Protein AF-0000000075462376 (afdb_homodimer)

pLDDT: mean 92.56, std 10.79, range [42.25, 98.94]

Secondary structure (DSSP, 8-state):
-HHHHHHHHHHHHHS---SPPSS----GGG-SPPTTTT-BPPPPSEEEEEEE--SHHHHHHHHHHHHH-TTS-EEEE-SSSTT-SGGGGS--B-----STTHHHHHHHH-HHHHHHHHHHHHHHHHHHHHHHHHTT-HHHH--EEEEEEEEESSHHHHHHHHHHHHHHHHH-HHHHTT-EEEEHHHHHHHTT--TT--EEEEEEEEE--HHHHHHHHHHHHHHHTTTTEEEESS----EEEPP-SS--SEEEEETTEEEEEEEEEE--GGGHHHHSGGGTTTEEEEEEEEEEEPPPTTTHHHHGGGTEEEEEE-SSS--EEEEE-SSTT--EEEE---TT-HHHHHHHBT---TT---HHHHHHHHHHHHHHH-HHHH-SPPPPP--S--TT----SSSEEEEEEEEEEEETTSS-EEEEPPHHHHTSPPPPGGGS-B----SSS---B-SSSSEEEEEE--TT-GGGTHHHHHHHHHHHHTT-GGGGTTT--GGGB--HHHHHH--HHHHHHHHHH--/-HHHHHHHHHHHHHS---SPPSS----GGG-SPPTTTT-BPPPPSEEEEEEE--SHHHHHHHHHHHHH-TTS-EEEE-SSSTT-SGGGGS--B-----STTHHHHHHHH-HHHHHHHHHHHHHHHHHHHHHHHHTT-HHHH--EEEEEEEEESSHHHHHHHHHHHHHHHHH-HHHHTT-EEEEHHHHHHHTT--TT--EEEEEEEEE--HHHHHHHHHHHHHHHTTTTEEEESS----EEEPP-SS--SEEEEETTEEEEEEEEEE--GGGHHHHSGGGTTTEEEEEEEEEEEPPPTTTHHHHGGGTEEEEEE-SSS--EEEEE-SSTT--EEEE---TT-HHHHHHHBT---TT---HHHHHHHHHHHHHHH-HHHH-SPPPPP--S--TT----SSSEEEEEEEEEEEETTSS-EEEEPPHHHHTSPPPPGGGS-B----SSS---B-SSSSEEEEEE--TT-GGGTHHHHHHHHHHHHTT-GGGGTTT--GGGB--HHHHHH--HHHHHHHHHH--

Radius of gyration: 33.57 Å; Cα contacts (8 Å, |Δi|>4): 2439; chains: 2; bounding box: 60×127×72 Å

Solvent-accessible surface area (backbone atoms only — not comparable to full-atom values): 50957 Å² total; per-residue (Å²): 106,68,62,60,51,51,52,53,47,55,55,39,36,63,48,67,54,51,70,80,65,91,66,52,40,69,45,70,62,52,53,50,66,58,94,57,27,72,35,64,53,83,81,53,68,61,35,48,29,37,30,39,22,52,28,51,34,27,46,26,21,52,53,47,33,44,72,72,41,71,80,57,30,38,37,34,29,15,57,44,46,52,32,63,53,48,52,24,38,61,49,31,56,32,63,54,83,57,41,85,54,38,67,56,38,30,72,74,62,32,59,70,51,38,48,36,40,43,50,42,24,59,43,34,49,58,50,54,41,48,49,26,56,74,69,71,38,36,81,69,10,48,52,43,75,19,51,22,34,43,36,19,43,34,60,67,61,37,51,54,48,51,51,36,42,51,53,39,29,70,75,41,45,91,66,39,69,61,50,45,79,32,56,30,69,57,29,20,62,76,49,44,35,11,88,65,37,35,19,30,37,35,27,83,30,24,36,34,37,51,35,42,40,46,51,53,50,49,53,50,46,39,67,76,32,59,91,31,41,46,50,22,23,63,34,37,75,77,46,75,42,54,38,45,94,91,41,53,26,31,38,40,30,32,92,88,48,60,30,33,21,34,25,40,36,42,27,44,36,32,39,42,24,49,79,21,55,70,34,43,48,40,34,33,20,27,46,44,44,32,34,35,25,55,45,32,67,44,29,48,80,48,36,55,54,33,42,30,31,40,36,38,32,78,49,66,44,65,47,31,36,37,29,32,40,70,55,90,79,32,36,33,26,37,29,44,38,43,32,43,19,62,67,52,48,59,67,24,51,39,31,51,59,28,52,48,64,59,64,65,34,49,10,24,60,59,18,33,60,48,63,56,30,17,52,76,35,20,29,37,69,49,74,75,68,88,70,89,67,50,74,85,57,84,64,38,43,29,52,54,36,46,65,27,24,27,48,34,11,34,19,12,70,58,52,39,37,34,34,57,47,48,51,82,46,49,70,46,64,62,28,49,67,86,42,32,50,56,51,76,60,74,81,93,71,71,64,48,71,54,37,32,68,30,39,42,31,37,46,31,11,39,48,83,44,40,63,31,44,30,47,64,49,14,37,50,42,24,30,43,50,45,58,41,51,79,75,37,74,84,53,58,45,69,88,29,47,44,43,69,69,56,61,70,67,46,41,40,66,63,40,52,50,51,59,60,65,73,84,107,68,64,60,51,52,51,52,47,54,54,38,35,63,47,67,54,51,70,79,64,89,65,52,40,69,45,70,62,50,53,51,66,58,96,57,26,73,34,63,52,84,81,53,68,62,34,47,29,38,32,38,23,50,28,50,34,27,48,26,21,52,53,46,33,44,71,75,40,74,81,56,28,37,36,35,28,16,59,44,46,51,31,63,52,48,51,24,37,61,50,30,56,32,63,56,83,58,41,86,54,37,67,57,37,30,72,75,63,32,59,69,52,35,48,36,40,43,50,43,24,58,44,35,50,58,50,54,41,49,49,26,55,75,68,70,37,36,81,68,11,48,53,43,75,19,51,23,34,43,36,19,43,35,61,67,61,36,53,51,49,51,52,37,42,50,54,40,29,71,76,40,44,90,67,37,69,62,50,47,80,31,56,31,69,57,29,20,64,75,47,42,36,10,89,66,37,35,19,31,37,36,28,83,30,24,35,36,36,50,34,41,41,45,50,55,50,50,53,50,45,40,67,76,31,59,89,30,41,45,51,23,25,64,33,39,76,78,46,74,40,52,38,45,94,91,43,51,27,32,38,40,32,32,94,88,48,61,30,32,21,34,25,39,35,43,28,44,37,33,38,41,23,48,79,22,57,70,34,45,49,39,34,35,20,26,48,44,44,32,34,35,26,55,44,33,67,44,29,47,80,48,36,56,54,33,42,30,33,40,35,38,32,78,51,66,44,64,45,31,38,36,29,32,40,73,56,89,78,32,37,32,25,38,29,44,38,42,31,46,18,62,67,52,49,60,66,24,51,39,31,50,60,28,52,47,62,58,65,64,35,49,10,23,59,60,19,33,61,47,63,56,30,18,52,78,36,20,28,37,69,47,74,75,68,88,71,90,67,51,76,84,57,83,63,38,44,27,51,54,33,46,63,25,24,26,48,35,11,33,19,11,69,58,51,38,38,33,34,56,47,49,52,82,45,49,69,47,65,60,29,48,67,87,44,32,49,55,49,76,58,75,74,96,73,72,65,49,74,54,37,32,70,29,39,41,30,38,46,31,11,39,49,80,44,41,63,32,42,29,48,64,48,14,36,50,43,24,30,43,51,43,57,38,53,78,75,37,75,85,52,57,43,70,87,31,48,45,44,70,69,56,62,70,67,46,41,38,67,61,40,51,49,52,59,60,65,74,85

Sequence (1038 aa):
MINQFLDQLSRRIKESPGLPVMNPSLPFWTIPKSPISSIQQPLPDYVDTVVIGSGITGASFVYNALSRDDSIRVLMLEARDVCSGATGRNGGHINPPLWNDWNYLKAQYGEKDARILNSFRLAHVRELQAIASQEDILKESQVRVTEHLEVFFTQDDFTEECEALEEWKGDVPEVAQEYIAYADTEAQEKFSLSIRVAGCISGPGGAIHPYRFVTCLLVKLLDRHSERFFITAHTPCTDIKAPTASIPYYTVCTPRGNVLTAHVVHATNSWVSHLVAPMREKVVPICATMSVQRPGMALGRATLDGQRSYVFHPGGLGYDYLTQLPVGEHELMFGGGWASAFDIALAALGASDDSTFSVAVASHLAGALPLYFGERTWGREKEPEKAEDDGGVQWGEGRTKAEWGGILGISADGLPWVGRLPQKVSGRSEPPASSTPRTAAREAGLCSELTAAPGEWISAGYTGEGMTHAWLSGKALASMVLNREDELREWFPEMLRMTEKRWKQATLGDFLVKRLSSGMINQFLDQLSRRIKESPGLPVMNPSLPFWTIPKSPISSIQQPLPDYVDTVVIGSGITGASFVYNALSRDDSIRVLMLEARDVCSGATGRNGGHINPPLWNDWNYLKAQYGEKDARILNSFRLAHVRELQAIASQEDILKESQVRVTEHLEVFFTQDDFTEECEALEEWKGDVPEVAQEYIAYADTEAQEKFSLSIRVAGCISGPGGAIHPYRFVTCLLVKLLDRHSERFFITAHTPCTDIKAPTASIPYYTVCTPRGNVLTAHVVHATNSWVSHLVAPMREKVVPICATMSVQRPGMALGRATLDGQRSYVFHPGGLGYDYLTQLPVGEHELMFGGGWASAFDIALAALGASDDSTFSVAVASHLAGALPLYFGERTWGREKEPEKAEDDGGVQWGEGRTKAEWGGILGISADGLPWVGRLPQKVSGRSEPPASSTPRTAAREAGLCSELTAAPGEWISAGYTGEGMTHAWLSGKALASMVLNREDELREWFPEMLRMTEKRWKQATLGDFLVKRLSSG

Organism: Phanerochaete carnosa (strain HHB-10118-sp) (NCBI:txid650164)

Nearest PDB structures (foldseek):
  2gah-assembly1_B  TM=7.584E-01  e=1.394E-18  Stenotrophomonas maltophilia
  5fjn-assembly2_B  TM=6.870E-01  e=1.530E-17  Proteus myxofaciens
  7xyl-assembly2_G  TM=7.389E-01  e=6.194E-13  Streptomyces luteocolor
  7xxr-assembly1_C  TM=6.876E-01  e=5.036E-14  Streptomyces luteocolor
  8gri-assembly1_C  TM=6.947E-01  e=8.238E-13  Streptomyces luteocolor

InterPro domains:
  IPR006076 FAD dependent oxidoreductase [PF01266] (48-479)
  IPR036188 FAD/NAD(P)-binding domain superfamily [G3DSA:3.50.50.60] (48-423)
  IPR036188 FAD/NAD(P)-binding domain superfamily [SSF51905] (48-498)

Foldseek 3Di:
DVVVLVVVLVVLLLDALADADAQFFDAQLCPPPFPCFAPADDADQAFAEEEEALFLLSLLQLVLLCVVPVPGFYEYEAQATHRPAQLQHAFQWLFDDQLPCLVVCCVPPNNVLSVLVNLLLVCLLVVLCVVCVVLVNCVQWVKDKAWEKEWELDLVVLVVVVVSLVVSCVSCVVQSVQKDKDAQPRQCVVQLWANSIGIMIIGMIIGTSRNSSSSVSVVVSCVVNVPRYHYHHSWHFQEWAFADPVGLFIWGDTPSGIYGYLEYEYPPFQNSCNHQVLCRQQKWKFKWKKFKFQFAPQQCSNQVLFRYWYWYPHDAFWIKIWGFDNDDSRIIIITDQCRVPVPVRSVRISNSHFNDDDPNSVVCRLPPVCNGSDDVNRDHWDFDDDGPGRVPDQFDGGGIRDMTIHMHIAGLARAWEWWFDDCVRSVHDHRDQVSFDWDDPDPDPDIDGQFDGGGYTYTYRNRSNCSSNSSVSSSCHSCHGRVNNVVCVPRPSCVNYDDPVCSVPGGNVVVVVVSNVVD/DVVVLVVVLVVLLLDALADADAQFFDAQLCPPPFPCFAPADDADQAFAEEEEALFLLSLLQLVQLCVVPVVGFYEYEAQATHRPAQLSHAFQWLFDDQLPCLVVCCVPPNNVLSVLVNLLLVCLLVVLCVVCVVLVNCVQWVKDKAWEKEWELDLVVLVVVVVSLVVSCVSCVVQSVQKDKDAQPRQCVVQLWANSIGIMIIGMIIGTSRNSSSSVSVVVSCVVNVPRYHYHHSWHFQEWAFADPVGLFIWGDTPSGTYGYLEYEYPPFQNSCNHQVLCRQQKWKFKWKKFKFQFAPQQCSNQVLFRYWYWYPHDAFWIKIWGFDNDDSRIIIITDQCRVPVPVRSVRISNSHFNDDDPNSVVCRLPPVCNGSDDVNRDHWDFDDDGPGRVPDQFDGGGIRDMTIHMHIAGLARAWEWWFDDCVRSVYDHRDQVSFDWDPPDDDPDIDGQFDGGGYTYTYRNRSNCSSNSSVSSSCHSCHGRVNNVVCVPRPSCVNYHDPVCSVPGGNVVVVVVSNVVD

Structure (mmCIF, N/CA/C/O backbone):
data_AF-0000000075462376-model_v1
#
loop_
_entity.id
_entity.type
_entity.pdbx_description
1 polymer 'FAD dependent oxidoreductase domain-containing protein'
#
loop_
_atom_site.group_PDB
_atom_site.id
_atom_site.type_symbol
_atom_site.label_atom_id
_atom_site.label_alt_id
_atom_site.label_comp_id
_atom_site.label_asym_id
_atom_site.label_entity_id
_atom_site.label_seq_id
_atom_site.pdbx_PDB_ins_code
_atom_site.Cartn_x
_atom_site.Cartn_y
_atom_site.Cartn_z
_atom_site.occupancy
_atom_site.B_iso_or_equiv
_atom_site.auth_seq_id
_atom_site.auth_comp_id
_atom_site.auth_asym_id
_atom_site.auth_atom_id
_atom_site.pdbx_PDB_model_num
ATOM 1 N N . MET A 1 1 ? -10.523 7.609 -20.422 1 50.84 1 MET A N 1
ATOM 2 C CA . MET A 1 1 ? -10.445 7.383 -18.984 1 50.84 1 MET A CA 1
ATOM 3 C C . MET A 1 1 ? -9.555 8.43 -18.312 1 50.84 1 MET A C 1
ATOM 5 O O . MET A 1 1 ? -9.969 9.086 -17.359 1 50.84 1 MET A O 1
ATOM 9 N N . ILE A 1 2 ? -8.539 8.672 -18.953 1 54.59 2 ILE A N 1
ATOM 10 C CA . ILE A 1 2 ? -7.625 9.656 -18.391 1 54.59 2 ILE A CA 1
ATOM 11 C C . ILE A 1 2 ? -8.25 11.047 -18.469 1 54.59 2 ILE A C 1
ATOM 13 O O . ILE A 1 2 ? -8.203 11.82 -17.5 1 54.59 2 ILE A O 1
ATOM 17 N N . ASN A 1 3 ? -8.93 11.25 -19.5 1 62 3 ASN A N 1
ATOM 18 C CA . ASN A 1 3 ? -9.539 12.562 -19.688 1 62 3 ASN A CA 1
ATOM 19 C C . ASN A 1 3 ? -10.68 12.797 -18.703 1 62 3 ASN A C 1
ATOM 21 O O . ASN A 1 3 ? -10.828 13.898 -18.172 1 62 3 ASN A O 1
ATOM 25 N N . GLN A 1 4 ? -11.445 11.719 -18.531 1 63.25 4 GLN A N 1
ATOM 26 C CA . GLN A 1 4 ? -12.547 11.836 -17.578 1 63.25 4 GLN A CA 1
ATOM 27 C C . GLN A 1 4 ? -12.023 12.07 -16.172 1 63.25 4 GLN A C 1
ATOM 29 O O . GLN A 1 4 ? -12.594 12.859 -15.414 1 63.25 4 GLN A O 1
ATOM 34 N N . PHE A 1 5 ? -10.953 11.492 -15.898 1 63.12 5 PHE A N 1
ATOM 35 C CA . PHE A 1 5 ? -10.328 11.664 -14.586 1 63.12 5 PHE A CA 1
ATOM 36 C C . PHE A 1 5 ? -9.82 13.086 -14.414 1 63.12 5 PHE A C 1
ATOM 38 O O . PHE A 1 5 ? -10.039 13.711 -13.375 1 63.12 5 PHE A O 1
ATOM 45 N N . LEU A 1 6 ? -9.281 13.602 -15.422 1 66.31 6 LEU A N 1
ATOM 46 C CA . LEU A 1 6 ? -8.711 14.945 -15.352 1 66.31 6 LEU A CA 1
ATOM 47 C C . LEU A 1 6 ? -9.812 15.992 -15.242 1 66.31 6 LEU A C 1
ATOM 49 O O . LEU A 1 6 ? -9.641 17 -14.547 1 66.31 6 LEU A O 1
ATOM 53 N N . ASP A 1 7 ? -10.914 15.734 -15.859 1 74.12 7 ASP A N 1
ATOM 54 C CA . ASP A 1 7 ? -12.047 16.641 -15.781 1 74.12 7 ASP A CA 1
ATOM 55 C C . ASP A 1 7 ? -12.648 16.656 -14.375 1 74.12 7 ASP A C 1
ATOM 57 O O . ASP A 1 7 ? -13 17.719 -13.859 1 74.12 7 ASP A O 1
ATOM 61 N N . GLN A 1 8 ? -12.734 15.531 -13.812 1 73.06 8 GLN A N 1
ATOM 62 C CA . GLN A 1 8 ? -13.258 15.43 -12.453 1 73.06 8 GLN A CA 1
ATOM 63 C C . GLN A 1 8 ? -12.312 16.094 -11.453 1 73.06 8 GLN A C 1
ATOM 65 O O . GLN A 1 8 ? -12.766 16.75 -10.516 1 73.06 8 GLN A O 1
ATOM 70 N N . LEU A 1 9 ? -11.125 15.984 -11.695 1 74.5 9 LEU A N 1
ATOM 71 C CA . LEU A 1 9 ? -10.125 16.609 -10.836 1 74.5 9 LEU A CA 1
ATOM 72 C C . LEU A 1 9 ? -10.195 18.125 -10.938 1 74.5 9 LEU A C 1
ATOM 74 O O . LEU A 1 9 ? -10.125 18.828 -9.93 1 74.5 9 LEU A O 1
ATOM 78 N N . SER A 1 10 ? -10.367 18.547 -12.141 1 77.75 10 SER A N 1
ATOM 79 C CA . SER A 1 10 ? -10.445 19.984 -12.359 1 77.75 10 SER A CA 1
ATOM 80 C C . SER A 1 10 ? -11.656 20.578 -11.656 1 77.75 10 SER A C 1
ATOM 82 O O . SER A 1 10 ? -11.57 21.656 -11.07 1 77.75 10 SER A O 1
ATOM 84 N N . ARG A 1 11 ? -12.719 19.844 -11.727 1 81.25 11 ARG A N 1
ATOM 85 C CA . ARG A 1 11 ? -13.938 20.328 -11.078 1 81.25 11 ARG A CA 1
ATOM 86 C C . ARG A 1 11 ? -13.781 20.328 -9.562 1 81.25 11 ARG A C 1
ATOM 88 O O . ARG A 1 11 ? -14.219 21.266 -8.891 1 81.25 11 ARG A O 1
ATOM 95 N N . ARG A 1 12 ? -13.133 19.469 -8.969 1 82.19 12 ARG A N 1
ATOM 96 C CA . ARG A 1 12 ? -12.977 19.312 -7.523 1 82.19 12 ARG A CA 1
ATOM 97 C C . ARG A 1 12 ? -12.07 20.391 -6.945 1 82.19 12 ARG A C 1
ATOM 99 O O . ARG A 1 12 ? -12.32 20.906 -5.855 1 82.19 12 ARG A O 1
ATOM 106 N N . ILE A 1 13 ? -11.117 20.766 -7.684 1 84.25 13 ILE A N 1
ATOM 107 C CA . ILE A 1 13 ? -10.133 21.703 -7.18 1 84.25 13 ILE A CA 1
ATOM 108 C C . ILE A 1 13 ? -10.727 23.109 -7.176 1 84.25 13 ILE A C 1
ATOM 110 O O . ILE A 1 13 ? -10.25 24 -6.453 1 84.25 13 ILE A O 1
ATOM 114 N N . LYS A 1 14 ? -11.781 23.297 -7.977 1 89.06 14 LYS A N 1
ATOM 115 C CA . LYS A 1 14 ? -12.406 24.609 -8.078 1 89.06 14 LYS A CA 1
ATOM 116 C C . LYS A 1 14 ? -13.484 24.797 -7.008 1 89.06 14 LYS A C 1
ATOM 118 O O . LYS A 1 14 ? -13.914 25.922 -6.738 1 89.06 14 LYS A O 1
ATOM 123 N N . GLU A 1 15 ? -13.812 23.719 -6.391 1 90.56 15 GLU A N 1
ATOM 124 C CA . GLU A 1 15 ? -14.883 23.766 -5.398 1 90.56 15 GLU A CA 1
ATOM 125 C C . GLU A 1 15 ? -14.359 24.234 -4.043 1 90.56 15 GLU A C 1
ATOM 127 O O . GLU A 1 15 ? -13.203 23.984 -3.699 1 90.56 15 GLU A O 1
ATOM 132 N N . SER A 1 16 ? -15.219 24.969 -3.305 1 94.38 16 SER A N 1
ATOM 133 C CA . SER A 1 16 ? -14.898 25.344 -1.928 1 94.38 16 SER A CA 1
ATOM 134 C C . SER A 1 16 ? -14.711 24.094 -1.059 1 94.38 16 SER A C 1
ATOM 136 O O . SER A 1 16 ? -15.484 23.141 -1.162 1 94.38 16 SER A O 1
ATOM 138 N N . PRO A 1 17 ? -13.688 24.062 -0.267 1 94.56 17 PRO A N 1
ATOM 139 C CA . PRO A 1 17 ? -13.547 22.953 0.673 1 94.56 17 PRO A CA 1
ATOM 140 C C . PRO A 1 17 ? -14.648 22.938 1.735 1 94.56 17 PRO A C 1
ATOM 142 O O . PRO A 1 17 ? -14.766 21.969 2.486 1 94.56 17 PRO A O 1
ATOM 145 N N . GLY A 1 18 ? -15.43 24 1.786 1 95.5 18 GLY A N 1
ATOM 146 C CA . GLY A 1 18 ? -16.438 24.094 2.834 1 95.5 18 GLY A CA 1
ATOM 147 C C . GLY A 1 18 ? -15.836 24.281 4.215 1 95.5 18 GLY A C 1
ATOM 148 O O . GLY A 1 18 ? -14.734 24.828 4.355 1 95.5 18 GLY A O 1
ATOM 149 N N . LEU A 1 19 ? -16.656 24.047 5.254 1 96.81 19 LEU A N 1
ATOM 150 C CA . LEU A 1 19 ? -16.203 24.031 6.641 1 96.81 19 LEU A CA 1
ATOM 151 C C . LEU A 1 19 ? -15.664 22.672 7.031 1 96.81 19 LEU A C 1
ATOM 153 O O . LEU A 1 19 ? -16 21.656 6.402 1 96.81 19 LEU A O 1
ATOM 157 N N . PRO A 1 20 ? -14.75 22.578 7.984 1 96.88 20 PRO A N 1
ATOM 158 C CA . PRO A 1 20 ? -14.336 21.266 8.469 1 96.88 20 PRO A CA 1
ATOM 159 C C . PRO A 1 20 ? -15.508 20.391 8.891 1 96.88 20 PRO A C 1
ATOM 161 O O . PRO A 1 20 ? -16.453 20.875 9.516 1 96.88 20 PRO A O 1
ATOM 164 N N . VAL A 1 21 ? -15.438 19.156 8.492 1 96 21 VAL A N 1
ATOM 165 C CA . VAL A 1 21 ? -16.531 18.25 8.836 1 96 21 VAL A CA 1
ATOM 166 C C . VAL A 1 21 ? -16.609 18.094 10.352 1 96 21 VAL A C 1
ATOM 168 O O . VAL A 1 21 ? -15.586 18.109 11.039 1 96 21 VAL A O 1
ATOM 171 N N . MET A 1 22 ? -17.719 17.859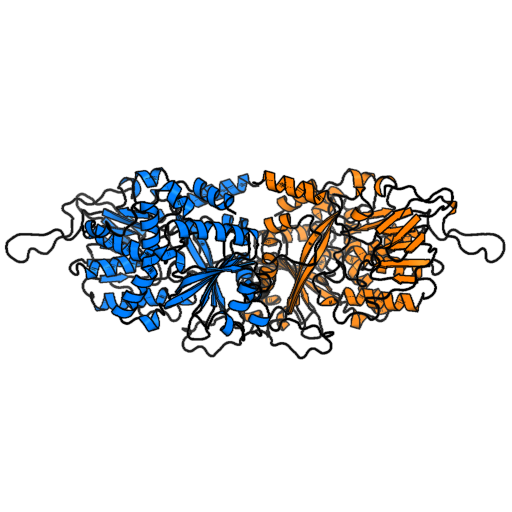 10.844 1 94.62 22 MET A N 1
ATOM 172 C CA . MET A 1 22 ? -17.953 17.875 12.289 1 94.62 22 MET A CA 1
ATOM 173 C C . MET A 1 22 ? -17.641 16.516 12.906 1 94.62 22 MET A C 1
ATOM 175 O O . MET A 1 22 ? -17.516 16.406 14.125 1 94.62 22 MET A O 1
ATOM 179 N N . ASN A 1 23 ? -17.516 15.453 12.094 1 95.06 23 ASN A N 1
ATOM 180 C CA . ASN A 1 23 ? -17.219 14.109 12.578 1 95.06 23 ASN A CA 1
ATOM 181 C C . ASN A 1 23 ? -15.875 13.609 12.055 1 95.06 23 ASN A C 1
ATOM 183 O O . ASN A 1 23 ? -15.805 12.539 11.438 1 95.06 23 ASN A O 1
ATOM 187 N N . PRO A 1 24 ? -14.844 14.266 12.375 1 96.25 24 PRO A N 1
ATOM 188 C CA . PRO A 1 24 ? -13.531 13.836 11.875 1 96.25 24 PRO A CA 1
ATOM 189 C C . PRO A 1 24 ? -13.055 12.531 12.508 1 96.25 24 PRO A C 1
ATOM 191 O O . PRO A 1 24 ? -13.539 12.148 13.578 1 96.25 24 PRO A O 1
ATOM 194 N N . SER A 1 25 ? -12.188 11.812 11.812 1 95.88 25 SER A N 1
ATOM 195 C CA . SER A 1 25 ? -11.477 10.703 12.445 1 95.88 25 SER A CA 1
ATOM 196 C C . SER A 1 25 ? -10.703 11.172 13.672 1 95.88 25 SER A C 1
ATOM 198 O O . SER A 1 25 ? -10.406 12.359 13.812 1 95.88 25 SER A O 1
ATOM 200 N N . LEU A 1 26 ? -10.367 10.312 14.586 1 96.38 26 LEU A N 1
ATOM 201 C CA . LEU A 1 26 ? -9.82 10.68 15.891 1 96.38 26 LEU A CA 1
ATOM 202 C C . LEU A 1 26 ? -8.305 10.523 15.906 1 96.38 26 LEU A C 1
ATOM 204 O O . LEU A 1 26 ? -7.785 9.406 15.883 1 96.38 26 LEU A O 1
ATOM 208 N N . PRO A 1 27 ? -7.578 11.633 15.969 1 97.56 27 PRO A N 1
ATOM 209 C CA . PRO A 1 27 ? -6.121 11.539 16.062 1 97.56 27 PRO A CA 1
ATOM 210 C C . PRO A 1 27 ? -5.648 11.188 17.484 1 97.56 27 PRO A C 1
ATOM 212 O O . PRO A 1 27 ? -6.184 11.711 18.453 1 97.56 27 PRO A O 1
ATOM 215 N N . PHE A 1 28 ? -4.645 10.422 17.641 1 97.19 28 PHE A N 1
ATOM 216 C CA . PHE A 1 28 ? -4.066 9.977 18.906 1 97.19 28 PHE A CA 1
ATOM 217 C C . PHE A 1 28 ? -3.535 11.156 19.703 1 97.19 28 PHE A C 1
ATOM 219 O O . PHE A 1 28 ? -3.637 11.172 20.938 1 97.19 28 PHE A O 1
ATOM 226 N N . TRP A 1 29 ? -3.025 12.156 19.047 1 98.06 29 TRP A N 1
ATOM 227 C CA . TRP A 1 29 ? -2.381 13.312 19.672 1 98.06 29 TRP A CA 1
ATOM 228 C C . TRP A 1 29 ? -3.316 13.992 20.656 1 98.06 29 TRP A C 1
ATOM 230 O O . TRP A 1 29 ? -2.865 14.555 21.656 1 98.06 29 TRP A O 1
ATOM 240 N N . THR A 1 30 ? -4.594 13.938 20.359 1 97.75 30 THR A N 1
ATOM 241 C CA . THR A 1 30 ? -5.539 14.82 21.047 1 97.75 30 THR A CA 1
ATOM 242 C C . THR A 1 30 ? -6.086 14.148 22.297 1 97.75 30 THR A C 1
ATOM 244 O O . THR A 1 30 ? -6.902 14.734 23.016 1 97.75 30 THR A O 1
ATOM 247 N N . ILE A 1 31 ? -5.57 12.945 22.5 1 96.31 31 ILE A N 1
ATOM 248 C CA . ILE A 1 31 ? -6.066 12.203 23.641 1 96.31 31 ILE A CA 1
ATOM 249 C C . ILE A 1 31 ? -4.945 12.031 24.672 1 96.31 31 ILE A C 1
ATOM 251 O O . ILE A 1 31 ? -3.863 11.547 24.344 1 96.31 31 ILE A O 1
ATOM 255 N N . PRO A 1 32 ? -5.129 12.391 25.953 1 95.06 32 PRO A N 1
ATOM 256 C CA . PRO A 1 32 ? -6.34 13.016 26.484 1 95.06 32 PRO A CA 1
ATOM 257 C C . PRO A 1 32 ? -6.543 14.438 25.969 1 95.06 32 PRO A C 1
ATOM 259 O O . PRO A 1 32 ? -5.57 15.125 25.641 1 95.06 32 PRO A O 1
ATOM 262 N N . LYS A 1 33 ? -7.723 14.898 25.969 1 96.56 33 LYS A N 1
ATOM 263 C CA . LYS A 1 33 ? -8.062 16.234 25.5 1 96.56 33 LYS A CA 1
ATOM 264 C C . LYS A 1 33 ? -7.52 17.312 26.438 1 96.56 33 LYS A C 1
ATOM 266 O O . LYS A 1 33 ? -7.512 17.125 27.656 1 96.56 33 LYS A O 1
ATOM 271 N N . SER A 1 34 ? -7.082 18.391 25.844 1 97.75 34 SER A N 1
ATOM 272 C CA . SER A 1 34 ? -6.75 19.562 26.641 1 97.75 34 SER A CA 1
ATOM 273 C C . SER A 1 34 ? -7.965 20.078 27.406 1 97.75 34 SER A C 1
ATOM 275 O O . SER A 1 34 ? -9.102 19.922 26.953 1 97.75 34 SER A O 1
ATOM 277 N N . PRO A 1 35 ? -7.742 20.734 28.562 1 97 35 PRO A N 1
ATOM 278 C CA . PRO A 1 35 ? -8.867 21.312 29.297 1 97 35 PRO A CA 1
ATOM 279 C C . PRO A 1 35 ? -9.586 22.406 28.516 1 97 35 PRO A C 1
ATOM 281 O O . PRO A 1 35 ? -10.742 22.719 28.812 1 97 35 PRO A O 1
ATOM 284 N N . ILE A 1 36 ? -8.969 22.891 27.484 1 98.56 36 ILE A N 1
ATOM 285 C CA . ILE A 1 36 ? -9.594 23.984 26.75 1 98.56 36 ILE A CA 1
ATOM 286 C C . ILE A 1 36 ? -10.086 23.484 25.391 1 98.56 36 ILE A C 1
ATOM 288 O O . ILE A 1 36 ? -10.438 24.281 24.516 1 98.56 36 ILE A O 1
ATOM 292 N N . SER A 1 37 ? -10.125 22.203 25.188 1 98.12 37 SER A N 1
ATOM 293 C CA . SER A 1 37 ? -10.43 21.641 23.875 1 98.12 37 SER A CA 1
ATOM 294 C C . SER A 1 37 ? -11.75 22.172 23.344 1 98.12 37 SER A C 1
ATOM 296 O O . SER A 1 37 ? -11.852 22.5 22.156 1 98.12 37 SER A O 1
ATOM 298 N N . SER A 1 38 ? -12.703 22.312 24.172 1 98.12 38 SER A N 1
ATOM 299 C CA . SER A 1 38 ? -14.031 22.719 23.75 1 98.12 38 SER A CA 1
ATOM 300 C C . SER A 1 38 ? -14.445 24.047 24.406 1 98.12 38 SER A C 1
ATOM 302 O O . SER A 1 38 ? -15.633 24.297 24.609 1 98.12 38 SER A O 1
ATOM 304 N N . ILE A 1 39 ? -13.461 24.844 24.672 1 98.44 39 ILE A N 1
ATOM 305 C CA . ILE A 1 39 ? -13.711 26.109 25.359 1 98.44 39 ILE A CA 1
ATOM 306 C C . ILE A 1 39 ? -14.57 27 24.469 1 98.44 39 ILE A C 1
ATOM 308 O O . ILE A 1 39 ? -14.367 27.078 23.266 1 98.44 39 ILE A O 1
ATOM 312 N N . GLN A 1 40 ? -15.555 27.656 25.062 1 97.94 40 GLN A N 1
ATOM 313 C CA . GLN A 1 40 ? -16.422 28.625 24.375 1 97.94 40 GLN A CA 1
ATOM 314 C C . GLN A 1 40 ? -16.625 29.875 25.219 1 97.94 40 GLN A C 1
ATOM 316 O O . GLN A 1 40 ? -17.656 30.047 25.859 1 97.94 40 GLN A O 1
ATOM 321 N N . GLN A 1 41 ? -15.711 30.75 25.094 1 97.38 41 GLN A N 1
ATOM 322 C CA . GLN A 1 41 ? -15.875 32.031 25.766 1 97.38 41 GLN A CA 1
ATOM 323 C C . GLN A 1 41 ? -16.906 32.906 25.062 1 97.38 41 GLN A C 1
ATOM 325 O O . GLN A 1 41 ? -17.141 32.719 23.859 1 97.38 41 GLN A O 1
ATOM 330 N N . PRO A 1 42 ? -17.547 33.812 25.812 1 96.06 42 PRO A N 1
ATOM 331 C CA . PRO A 1 42 ? -18.5 34.719 25.156 1 96.06 42 PRO A CA 1
ATOM 332 C C . PRO A 1 42 ? -17.859 35.562 24.062 1 96.06 42 PRO A C 1
ATOM 334 O O . PRO A 1 42 ? -16.719 36 24.203 1 96.06 42 PRO A O 1
ATOM 337 N N . LEU A 1 43 ? -18.594 35.781 23.047 1 97.25 43 LEU A N 1
ATOM 338 C CA . LEU A 1 43 ? -18.109 36.594 21.922 1 97.25 43 LEU A CA 1
ATOM 339 C C . LEU A 1 43 ? -18.141 38.094 22.281 1 97.25 43 LEU A C 1
ATOM 341 O O . LEU A 1 43 ? -19.188 38.625 22.625 1 97.25 43 LEU A O 1
ATOM 345 N N . PRO A 1 44 ? -17.031 38.719 22.172 1 97.31 44 PRO A N 1
ATOM 346 C CA . PRO A 1 44 ? -17.078 40.188 22.312 1 97.31 44 PRO A CA 1
ATOM 347 C C . PRO A 1 44 ? -17.734 40.875 21.125 1 97.31 44 PRO A C 1
ATOM 349 O O . PRO A 1 44 ? -17.781 40.312 20.031 1 97.31 44 PRO A O 1
ATOM 352 N N . ASP A 1 45 ? -18.188 42.125 21.375 1 97.44 45 ASP A N 1
ATOM 353 C CA . ASP A 1 45 ? -18.766 42.906 20.281 1 97.44 45 ASP A CA 1
ATOM 354 C C . ASP A 1 45 ? -17.688 43.344 19.281 1 97.44 45 ASP A C 1
ATOM 356 O O . ASP A 1 45 ? -17.938 43.406 18.078 1 97.44 45 ASP A O 1
ATOM 360 N N . TYR A 1 46 ? -16.562 43.625 19.844 1 97.81 46 TYR A N 1
ATOM 361 C CA . TYR A 1 46 ? -15.438 44.125 19.047 1 97.81 46 TYR A CA 1
ATOM 362 C C . TYR A 1 46 ? -14.109 43.594 19.594 1 97.81 46 TYR A C 1
ATOM 364 O O . TYR A 1 46 ? -13.938 43.469 20.812 1 97.81 46 TYR A O 1
ATOM 372 N N . VAL A 1 47 ? -13.25 43.25 18.781 1 98.25 47 VAL A N 1
ATOM 373 C CA . VAL A 1 47 ? -11.844 43 19.078 1 98.25 47 VAL A CA 1
ATOM 374 C C . VAL A 1 47 ? -10.969 43.625 17.984 1 98.25 47 VAL A C 1
ATOM 376 O O . VAL A 1 47 ? -11.445 43.875 16.875 1 98.25 47 VAL A O 1
ATOM 379 N N . ASP A 1 48 ? -9.688 43.844 18.266 1 98.12 48 ASP A N 1
ATOM 380 C CA . ASP A 1 48 ? -8.781 44.438 17.281 1 98.12 48 ASP A CA 1
ATOM 381 C C . ASP A 1 48 ? -8.477 43.438 16.156 1 98.12 48 ASP A C 1
ATOM 383 O O . ASP A 1 48 ? -8.312 43.844 15.008 1 98.12 48 ASP A O 1
ATOM 387 N N . THR A 1 49 ? -8.32 42.188 16.531 1 98.69 49 THR A N 1
ATOM 388 C CA . THR A 1 49 ? -7.969 41.188 15.562 1 98.69 49 THR A CA 1
ATOM 389 C C . THR A 1 49 ? -8.742 39.875 15.828 1 98.69 49 THR A C 1
ATOM 391 O O . THR A 1 49 ? -8.812 39.406 16.969 1 98.69 49 THR A O 1
ATOM 394 N N . VAL A 1 50 ? -9.359 39.344 14.781 1 98.94 50 VAL A N 1
ATOM 395 C CA . VAL A 1 50 ? -9.922 38 14.82 1 98.94 50 VAL A CA 1
ATOM 396 C C . VAL A 1 50 ? -8.984 37 14.117 1 98.94 50 VAL A C 1
ATOM 398 O O . VAL A 1 50 ? -8.578 37.25 12.977 1 98.94 50 VAL A O 1
ATOM 401 N N . VAL A 1 51 ? -8.57 36 14.82 1 98.94 51 VAL A N 1
ATOM 402 C CA . VAL A 1 51 ? -7.781 34.906 14.266 1 98.94 51 VAL A CA 1
ATOM 403 C C . VAL A 1 51 ? -8.68 33.688 13.992 1 98.94 51 VAL A C 1
ATOM 405 O O . VAL A 1 51 ? -9.328 33.188 14.906 1 98.94 51 VAL A O 1
ATOM 408 N N . ILE A 1 52 ? -8.742 33.25 12.758 1 98.94 52 ILE A N 1
ATOM 409 C CA . ILE A 1 52 ? -9.547 32.094 12.406 1 98.94 52 ILE A CA 1
ATOM 410 C C . ILE A 1 52 ? -8.641 30.859 12.297 1 98.94 52 ILE A C 1
ATOM 412 O O . ILE A 1 52 ? -7.902 30.719 11.32 1 98.94 52 ILE A O 1
ATOM 416 N N . GLY A 1 53 ? -8.75 29.969 13.273 1 98.81 53 GLY A N 1
ATOM 417 C CA . GLY A 1 53 ? -7.914 28.781 13.375 1 98.81 53 GLY A CA 1
ATOM 418 C C . GLY A 1 53 ? -7.035 28.781 14.617 1 98.81 53 GLY A C 1
ATOM 419 O O . GLY A 1 53 ? -6.336 29.75 14.891 1 98.81 53 GLY A O 1
ATOM 420 N N . SER A 1 54 ? -7.039 27.719 15.32 1 98.88 54 SER A N 1
ATOM 421 C CA . SER A 1 54 ? -6.336 27.641 16.594 1 98.88 54 SER A CA 1
ATOM 422 C C . SER A 1 54 ? -5.133 26.703 16.516 1 98.88 54 SER A C 1
ATOM 424 O O . SER A 1 54 ? -4.621 26.25 17.531 1 98.88 54 SER A O 1
ATOM 426 N N . GLY A 1 55 ? -4.664 26.375 15.32 1 98.69 55 GLY A N 1
ATOM 427 C CA . GLY A 1 55 ? -3.453 25.594 15.148 1 98.69 55 GLY A CA 1
ATOM 428 C C . GLY A 1 55 ? -2.186 26.359 15.461 1 98.69 55 GLY A C 1
ATOM 429 O O . GLY A 1 55 ? -2.234 27.406 16.109 1 98.69 55 GLY A O 1
ATOM 430 N N . ILE A 1 56 ? -1.127 25.812 14.969 1 98.88 56 ILE A N 1
ATOM 431 C CA . ILE A 1 56 ? 0.185 26.344 15.32 1 98.88 56 ILE A CA 1
ATOM 432 C C . ILE A 1 56 ? 0.352 27.734 14.719 1 98.88 56 ILE A C 1
ATOM 434 O O . ILE A 1 56 ? 0.989 28.609 15.328 1 98.88 56 ILE A O 1
ATOM 438 N N . THR A 1 57 ? -0.195 28 13.57 1 98.88 57 THR A N 1
ATOM 439 C CA . THR A 1 57 ? -0.125 29.328 12.969 1 98.88 57 THR A CA 1
ATOM 440 C C . THR A 1 57 ? -0.847 30.359 13.836 1 98.88 57 THR A C 1
ATOM 442 O O . THR A 1 57 ? -0.296 31.406 14.141 1 98.88 57 THR A O 1
ATOM 445 N N . GLY A 1 58 ? -2.088 30.047 14.227 1 98.88 58 GLY A N 1
ATOM 446 C CA . GLY A 1 58 ? -2.848 30.938 15.078 1 98.88 58 GLY A CA 1
ATOM 447 C C . GLY A 1 58 ? -2.203 31.156 16.438 1 98.88 58 GLY A C 1
ATOM 448 O O . GLY A 1 58 ? -2.131 32.281 16.922 1 98.88 58 GLY A O 1
ATOM 449 N N . ALA A 1 59 ? -1.766 30.094 17 1 98.88 59 ALA A N 1
ATOM 450 C CA . ALA A 1 59 ? -1.099 30.188 18.297 1 98.88 59 ALA A CA 1
ATOM 451 C C . ALA A 1 59 ? 0.15 31.062 18.203 1 98.88 59 ALA A C 1
ATOM 453 O O . ALA A 1 59 ? 0.417 31.859 19.109 1 98.88 59 ALA A O 1
ATOM 454 N N . SER A 1 60 ? 0.907 30.844 17.172 1 98.88 60 SER A N 1
ATOM 455 C CA . SER A 1 60 ? 2.115 31.641 16.969 1 98.88 60 SER A CA 1
ATOM 456 C C . SER A 1 60 ? 1.787 33.125 16.844 1 98.88 60 SER A C 1
ATOM 458 O O . SER A 1 60 ? 2.439 33.969 17.453 1 98.88 60 SER A O 1
ATOM 460 N N . PHE A 1 61 ? 0.819 33.438 16.047 1 98.81 61 PHE A N 1
ATOM 461 C CA . PHE A 1 61 ? 0.419 34.844 15.859 1 98.81 61 PHE A CA 1
ATOM 462 C C . PHE A 1 61 ? 0.067 35.469 17.203 1 98.81 61 PHE A C 1
ATOM 464 O O . PHE A 1 61 ? 0.587 36.531 17.547 1 98.81 61 PHE A O 1
ATOM 471 N N . VAL A 1 62 ? -0.811 34.844 17.938 1 98.81 62 VAL A N 1
ATOM 472 C CA . VAL A 1 62 ? -1.311 35.406 19.188 1 98.81 62 VAL A CA 1
ATOM 473 C C . VAL A 1 62 ? -0.165 35.531 20.188 1 98.81 62 VAL A C 1
ATOM 475 O O . VAL A 1 62 ? -0.022 36.562 20.844 1 98.81 62 VAL A O 1
ATOM 478 N N . TYR A 1 63 ? 0.641 34.469 20.312 1 98.75 63 TYR A N 1
ATOM 479 C CA . TYR A 1 63 ? 1.775 34.5 21.219 1 98.75 63 TYR A CA 1
ATOM 480 C C . TYR A 1 63 ? 2.691 35.688 20.938 1 98.75 63 TYR A C 1
ATOM 482 O O . TYR A 1 63 ? 3.059 36.406 21.859 1 98.75 63 TYR A O 1
ATOM 490 N N . ASN A 1 64 ? 3.021 35.844 19.719 1 98.31 64 ASN A N 1
ATOM 491 C CA . ASN A 1 64 ? 3.99 36.875 19.344 1 98.31 64 ASN A CA 1
ATOM 492 C C . ASN A 1 64 ? 3.363 38.25 19.359 1 98.31 64 ASN A C 1
ATOM 494 O O . ASN A 1 64 ? 4.027 39.25 19.703 1 98.31 64 ASN A O 1
ATOM 498 N N . ALA A 1 65 ? 2.131 38.375 19 1 98 65 ALA A N 1
ATOM 499 C CA . ALA A 1 65 ? 1.449 39.656 19.016 1 98 65 ALA A CA 1
ATOM 500 C C . ALA A 1 65 ? 1.297 40.188 20.438 1 98 65 ALA A C 1
ATOM 502 O O . ALA A 1 65 ? 1.634 41.344 20.719 1 98 65 ALA A O 1
ATOM 503 N N . LEU A 1 66 ? 0.816 39.312 21.312 1 97.06 66 LEU A N 1
ATOM 504 C CA . LEU A 1 66 ? 0.524 39.75 22.672 1 97.06 66 LEU A CA 1
ATOM 505 C C . LEU A 1 66 ? 1.811 39.938 23.469 1 97.06 66 LEU A C 1
ATOM 507 O O . LEU A 1 66 ? 1.838 40.688 24.438 1 97.06 66 LEU A O 1
ATOM 511 N N . SER A 1 67 ? 2.832 39.219 23.078 1 94.88 67 SER A N 1
ATOM 512 C CA . SER A 1 67 ? 4.129 39.438 23.719 1 94.88 67 SER A CA 1
ATOM 513 C C . SER A 1 67 ? 4.691 40.812 23.375 1 94.88 67 SER A C 1
ATOM 515 O O . SER A 1 67 ? 5.426 41.406 24.172 1 94.88 67 SER A O 1
ATOM 517 N N . ARG A 1 68 ? 4.379 41.312 22.266 1 91.06 68 ARG A N 1
ATOM 518 C CA . ARG A 1 68 ? 4.891 42.594 21.812 1 91.06 68 ARG A CA 1
ATOM 519 C C . ARG A 1 68 ? 4.012 43.75 22.297 1 91.06 68 ARG A C 1
ATOM 521 O O . ARG A 1 68 ? 4.512 44.812 22.641 1 91.06 68 ARG A O 1
ATOM 528 N N . ASP A 1 69 ? 2.742 43.531 22.219 1 88.69 69 ASP A N 1
ATOM 529 C CA . ASP A 1 69 ? 1.779 44.531 22.641 1 88.69 69 ASP A CA 1
ATOM 530 C C . ASP A 1 69 ? 0.585 43.906 23.344 1 88.69 69 ASP A C 1
ATOM 532 O O . ASP A 1 69 ? -0.323 43.375 22.688 1 88.69 69 ASP A O 1
ATOM 536 N N . ASP A 1 70 ? 0.529 44.094 24.562 1 85.12 70 ASP A N 1
ATOM 537 C CA . ASP A 1 70 ? -0.526 43.438 25.328 1 85.12 70 ASP A CA 1
ATOM 538 C C . ASP A 1 70 ? -1.753 44.344 25.453 1 85.12 70 ASP A C 1
ATOM 540 O O . ASP A 1 70 ? -2.627 44.094 26.281 1 85.12 70 ASP A O 1
ATOM 544 N N . SER A 1 71 ? -1.807 45.375 24.625 1 91.25 71 SER A N 1
ATOM 545 C CA . SER A 1 71 ? -2.986 46.219 24.656 1 91.25 71 SER A CA 1
ATOM 546 C C . SER A 1 71 ? -3.996 45.812 23.594 1 91.25 71 SER A C 1
ATOM 548 O O . SER A 1 71 ? -5.152 46.219 23.625 1 91.25 71 SER A O 1
ATOM 550 N N . ILE A 1 72 ? -3.533 45 22.719 1 94.62 72 ILE A N 1
ATOM 551 C CA . ILE A 1 72 ? -4.438 44.625 21.641 1 94.62 72 ILE A CA 1
ATOM 552 C C . ILE A 1 72 ? -5.379 43.5 22.125 1 94.62 72 ILE A C 1
ATOM 554 O O . ILE A 1 72 ? -4.992 42.688 22.953 1 94.62 72 ILE A O 1
ATOM 558 N N . ARG A 1 73 ? -6.57 43.469 21.641 1 97 73 ARG A N 1
ATOM 559 C CA . ARG A 1 73 ? -7.566 42.438 21.922 1 97 73 ARG A CA 1
ATOM 560 C C . ARG A 1 73 ? -7.695 41.469 20.766 1 97 73 ARG A C 1
ATOM 562 O O . ARG A 1 73 ? -7.863 41.875 19.609 1 97 73 ARG A O 1
ATOM 569 N N . VAL A 1 74 ? -7.605 40.188 21.109 1 98.56 74 VAL A N 1
ATOM 570 C CA . VAL A 1 74 ? -7.59 39.156 20.062 1 98.56 74 VAL A CA 1
ATOM 571 C C . VAL A 1 74 ? -8.633 38.094 20.375 1 98.56 74 VAL A C 1
ATOM 573 O O . VAL A 1 74 ? -8.766 37.656 21.516 1 98.56 74 VAL A O 1
ATOM 576 N N . LEU A 1 75 ? -9.461 37.75 19.375 1 98.88 75 LEU A N 1
ATOM 577 C CA . LEU A 1 75 ? -10.383 36.625 19.438 1 98.88 75 LEU A CA 1
ATOM 578 C C . LEU A 1 75 ? -9.945 35.5 18.484 1 98.88 75 LEU A C 1
ATOM 580 O O . LEU A 1 75 ? -9.711 35.75 17.312 1 98.88 75 LEU A O 1
ATOM 584 N N . MET A 1 76 ? -9.766 34.344 19.047 1 98.94 76 MET A N 1
ATOM 585 C CA . MET A 1 76 ? -9.469 33.156 18.234 1 98.94 76 MET A CA 1
ATOM 586 C C . MET A 1 76 ? -10.711 32.281 18.047 1 98.94 76 MET A C 1
ATOM 588 O O . MET A 1 76 ? -11.352 31.906 19.031 1 98.94 76 MET A O 1
ATOM 592 N N . LEU A 1 77 ? -11.07 32.062 16.797 1 98.88 77 LEU A N 1
ATOM 593 C CA . LEU A 1 77 ? -12.195 31.188 16.453 1 98.88 77 LEU A CA 1
ATOM 594 C C . LEU A 1 77 ? -11.711 29.828 15.977 1 98.88 77 LEU A C 1
ATOM 596 O O . LEU A 1 77 ? -10.711 29.734 15.25 1 98.88 77 LEU A O 1
ATOM 600 N N . GLU A 1 78 ? -12.32 28.781 16.391 1 98.69 78 GLU A N 1
ATOM 601 C CA . GLU A 1 78 ? -12.062 27.422 15.938 1 98.69 78 GLU A CA 1
ATOM 602 C C . GLU A 1 78 ? -13.367 26.703 15.594 1 98.69 78 GLU A C 1
ATOM 604 O O . GLU A 1 78 ? -14.328 26.766 16.359 1 98.69 78 GLU A O 1
ATOM 609 N N . ALA A 1 79 ? -13.375 26.094 14.406 1 98.38 79 ALA A N 1
ATOM 610 C CA . ALA A 1 79 ? -14.594 25.469 13.898 1 98.38 79 ALA A CA 1
ATOM 611 C C . ALA A 1 79 ? -14.922 24.203 14.68 1 98.38 79 ALA A C 1
ATOM 613 O O . ALA A 1 79 ? -16.094 23.859 14.844 1 98.38 79 ALA A O 1
ATOM 614 N N . ARG A 1 80 ? -13.891 23.562 15.164 1 98.12 80 ARG A N 1
ATOM 615 C CA . ARG A 1 80 ? -14.055 22.344 15.938 1 98.12 80 ARG A CA 1
ATOM 616 C C . ARG A 1 80 ? -13.406 22.484 17.312 1 98.12 80 ARG A C 1
ATOM 618 O O . ARG A 1 80 ? -13.516 23.531 17.953 1 98.12 80 ARG A O 1
ATOM 625 N N . ASP A 1 81 ? -12.844 21.406 17.844 1 98.5 81 ASP A N 1
ATOM 626 C CA . ASP A 1 81 ? -12.047 21.5 19.062 1 98.5 81 ASP A CA 1
ATOM 627 C C . ASP A 1 81 ? -10.758 22.281 18.812 1 98.5 81 ASP A C 1
ATOM 629 O O . ASP A 1 81 ? -10.25 22.312 17.688 1 98.5 81 ASP A O 1
ATOM 633 N N . VAL A 1 82 ? -10.258 22.891 19.859 1 98.75 82 VAL A N 1
ATOM 634 C CA . VAL A 1 82 ? -9 23.641 19.781 1 98.75 82 VAL A CA 1
ATOM 635 C C . VAL A 1 82 ? -7.902 22.734 19.219 1 98.75 82 VAL A C 1
ATOM 637 O O . VAL A 1 82 ? -7.746 21.594 19.656 1 98.75 82 VAL A O 1
ATOM 640 N N . CYS A 1 83 ? -7.223 23.203 18.219 1 98.62 83 CYS A N 1
ATOM 641 C CA . CYS A 1 83 ? -6.07 22.547 17.609 1 98.62 83 CYS A CA 1
ATOM 642 C C . CYS A 1 83 ? -6.461 21.203 17 1 98.62 83 CYS A C 1
ATOM 644 O O . CYS A 1 83 ? -5.711 20.234 17.078 1 98.62 83 CYS A O 1
ATOM 646 N N . SER A 1 84 ? -7.617 21.156 16.375 1 97.19 84 SER A N 1
ATOM 647 C CA . SER A 1 84 ? -8.148 19.906 15.828 1 97.19 84 SER A CA 1
ATOM 648 C C . SER A 1 84 ? -7.719 19.688 14.383 1 97.19 84 SER A C 1
ATOM 650 O O . SER A 1 84 ? -7.898 18.609 13.828 1 97.19 84 SER A O 1
ATOM 652 N N . GLY A 1 85 ? -7.125 20.688 13.75 1 97.19 85 GLY A N 1
ATOM 653 C CA . GLY A 1 85 ? -6.762 20.609 12.344 1 97.19 85 GLY A CA 1
ATOM 654 C C . GLY A 1 85 ? -5.438 19.922 12.109 1 97.19 85 GLY A C 1
ATOM 655 O O . GLY A 1 85 ? -5.09 18.969 12.82 1 97.19 85 GLY A O 1
ATOM 656 N N . ALA A 1 86 ? -4.699 20.344 11.078 1 97.62 86 ALA A N 1
ATOM 657 C CA . ALA A 1 86 ? -3.482 19.688 10.609 1 97.62 86 ALA A CA 1
ATOM 658 C C . ALA A 1 86 ? -2.439 19.609 11.727 1 97.62 86 ALA A C 1
ATOM 660 O O . ALA A 1 86 ? -1.683 18.641 11.805 1 97.62 86 ALA A O 1
ATOM 661 N N . THR A 1 87 ? -2.398 20.562 12.602 1 98.44 87 THR A N 1
ATOM 662 C CA . THR A 1 87 ? -1.416 20.594 13.68 1 98.44 87 THR A CA 1
ATOM 663 C C . THR A 1 87 ? -1.599 19.391 14.609 1 98.44 87 THR A C 1
ATOM 665 O O . THR A 1 87 ? -0.623 18.75 14.992 1 98.44 87 THR A O 1
ATOM 668 N N . GLY A 1 88 ? -2.781 19.062 14.938 1 98.12 88 GLY A N 1
ATOM 669 C CA . GLY A 1 88 ? -3.057 17.953 15.844 1 98.12 88 GLY A CA 1
ATOM 670 C C . GLY A 1 88 ? -3.143 16.609 15.133 1 98.12 88 GLY A C 1
ATOM 671 O O . GLY A 1 88 ? -3.602 15.617 15.711 1 98.12 88 GLY A O 1
ATOM 672 N N . ARG A 1 89 ? -2.682 16.531 13.852 1 98.06 89 ARG A N 1
ATOM 673 C CA . ARG A 1 89 ? -2.932 15.312 13.078 1 98.06 89 ARG A CA 1
ATOM 674 C C . ARG A 1 89 ? -1.677 14.867 12.336 1 98.06 89 ARG A C 1
ATOM 676 O O . ARG A 1 89 ? -1.685 13.844 11.656 1 98.06 89 ARG A O 1
ATOM 683 N N . ASN A 1 90 ? -0.575 15.555 12.453 1 97.62 90 ASN A N 1
ATOM 684 C CA . ASN A 1 90 ? 0.602 15.281 11.633 1 97.62 90 ASN A CA 1
ATOM 685 C C . ASN A 1 90 ? 1.554 14.312 12.328 1 97.62 90 ASN A C 1
ATOM 687 O O . ASN A 1 90 ? 1.179 13.656 13.305 1 97.62 90 ASN A O 1
ATOM 691 N N . GLY A 1 91 ? 2.758 14.18 11.844 1 98 91 GLY A N 1
ATOM 692 C CA . GLY A 1 91 ? 3.676 13.141 12.289 1 98 91 GLY A CA 1
ATOM 693 C C . GLY A 1 91 ? 4.582 13.602 13.422 1 98 91 GLY A C 1
ATOM 694 O O . GLY A 1 91 ? 5.359 12.805 13.953 1 98 91 GLY A O 1
ATOM 695 N N . GLY A 1 92 ? 4.535 14.883 13.773 1 98.38 92 GLY A N 1
ATOM 696 C CA . GLY A 1 92 ? 5.305 15.391 14.898 1 98.38 92 GLY A CA 1
ATOM 697 C C . GLY A 1 92 ? 6.746 15.711 14.539 1 98.38 92 GLY A C 1
ATOM 698 O O . GLY A 1 92 ? 7.609 15.781 15.414 1 98.38 92 GLY A O 1
ATOM 699 N N . HIS A 1 93 ? 6.965 15.883 13.281 1 97.81 93 HIS A N 1
ATOM 700 C CA . HIS A 1 93 ? 8.305 16.203 12.805 1 97.81 93 HIS A CA 1
ATOM 701 C C . HIS A 1 93 ? 8.57 17.703 12.867 1 97.81 93 HIS A C 1
ATOM 703 O O . HIS A 1 93 ? 7.672 18.516 12.617 1 97.81 93 HIS A O 1
ATOM 709 N N . ILE A 1 94 ? 9.766 18.031 13.219 1 97.69 94 ILE A N 1
ATOM 710 C CA . ILE A 1 94 ? 10.312 19.344 12.891 1 97.69 94 ILE A CA 1
ATOM 711 C C . ILE A 1 94 ? 11.57 19.172 12.031 1 97.69 94 ILE A C 1
ATOM 713 O O . ILE A 1 94 ? 12.664 19.547 12.453 1 97.69 94 ILE A O 1
ATOM 717 N N . ASN A 1 95 ? 11.422 18.562 10.875 1 94.25 95 ASN A N 1
ATOM 718 C CA . ASN A 1 95 ? 12.508 18.266 9.945 1 94.25 95 ASN A CA 1
ATOM 719 C C . ASN A 1 95 ? 12.375 19.078 8.656 1 94.25 95 ASN A C 1
ATOM 721 O O . ASN A 1 95 ? 11.562 18.75 7.793 1 94.25 95 ASN A O 1
ATOM 725 N N . PRO A 1 96 ? 13.195 20.078 8.484 1 90.88 96 PRO A N 1
ATOM 726 C CA . PRO A 1 96 ? 13.055 20.922 7.289 1 90.88 96 PRO A CA 1
ATOM 727 C C . PRO A 1 96 ? 13.672 20.266 6.043 1 90.88 96 PRO A C 1
ATOM 729 O O . PRO A 1 96 ? 14.711 19.625 6.133 1 90.88 96 PRO A O 1
ATOM 732 N N . PRO A 1 97 ? 12.992 20.438 4.934 1 87.12 97 PRO A N 1
ATOM 733 C CA . PRO A 1 97 ? 13.703 20.156 3.684 1 87.12 97 PRO A CA 1
ATOM 734 C C . PRO A 1 97 ? 14.844 21.125 3.42 1 87.12 97 PRO A C 1
ATOM 736 O O . PRO A 1 97 ? 14.664 22.344 3.543 1 87.12 97 PRO A O 1
ATOM 739 N N . LEU A 1 98 ? 16 20.641 3.139 1 92 98 LEU A N 1
ATOM 740 C CA . LEU A 1 98 ? 17.172 21.516 3.016 1 92 98 LEU A CA 1
ATOM 741 C C . LEU A 1 98 ? 17.828 21.328 1.654 1 92 98 LEU A C 1
ATOM 743 O O . LEU A 1 98 ? 17.703 22.188 0.78 1 92 98 LEU A O 1
ATOM 747 N N . TRP A 1 99 ? 18.297 20.203 1.351 1 92.69 99 TRP A N 1
ATOM 748 C CA . TRP A 1 99 ? 19.047 20.016 0.109 1 92.69 99 TRP A CA 1
ATOM 749 C C . TRP A 1 99 ? 18.141 19.484 -0.996 1 92.69 99 TRP A C 1
ATOM 751 O O . TRP A 1 99 ? 18.469 19.609 -2.182 1 92.69 99 TRP A O 1
ATOM 761 N N . ASN A 1 100 ? 17.031 18.969 -0.589 1 86.44 100 ASN A N 1
ATOM 762 C CA . ASN A 1 100 ? 16.141 18.281 -1.53 1 86.44 100 ASN A CA 1
ATOM 763 C C . ASN A 1 100 ? 15.672 19.234 -2.629 1 86.44 100 ASN A C 1
ATOM 765 O O . ASN A 1 100 ? 15.508 18.828 -3.779 1 86.44 100 ASN A O 1
ATOM 769 N N . ASP A 1 101 ? 15.422 20.453 -2.266 1 87.12 101 ASP A N 1
ATOM 770 C CA . ASP A 1 101 ? 14.93 21.406 -3.26 1 87.12 101 ASP A CA 1
ATOM 771 C C . ASP A 1 101 ? 15.898 22.578 -3.42 1 87.12 101 ASP A C 1
ATOM 773 O O . ASP A 1 101 ? 15.523 23.641 -3.912 1 87.12 101 ASP A O 1
ATOM 777 N N . TRP A 1 102 ? 17.109 22.422 -2.998 1 92.69 102 TRP A N 1
ATOM 778 C CA . TRP A 1 102 ? 18.094 23.516 -2.988 1 92.69 102 TRP A CA 1
ATOM 779 C C . TRP A 1 102 ? 18.359 24.016 -4.402 1 92.69 102 TRP A C 1
ATOM 781 O O . TRP A 1 102 ? 18.297 25.219 -4.66 1 92.69 102 TRP A O 1
ATOM 791 N N . ASN A 1 103 ? 18.609 23.078 -5.309 1 90.88 103 ASN A N 1
ATOM 792 C CA . ASN A 1 103 ? 18.953 23.484 -6.668 1 90.88 103 ASN A CA 1
ATOM 793 C C . ASN A 1 103 ? 17.797 24.203 -7.352 1 90.88 103 ASN A C 1
ATOM 795 O O . ASN A 1 103 ? 18.016 25.172 -8.086 1 90.88 103 ASN A O 1
ATOM 799 N N . TYR A 1 104 ? 16.75 23.75 -7.066 1 88.38 104 TYR A N 1
ATOM 800 C CA . TYR A 1 104 ? 15.562 24.391 -7.625 1 88.38 104 TYR A CA 1
ATOM 801 C C . TYR A 1 104 ? 15.391 25.797 -7.066 1 88.38 104 TYR A C 1
ATOM 803 O O . TYR A 1 104 ? 15.164 26.75 -7.816 1 88.38 104 TYR A O 1
ATOM 811 N N . LEU A 1 105 ? 15.461 25.953 -5.766 1 93.06 105 LEU A N 1
ATOM 812 C CA . LEU A 1 105 ? 15.289 27.234 -5.102 1 93.06 105 LEU A CA 1
ATOM 813 C C . LEU A 1 105 ? 16.359 28.219 -5.559 1 93.06 105 LEU A C 1
ATOM 815 O O . LEU A 1 105 ? 16.047 29.391 -5.805 1 93.06 105 LEU A O 1
ATOM 819 N N . LYS A 1 106 ? 17.531 27.734 -5.672 1 94.88 106 LYS A N 1
ATOM 820 C CA . LYS A 1 106 ? 18.641 28.562 -6.133 1 94.88 106 LYS A CA 1
ATOM 821 C C . LYS A 1 106 ? 18.391 29.062 -7.555 1 94.88 106 LYS A C 1
ATOM 823 O O . LYS A 1 106 ? 18.625 30.234 -7.855 1 94.88 106 LYS A O 1
ATOM 828 N N . ALA A 1 107 ? 17.938 28.203 -8.375 1 94.06 107 ALA A N 1
ATOM 829 C CA . ALA A 1 107 ? 17.688 28.547 -9.773 1 94.06 107 ALA A CA 1
ATOM 830 C C . ALA A 1 107 ? 16.516 29.516 -9.906 1 94.06 107 ALA A C 1
ATOM 832 O O . ALA A 1 107 ? 16.562 30.438 -10.719 1 94.06 107 ALA A O 1
ATOM 833 N N . GLN A 1 108 ? 15.547 29.359 -9.094 1 92.56 108 GLN A N 1
ATOM 834 C CA . GLN A 1 108 ? 14.305 30.109 -9.242 1 92.56 108 GLN A CA 1
ATOM 835 C C . GLN A 1 108 ? 14.383 31.453 -8.531 1 92.56 108 GLN A C 1
ATOM 837 O O . GLN A 1 108 ? 13.828 32.438 -9.008 1 92.56 108 GLN A O 1
ATOM 842 N N . TYR A 1 109 ? 15.102 31.531 -7.367 1 95.31 109 TYR A N 1
ATOM 843 C CA . TYR A 1 109 ? 14.992 32.719 -6.523 1 95.31 109 TYR A CA 1
ATOM 844 C C . TYR A 1 109 ? 16.359 33.312 -6.242 1 95.31 109 TYR A C 1
ATOM 846 O O . TYR A 1 109 ? 16.469 34.406 -5.672 1 95.31 109 TYR A O 1
ATOM 854 N N . GLY A 1 110 ? 17.422 32.656 -6.641 1 95.94 110 GLY A N 1
ATOM 855 C CA . GLY A 1 110 ? 18.781 33.125 -6.332 1 95.94 110 GLY A CA 1
ATOM 856 C C . GLY A 1 110 ? 19.312 32.531 -5.039 1 95.94 110 GLY A C 1
ATOM 857 O O . GLY A 1 110 ? 18.531 32.188 -4.141 1 95.94 110 GLY A O 1
ATOM 858 N N . GLU A 1 111 ? 20.562 32.469 -4.957 1 94.94 111 GLU A N 1
ATOM 859 C CA . GLU A 1 111 ? 21.234 31.812 -3.83 1 94.94 111 GLU A CA 1
ATOM 860 C C . GLU A 1 111 ? 20.922 32.531 -2.52 1 94.94 111 GLU A C 1
ATOM 862 O O . GLU A 1 111 ? 20.688 31.891 -1.493 1 94.94 111 GLU A O 1
ATOM 867 N N . LYS A 1 112 ? 20.953 33.812 -2.568 1 94.81 112 LYS A N 1
ATOM 868 C CA . LYS A 1 112 ? 20.734 34.594 -1.357 1 94.81 112 LYS A CA 1
ATOM 869 C C . LYS A 1 112 ? 19.375 34.281 -0.745 1 94.81 112 LYS A C 1
ATOM 871 O O . LYS A 1 112 ? 19.281 33.969 0.445 1 94.81 112 LYS A O 1
ATOM 876 N N . ASP A 1 113 ? 18.312 34.312 -1.533 1 95.5 113 ASP A N 1
ATOM 877 C CA . ASP A 1 113 ? 16.953 34.031 -1.056 1 95.5 113 ASP A CA 1
ATOM 878 C C . ASP A 1 113 ? 16.812 32.594 -0.63 1 95.5 113 ASP A C 1
ATOM 880 O O . ASP A 1 113 ? 16.109 32.281 0.345 1 95.5 113 ASP A O 1
ATOM 884 N N . ALA A 1 114 ? 17.438 31.719 -1.363 1 95.56 114 ALA A N 1
ATOM 885 C CA . ALA A 1 114 ? 17.422 30.297 -1.013 1 95.56 114 ALA A CA 1
ATOM 886 C C . ALA A 1 114 ? 18.047 30.062 0.357 1 95.56 114 ALA A C 1
ATOM 888 O O . ALA A 1 114 ? 17.562 29.25 1.144 1 95.56 114 ALA A O 1
ATOM 889 N N . ARG A 1 115 ? 19.078 30.797 0.65 1 95.38 115 ARG A N 1
ATOM 890 C CA . ARG A 1 115 ? 19.75 30.688 1.944 1 95.38 115 ARG A CA 1
ATOM 891 C C . ARG A 1 115 ? 18.859 31.203 3.066 1 95.38 115 ARG A C 1
ATOM 893 O O . ARG A 1 115 ? 18.828 30.625 4.156 1 95.38 115 ARG A O 1
ATOM 900 N N . ILE A 1 116 ? 18.172 32.25 2.795 1 96.44 116 ILE A N 1
ATOM 901 C CA . ILE A 1 116 ? 17.266 32.812 3.791 1 96.44 116 ILE A CA 1
ATOM 902 C C . ILE A 1 116 ? 16.156 31.797 4.102 1 96.44 116 ILE A C 1
ATOM 904 O O . ILE A 1 116 ? 15.812 31.578 5.27 1 96.44 116 ILE A O 1
ATOM 908 N N . LEU A 1 117 ? 15.656 31.172 3.074 1 96.94 117 LEU A N 1
ATOM 909 C CA . LEU A 1 117 ? 14.609 30.188 3.287 1 96.94 117 LEU A CA 1
ATOM 910 C C . LEU A 1 117 ? 15.141 29 4.086 1 96.94 117 LEU A C 1
ATOM 912 O O . LEU A 1 117 ? 14.461 28.5 4.992 1 96.94 117 LEU A O 1
ATOM 916 N N . ASN A 1 118 ? 16.312 28.516 3.738 1 95.88 118 ASN A N 1
ATOM 917 C CA . ASN A 1 118 ? 16.906 27.406 4.492 1 95.88 118 ASN A CA 1
ATOM 918 C C . ASN A 1 118 ? 17.094 27.781 5.961 1 95.88 118 ASN A C 1
ATOM 920 O O . ASN A 1 118 ? 16.797 26.969 6.848 1 95.88 118 ASN A O 1
ATOM 924 N N . SER A 1 119 ? 17.609 28.953 6.16 1 95.94 119 SER A N 1
ATOM 925 C CA . SER A 1 119 ? 17.812 29.422 7.527 1 95.94 119 SER A CA 1
ATOM 926 C C . SER A 1 119 ? 16.484 29.547 8.273 1 95.94 119 SER A C 1
ATOM 928 O O . SER A 1 119 ? 16.391 29.219 9.453 1 95.94 119 SER A O 1
ATOM 930 N N . PHE A 1 120 ? 15.539 30.031 7.582 1 97.75 120 PHE A N 1
ATOM 931 C CA . PHE A 1 120 ? 14.188 30.172 8.109 1 97.75 120 PHE A CA 1
ATOM 932 C C . PHE A 1 120 ? 13.648 28.812 8.555 1 97.75 120 PHE A C 1
ATOM 934 O O . PHE A 1 120 ? 13.156 28.672 9.68 1 97.75 120 PHE A O 1
ATOM 941 N N . ARG A 1 121 ? 13.75 27.828 7.734 1 97.38 121 ARG A N 1
ATOM 942 C CA . ARG A 1 121 ? 13.281 26.469 8.023 1 97.38 121 ARG A CA 1
ATOM 943 C C . ARG A 1 121 ? 14.047 25.859 9.195 1 97.38 121 ARG A C 1
ATOM 945 O O . ARG A 1 121 ? 13.445 25.297 10.109 1 97.38 121 ARG A O 1
ATOM 952 N N . LEU A 1 122 ? 15.352 26.062 9.242 1 95.81 122 LEU A N 1
ATOM 953 C CA . LEU A 1 122 ? 16.219 25.5 10.266 1 95.81 122 LEU A CA 1
ATOM 954 C C . LEU A 1 122 ? 15.945 26.125 11.625 1 95.81 122 LEU A C 1
ATOM 956 O O . LEU A 1 122 ? 16.094 25.469 12.664 1 95.81 122 LEU A O 1
ATOM 960 N N . ALA A 1 123 ? 15.508 27.297 11.633 1 96.81 123 ALA A N 1
ATOM 961 C CA . ALA A 1 123 ? 15.344 28.062 12.867 1 96.81 123 ALA A CA 1
ATOM 962 C C . ALA A 1 123 ? 14.164 27.531 13.68 1 96.81 123 ALA A C 1
ATOM 964 O O . ALA A 1 123 ? 14.07 27.781 14.883 1 96.81 123 ALA A O 1
ATOM 965 N N . HIS A 1 124 ? 13.289 26.812 13.078 1 97.88 124 HIS A N 1
ATOM 966 C CA . HIS A 1 124 ? 12.062 26.391 13.742 1 97.88 124 HIS A CA 1
ATOM 967 C C . HIS A 1 124 ? 12.359 25.5 14.938 1 97.88 124 HIS A C 1
ATOM 969 O O . HIS A 1 124 ? 11.773 25.672 16.016 1 97.88 124 HIS A O 1
ATOM 975 N N . VAL A 1 125 ? 13.242 24.547 14.773 1 95.62 125 VAL A N 1
ATOM 976 C CA . VAL A 1 125 ? 13.508 23.609 15.859 1 95.62 125 VAL A CA 1
ATOM 977 C C . VAL A 1 125 ? 14.016 24.375 17.078 1 95.62 125 VAL A C 1
ATOM 979 O O . VAL A 1 125 ? 13.539 24.156 18.203 1 95.62 125 VAL A O 1
ATOM 982 N N . ARG A 1 126 ? 14.906 25.266 16.859 1 95.88 126 ARG A N 1
ATOM 983 C CA . ARG A 1 126 ? 15.477 26.047 17.953 1 95.88 126 ARG A CA 1
ATOM 984 C C . ARG A 1 126 ? 14.422 26.938 18.594 1 95.88 126 ARG A C 1
ATOM 986 O O . ARG A 1 126 ? 14.359 27.062 19.812 1 95.88 126 ARG A O 1
ATOM 993 N N . GLU A 1 127 ? 13.664 27.562 17.75 1 97.69 127 GLU A N 1
ATOM 994 C CA . GLU A 1 127 ? 12.633 28.469 18.219 1 97.69 127 GLU A CA 1
ATOM 995 C C . GLU A 1 127 ? 11.594 27.734 19.062 1 97.69 127 GLU A C 1
ATOM 997 O O . GLU A 1 127 ? 11.227 28.188 20.156 1 97.69 127 GLU A O 1
ATOM 1002 N N . LEU A 1 128 ? 11.109 26.625 18.594 1 98.5 128 LEU A N 1
ATOM 1003 C CA . LEU A 1 128 ? 10.094 25.844 19.297 1 98.5 128 LEU A CA 1
ATOM 1004 C C . LEU A 1 128 ? 10.641 25.297 20.609 1 98.5 128 LEU A C 1
ATOM 1006 O O . LEU A 1 128 ? 9.938 25.281 21.625 1 98.5 128 LEU A O 1
ATOM 1010 N N . GLN A 1 129 ? 11.875 24.875 20.578 1 97.75 129 GLN A N 1
ATOM 1011 C CA . GLN A 1 129 ? 12.516 24.391 21.812 1 97.75 129 GLN A CA 1
ATOM 1012 C C . GLN A 1 129 ? 12.656 25.516 22.828 1 97.75 129 GLN A C 1
ATOM 1014 O O . GLN A 1 129 ? 12.414 25.312 24.016 1 97.75 129 GLN A O 1
ATOM 1019 N N . ALA A 1 130 ? 13.078 26.656 22.375 1 98.31 130 ALA A N 1
ATOM 1020 C CA . ALA A 1 130 ? 13.25 27.812 23.25 1 98.31 130 ALA A CA 1
ATOM 1021 C C . ALA A 1 130 ? 11.922 28.203 23.891 1 98.31 130 ALA A C 1
ATOM 1023 O O . ALA A 1 130 ? 11.867 28.484 25.094 1 98.31 130 ALA A O 1
ATOM 1024 N N . ILE A 1 131 ? 10.914 28.25 23.125 1 98.38 131 ILE A N 1
ATOM 1025 C CA . ILE A 1 131 ? 9.602 28.625 23.625 1 98.38 131 ILE A CA 1
ATOM 1026 C C . ILE A 1 131 ? 9.117 27.594 24.641 1 98.38 131 ILE A C 1
ATOM 1028 O O . ILE A 1 131 ? 8.586 27.938 25.703 1 98.38 131 ILE A O 1
ATOM 1032 N N . ALA A 1 132 ? 9.258 26.344 24.297 1 98.5 132 ALA A N 1
ATOM 1033 C CA . ALA A 1 132 ? 8.836 25.281 25.203 1 98.5 132 ALA A CA 1
ATOM 1034 C C . ALA A 1 132 ? 9.539 25.391 26.547 1 98.5 132 ALA A C 1
ATOM 1036 O O . ALA A 1 132 ? 8.922 25.172 27.594 1 98.5 132 ALA A O 1
ATOM 1037 N N . SER A 1 133 ? 10.797 25.703 26.516 1 98.31 133 SER A N 1
ATOM 1038 C CA . SER A 1 133 ? 11.57 25.875 27.75 1 98.31 133 SER A CA 1
ATOM 1039 C C . SER A 1 133 ? 11.133 27.125 28.516 1 98.31 133 SER A C 1
ATOM 1041 O O . SER A 1 133 ? 10.906 27.062 29.719 1 98.31 133 SER A O 1
ATOM 1043 N N . GLN A 1 134 ? 11.016 28.219 27.797 1 98.19 134 GLN A N 1
ATOM 1044 C CA . GLN A 1 134 ? 10.664 29.5 28.406 1 98.19 134 GLN A CA 1
ATOM 1045 C C . GLN A 1 134 ? 9.281 29.438 29.047 1 98.19 134 GLN A C 1
ATOM 1047 O O . GLN A 1 134 ? 9.062 30.031 30.109 1 98.19 134 GLN A O 1
ATOM 1052 N N . GLU A 1 135 ? 8.391 28.766 28.438 1 98.38 135 GLU A N 1
ATOM 1053 C CA . GLU A 1 135 ? 7.004 28.734 28.906 1 98.38 135 GLU A CA 1
ATOM 1054 C C . GLU A 1 135 ? 6.758 27.516 29.797 1 98.38 135 GLU A C 1
ATOM 1056 O O . GLU A 1 135 ? 5.629 27.281 30.234 1 98.38 135 GLU A O 1
ATOM 1061 N N . ASP A 1 136 ? 7.797 26.75 30.094 1 98.25 136 ASP A N 1
ATOM 1062 C CA . ASP A 1 136 ? 7.75 25.609 31 1 98.25 136 ASP A CA 1
ATOM 1063 C C . ASP A 1 136 ? 6.727 24.578 30.516 1 98.25 136 ASP A C 1
ATOM 1065 O O . ASP A 1 136 ? 5.844 24.172 31.281 1 98.25 136 ASP A O 1
ATOM 1069 N N . ILE A 1 137 ? 6.828 24.203 29.234 1 98.5 137 ILE A N 1
ATOM 1070 C CA . ILE A 1 137 ? 5.945 23.172 28.688 1 98.5 137 ILE A CA 1
ATOM 1071 C C . ILE A 1 137 ? 6.777 22.125 27.953 1 98.5 137 ILE A C 1
ATOM 1073 O O . ILE A 1 137 ? 6.27 21.438 27.062 1 98.5 137 ILE A O 1
ATOM 1077 N N . LEU A 1 138 ? 8.031 22.031 28.188 1 98 138 LEU A N 1
ATOM 1078 C CA . LEU A 1 138 ? 8.938 21.109 27.516 1 98 138 LEU A CA 1
ATOM 1079 C C . LEU A 1 138 ? 8.523 19.656 27.75 1 98 138 LEU A C 1
ATOM 1081 O O . LEU A 1 138 ? 8.555 18.844 26.828 1 98 138 LEU A O 1
ATOM 1085 N N . LYS A 1 139 ? 8.141 19.312 28.953 1 97.44 139 LYS A N 1
ATOM 1086 C CA . LYS A 1 139 ? 7.75 17.953 29.281 1 97.44 139 LYS A CA 1
ATOM 1087 C C . LYS A 1 139 ? 6.508 17.531 28.516 1 97.44 139 LYS A C 1
ATOM 1089 O O . LYS A 1 139 ? 6.477 16.453 27.922 1 97.44 139 LYS A O 1
ATOM 1094 N N . GLU A 1 140 ? 5.496 18.375 28.438 1 97.25 140 GLU A N 1
ATOM 1095 C CA . GLU A 1 140 ? 4.234 18.078 27.766 1 97.25 140 GLU A CA 1
ATOM 1096 C C . GLU A 1 140 ? 4.402 18.094 26.25 1 97.25 140 GLU A C 1
ATOM 1098 O O . GLU A 1 140 ? 3.854 17.234 25.547 1 97.25 140 GLU A O 1
ATOM 1103 N N . SER A 1 141 ? 5.184 19.031 25.766 1 98.31 141 SER A N 1
ATOM 1104 C CA . SER A 1 141 ? 5.328 19.234 24.312 1 98.31 141 SER A CA 1
ATOM 1105 C C . SER A 1 141 ? 6.352 18.266 23.734 1 98.31 141 SER A C 1
ATOM 1107 O O . SER A 1 141 ? 6.402 18.078 22.516 1 98.31 141 SER A O 1
ATOM 1109 N N . GLN A 1 142 ? 7.234 17.766 24.547 1 98.06 142 GLN A N 1
ATOM 1110 C CA . GLN A 1 142 ? 8.234 16.766 24.172 1 98.06 142 GLN A CA 1
ATOM 1111 C C . GLN A 1 142 ? 9.117 17.281 23.031 1 98.06 142 GLN A C 1
ATOM 1113 O O . GLN A 1 142 ? 9.586 16.5 22.203 1 98.06 142 GLN A O 1
ATOM 1118 N N . VAL A 1 143 ? 9.227 18.656 22.891 1 98.38 143 VAL A N 1
ATOM 1119 C CA . VAL A 1 143 ? 10.125 19.188 21.859 1 98.38 143 VAL A CA 1
ATOM 1120 C C . VAL A 1 143 ? 11.547 18.703 22.125 1 98.38 143 VAL A C 1
ATOM 1122 O O . VAL A 1 143 ? 12.055 18.812 23.234 1 98.38 143 VAL A O 1
ATOM 1125 N N . ARG A 1 144 ? 12.211 18.172 21.078 1 97.75 144 ARG A N 1
ATOM 1126 C CA . ARG A 1 144 ? 13.562 17.656 21.234 1 97.75 144 ARG A CA 1
ATOM 1127 C C . ARG A 1 144 ? 14.273 17.578 19.891 1 97.75 144 ARG A C 1
ATOM 1129 O O . ARG A 1 144 ? 13.633 17.438 18.844 1 97.75 144 ARG A O 1
ATOM 1136 N N . VAL A 1 145 ? 15.562 17.625 19.969 1 97.12 145 VAL A N 1
ATOM 1137 C CA . VAL A 1 145 ? 16.391 17.328 18.812 1 97.12 145 VAL A CA 1
ATOM 1138 C C . VAL A 1 145 ? 16.516 15.812 18.625 1 97.12 145 VAL A C 1
ATOM 1140 O O . VAL A 1 145 ? 16.594 15.07 19.609 1 97.12 145 VAL A O 1
ATOM 1143 N N . THR A 1 146 ? 16.453 15.359 17.422 1 98 146 THR A N 1
ATOM 1144 C CA . THR A 1 146 ? 16.609 13.945 17.078 1 98 146 THR A CA 1
ATOM 1145 C C . THR A 1 146 ? 17.734 13.758 16.078 1 98 146 THR A C 1
ATOM 1147 O O . THR A 1 146 ? 18.141 14.711 15.406 1 98 146 THR A O 1
ATOM 1150 N N . GLU A 1 147 ? 18.328 12.57 16.078 1 98 147 GLU A N 1
ATOM 1151 C CA . GLU A 1 147 ? 19.078 12.148 14.891 1 98 147 GLU A CA 1
ATOM 1152 C C . GLU A 1 147 ? 18.125 11.758 13.758 1 98 147 GLU A C 1
ATOM 1154 O O . GLU A 1 147 ? 17.422 10.758 13.852 1 98 147 GLU A O 1
ATOM 1159 N N . HIS A 1 148 ? 18.172 12.562 12.734 1 97.94 148 HIS A N 1
ATOM 1160 C CA . HIS A 1 148 ? 17.266 12.344 11.625 1 97.94 148 HIS A CA 1
ATOM 1161 C C . HIS A 1 148 ? 17.922 11.5 10.531 1 97.94 148 HIS A C 1
ATOM 1163 O O . HIS A 1 148 ? 19.078 11.703 10.203 1 97.94 148 HIS A O 1
ATOM 1169 N N . LEU A 1 149 ? 17.172 10.531 10.039 1 98.25 149 LEU A N 1
ATOM 1170 C CA . LEU A 1 149 ? 17.656 9.672 8.961 1 98.25 149 LEU A CA 1
ATOM 1171 C C . LEU A 1 149 ? 16.734 9.75 7.75 1 98.25 149 LEU A C 1
ATOM 1173 O O . LEU A 1 149 ? 15.531 9.523 7.863 1 98.25 149 LEU A O 1
ATOM 1177 N N . GLU A 1 150 ? 17.266 10.078 6.605 1 97.44 150 GLU A N 1
ATOM 1178 C CA . GLU A 1 150 ? 16.641 9.812 5.316 1 97.44 150 GLU A CA 1
ATOM 1179 C C . GLU A 1 150 ? 17.078 8.461 4.754 1 97.44 150 GLU A C 1
ATOM 1181 O O . GLU A 1 150 ? 18.25 8.297 4.371 1 97.44 150 GLU A O 1
ATOM 1186 N N . VAL A 1 151 ? 16.156 7.562 4.641 1 97.5 151 VAL A N 1
ATOM 1187 C CA . VAL A 1 151 ? 16.5 6.184 4.301 1 97.5 151 VAL A CA 1
ATOM 1188 C C . VAL A 1 151 ? 16.031 5.871 2.881 1 97.5 151 VAL A C 1
ATOM 1190 O O . VAL A 1 151 ? 14.844 6.035 2.561 1 97.5 151 VAL A O 1
ATOM 1193 N N . PHE A 1 152 ? 16.938 5.359 2.043 1 95.94 152 PHE A N 1
ATOM 1194 C CA . PHE A 1 152 ? 16.641 5.102 0.638 1 95.94 152 PHE A CA 1
ATOM 1195 C C . PHE A 1 152 ? 16.703 3.607 0.339 1 95.94 152 PHE A C 1
ATOM 1197 O O . PHE A 1 152 ? 17.672 2.936 0.691 1 95.94 152 PHE A O 1
ATOM 1204 N N . PHE A 1 153 ? 15.742 3.117 -0.408 1 92.38 153 PHE A N 1
ATOM 1205 C CA . PHE A 1 153 ? 15.656 1.688 -0.679 1 92.38 153 PHE A CA 1
ATOM 1206 C C . PHE A 1 153 ? 16.094 1.379 -2.105 1 92.38 153 PHE A C 1
ATOM 1208 O O . PHE A 1 153 ? 16.297 0.215 -2.461 1 92.38 153 PHE A O 1
ATOM 1215 N N . THR A 1 154 ? 16.25 2.395 -2.891 1 89.31 154 THR A N 1
ATOM 1216 C CA . THR A 1 154 ? 16.781 2.193 -4.238 1 89.31 154 THR A CA 1
ATOM 1217 C C . THR A 1 154 ? 18.125 2.891 -4.406 1 89.31 154 THR A C 1
ATOM 1219 O O . THR A 1 154 ? 18.328 3.986 -3.885 1 89.31 154 THR A O 1
ATOM 1222 N N . GLN A 1 155 ? 19 2.262 -5.18 1 93.19 155 GLN A N 1
ATOM 1223 C CA . GLN A 1 155 ? 20.328 2.822 -5.418 1 93.19 155 GLN A CA 1
ATOM 1224 C C . GLN A 1 155 ? 20.234 4.129 -6.203 1 93.19 155 GLN A C 1
ATOM 1226 O O . GLN A 1 155 ? 21 5.062 -5.949 1 93.19 155 GLN A O 1
ATOM 1231 N N . ASP A 1 156 ? 19.312 4.195 -7.113 1 91.25 156 ASP A N 1
ATOM 1232 C CA . ASP A 1 156 ? 19.141 5.398 -7.926 1 91.25 156 ASP A CA 1
ATOM 1233 C C . ASP A 1 156 ? 18.75 6.598 -7.062 1 91.25 156 ASP A C 1
ATOM 1235 O O . ASP A 1 156 ? 19.359 7.668 -7.176 1 91.25 156 ASP A O 1
ATOM 1239 N N . ASP A 1 157 ? 17.797 6.422 -6.203 1 91.31 157 ASP A N 1
ATOM 1240 C CA . ASP A 1 157 ? 17.375 7.504 -5.324 1 91.31 157 ASP A CA 1
ATOM 1241 C C . ASP A 1 157 ? 18.5 7.945 -4.398 1 91.31 157 ASP A C 1
ATOM 1243 O O . ASP A 1 157 ? 18.719 9.141 -4.191 1 91.31 157 ASP A O 1
ATOM 1247 N N . PHE A 1 158 ? 19.203 6.98 -3.852 1 96.12 158 PHE A N 1
ATOM 1248 C CA . PHE A 1 158 ? 20.297 7.289 -2.928 1 96.12 158 PHE A CA 1
ATOM 1249 C C . PHE A 1 158 ? 21.391 8.086 -3.625 1 96.12 158 PHE A C 1
ATOM 1251 O O . PHE A 1 158 ? 21.875 9.078 -3.09 1 96.12 158 PHE A O 1
ATOM 1258 N N . THR A 1 159 ? 21.719 7.676 -4.844 1 96.69 159 THR A N 1
ATOM 1259 C CA . THR A 1 159 ? 22.766 8.344 -5.609 1 96.69 159 THR A CA 1
ATOM 1260 C C . THR A 1 159 ? 22.375 9.781 -5.941 1 96.69 159 THR A C 1
ATOM 1262 O O . THR A 1 159 ? 23.172 10.703 -5.777 1 96.69 159 THR A O 1
ATOM 1265 N N . GLU A 1 160 ? 21.203 9.938 -6.367 1 93.75 160 GLU A N 1
ATOM 1266 C CA . GLU A 1 160 ? 20.703 11.266 -6.699 1 93.75 160 GLU A CA 1
ATOM 1267 C C . GLU A 1 160 ? 20.719 12.18 -5.477 1 93.75 160 GLU A C 1
ATOM 1269 O O . GLU A 1 160 ? 21.078 13.352 -5.578 1 93.75 160 GLU A O 1
ATOM 1274 N N . GLU A 1 161 ? 20.312 11.672 -4.375 1 94.5 161 GLU A N 1
ATOM 1275 C CA . GLU A 1 161 ? 20.25 12.469 -3.154 1 94.5 161 GLU A CA 1
ATOM 1276 C C . GLU A 1 161 ? 21.641 12.82 -2.654 1 94.5 161 GLU A C 1
ATOM 1278 O O . GLU A 1 161 ? 21.859 13.891 -2.082 1 94.5 161 GLU A O 1
ATOM 1283 N N . CYS A 1 162 ? 22.562 11.891 -2.791 1 96.12 162 CYS A N 1
ATOM 1284 C CA . CYS A 1 162 ? 23.938 12.172 -2.424 1 96.12 162 CYS A CA 1
ATOM 1285 C C . CYS A 1 162 ? 24.516 13.305 -3.266 1 96.12 162 CYS A C 1
ATOM 1287 O O . CYS A 1 162 ? 25.234 14.156 -2.756 1 96.12 162 CYS A O 1
ATOM 1289 N N . GLU A 1 163 ? 24.156 13.289 -4.508 1 95.88 163 GLU A N 1
ATOM 1290 C CA . GLU A 1 163 ? 24.609 14.359 -5.387 1 95.88 163 GLU A CA 1
ATOM 1291 C C . GLU A 1 163 ? 24.047 15.711 -4.961 1 95.88 163 GLU A C 1
ATOM 1293 O O . GLU A 1 163 ? 24.766 16.703 -4.91 1 95.88 163 GLU A O 1
ATOM 1298 N N . ALA A 1 164 ? 22.797 15.695 -4.645 1 94.25 164 ALA A N 1
ATOM 1299 C CA . ALA A 1 164 ? 22.141 16.922 -4.18 1 94.25 164 ALA A CA 1
ATOM 1300 C C . ALA A 1 164 ? 22.766 17.422 -2.877 1 94.25 164 ALA A C 1
ATOM 1302 O O . ALA A 1 164 ? 22.953 18.625 -2.688 1 94.25 164 ALA A O 1
ATOM 1303 N N . LEU A 1 165 ? 23.031 16.531 -1.998 1 96.12 165 LEU A N 1
ATOM 1304 C CA . LEU A 1 165 ? 23.656 16.859 -0.721 1 96.12 165 LEU A CA 1
ATOM 1305 C C . LEU A 1 165 ? 25.016 17.5 -0.934 1 96.12 165 LEU A C 1
ATOM 1307 O O . LEU A 1 165 ? 25.359 18.484 -0.276 1 96.12 165 LEU A O 1
ATOM 1311 N N . GLU A 1 166 ? 25.766 16.938 -1.811 1 95.31 166 GLU A N 1
ATOM 1312 C CA . GLU A 1 166 ? 27.094 17.453 -2.086 1 95.31 166 GLU A CA 1
ATOM 1313 C C . GLU A 1 166 ? 27.047 18.859 -2.668 1 95.31 166 GLU A C 1
ATOM 1315 O O . GLU A 1 166 ? 27.875 19.719 -2.334 1 95.31 166 GLU A O 1
ATOM 1320 N N . GLU A 1 167 ? 26.141 19.031 -3.496 1 94.38 167 GLU A N 1
ATOM 1321 C CA . GLU A 1 167 ? 25.969 20.375 -4.059 1 94.38 167 GLU A CA 1
ATOM 1322 C C . GLU A 1 167 ? 25.609 21.391 -2.975 1 94.38 167 GLU A C 1
ATOM 1324 O O . GLU A 1 167 ? 26.141 22.5 -2.965 1 94.38 167 GLU A O 1
ATOM 1329 N N . TRP A 1 168 ? 24.719 20.969 -2.158 1 95.25 168 TRP A N 1
ATOM 1330 C CA . TRP A 1 168 ? 24.328 21.844 -1.056 1 95.25 168 TRP A CA 1
ATOM 1331 C C . TRP A 1 168 ? 25.516 22.094 -0.121 1 95.25 168 TRP A C 1
ATOM 1333 O O . TRP A 1 168 ? 25.688 23.219 0.356 1 95.25 168 TRP A O 1
ATOM 1343 N N . LYS A 1 169 ? 26.281 21.125 0.146 1 94.56 169 LYS A N 1
ATOM 1344 C CA . LYS A 1 169 ? 27.484 21.266 0.971 1 94.56 169 LYS A CA 1
ATOM 1345 C C . LYS A 1 169 ? 28.453 22.266 0.365 1 94.56 169 LYS A C 1
ATOM 1347 O O . LYS A 1 169 ? 29.141 22.984 1.091 1 94.56 169 LYS A O 1
ATOM 1352 N N . GLY A 1 170 ? 28.531 22.281 -0.84 1 93.69 170 GLY A N 1
ATOM 1353 C CA . GLY A 1 170 ? 29.391 23.234 -1.522 1 93.69 170 GLY A CA 1
ATOM 1354 C C . GLY A 1 170 ? 28.938 24.672 -1.322 1 93.69 170 GLY A C 1
ATOM 1355 O O . GLY A 1 170 ? 29.781 25.578 -1.168 1 93.69 170 GLY A O 1
ATOM 1356 N N . ASP A 1 171 ? 27.688 24.859 -1.305 1 92.62 171 ASP A N 1
ATOM 1357 C CA . ASP A 1 171 ? 27.125 26.203 -1.244 1 92.62 171 ASP A CA 1
ATOM 1358 C C . ASP A 1 171 ? 26.984 26.672 0.202 1 92.62 171 ASP A C 1
ATOM 1360 O O . ASP A 1 171 ? 27.156 27.859 0.492 1 92.62 171 ASP A O 1
ATOM 1364 N N . VAL A 1 172 ? 26.656 25.781 1.077 1 92.44 172 VAL A N 1
ATOM 1365 C CA . VAL A 1 172 ? 26.359 26.141 2.461 1 92.44 172 VAL A CA 1
ATOM 1366 C C . VAL A 1 172 ? 27.109 25.203 3.408 1 92.44 172 VAL A C 1
ATOM 1368 O O . VAL A 1 172 ? 26.484 24.516 4.227 1 92.44 172 VAL A O 1
ATOM 1371 N N . PRO A 1 173 ? 28.281 25.203 3.436 1 91.5 173 PRO A N 1
ATOM 1372 C CA . PRO A 1 173 ? 29.047 24.219 4.211 1 91.5 173 PRO A CA 1
ATOM 1373 C C . PRO A 1 173 ? 28.844 24.375 5.715 1 91.5 173 PRO A C 1
ATOM 1375 O O . PRO A 1 173 ? 28.922 23.391 6.453 1 91.5 173 PRO A O 1
ATOM 1378 N N . GLU A 1 174 ? 28.562 25.484 6.168 1 89.44 174 GLU A N 1
ATOM 1379 C CA . GLU A 1 174 ? 28.469 25.75 7.602 1 89.44 174 GLU A CA 1
ATOM 1380 C C . GLU A 1 174 ? 27.312 24.969 8.227 1 89.44 174 GLU A C 1
ATOM 1382 O O . GLU A 1 174 ? 27.375 24.594 9.398 1 89.44 174 GLU A O 1
ATOM 1387 N N . VAL A 1 175 ? 26.328 24.672 7.469 1 87.38 175 VAL A N 1
ATOM 1388 C CA . VAL A 1 175 ? 25.172 23.938 7.953 1 87.38 175 VAL A CA 1
ATOM 1389 C C . VAL A 1 175 ? 25.234 22.5 7.449 1 87.38 175 VAL A C 1
ATOM 1391 O O . VAL A 1 175 ? 24.953 21.562 8.203 1 87.38 175 VAL A O 1
ATOM 1394 N N . ALA A 1 176 ? 25.734 22.281 6.309 1 88.81 176 ALA A N 1
ATOM 1395 C CA . ALA A 1 176 ? 25.625 21.016 5.57 1 88.81 176 ALA A CA 1
ATOM 1396 C C . ALA A 1 176 ? 26.609 19.984 6.117 1 88.81 176 ALA A C 1
ATOM 1398 O O . ALA A 1 176 ? 26.422 18.781 5.914 1 88.81 176 ALA A O 1
ATOM 1399 N N . GLN A 1 177 ? 27.547 20.391 6.867 1 89.12 177 GLN A N 1
ATOM 1400 C CA . GLN A 1 177 ? 28.578 19.469 7.355 1 89.12 177 GLN A CA 1
ATOM 1401 C C . GLN A 1 177 ? 28.016 18.484 8.359 1 89.12 177 GLN A C 1
ATOM 1403 O O . GLN A 1 177 ? 28.594 17.406 8.578 1 89.12 177 GLN A O 1
ATOM 1408 N N . GLU A 1 178 ? 26.938 18.734 8.914 1 92.81 178 GLU A N 1
ATOM 1409 C CA . GLU A 1 178 ? 26.328 17.859 9.914 1 92.81 178 GLU A CA 1
ATOM 1410 C C . GLU A 1 178 ? 25.562 16.719 9.266 1 92.81 178 GLU A C 1
ATOM 1412 O O . GLU A 1 178 ? 25.141 15.773 9.938 1 92.81 178 GLU A O 1
ATOM 1417 N N . TYR A 1 179 ? 25.453 16.766 7.957 1 96.06 179 TYR A N 1
ATOM 1418 C CA . TYR A 1 179 ? 24.734 15.734 7.23 1 96.06 179 TYR A CA 1
ATOM 1419 C C . TYR A 1 179 ? 25.703 14.773 6.555 1 96.06 179 TYR A C 1
ATOM 1421 O O . TYR A 1 179 ? 26.578 15.195 5.812 1 96.06 179 TYR A O 1
ATOM 1429 N N . ILE A 1 180 ? 25.531 13.477 6.852 1 97.19 180 ILE A N 1
ATOM 1430 C CA . ILE A 1 180 ? 26.5 12.477 6.398 1 97.19 180 ILE A CA 1
ATOM 1431 C C . ILE A 1 180 ? 25.75 11.336 5.691 1 97.19 180 ILE A C 1
ATOM 1433 O O . ILE A 1 180 ? 24.75 10.836 6.203 1 97.19 180 ILE A O 1
ATOM 1437 N N . ALA A 1 181 ? 26.297 10.953 4.539 1 97.81 181 ALA A N 1
ATOM 1438 C CA . ALA A 1 181 ? 25.734 9.844 3.777 1 97.81 181 ALA A CA 1
ATOM 1439 C C . ALA A 1 181 ? 26.422 8.523 4.133 1 97.81 181 ALA A C 1
ATOM 1441 O O . ALA A 1 181 ? 27.641 8.484 4.301 1 97.81 181 ALA A O 1
ATOM 1442 N N . TYR A 1 182 ? 25.641 7.492 4.414 1 98.25 182 TYR A N 1
ATOM 1443 C CA . TYR A 1 182 ? 26.094 6.125 4.652 1 98.25 182 TYR A CA 1
ATOM 1444 C C . TYR A 1 182 ? 25.516 5.172 3.604 1 98.25 182 TYR A C 1
ATOM 1446 O O . TYR A 1 182 ? 24.312 5.133 3.387 1 98.25 182 TYR A O 1
ATOM 1454 N N . ALA A 1 183 ? 26.375 4.359 2.973 1 96.62 183 ALA A N 1
ATOM 1455 C CA . ALA A 1 183 ? 25.922 3.475 1.901 1 96.62 183 ALA A CA 1
ATOM 1456 C C . ALA A 1 183 ? 25.797 2.037 2.395 1 96.62 183 ALA A C 1
ATOM 1458 O O . ALA A 1 183 ? 26.547 1.602 3.262 1 96.62 183 ALA A O 1
ATOM 1459 N N . ASP A 1 184 ? 24.812 1.368 1.926 1 92.19 184 ASP A N 1
ATOM 1460 C CA . ASP A 1 184 ? 24.672 -0.085 1.946 1 92.19 184 ASP A CA 1
ATOM 1461 C C . ASP A 1 184 ? 24.844 -0.632 3.361 1 92.19 184 ASP A C 1
ATOM 1463 O O . ASP A 1 184 ? 24.172 -0.186 4.293 1 92.19 184 ASP A O 1
ATOM 1467 N N . THR A 1 185 ? 25.875 -1.49 3.523 1 94.56 185 THR A N 1
ATOM 1468 C CA . THR A 1 185 ? 26.047 -2.258 4.75 1 94.56 185 THR A CA 1
ATOM 1469 C C . THR A 1 185 ? 26.359 -1.334 5.926 1 94.56 185 THR A C 1
ATOM 1471 O O . THR A 1 185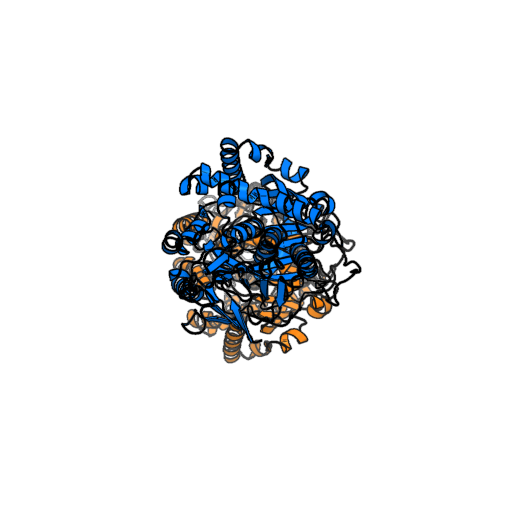 ? 25.969 -1.607 7.059 1 94.56 185 THR A O 1
ATOM 1474 N N . GLU A 1 186 ? 27.016 -0.241 5.656 1 97.12 186 GLU A N 1
ATOM 1475 C CA . GLU A 1 186 ? 27.312 0.704 6.727 1 97.12 186 GLU A CA 1
ATOM 1476 C C . GLU A 1 186 ? 26.031 1.301 7.301 1 97.12 186 GLU A C 1
ATOM 1478 O O . GLU A 1 186 ? 25.875 1.393 8.523 1 97.12 186 GLU A O 1
ATOM 1483 N N . ALA A 1 187 ? 25.141 1.732 6.398 1 97.25 187 ALA A N 1
ATOM 1484 C CA . ALA A 1 187 ? 23.844 2.27 6.836 1 97.25 187 ALA A CA 1
ATOM 1485 C C . ALA A 1 187 ? 23.031 1.21 7.57 1 97.25 187 ALA A C 1
ATOM 1487 O O . ALA A 1 187 ? 22.438 1.487 8.617 1 97.25 187 ALA A O 1
ATOM 1488 N N . GLN A 1 188 ? 22.969 0.022 7.027 1 97.25 188 GLN A N 1
ATOM 1489 C CA . GLN A 1 188 ? 22.172 -1.079 7.562 1 97.25 188 GLN A CA 1
ATOM 1490 C C . GLN A 1 188 ? 22.625 -1.45 8.969 1 97.25 188 GLN A C 1
ATOM 1492 O O . GLN A 1 188 ? 21.797 -1.559 9.883 1 97.25 188 GLN A O 1
ATOM 1497 N N . GLU A 1 189 ? 23.891 -1.528 9.188 1 97.06 189 GLU A N 1
ATOM 1498 C CA . GLU A 1 189 ? 24.438 -1.96 10.461 1 97.06 189 GLU A CA 1
ATOM 1499 C C . GLU A 1 189 ? 24.438 -0.822 11.484 1 97.06 189 GLU A C 1
ATOM 1501 O O . GLU A 1 189 ? 24.031 -1.011 12.633 1 97.06 189 GLU A O 1
ATOM 1506 N N . LYS A 1 190 ? 24.859 0.32 11.07 1 97.38 190 LYS A N 1
ATOM 1507 C CA . LYS A 1 190 ? 24.984 1.451 11.984 1 97.38 190 LYS A CA 1
ATOM 1508 C C . LYS A 1 190 ? 23.625 1.839 12.57 1 97.38 190 LYS A C 1
ATOM 1510 O O . LYS A 1 190 ? 23.531 2.205 13.742 1 97.38 190 LYS A O 1
ATOM 1515 N N . PHE A 1 191 ? 22.625 1.746 11.742 1 98.12 191 PHE A N 1
ATOM 1516 C CA . PHE A 1 191 ? 21.328 2.27 12.164 1 98.12 191 PHE A CA 1
ATOM 1517 C C . PHE A 1 191 ? 20.297 1.146 12.305 1 98.12 191 PHE A C 1
ATOM 1519 O O . PHE A 1 191 ? 19.109 1.402 12.492 1 98.12 191 PHE A O 1
ATOM 1526 N N . SER A 1 192 ? 20.766 -0.121 12.188 1 97.5 192 SER A N 1
ATOM 1527 C CA . SER A 1 192 ? 19.906 -1.297 12.344 1 97.5 192 SER A CA 1
ATOM 1528 C C . SER A 1 192 ? 18.703 -1.235 11.406 1 97.5 192 SER A C 1
ATOM 1530 O O . SER A 1 192 ? 17.562 -1.385 11.844 1 97.5 192 SER A O 1
ATOM 1532 N N . LEU A 1 193 ? 18.984 -1.003 10.109 1 97.62 193 LEU A N 1
ATOM 1533 C CA . LEU A 1 193 ? 17.953 -0.945 9.07 1 97.62 193 LEU A CA 1
ATOM 1534 C C . LEU A 1 193 ? 17.906 -2.25 8.289 1 97.62 193 LEU A C 1
ATOM 1536 O O . LEU A 1 193 ? 18.797 -3.094 8.414 1 97.62 193 LEU A O 1
ATOM 1540 N N . SER A 1 194 ? 16.906 -2.393 7.555 1 95.94 194 SER A N 1
ATOM 1541 C CA . SER A 1 194 ? 16.734 -3.562 6.703 1 95.94 194 SER A CA 1
ATOM 1542 C C . SER A 1 194 ? 17.906 -3.732 5.738 1 95.94 194 SER A C 1
ATOM 1544 O O . SER A 1 194 ? 18.484 -2.748 5.285 1 95.94 194 SER A O 1
ATOM 1546 N N . ILE A 1 195 ? 18.156 -4.984 5.344 1 93.38 195 ILE A N 1
ATOM 1547 C CA . ILE A 1 195 ? 19.219 -5.305 4.395 1 93.38 195 ILE A CA 1
ATOM 1548 C C . ILE A 1 195 ? 18.844 -4.77 3.012 1 93.38 195 ILE A C 1
ATOM 1550 O O . ILE A 1 195 ? 19.703 -4.664 2.131 1 93.38 195 ILE A O 1
ATOM 1554 N N . ARG A 1 196 ? 17.656 -4.375 2.822 1 91.12 196 ARG A N 1
ATOM 1555 C CA . ARG A 1 196 ? 17.172 -3.867 1.543 1 91.12 196 ARG A CA 1
ATOM 1556 C C . ARG A 1 196 ? 17.547 -2.4 1.357 1 91.12 196 ARG A C 1
ATOM 1558 O O . ARG A 1 196 ? 17.453 -1.866 0.25 1 91.12 196 ARG A O 1
ATOM 1565 N N . VAL A 1 197 ? 18 -1.763 2.348 1 95.88 197 VAL A N 1
ATOM 1566 C CA . VAL A 1 197 ? 18.312 -0.337 2.305 1 95.88 197 VAL A CA 1
ATOM 1567 C C . VAL A 1 197 ? 19.578 -0.105 1.477 1 95.88 197 VAL A C 1
ATOM 1569 O O . VAL A 1 197 ? 20.609 -0.731 1.721 1 95.88 197 VAL A O 1
ATOM 1572 N N . ALA A 1 198 ? 19.484 0.818 0.492 1 96.38 198 ALA A N 1
ATOM 1573 C CA . ALA A 1 198 ? 20.609 1.18 -0.357 1 96.38 198 ALA A CA 1
ATOM 1574 C C . ALA A 1 198 ? 21.547 2.156 0.355 1 96.38 198 ALA A C 1
ATOM 1576 O O . ALA A 1 198 ? 22.75 2.16 0.113 1 96.38 198 ALA A O 1
ATOM 1577 N N . GLY A 1 199 ? 20.953 3.008 1.158 1 98 199 GLY A N 1
ATOM 1578 C CA . GLY A 1 199 ? 21.719 3.986 1.916 1 98 199 GLY A CA 1
ATOM 1579 C C . GLY A 1 199 ? 20.844 4.934 2.717 1 98 199 GLY A C 1
ATOM 1580 O O . GLY A 1 199 ? 19.625 4.875 2.637 1 98 199 GLY A O 1
ATOM 1581 N N . CYS A 1 200 ? 21.516 5.746 3.557 1 97.69 200 CYS A N 1
ATOM 1582 C CA . CYS A 1 200 ? 20.781 6.758 4.312 1 97.69 200 CYS A CA 1
ATOM 1583 C C . CYS A 1 200 ? 21.641 7.996 4.543 1 97.69 200 CYS A C 1
ATOM 1585 O O . CYS A 1 200 ? 22.875 7.938 4.406 1 97.69 200 CYS A O 1
ATOM 1587 N N . ILE A 1 201 ? 21.062 9.094 4.715 1 97.88 201 ILE A N 1
ATOM 158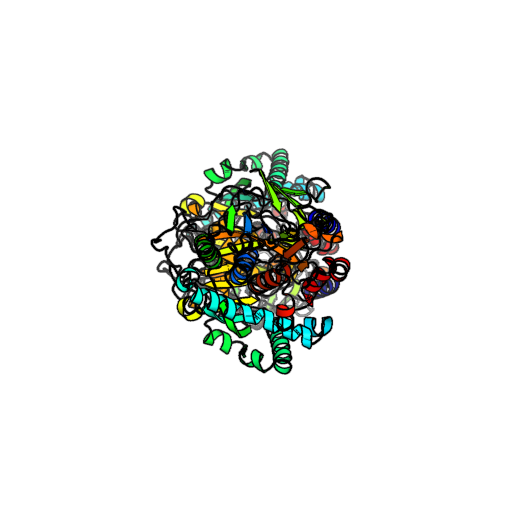8 C CA . ILE A 1 201 ? 21.688 10.352 5.102 1 97.88 201 ILE A CA 1
ATOM 1589 C C . ILE A 1 201 ? 21.25 10.742 6.512 1 97.88 201 ILE A C 1
ATOM 1591 O O . ILE A 1 201 ? 20.047 10.789 6.801 1 97.88 201 ILE A O 1
ATOM 1595 N N . SER A 1 202 ? 22.25 10.953 7.344 1 97.81 202 SER A N 1
ATOM 1596 C CA . SER A 1 202 ? 21.969 11.305 8.734 1 97.81 202 SER A CA 1
ATOM 1597 C C . SER A 1 202 ? 22.297 12.766 9.016 1 97.81 202 SER A C 1
ATOM 1599 O O . SER A 1 202 ? 23.219 13.328 8.414 1 97.81 202 SER A O 1
ATOM 1601 N N . GLY A 1 203 ? 21.516 13.414 9.836 1 96.75 203 GLY A N 1
ATOM 1602 C CA . GLY A 1 203 ? 21.734 14.766 10.32 1 96.75 203 GLY A CA 1
ATOM 1603 C C . GLY A 1 203 ? 20.797 15.156 11.453 1 96.75 203 GLY A C 1
ATOM 1604 O O . GLY A 1 203 ? 20.031 14.32 11.938 1 96.75 203 GLY A O 1
ATOM 1605 N N . PRO A 1 204 ? 20.922 16.359 11.875 1 95.88 204 PRO A N 1
ATOM 1606 C CA . PRO A 1 204 ? 20.031 16.797 12.953 1 95.88 204 PRO A CA 1
ATOM 1607 C C . PRO A 1 204 ? 18.578 16.984 12.492 1 95.88 204 PRO A C 1
ATOM 1609 O O . PRO A 1 204 ? 18.344 17.438 11.375 1 95.88 204 PRO A O 1
ATOM 1612 N N . GLY A 1 205 ? 17.656 16.609 13.312 1 96 205 GLY A N 1
ATOM 1613 C CA . GLY A 1 205 ? 16.234 16.844 13.141 1 96 205 GLY A CA 1
ATOM 1614 C C . GLY A 1 205 ? 15.531 17.219 14.438 1 96 205 GLY A C 1
ATOM 1615 O O . GLY A 1 205 ? 16.172 17.719 15.375 1 96 205 GLY A O 1
ATOM 1616 N N . GLY A 1 206 ? 14.25 17.156 14.422 1 97.62 206 GLY A N 1
ATOM 1617 C CA . GLY A 1 206 ? 13.461 17.453 15.609 1 97.62 206 GLY A CA 1
ATOM 1618 C C . GLY A 1 206 ? 12.125 16.734 15.641 1 97.62 206 GLY A C 1
ATOM 1619 O O . GLY A 1 206 ? 11.641 16.281 14.602 1 97.62 206 GLY A O 1
ATOM 1620 N N . ALA A 1 207 ? 11.625 16.547 16.812 1 98.56 207 ALA A N 1
ATOM 1621 C CA . ALA A 1 207 ? 10.297 15.984 17.047 1 98.56 207 ALA A CA 1
ATOM 1622 C C . ALA A 1 207 ? 9.555 16.75 18.141 1 98.56 207 ALA A C 1
ATOM 1624 O O . ALA A 1 207 ? 10.172 17.438 18.953 1 98.56 207 ALA A O 1
ATOM 1625 N N . ILE A 1 208 ? 8.266 16.656 18.078 1 98.75 208 ILE A N 1
ATOM 1626 C CA . ILE A 1 208 ? 7.434 17.453 18.984 1 98.75 208 ILE A CA 1
ATOM 1627 C C . ILE A 1 208 ? 6.062 16.797 19.141 1 98.75 208 ILE A C 1
ATOM 1629 O O . ILE A 1 208 ? 5.637 16.031 18.266 1 98.75 208 ILE A O 1
ATOM 1633 N N . HIS A 1 209 ? 5.457 16.875 20.281 1 98.69 209 HIS A N 1
ATOM 1634 C CA . HIS A 1 209 ? 4.023 16.656 20.438 1 98.69 209 HIS A CA 1
ATOM 1635 C C . HIS A 1 209 ? 3.24 17.922 20.078 1 98.69 209 HIS A C 1
ATOM 1637 O O . HIS A 1 209 ? 2.934 18.734 20.938 1 98.69 209 HIS A O 1
ATOM 1643 N N . PRO A 1 210 ? 2.803 18.047 18.828 1 98.56 210 PRO A N 1
ATOM 1644 C CA . PRO A 1 210 ? 2.322 19.344 18.344 1 98.56 210 PRO A CA 1
ATOM 1645 C C . PRO A 1 210 ? 1.058 19.812 19.062 1 98.56 210 PRO A C 1
ATOM 1647 O O . PRO A 1 210 ? 0.927 21 19.375 1 98.56 210 PRO A O 1
ATOM 1650 N N . TYR A 1 211 ? 0.133 18.906 19.359 1 98.75 211 TYR A N 1
ATOM 1651 C CA . TYR A 1 211 ? -1.107 19.234 20.047 1 98.75 211 TYR A CA 1
ATOM 1652 C C . TYR A 1 211 ? -0.827 19.766 21.453 1 98.75 211 TYR A C 1
ATOM 1654 O O . TYR A 1 211 ? -1.407 20.781 21.859 1 98.75 211 TYR A O 1
ATOM 1662 N N . ARG A 1 212 ? 0.048 19.156 22.156 1 98.75 212 ARG A N 1
ATOM 1663 C CA . ARG A 1 212 ? 0.354 19.578 23.516 1 98.75 212 ARG A CA 1
ATOM 1664 C C . ARG A 1 212 ? 1.131 20.891 23.516 1 98.75 212 ARG A C 1
ATOM 1666 O O . ARG A 1 212 ? 0.948 21.734 24.406 1 98.75 212 ARG A O 1
ATOM 1673 N N . PHE A 1 213 ? 2.014 21.031 22.578 1 98.75 213 PHE A N 1
ATOM 1674 C CA . PHE A 1 213 ? 2.725 22.297 22.484 1 98.75 213 PHE A CA 1
ATOM 1675 C C . PHE A 1 213 ? 1.746 23.453 22.344 1 98.75 213 PHE A C 1
ATOM 1677 O O . PHE A 1 213 ? 1.811 24.422 23.109 1 98.75 213 PHE A O 1
ATOM 1684 N N . VAL A 1 214 ? 0.821 23.328 21.406 1 98.88 214 VAL A N 1
ATOM 1685 C CA . VAL A 1 214 ? -0.096 24.422 21.078 1 98.88 214 VAL A CA 1
ATOM 1686 C C . VAL A 1 214 ? -1.088 24.625 22.219 1 98.88 214 VAL A C 1
ATOM 1688 O O . VAL A 1 214 ? -1.29 25.75 22.672 1 98.88 214 VAL A O 1
ATOM 1691 N N . THR A 1 215 ? -1.69 23.594 22.734 1 98.88 215 THR A N 1
ATOM 1692 C CA . THR A 1 215 ? -2.76 23.75 23.719 1 98.88 215 THR A CA 1
ATOM 1693 C C . THR A 1 215 ? -2.203 24.219 25.062 1 98.88 215 THR A C 1
ATOM 1695 O O . THR A 1 215 ? -2.826 25.031 25.75 1 98.88 215 THR A O 1
ATOM 1698 N N . CYS A 1 216 ? -1.019 23.703 25.406 1 98.81 216 CYS A N 1
ATOM 1699 C CA . CYS A 1 216 ? -0.409 24.188 26.641 1 98.81 216 CYS A CA 1
ATOM 1700 C C . CYS A 1 216 ? -0.08 25.672 26.547 1 98.81 216 CYS A C 1
ATOM 1702 O O . CYS A 1 216 ? -0.27 26.422 27.5 1 98.81 216 CYS A O 1
ATOM 1704 N N . LEU A 1 217 ? 0.408 26.047 25.406 1 98.69 217 LEU A N 1
ATOM 1705 C CA . LEU A 1 217 ? 0.735 27.453 25.203 1 98.69 217 LEU A CA 1
ATOM 1706 C C . LEU A 1 217 ? -0.521 28.328 25.25 1 98.69 217 LEU A C 1
ATOM 1708 O O . LEU A 1 217 ? -0.517 29.391 25.859 1 98.69 217 LEU A O 1
ATOM 1712 N N . LEU A 1 218 ? -1.585 27.875 24.625 1 98.81 218 LEU A N 1
ATOM 1713 C CA . LEU A 1 218 ? -2.83 28.641 24.594 1 98.81 218 LEU A CA 1
ATOM 1714 C C . LEU A 1 218 ? -3.428 28.766 26 1 98.81 218 LEU A C 1
ATOM 1716 O O . LEU A 1 218 ? -3.994 29.797 26.344 1 98.81 218 LEU A O 1
ATOM 1720 N N . VAL A 1 219 ? -3.318 27.719 26.812 1 98.75 219 VAL A N 1
ATOM 1721 C CA . VAL A 1 219 ? -3.768 27.766 28.203 1 98.75 219 VAL A CA 1
ATOM 1722 C C . VAL A 1 219 ? -3.029 28.875 28.938 1 98.75 219 VAL A C 1
ATOM 1724 O O . VAL A 1 219 ? -3.646 29.672 29.641 1 98.75 219 VAL A O 1
ATOM 1727 N N . LYS A 1 220 ? -1.756 28.953 28.734 1 98.31 220 LYS A N 1
ATOM 1728 C CA . LYS A 1 220 ? -0.938 29.969 29.391 1 98.31 220 LYS A CA 1
ATOM 1729 C C . LYS A 1 220 ? -1.309 31.375 28.922 1 98.31 220 LYS A C 1
ATOM 1731 O O . LYS A 1 220 ? -1.341 32.312 29.719 1 98.31 220 LYS A O 1
ATOM 1736 N N . LEU A 1 221 ? -1.536 31.516 27.641 1 98.31 221 LEU A N 1
ATOM 1737 C CA . LEU A 1 221 ? -1.888 32.812 27.078 1 98.31 221 LEU A CA 1
ATOM 1738 C C . LEU A 1 221 ? -3.238 33.281 27.609 1 98.31 221 LEU A C 1
ATOM 1740 O O . LEU A 1 221 ? -3.418 34.469 27.891 1 98.31 221 LEU A O 1
ATOM 1744 N N . LEU A 1 222 ? -4.211 32.406 27.703 1 98.25 222 LEU A N 1
ATOM 1745 C CA . LEU A 1 222 ? -5.527 32.719 28.25 1 98.25 222 LEU A CA 1
ATOM 1746 C C . LEU A 1 222 ? -5.414 33.219 29.688 1 98.25 222 LEU A C 1
ATOM 1748 O O . LEU A 1 222 ? -6.121 34.125 30.078 1 98.25 222 LEU A O 1
ATOM 1752 N N . ASP A 1 223 ? -4.531 32.594 30.422 1 97.69 223 ASP A N 1
ATOM 1753 C CA . ASP A 1 223 ? -4.324 32.969 31.812 1 97.69 223 ASP A CA 1
ATOM 1754 C C . ASP A 1 223 ? -3.623 34.312 31.906 1 97.69 223 ASP A C 1
ATOM 1756 O O . ASP A 1 223 ? -4.051 35.188 32.656 1 97.69 223 ASP A O 1
ATOM 1760 N N . ARG A 1 224 ? -2.605 34.5 31.094 1 97.44 224 ARG A N 1
ATOM 1761 C CA . ARG A 1 224 ? -1.757 35.688 31.141 1 97.44 224 ARG A CA 1
ATOM 1762 C C . ARG A 1 224 ? -2.49 36.906 30.594 1 97.44 224 ARG A C 1
ATOM 1764 O O . ARG A 1 224 ? -2.293 38.031 31.078 1 97.44 224 ARG A O 1
ATOM 1771 N N . HIS A 1 225 ? -3.367 36.656 29.594 1 97.44 225 HIS A N 1
ATOM 1772 C CA . HIS A 1 225 ? -4.035 37.75 28.891 1 97.44 225 HIS A CA 1
ATOM 1773 C C . HIS A 1 225 ? -5.551 37.594 28.953 1 97.44 225 HIS A C 1
ATOM 1775 O O . HIS A 1 225 ? -6.23 37.75 27.938 1 97.44 225 HIS A O 1
ATOM 1781 N N . SER A 1 226 ? -6.102 37.344 30.078 1 95.56 226 SER A N 1
ATOM 1782 C CA . SER A 1 226 ? -7.488 36.938 30.281 1 95.56 226 SER A CA 1
ATOM 1783 C C . SER A 1 226 ? -8.453 38.031 29.844 1 95.56 226 SER A C 1
ATOM 1785 O O . SER A 1 226 ? -9.594 37.75 29.469 1 95.56 226 SER A O 1
ATOM 1787 N N . GLU A 1 227 ? -8 39.281 29.797 1 94.62 227 GLU A N 1
ATOM 1788 C CA . GLU A 1 227 ? -8.891 40.375 29.453 1 94.62 227 GLU A CA 1
ATOM 1789 C C . GLU A 1 227 ? -8.758 40.75 27.984 1 94.62 227 GLU A C 1
ATOM 1791 O O . GLU A 1 227 ? -9.547 41.562 27.484 1 94.62 227 GLU A O 1
ATOM 1796 N N . ARG A 1 228 ? -7.777 40.156 27.344 1 95.44 228 ARG A N 1
ATOM 1797 C CA . ARG A 1 228 ? -7.438 40.625 26.016 1 95.44 228 ARG A CA 1
ATOM 1798 C C . ARG A 1 228 ? -7.496 39.5 25 1 95.44 228 ARG A C 1
ATOM 1800 O O . ARG A 1 228 ? -7.574 39.75 23.781 1 95.44 228 ARG A O 1
ATOM 1807 N N . PHE A 1 229 ? -7.441 38.312 25.469 1 98.31 229 PHE A N 1
ATOM 1808 C CA . PHE A 1 229 ? -7.398 37.156 24.562 1 98.31 229 PHE A CA 1
ATOM 1809 C C . PHE A 1 229 ? -8.562 36.219 24.844 1 98.31 229 PHE A C 1
ATOM 1811 O O . PHE A 1 229 ? -8.789 35.812 25.984 1 98.31 229 PHE A O 1
ATOM 1818 N N . PHE A 1 230 ? -9.281 35.875 23.75 1 98.5 230 PHE A N 1
ATOM 1819 C CA . PHE A 1 230 ? -10.453 35 23.828 1 98.5 230 PHE A CA 1
ATOM 1820 C C . PHE A 1 230 ? -10.359 33.875 22.812 1 98.5 230 PHE A C 1
ATOM 1822 O O . PHE A 1 230 ? -9.852 34.062 21.703 1 98.5 230 PHE A O 1
ATOM 1829 N N . ILE A 1 231 ? -10.781 32.719 23.266 1 98.88 231 ILE A N 1
ATOM 1830 C CA . ILE A 1 231 ? -10.898 31.578 22.359 1 98.88 231 ILE A CA 1
ATOM 1831 C C . ILE A 1 231 ? -12.32 31.031 22.422 1 98.88 231 ILE A C 1
ATOM 1833 O O . ILE A 1 231 ? -12.906 30.891 23.5 1 98.88 231 ILE A O 1
ATOM 1837 N N . THR A 1 232 ? -12.891 30.781 21.281 1 98.75 232 THR A N 1
ATOM 1838 C CA . THR A 1 232 ? -14.172 30.094 21.234 1 98.75 232 THR A CA 1
ATOM 1839 C C . THR A 1 232 ? -14.117 28.938 20.25 1 98.75 232 THR A C 1
ATOM 1841 O O . THR A 1 232 ? -13.984 29.141 19.031 1 98.75 232 THR A O 1
ATOM 1844 N N . ALA A 1 233 ? -14.141 27.703 20.75 1 98.62 233 ALA A N 1
ATOM 1845 C CA . ALA A 1 233 ? -14.18 26.484 19.969 1 98.62 233 ALA A CA 1
ATOM 1846 C C . ALA A 1 233 ? -15.602 26.188 19.469 1 98.62 233 ALA A C 1
ATOM 1848 O O . ALA A 1 233 ? -16.547 26.859 19.875 1 98.62 233 ALA A O 1
ATOM 1849 N N . HIS A 1 234 ? -15.68 25.266 18.469 1 98.31 234 HIS A N 1
ATOM 1850 C CA . HIS A 1 234 ? -16.953 24.891 17.875 1 98.31 234 HIS A CA 1
ATOM 1851 C C . HIS A 1 234 ? -17.719 26.125 17.406 1 98.31 234 HIS A C 1
ATOM 1853 O O . HIS A 1 234 ? -18.922 26.234 17.625 1 98.31 234 HIS A O 1
ATOM 1859 N N . THR A 1 235 ? -17.031 27.062 16.922 1 98.56 235 THR A N 1
ATOM 1860 C CA . THR A 1 235 ? -17.547 28.328 16.406 1 98.56 235 THR A CA 1
ATOM 1861 C C . THR A 1 235 ? -16.906 28.672 15.07 1 98.56 235 THR A C 1
ATOM 1863 O O . THR A 1 235 ? -16.047 29.547 15.008 1 98.56 235 THR A O 1
ATOM 1866 N N . PRO A 1 236 ? -17.375 28.031 14.031 1 98.56 236 PRO A N 1
ATOM 1867 C CA . PRO A 1 236 ? -16.812 28.312 12.703 1 98.56 236 PRO A CA 1
ATOM 1868 C C . PRO A 1 236 ? -17.109 29.719 12.219 1 98.56 236 PRO A C 1
ATOM 1870 O O . PRO A 1 236 ? -18.203 30.234 12.445 1 98.56 236 PRO A O 1
ATOM 1873 N N . CYS A 1 237 ? -16.094 30.375 11.695 1 98.81 237 CYS A N 1
ATOM 1874 C CA . CYS A 1 237 ? -16.375 31.562 10.906 1 98.81 237 CYS A CA 1
ATOM 1875 C C . CYS A 1 237 ? -17.094 31.203 9.609 1 98.81 237 CYS A C 1
ATOM 1877 O O . CYS A 1 237 ? -16.547 30.5 8.766 1 98.81 237 CYS A O 1
ATOM 1879 N N . THR A 1 238 ? -18.281 31.688 9.406 1 98.44 238 THR A N 1
ATOM 1880 C CA . THR A 1 238 ? -19.078 31.266 8.266 1 98.44 238 THR A CA 1
ATOM 1881 C C . THR A 1 238 ? -19.047 32.312 7.164 1 98.44 238 THR A C 1
ATOM 1883 O O . THR A 1 238 ? -19.328 32.031 6 1 98.44 238 THR A O 1
ATOM 1886 N N . ASP A 1 239 ? -18.734 33.531 7.598 1 98.19 239 ASP A N 1
ATOM 1887 C CA . ASP A 1 239 ? -18.703 34.625 6.641 1 98.19 239 ASP A CA 1
ATOM 1888 C C . ASP A 1 239 ? -17.938 35.844 7.199 1 98.19 239 ASP A C 1
ATOM 1890 O O . ASP A 1 239 ? -17.781 35.938 8.414 1 98.19 239 ASP A O 1
ATOM 1894 N N . ILE A 1 240 ? -17.391 36.656 6.34 1 98.75 240 ILE A N 1
ATOM 1895 C CA . ILE A 1 240 ? -16.781 37.938 6.668 1 98.75 240 ILE A CA 1
ATOM 1896 C C . ILE A 1 240 ? -17.375 39.031 5.793 1 98.75 240 ILE A C 1
ATOM 1898 O O . ILE A 1 240 ? -17.25 39 4.566 1 98.75 240 ILE A O 1
ATOM 1902 N N . LYS A 1 241 ? -17.984 40 6.422 1 98.44 241 LYS A N 1
ATOM 1903 C CA . LYS A 1 241 ? -18.609 41.094 5.676 1 98.44 241 LYS A CA 1
ATOM 1904 C C . LYS A 1 241 ? -17.703 42.312 5.645 1 98.44 241 LYS A C 1
ATOM 1906 O O . LYS A 1 241 ? -17.047 42.625 6.641 1 98.44 241 LYS A O 1
ATOM 1911 N N . ALA A 1 242 ? -17.688 42.938 4.551 1 98.25 242 ALA A N 1
ATOM 1912 C CA . ALA A 1 242 ? -16.953 44.188 4.371 1 98.25 242 ALA A CA 1
ATOM 1913 C C . ALA A 1 242 ? -17.562 45.312 5.207 1 98.25 242 ALA A C 1
ATOM 1915 O O . ALA A 1 242 ? -18.719 45.25 5.609 1 98.25 242 ALA A O 1
ATOM 1916 N N . PRO A 1 243 ? -16.719 46.281 5.465 1 98.06 243 PRO A N 1
ATOM 1917 C CA . PRO A 1 243 ? -17.25 47.438 6.191 1 98.06 243 PRO A CA 1
ATOM 1918 C C . PRO A 1 243 ? -18.312 48.188 5.395 1 98.06 243 PRO A C 1
ATOM 1920 O O . PRO A 1 243 ? -18.359 48.094 4.164 1 98.06 243 PRO A O 1
ATOM 1923 N N . THR A 1 244 ? -19.156 48.844 6.172 1 96.94 244 THR A N 1
ATOM 1924 C CA . THR A 1 244 ? -20.141 49.75 5.613 1 96.94 244 THR A CA 1
ATOM 1925 C C . THR A 1 244 ? -19.922 51.156 6.164 1 96.94 244 THR A C 1
ATOM 1927 O O . THR A 1 244 ? -19.062 51.375 7.012 1 96.94 244 THR A O 1
ATOM 1930 N N . ALA A 1 245 ? -20.75 52.062 5.68 1 95.12 245 ALA A N 1
ATOM 1931 C CA . ALA A 1 245 ? -20.672 53.438 6.172 1 95.12 245 ALA A CA 1
ATOM 1932 C C . ALA A 1 245 ? -21 53.5 7.66 1 95.12 245 ALA A C 1
ATOM 1934 O O . ALA A 1 245 ? -20.406 54.312 8.398 1 95.12 245 ALA A O 1
ATOM 1935 N N . SER A 1 246 ? -21.922 52.688 8.102 1 95.94 246 SER A N 1
ATOM 1936 C CA . SER A 1 246 ? -22.375 52.719 9.492 1 95.94 246 SER A CA 1
ATOM 1937 C C . SER A 1 246 ? -21.531 51.812 10.367 1 95.94 246 SER A C 1
ATOM 1939 O O . SER A 1 246 ? -21.453 52 11.586 1 95.94 246 SER A O 1
ATOM 1941 N N . ILE A 1 247 ? -20.875 50.906 9.773 1 97.31 247 ILE A N 1
ATOM 1942 C CA . ILE A 1 247 ? -20.016 49.969 10.484 1 97.31 247 ILE A CA 1
ATOM 1943 C C . ILE A 1 247 ? -18.641 49.906 9.82 1 97.31 247 ILE A C 1
ATOM 1945 O O . ILE A 1 247 ? -18.406 49.031 8.969 1 97.31 247 ILE A O 1
ATOM 1949 N N . PRO A 1 248 ? -17.719 50.719 10.242 1 97.81 248 PRO A N 1
ATOM 1950 C CA . PRO A 1 248 ? -16.422 50.844 9.562 1 97.81 248 PRO A CA 1
ATOM 1951 C C . PRO A 1 248 ? -15.445 49.75 9.977 1 97.81 248 PRO A C 1
ATOM 1953 O O . PRO A 1 248 ? -14.266 50.031 10.203 1 97.81 248 PRO A O 1
ATOM 1956 N N . TYR A 1 249 ? -15.938 48.531 10.203 1 98.56 249 TYR A N 1
ATOM 1957 C CA . TYR A 1 249 ? -15.164 47.344 10.562 1 98.56 249 TYR A CA 1
ATOM 1958 C C . TYR A 1 249 ? -15.602 46.125 9.734 1 98.56 249 TYR A C 1
ATOM 1960 O O . TYR A 1 249 ? -16.656 46.156 9.094 1 98.56 249 TYR A O 1
ATOM 1968 N N . TYR A 1 250 ? -14.719 45.125 9.68 1 98.75 250 TYR A N 1
ATOM 1969 C CA . TYR A 1 250 ? -15.211 43.812 9.227 1 98.75 250 TYR A CA 1
ATOM 1970 C C . TYR A 1 250 ? -16.234 43.25 10.203 1 98.75 250 TYR A C 1
ATOM 1972 O O . TYR A 1 250 ? -16.141 43.469 11.414 1 98.75 250 TYR A O 1
ATOM 1980 N N . THR A 1 251 ? -17.219 42.594 9.695 1 98.81 251 THR A N 1
ATOM 1981 C CA . THR A 1 251 ? -18.109 41.781 10.5 1 98.81 251 THR A CA 1
ATOM 1982 C C . THR A 1 251 ? -17.828 40.281 10.297 1 98.81 251 THR A C 1
ATOM 1984 O O . THR A 1 251 ? -18.109 39.75 9.234 1 98.81 251 THR A O 1
ATOM 1987 N N . VAL A 1 252 ? -17.234 39.656 11.273 1 98.88 252 VAL A N 1
ATOM 1988 C CA . VAL A 1 252 ? -17 38.219 11.242 1 98.88 252 VAL A CA 1
ATOM 1989 C C . VAL A 1 252 ? -18.219 37.5 11.773 1 98.88 252 VAL A C 1
ATOM 1991 O O . VAL A 1 252 ? -18.609 37.656 12.93 1 98.88 252 VAL A O 1
ATOM 1994 N N . CYS A 1 253 ? -18.766 36.656 10.93 1 98.81 253 CYS A N 1
ATOM 1995 C CA . CYS A 1 253 ? -20.031 36 11.25 1 98.81 253 CYS A CA 1
ATOM 1996 C C . CYS A 1 253 ? -19.797 34.562 11.727 1 98.81 253 CYS A C 1
ATOM 1998 O O . CYS A 1 253 ? -19 33.844 11.148 1 98.81 253 CYS A O 1
ATOM 2000 N N . THR A 1 254 ? -20.422 34.156 12.789 1 98.44 254 THR A N 1
ATOM 2001 C CA . THR A 1 254 ? -20.453 32.812 13.312 1 98.44 254 THR A CA 1
ATOM 2002 C C . THR A 1 254 ? -21.859 32.406 13.703 1 98.44 254 THR A C 1
ATOM 2004 O O . THR A 1 254 ? -22.734 33.25 13.875 1 98.44 254 THR A O 1
ATOM 2007 N N . PRO A 1 255 ? -22.109 31.109 13.859 1 97.81 255 PRO A N 1
ATOM 2008 C CA . PRO A 1 255 ? -23.422 30.656 14.336 1 97.81 255 PRO A CA 1
ATOM 2009 C C . PRO A 1 255 ? -23.75 31.156 15.742 1 97.81 255 PRO A C 1
ATOM 2011 O O . PRO A 1 255 ? -24.906 31.141 16.156 1 97.81 255 PRO A O 1
ATOM 2014 N N . ARG A 1 256 ? -22.781 31.641 16.453 1 97.81 256 ARG A N 1
ATOM 2015 C CA . ARG A 1 256 ? -22.984 32.062 17.844 1 97.81 256 ARG A CA 1
ATOM 2016 C C . ARG A 1 256 ? -23.125 33.594 17.938 1 97.81 256 ARG A C 1
ATOM 2018 O O . ARG A 1 256 ? -23.359 34.125 19.016 1 97.81 256 ARG A O 1
ATOM 2025 N N . GLY A 1 257 ? -22.969 34.25 16.781 1 98.19 257 GLY A N 1
ATOM 2026 C CA . GLY A 1 257 ? -23.016 35.719 16.75 1 98.19 257 GLY A CA 1
ATOM 2027 C C . GLY A 1 257 ? -21.953 36.344 15.867 1 98.19 257 GLY A C 1
ATOM 2028 O O . GLY A 1 257 ? -21.188 35.625 15.211 1 98.19 257 GLY A O 1
ATOM 2029 N N . ASN A 1 258 ? -21.953 37.656 15.844 1 98.5 258 ASN A N 1
ATOM 2030 C CA . ASN A 1 258 ? -21 38.406 15.016 1 98.5 258 ASN A CA 1
ATOM 2031 C C . ASN A 1 258 ? -20.016 39.188 15.875 1 98.5 258 ASN A C 1
ATOM 2033 O O . ASN A 1 258 ? -20.312 39.531 17.016 1 98.5 258 ASN A O 1
ATOM 2037 N N . VAL A 1 259 ? -18.906 39.406 15.32 1 98.69 259 VAL A N 1
ATOM 2038 C CA . VAL A 1 259 ? -17.859 40.188 15.977 1 98.69 259 VAL A CA 1
ATOM 2039 C C . VAL A 1 259 ? -17.312 41.219 15 1 98.69 259 VAL A C 1
ATOM 2041 O O . VAL A 1 259 ? -17.047 40.906 13.836 1 98.69 259 VAL A O 1
ATOM 2044 N N . LEU A 1 260 ? -17.188 42.469 15.445 1 98.75 260 LEU A N 1
ATOM 2045 C CA . LEU A 1 260 ? -16.547 43.5 14.656 1 98.75 260 LEU A CA 1
ATOM 2046 C C . LEU A 1 260 ? -15.031 43.5 14.883 1 98.75 260 LEU A C 1
ATOM 2048 O O . LEU A 1 260 ? -14.57 43.281 16 1 98.75 260 LEU A O 1
ATOM 2052 N N . THR A 1 261 ? -14.305 43.75 13.844 1 98.75 261 THR A N 1
ATOM 2053 C CA . THR A 1 261 ? -12.859 43.75 14 1 98.75 261 THR A CA 1
ATOM 2054 C C . THR A 1 261 ? -12.188 44.562 12.898 1 98.75 261 THR A C 1
ATOM 2056 O O . THR A 1 261 ? -12.742 44.719 11.812 1 98.75 261 THR A O 1
ATOM 2059 N N . ALA A 1 262 ? -11.023 45.125 13.188 1 98.5 262 ALA A N 1
ATOM 2060 C CA . ALA A 1 262 ? -10.211 45.812 12.203 1 98.5 262 ALA A CA 1
ATOM 2061 C C . ALA A 1 262 ? -9.406 44.844 11.352 1 98.5 262 ALA A C 1
ATOM 2063 O O . ALA A 1 262 ? -9.172 45.062 10.172 1 98.5 262 ALA A O 1
ATOM 2064 N N . HIS A 1 263 ? -8.984 43.75 11.961 1 98.75 263 HIS A N 1
ATOM 2065 C CA . HIS A 1 263 ? -8.086 42.812 11.297 1 98.75 263 HIS A CA 1
ATOM 2066 C C . HIS A 1 263 ? -8.633 41.406 11.375 1 98.75 263 HIS A C 1
ATOM 2068 O O . HIS A 1 263 ? -9.148 40.969 12.406 1 98.75 263 HIS A O 1
ATOM 2074 N N . VAL A 1 264 ? -8.539 40.656 10.273 1 98.94 264 VAL A N 1
ATOM 2075 C CA . VAL A 1 264 ? -8.844 39.219 10.219 1 98.94 264 VAL A CA 1
ATOM 2076 C C . VAL A 1 264 ? -7.59 38.438 9.812 1 98.94 264 VAL A C 1
ATOM 2078 O O . VAL A 1 264 ? -6.969 38.75 8.797 1 98.94 264 VAL A O 1
ATOM 2081 N N . VAL A 1 265 ? -7.16 37.5 10.578 1 98.94 265 VAL A N 1
ATOM 2082 C CA . VAL A 1 265 ? -6.035 36.625 10.273 1 98.94 265 VAL A CA 1
ATOM 2083 C C . VAL A 1 265 ? -6.547 35.25 9.898 1 98.94 265 VAL A C 1
ATOM 2085 O O . VAL A 1 265 ? -7.145 34.562 10.727 1 98.94 265 VAL A O 1
ATOM 2088 N N . HIS A 1 266 ? -6.301 34.875 8.688 1 98.88 266 HIS A N 1
ATOM 2089 C CA . HIS A 1 266 ? -6.656 33.531 8.203 1 98.88 266 HIS A CA 1
ATOM 2090 C C . HIS A 1 266 ? -5.562 32.531 8.523 1 98.88 266 HIS A C 1
ATOM 2092 O O . HIS A 1 266 ? -4.598 32.375 7.77 1 98.88 266 HIS A O 1
ATOM 2098 N N . ALA A 1 267 ? -5.742 31.781 9.531 1 98.81 267 ALA A N 1
ATOM 2099 C CA . ALA A 1 267 ? -4.875 30.688 9.938 1 98.81 267 ALA A CA 1
ATOM 2100 C C . ALA A 1 267 ? -5.574 29.344 9.742 1 98.81 267 ALA A C 1
ATOM 2102 O O . ALA A 1 267 ? -5.516 28.469 10.617 1 98.81 267 ALA A O 1
ATOM 2103 N N . THR A 1 268 ? -6.219 29.141 8.547 1 98.06 268 THR A N 1
ATOM 2104 C CA . THR A 1 268 ? -7.098 28.016 8.305 1 98.06 268 THR A CA 1
ATOM 2105 C C . THR A 1 268 ? -6.434 27 7.359 1 98.06 268 THR A C 1
ATOM 2107 O O . THR A 1 268 ? -7.02 25.969 7.043 1 98.06 268 THR A O 1
ATOM 2110 N N . ASN A 1 269 ? -5.266 27.312 6.914 1 97.69 269 ASN A N 1
ATOM 2111 C CA . ASN A 1 269 ? -4.48 26.453 6.035 1 97.69 269 ASN A CA 1
ATOM 2112 C C . ASN A 1 269 ? -5.312 25.938 4.867 1 97.69 269 ASN A C 1
ATOM 2114 O O . ASN A 1 269 ? -5.812 26.734 4.062 1 97.69 269 ASN A O 1
ATOM 2118 N N . SER A 1 270 ? -5.707 24.719 4.879 1 95 270 SER A N 1
ATOM 2119 C CA . SER A 1 270 ? -6.348 24.062 3.746 1 95 270 SER A CA 1
ATOM 2120 C C . SER A 1 270 ? -7.723 24.656 3.467 1 95 270 SER A C 1
ATOM 2122 O O . SER A 1 270 ? -8.227 24.578 2.346 1 95 270 SER A O 1
ATOM 2124 N N . TRP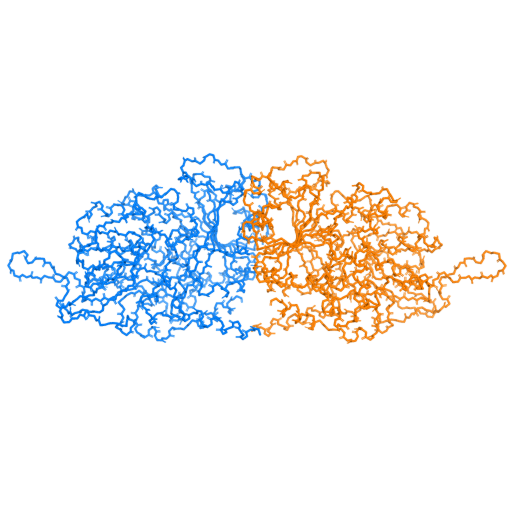 A 1 271 ? -8.336 25.281 4.398 1 97.06 271 TRP A N 1
ATOM 2125 C CA . TRP A 1 271 ? -9.711 25.75 4.27 1 97.06 271 TRP A CA 1
ATOM 2126 C C . TRP A 1 271 ? -9.758 27.219 3.891 1 97.06 271 TRP A C 1
ATOM 2128 O O . TRP A 1 271 ? -10.844 27.812 3.785 1 97.06 271 TRP A O 1
ATOM 2138 N N . VAL A 1 272 ? -8.672 27.797 3.666 1 97.62 272 VAL A N 1
ATOM 2139 C CA . VAL A 1 272 ? -8.578 29.25 3.508 1 97.62 272 VAL A CA 1
ATOM 2140 C C . VAL A 1 272 ? -9.484 29.703 2.367 1 97.62 272 VAL A C 1
ATOM 2142 O O . VAL A 1 272 ? -10.102 30.766 2.443 1 97.62 272 VAL A O 1
ATOM 2145 N N . SER A 1 273 ? -9.586 28.906 1.309 1 96.38 273 SER A N 1
ATOM 2146 C CA . SER A 1 273 ? -10.297 29.328 0.109 1 96.38 273 SER A CA 1
ATOM 2147 C C . SER A 1 273 ? -11.805 29.344 0.333 1 96.38 273 SER A C 1
ATOM 2149 O O . SER A 1 273 ? -12.562 29.875 -0.483 1 96.38 273 SER A O 1
ATOM 2151 N N . HIS A 1 274 ? -12.25 28.75 1.453 1 97.12 274 HIS A N 1
ATOM 2152 C CA . HIS A 1 274 ? -13.664 28.844 1.79 1 97.12 274 HIS A CA 1
ATOM 2153 C C . HIS A 1 274 ? -14.078 30.281 2.084 1 97.12 274 HIS A C 1
ATOM 2155 O O . HIS A 1 274 ? -15.156 30.719 1.669 1 97.12 274 HIS A O 1
ATOM 2161 N N . LEU A 1 275 ? -13.234 31 2.82 1 97.69 275 LEU A N 1
ATOM 2162 C CA . LEU A 1 275 ? -13.547 32.375 3.227 1 97.69 275 LEU A CA 1
ATOM 2163 C C . LEU A 1 275 ? -12.898 33.375 2.277 1 97.69 275 LEU A C 1
ATOM 2165 O O . LEU A 1 275 ? -13.289 34.531 2.248 1 97.69 275 LEU A O 1
ATOM 2169 N N . VAL A 1 276 ? -11.844 32.938 1.592 1 98.12 276 VAL A N 1
ATOM 2170 C CA . VAL A 1 276 ? -11.148 33.75 0.59 1 98.12 276 VAL A CA 1
ATOM 2171 C C . VAL A 1 276 ? -11.25 33.062 -0.774 1 98.12 276 VAL A C 1
ATOM 2173 O O . VAL A 1 276 ? -10.289 32.438 -1.238 1 98.12 276 VAL A O 1
ATOM 2176 N N . ALA A 1 277 ? -12.305 33.281 -1.45 1 96.69 277 ALA A N 1
ATOM 2177 C CA . ALA A 1 277 ? -12.711 32.5 -2.629 1 96.69 277 ALA A CA 1
ATOM 2178 C C . ALA A 1 277 ? -11.648 32.594 -3.725 1 96.69 277 ALA A C 1
ATOM 2180 O O . ALA A 1 277 ? -11.375 31.594 -4.406 1 96.69 277 ALA A O 1
ATOM 2181 N N . PRO A 1 278 ? -10.984 33.719 -3.955 1 96.94 278 PRO A N 1
ATOM 2182 C CA . PRO A 1 278 ? -10 33.781 -5.031 1 96.94 278 PRO A CA 1
ATOM 2183 C C . PRO A 1 278 ? -8.781 32.875 -4.766 1 96.94 278 PRO A C 1
ATOM 2185 O O . PRO A 1 278 ? -7.953 32.688 -5.656 1 96.94 278 PRO A O 1
ATOM 2188 N N . MET A 1 279 ? -8.68 32.375 -3.566 1 96.94 279 MET A N 1
ATOM 2189 C CA . MET A 1 279 ? -7.59 31.453 -3.252 1 96.94 279 MET A CA 1
ATOM 2190 C C . MET A 1 279 ? -7.953 30.016 -3.648 1 96.94 279 MET A C 1
ATOM 2192 O O . MET A 1 279 ? -7.164 29.094 -3.443 1 96.94 279 MET A O 1
ATOM 2196 N N . ARG A 1 280 ? -9.133 29.938 -4.316 1 94.06 280 ARG A N 1
ATOM 2197 C CA . ARG A 1 280 ? -9.453 28.656 -4.91 1 94.06 280 ARG A CA 1
ATOM 2198 C C . ARG A 1 280 ? -8.414 28.25 -5.953 1 94.06 280 ARG A C 1
ATOM 2200 O O . ARG A 1 280 ? -7.922 29.094 -6.703 1 94.06 280 ARG A O 1
ATOM 2207 N N . GLU A 1 281 ? -7.988 27.031 -5.961 1 91.62 281 GLU A N 1
ATOM 2208 C CA . GLU A 1 281 ? -6.988 26.438 -6.848 1 91.62 281 GLU A CA 1
ATOM 2209 C C . GLU A 1 281 ? -5.578 26.859 -6.453 1 91.62 281 GLU A C 1
ATOM 2211 O O . GLU A 1 281 ? -4.594 26.328 -6.965 1 91.62 281 GLU A O 1
ATOM 2216 N N . LYS A 1 282 ? -5.527 27.922 -5.559 1 95.25 282 LYS A N 1
ATOM 2217 C CA . LYS A 1 282 ? -4.207 28.359 -5.113 1 95.25 282 LYS A CA 1
ATOM 2218 C C . LYS A 1 282 ? -3.744 27.578 -3.895 1 95.25 282 LYS A C 1
ATOM 2220 O O . LYS A 1 282 ? -2.543 27.375 -3.689 1 95.25 282 LYS A O 1
ATOM 2225 N N . VAL A 1 283 ? -4.645 27.219 -3.057 1 95.56 283 VAL A N 1
ATOM 2226 C CA . VAL A 1 283 ? -4.457 26.281 -1.96 1 95.56 283 VAL A CA 1
ATOM 2227 C C . VAL A 1 283 ? -5.488 25.156 -2.061 1 95.56 283 VAL A C 1
ATOM 2229 O O . VAL A 1 283 ? -6.691 25.391 -1.936 1 95.56 283 VAL A O 1
ATOM 2232 N N . VAL A 1 284 ? -5.027 23.953 -2.24 1 92.94 284 VAL A N 1
ATOM 2233 C CA . VAL A 1 284 ? -5.914 22.812 -2.494 1 92.94 284 VAL A CA 1
ATOM 2234 C C . VAL A 1 284 ? -5.773 21.797 -1.372 1 92.94 284 VAL A C 1
ATOM 2236 O O . VAL A 1 284 ? -4.66 21.406 -1.014 1 92.94 284 VAL A O 1
ATOM 2239 N N . PRO A 1 285 ? -6.902 21.406 -0.85 1 93.62 285 PRO A N 1
ATOM 2240 C CA . PRO A 1 285 ? -6.832 20.406 0.214 1 93.62 285 PRO A CA 1
ATOM 2241 C C . PRO A 1 285 ? -6.531 19 -0.315 1 93.62 285 PRO A C 1
ATOM 2243 O O . PRO A 1 285 ? -6.996 18.641 -1.396 1 93.62 285 PRO A O 1
ATOM 2246 N N . ILE A 1 286 ? -5.75 18.266 0.414 1 89.81 286 ILE A N 1
ATOM 2247 C CA . ILE A 1 286 ? -5.527 16.844 0.209 1 89.81 286 ILE A CA 1
ATOM 2248 C C . ILE A 1 286 ? -5.656 16.094 1.539 1 89.81 286 ILE A C 1
ATOM 2250 O O . ILE A 1 286 ? -5.152 16.562 2.564 1 89.81 286 ILE A O 1
ATOM 2254 N N . CYS A 1 287 ? -6.344 14.984 1.505 1 91.62 287 CYS A N 1
ATOM 2255 C CA . CYS A 1 287 ? -6.469 14.188 2.717 1 91.62 287 CYS A CA 1
ATOM 2256 C C . CYS A 1 287 ? -5.359 13.148 2.805 1 91.62 287 CYS A C 1
ATOM 2258 O O . CYS A 1 287 ? -5.277 12.25 1.968 1 91.62 287 CYS A O 1
ATOM 2260 N N . ALA A 1 288 ? -4.48 13.305 3.723 1 91.5 288 ALA A N 1
ATOM 2261 C CA . ALA A 1 288 ? -3.416 12.344 3.998 1 91.5 288 ALA A CA 1
ATOM 2262 C C . ALA A 1 288 ? -3.795 11.422 5.156 1 91.5 288 ALA A C 1
ATOM 2264 O O . ALA A 1 288 ? -4.871 11.562 5.742 1 91.5 288 ALA A O 1
ATOM 2265 N N . THR A 1 289 ? -2.93 10.398 5.426 1 93.38 289 THR A N 1
ATOM 2266 C CA . THR A 1 289 ? -3.238 9.406 6.449 1 93.38 289 THR A CA 1
ATOM 2267 C C . THR A 1 289 ? -2.08 9.266 7.434 1 93.38 289 THR A C 1
ATOM 2269 O O . THR A 1 289 ? -0.916 9.258 7.031 1 93.38 289 THR A O 1
ATOM 2272 N N . MET A 1 290 ? -2.445 9.242 8.734 1 96.75 290 MET A N 1
ATOM 2273 C CA . MET A 1 290 ? -1.512 9 9.828 1 96.75 290 MET A CA 1
ATOM 2274 C C . MET A 1 290 ? -1.867 7.719 10.578 1 96.75 290 MET A C 1
ATOM 2276 O O . MET A 1 290 ? -3.012 7.266 10.531 1 96.75 290 MET A O 1
ATOM 2280 N N . SER A 1 291 ? -0.826 7.145 11.195 1 98 291 SER A N 1
ATOM 2281 C CA . SER A 1 291 ? -1.039 6.004 12.086 1 98 291 SER A CA 1
ATOM 2282 C C . SER A 1 291 ? -0.213 6.133 13.359 1 98 291 SER A C 1
ATOM 2284 O O . SER A 1 291 ? 0.765 6.883 13.398 1 98 291 SER A O 1
ATOM 2286 N N . VAL A 1 292 ? -0.661 5.535 14.422 1 98.25 292 VAL A N 1
ATOM 2287 C CA . VAL A 1 292 ? 0.106 5.316 15.648 1 98.25 292 VAL A CA 1
ATOM 2288 C C . VAL A 1 292 ? 0.197 3.818 15.938 1 98.25 292 VAL A C 1
ATOM 2290 O O . VAL A 1 292 ? -0.81 3.107 15.883 1 98.25 292 VAL A O 1
ATOM 2293 N N . GLN A 1 293 ? 1.394 3.391 16.125 1 98.19 293 GLN A N 1
ATOM 2294 C CA . GLN A 1 293 ? 1.628 1.954 16.234 1 98.19 293 GLN A CA 1
ATOM 2295 C C . GLN A 1 293 ? 2.523 1.635 17.422 1 98.19 293 GLN A C 1
ATOM 2297 O O . GLN A 1 293 ? 3.311 2.479 17.859 1 98.19 293 GLN A O 1
ATOM 2302 N N . ARG A 1 294 ? 2.375 0.423 17.953 1 97.62 294 ARG A N 1
ATOM 2303 C CA . ARG A 1 294 ? 3.307 -0.099 18.953 1 97.62 294 ARG A CA 1
ATOM 2304 C C . ARG A 1 294 ? 4.602 -0.564 18.297 1 97.62 294 ARG A C 1
ATOM 2306 O O . ARG A 1 294 ? 4.578 -1.169 17.219 1 97.62 294 ARG A O 1
ATOM 2313 N N . PRO A 1 295 ? 5.75 -0.196 18.906 1 98.25 295 PRO A N 1
ATOM 2314 C CA . PRO A 1 295 ? 7.012 -0.699 18.344 1 98.25 295 PRO A CA 1
ATOM 2315 C C . PRO A 1 295 ? 7.203 -2.195 18.578 1 98.25 295 PRO A C 1
ATOM 2317 O O . PRO A 1 295 ? 6.75 -2.729 19.594 1 98.25 295 PRO A O 1
ATOM 2320 N N . GLY A 1 296 ? 7.91 -2.857 17.594 1 97.75 296 GLY A N 1
ATOM 2321 C CA . GLY A 1 296 ? 8.367 -4.211 17.875 1 97.75 296 GLY A CA 1
ATOM 2322 C C . GLY A 1 296 ? 9.234 -4.297 19.125 1 97.75 296 GLY A C 1
ATOM 2323 O O . GLY A 1 296 ? 9.875 -3.314 19.5 1 97.75 296 GLY A O 1
ATOM 2324 N N . MET A 1 297 ? 9.289 -5.426 19.641 1 97.19 297 MET A N 1
ATOM 2325 C CA . MET A 1 297 ? 9.938 -5.594 20.938 1 97.19 297 MET A CA 1
ATOM 2326 C C . MET A 1 297 ? 11.445 -5.375 20.828 1 97.19 297 MET A C 1
ATOM 2328 O O . MET A 1 297 ? 12.109 -5.055 21.812 1 97.19 297 MET A O 1
ATOM 2332 N N . ALA A 1 298 ? 12.039 -5.492 19.641 1 97.56 298 ALA A N 1
ATOM 2333 C CA . ALA A 1 298 ? 13.484 -5.344 19.5 1 97.56 298 ALA A CA 1
ATOM 2334 C C . ALA A 1 298 ? 13.828 -4.02 18.828 1 97.56 298 ALA A C 1
ATOM 2336 O O . ALA A 1 298 ? 14.992 -3.77 18.5 1 97.56 298 ALA A O 1
ATOM 2337 N N . LEU A 1 299 ? 12.891 -3.111 18.625 1 98 299 LEU A N 1
ATOM 2338 C CA . LEU A 1 299 ? 13.062 -1.936 17.781 1 98 299 LEU A CA 1
ATOM 2339 C C . LEU A 1 299 ? 13.844 -0.849 18.516 1 98 299 LEU A C 1
ATOM 2341 O O . LEU A 1 299 ? 14.406 0.047 17.875 1 98 299 LEU A O 1
ATOM 2345 N N . GLY A 1 300 ? 13.938 -0.875 19.797 1 97.06 300 GLY A N 1
ATOM 2346 C CA . GLY A 1 300 ? 14.539 0.168 20.609 1 97.06 300 GLY A CA 1
ATOM 2347 C C . GLY A 1 300 ? 15.969 0.488 20.203 1 97.06 300 GLY A C 1
ATOM 2348 O O . GLY A 1 300 ? 16.391 1.647 20.25 1 97.06 300 GLY A O 1
ATOM 2349 N N . ARG A 1 301 ? 16.688 -0.477 19.75 1 94.25 301 ARG A N 1
ATOM 2350 C CA . ARG A 1 301 ? 18.078 -0.273 19.375 1 94.25 301 ARG A CA 1
ATOM 2351 C C . ARG A 1 301 ? 18.188 0.595 18.141 1 94.25 301 ARG A C 1
ATOM 2353 O O . ARG A 1 301 ? 19.156 1.352 17.984 1 94.25 301 ARG A O 1
ATOM 2360 N N . ALA A 1 302 ? 17.266 0.477 17.328 1 97.69 302 ALA A N 1
ATOM 2361 C CA . ALA A 1 302 ? 17.297 1.22 16.078 1 97.69 302 ALA A CA 1
ATOM 2362 C C . ALA A 1 302 ? 16.781 2.643 16.266 1 97.69 302 ALA A C 1
ATOM 2364 O O . ALA A 1 302 ? 17.406 3.604 15.805 1 97.69 302 ALA A O 1
ATOM 2365 N N . THR A 1 303 ? 15.711 2.818 17.016 1 98.31 303 THR A N 1
ATOM 2366 C CA . THR A 1 303 ? 15.016 4.102 17.078 1 98.31 303 THR A CA 1
ATOM 2367 C C . THR A 1 303 ? 15.5 4.914 18.281 1 98.31 303 THR A C 1
ATOM 2369 O O . THR A 1 303 ? 15.203 6.105 18.391 1 98.31 303 THR A O 1
ATOM 2372 N N . LEU A 1 304 ? 16.234 4.246 19.203 1 97.94 304 LEU A N 1
ATOM 2373 C CA . LEU A 1 304 ? 16.688 4.859 20.453 1 97.94 304 LEU A CA 1
ATOM 2374 C C . LEU A 1 304 ? 15.508 5.418 21.234 1 97.94 304 LEU A C 1
ATOM 2376 O O . LEU A 1 304 ? 15.602 6.496 21.828 1 97.94 304 LEU A O 1
ATOM 2380 N N . ASP A 1 305 ? 14.383 4.762 21.094 1 97.06 305 ASP A N 1
ATOM 2381 C CA . ASP A 1 305 ? 13.156 5.031 21.828 1 97.06 305 ASP A CA 1
ATOM 2382 C C . ASP A 1 305 ? 12.781 6.508 21.766 1 97.06 305 ASP A C 1
ATOM 2384 O O . ASP A 1 305 ? 12.523 7.145 22.781 1 97.06 305 ASP A O 1
ATOM 2388 N N . GLY A 1 306 ? 12.852 7.012 20.578 1 97.56 306 GLY A N 1
ATOM 2389 C CA . GLY A 1 306 ? 12.312 8.344 20.359 1 97.56 306 GLY A CA 1
ATOM 2390 C C . GLY A 1 306 ? 13.391 9.383 20.094 1 97.56 306 GLY A C 1
ATOM 2391 O O . GLY A 1 306 ? 13.086 10.547 19.844 1 97.56 306 GLY A O 1
ATOM 2392 N N . GLN A 1 307 ? 14.617 9.047 20.031 1 98.12 307 GLN A N 1
ATOM 2393 C CA . GLN A 1 307 ? 15.695 10.008 19.812 1 98.12 307 GLN A CA 1
ATOM 2394 C C . GLN A 1 307 ? 16.125 10.023 18.344 1 98.12 307 GLN A C 1
ATOM 2396 O O . GLN A 1 307 ? 17 10.797 17.969 1 98.12 307 GLN A O 1
ATOM 2401 N N . ARG A 1 308 ? 15.461 9.203 17.547 1 98.38 308 ARG A N 1
ATOM 2402 C CA . ARG A 1 308 ? 15.648 9.266 16.109 1 98.38 308 ARG A CA 1
ATOM 2403 C C . ARG A 1 308 ? 14.328 9.562 15.398 1 98.38 308 ARG A C 1
ATOM 2405 O O . ARG A 1 308 ? 13.258 9.195 15.891 1 98.38 308 ARG A O 1
ATOM 2412 N N . SER A 1 309 ? 14.391 10.211 14.336 1 98.44 309 SER A N 1
ATOM 2413 C CA . SER A 1 309 ? 13.297 10.406 13.383 1 98.44 309 SER A CA 1
ATOM 2414 C C . SER A 1 309 ? 13.695 9.938 11.984 1 98.44 309 SER A C 1
ATOM 2416 O O . SER A 1 309 ? 14.883 9.828 11.672 1 98.44 309 SER A O 1
ATOM 2418 N N . TYR A 1 310 ? 12.695 9.594 11.156 1 98.25 310 TYR A N 1
ATOM 2419 C CA . TYR A 1 310 ? 12.992 8.961 9.875 1 98.25 310 TYR A CA 1
ATOM 2420 C C . TYR A 1 310 ? 12.117 9.539 8.766 1 98.25 310 TYR A C 1
ATOM 2422 O O . TYR A 1 310 ? 10.961 9.898 9.008 1 98.25 310 TYR A O 1
ATOM 2430 N N . VAL A 1 311 ? 12.633 9.625 7.645 1 96.88 311 VAL A N 1
ATOM 2431 C CA . VAL A 1 311 ? 11.914 9.656 6.371 1 96.88 311 VAL A CA 1
ATOM 2432 C C . VAL A 1 311 ? 12.367 8.492 5.496 1 96.88 311 VAL A C 1
ATOM 2434 O O . VAL A 1 311 ? 13.57 8.281 5.301 1 96.88 311 VAL A O 1
ATOM 2437 N N . PHE A 1 312 ? 11.445 7.703 5.043 1 95.94 312 PHE A N 1
ATOM 2438 C CA . PHE A 1 312 ? 11.727 6.539 4.211 1 95.94 312 PHE A CA 1
ATOM 2439 C C . PHE A 1 312 ? 11.336 6.805 2.762 1 95.94 312 PHE A C 1
ATOM 2441 O O . PHE A 1 312 ? 10.227 7.277 2.492 1 95.94 312 PHE A O 1
ATOM 2448 N N . HIS A 1 313 ? 12.258 6.496 1.895 1 92.06 313 HIS A N 1
ATOM 2449 C CA . HIS A 1 313 ? 12.023 6.602 0.459 1 92.06 313 HIS A CA 1
ATOM 2450 C C . HIS A 1 313 ? 12.023 5.227 -0.201 1 92.06 313 HIS A C 1
ATOM 2452 O O . HIS A 1 313 ? 13.039 4.789 -0.737 1 92.06 313 HIS A O 1
ATOM 2458 N N . PRO A 1 314 ? 10.898 4.578 -0.18 1 85.81 314 PRO A N 1
ATOM 2459 C CA . PRO A 1 314 ? 10.836 3.225 -0.733 1 85.81 314 PRO A CA 1
ATOM 2460 C C . PRO A 1 314 ? 10.891 3.207 -2.26 1 85.81 314 PRO A C 1
ATOM 2462 O O . PRO A 1 314 ? 11.086 2.146 -2.861 1 85.81 314 PRO A O 1
ATOM 2465 N N . GLY A 1 315 ? 10.82 4.316 -2.824 1 76 315 GLY A N 1
ATOM 2466 C CA . GLY A 1 315 ? 10.711 4.453 -4.27 1 76 315 GLY A CA 1
ATOM 2467 C C . GLY A 1 315 ? 9.375 5.016 -4.715 1 76 315 GLY A C 1
ATOM 2468 O O . GLY A 1 315 ? 8.453 5.137 -3.914 1 76 315 GLY A O 1
ATOM 2469 N N . GLY A 1 316 ? 9.242 5.391 -5.844 1 69 316 GLY A N 1
ATOM 2470 C CA . GLY A 1 316 ? 8 5.941 -6.367 1 69 316 GLY A CA 1
ATOM 2471 C C . GLY A 1 316 ? 7.781 7.391 -5.969 1 69 316 GLY A C 1
ATOM 2472 O O . GLY A 1 316 ? 8.734 8.148 -5.824 1 69 316 GLY A O 1
ATOM 2473 N N . LEU A 1 317 ? 6.438 7.566 -5.867 1 67.94 317 LEU A N 1
ATOM 2474 C CA . LEU A 1 317 ? 6.07 8.945 -5.566 1 67.94 317 LEU A CA 1
ATOM 2475 C C . LEU A 1 317 ? 5.895 9.148 -4.062 1 67.94 317 LEU A C 1
ATOM 2477 O O . LEU A 1 317 ? 5.301 8.305 -3.385 1 67.94 317 LEU A O 1
ATOM 2481 N N . GLY A 1 318 ? 6.711 10.016 -3.518 1 77.75 318 GLY A N 1
ATOM 2482 C CA . GLY A 1 318 ? 6.484 10.422 -2.137 1 77.75 318 GLY A CA 1
ATOM 2483 C C . GLY A 1 318 ? 7.41 9.727 -1.156 1 77.75 318 GLY A C 1
ATOM 2484 O O . GLY A 1 318 ? 8.445 9.188 -1.547 1 77.75 318 GLY A O 1
ATOM 2485 N N . TYR A 1 319 ? 7.098 9.773 0.113 1 89.75 319 TYR A N 1
ATOM 2486 C CA . TYR A 1 319 ? 7.895 9.211 1.196 1 89.75 319 TYR A CA 1
ATOM 2487 C C . TYR A 1 319 ? 7.031 8.93 2.418 1 89.75 319 TYR A C 1
ATOM 2489 O O . TYR A 1 319 ? 5.898 9.406 2.51 1 89.75 319 TYR A O 1
ATOM 2497 N N . ASP A 1 320 ? 7.5 8.062 3.258 1 94.56 320 ASP A N 1
ATOM 2498 C CA . ASP A 1 320 ? 6.918 7.816 4.574 1 94.56 320 ASP A CA 1
ATOM 2499 C C . ASP A 1 320 ? 7.754 8.469 5.676 1 94.56 320 ASP A C 1
ATOM 2501 O O . ASP A 1 320 ? 8.961 8.664 5.512 1 94.56 320 ASP A O 1
ATOM 2505 N N . TYR A 1 321 ? 7.129 8.883 6.738 1 97.12 321 TYR A N 1
ATOM 2506 C CA . TYR A 1 321 ? 7.84 9.594 7.793 1 97.12 321 TYR A CA 1
ATOM 2507 C C . TYR A 1 321 ? 7.453 9.055 9.164 1 97.12 321 TYR A C 1
ATOM 2509 O O . TYR A 1 321 ? 6.301 8.672 9.391 1 97.12 321 TYR A O 1
ATOM 2517 N N . LEU A 1 322 ? 8.477 9.055 10.086 1 98.56 322 LEU A N 1
ATOM 2518 C CA . LEU A 1 322 ? 8.297 8.398 11.375 1 98.56 322 LEU A CA 1
ATOM 2519 C C . LEU A 1 322 ? 8.969 9.203 12.484 1 98.56 322 LEU A C 1
ATOM 2521 O O . LEU A 1 322 ? 10.141 9.57 12.367 1 98.56 322 LEU A O 1
ATOM 2525 N N . THR A 1 323 ? 8.219 9.562 13.477 1 98.69 323 THR A N 1
ATOM 2526 C CA . THR A 1 323 ? 8.742 9.914 14.797 1 98.69 323 THR A CA 1
ATOM 2527 C C . THR A 1 323 ? 8.25 8.93 15.852 1 98.69 323 THR A C 1
ATOM 2529 O O . THR A 1 323 ? 7.445 8.047 15.562 1 98.69 323 THR A O 1
ATOM 2532 N N . GLN A 1 324 ? 8.828 9.055 17.047 1 98.62 324 GLN A N 1
ATOM 2533 C CA . GLN A 1 324 ? 8.477 8.156 18.141 1 98.62 324 GLN A CA 1
ATOM 2534 C C . GLN A 1 324 ? 8.375 8.906 19.453 1 98.62 324 GLN A C 1
ATOM 2536 O O . GLN A 1 324 ? 9.219 9.75 19.766 1 98.62 324 GLN A O 1
ATOM 2541 N N . LEU A 1 325 ? 7.238 8.664 20.172 1 97.94 325 LEU A N 1
ATOM 2542 C CA . LEU A 1 325 ? 7.105 9.289 21.484 1 97.94 325 LEU A CA 1
ATOM 2543 C C . LEU A 1 325 ? 8.156 8.75 22.453 1 97.94 325 LEU A C 1
ATOM 2545 O O . LEU A 1 325 ? 8.43 7.543 22.469 1 97.94 325 LEU A O 1
ATOM 2549 N N . PRO A 1 326 ? 8.719 9.609 23.25 1 97.19 326 PRO A N 1
ATOM 2550 C CA . PRO A 1 326 ? 9.781 9.18 24.156 1 97.19 326 PRO A CA 1
ATOM 2551 C C . PRO A 1 326 ? 9.227 8.578 25.453 1 97.19 326 PRO A C 1
ATOM 2553 O O . PRO A 1 326 ? 9.984 8.023 26.25 1 97.19 326 PRO A O 1
ATOM 2556 N N . VAL A 1 327 ? 7.941 8.648 25.672 1 94.31 327 VAL A N 1
ATOM 2557 C CA . VAL A 1 327 ? 7.309 8.156 26.891 1 94.31 327 VAL A CA 1
ATOM 2558 C C . VAL A 1 327 ? 6.141 7.234 26.531 1 94.31 327 VAL A C 1
ATOM 2560 O O . VAL A 1 327 ? 5.84 7.031 25.359 1 94.31 327 VAL A O 1
ATOM 2563 N N . GLY A 1 328 ? 5.543 6.633 27.531 1 91.88 328 GLY A N 1
ATOM 2564 C CA . GLY A 1 328 ? 4.438 5.719 27.266 1 91.88 328 GLY A CA 1
ATOM 2565 C C . GLY A 1 328 ? 4.879 4.414 26.641 1 91.88 328 GLY A C 1
ATOM 2566 O O . GLY A 1 328 ? 5.891 3.832 27.031 1 91.88 328 GLY A O 1
ATOM 2567 N N . GLU A 1 329 ? 4.125 3.936 25.641 1 93.81 329 GLU A N 1
ATOM 2568 C CA . GLU A 1 329 ? 4.473 2.709 24.922 1 93.81 329 GLU A CA 1
ATOM 2569 C C . GLU A 1 329 ? 5.512 2.977 23.844 1 93.81 329 GLU A C 1
ATOM 2571 O O . GLU A 1 329 ? 5.84 2.088 23.047 1 93.81 329 GLU A O 1
ATOM 2576 N N . HIS A 1 330 ? 6.031 4.238 23.828 1 96.44 330 HIS A N 1
ATOM 2577 C CA . HIS A 1 330 ? 6.941 4.66 22.781 1 96.44 330 HIS A CA 1
ATOM 2578 C C . HIS A 1 330 ? 6.309 4.488 21.406 1 96.44 330 HIS A C 1
ATOM 2580 O O . HIS A 1 330 ? 6.898 3.867 20.516 1 96.44 330 HIS A O 1
ATOM 2586 N N . GLU A 1 331 ? 5.117 5.051 21.359 1 97.31 331 GLU A N 1
ATOM 2587 C CA . GLU A 1 331 ? 4.312 4.883 20.156 1 97.31 331 GLU A CA 1
ATOM 2588 C C . GLU A 1 331 ? 5.043 5.422 18.938 1 97.31 331 GLU A C 1
ATOM 2590 O O . GLU A 1 331 ? 5.703 6.461 19 1 97.31 331 GLU A O 1
ATOM 2595 N N . LEU A 1 332 ? 4.965 4.68 17.844 1 98.75 332 LEU A N 1
ATOM 2596 C CA . LEU A 1 332 ? 5.48 5.09 16.531 1 98.75 332 LEU A CA 1
ATOM 2597 C C . LEU A 1 332 ? 4.457 5.938 15.789 1 98.75 332 LEU A C 1
ATOM 2599 O O . LEU A 1 332 ? 3.375 5.453 15.445 1 98.75 332 LEU A O 1
ATOM 2603 N N . MET A 1 333 ? 4.715 7.195 15.625 1 98.75 333 MET A N 1
ATOM 2604 C CA . MET A 1 333 ? 3.887 8.086 14.82 1 98.75 333 MET A CA 1
ATOM 2605 C C . MET A 1 333 ? 4.309 8.039 13.359 1 98.75 333 MET A C 1
ATOM 2607 O O . MET A 1 333 ? 5.301 8.664 12.977 1 98.75 333 MET A O 1
ATOM 2611 N N . PHE A 1 334 ? 3.529 7.336 12.57 1 98.5 334 PHE A N 1
ATOM 2612 C CA . PHE A 1 334 ? 3.961 6.953 11.234 1 98.5 334 PHE A CA 1
ATOM 2613 C C . PHE A 1 334 ? 2.928 7.367 10.195 1 98.5 334 PHE A C 1
ATOM 2615 O O . PHE A 1 334 ? 1.75 7.023 10.305 1 98.5 334 PHE A O 1
ATOM 2622 N N . GLY A 1 335 ? 3.369 8.219 9.195 1 96.69 335 GLY A N 1
ATOM 2623 C CA . GLY A 1 335 ? 2.508 8.68 8.117 1 96.69 335 GLY A CA 1
ATOM 2624 C C . GLY A 1 335 ? 3.143 8.547 6.746 1 96.69 335 GLY A C 1
ATOM 2625 O O . GLY A 1 335 ? 4.293 8.125 6.625 1 96.69 335 GLY A O 1
ATOM 2626 N N . GLY A 1 336 ? 2.402 8.789 5.707 1 92.44 336 GLY A N 1
ATOM 2627 C CA . GLY A 1 336 ? 2.838 8.68 4.324 1 92.44 336 GLY A CA 1
ATOM 2628 C C . GLY A 1 336 ? 1.941 7.785 3.486 1 92.44 336 GLY A C 1
ATOM 2629 O O . GLY A 1 336 ? 0.717 7.93 3.51 1 92.44 336 GLY A O 1
ATOM 2630 N N . GLY A 1 337 ? 2.512 6.969 2.68 1 82.06 337 GLY A N 1
ATOM 2631 C CA . GLY A 1 337 ? 1.83 5.949 1.896 1 82.06 337 GLY A CA 1
ATOM 2632 C C . GLY A 1 337 ? 1.468 6.418 0.498 1 82.06 337 GLY A C 1
ATOM 2633 O O . GLY A 1 337 ? 0.746 5.727 -0.225 1 82.06 337 GLY A O 1
ATOM 2634 N N . TRP A 1 338 ? 1.926 7.578 0.059 1 66.38 338 TRP A N 1
ATOM 2635 C CA . TRP A 1 338 ? 1.53 8.102 -1.243 1 66.38 338 TRP A CA 1
ATOM 2636 C C . TRP A 1 338 ? 2.293 7.406 -2.365 1 66.38 338 TRP A C 1
ATOM 2638 O O . TRP A 1 338 ? 1.826 7.359 -3.506 1 66.38 338 TRP A O 1
ATOM 2648 N N . ALA A 1 339 ? 3.363 7.016 -2.057 1 50.91 339 ALA A N 1
ATOM 2649 C CA . ALA A 1 339 ? 4.168 6.336 -3.072 1 50.91 339 ALA A CA 1
ATOM 2650 C C . ALA A 1 339 ? 3.387 5.191 -3.713 1 50.91 339 ALA A C 1
ATOM 2652 O O . ALA A 1 339 ? 3.553 4.91 -4.902 1 50.91 339 ALA A O 1
ATOM 2653 N N . SER A 1 340 ? 2.678 4.598 -2.947 1 51.09 340 SER A N 1
ATOM 2654 C CA . SER A 1 340 ? 2.021 3.367 -3.377 1 51.09 340 SER A CA 1
ATOM 2655 C C . SER A 1 340 ? 0.754 3.662 -4.172 1 51.09 340 SER A C 1
ATOM 2657 O O . SER A 1 340 ? 0.132 2.75 -4.719 1 51.09 340 SER A O 1
ATOM 2659 N N . ALA A 1 341 ? 0.568 5.074 -4.281 1 55.38 341 ALA A N 1
ATOM 2660 C CA . ALA A 1 341 ? -0.802 5.223 -4.762 1 55.38 341 ALA A CA 1
ATOM 2661 C C . ALA A 1 341 ? -0.96 6.5 -5.582 1 55.38 341 ALA A C 1
ATOM 2663 O O . ALA A 1 341 ? -1.655 7.43 -5.168 1 55.38 341 ALA A O 1
ATOM 2664 N N . PHE A 1 342 ? -0.193 6.496 -6.711 1 52.53 342 PHE A N 1
ATOM 2665 C CA . PHE A 1 342 ? -0.329 7.715 -7.508 1 52.53 342 PHE A CA 1
ATOM 2666 C C . PHE A 1 342 ? -1.798 8.047 -7.742 1 52.53 342 PHE A C 1
ATOM 2668 O O . PHE A 1 342 ? -2.215 9.195 -7.586 1 52.53 342 PHE A O 1
ATOM 2675 N N . ASP A 1 343 ? -2.359 7.047 -8.117 1 55.12 343 ASP A N 1
ATOM 2676 C CA . ASP A 1 343 ? -3.777 7.23 -8.406 1 55.12 343 ASP A CA 1
ATOM 2677 C C . ASP A 1 343 ? -4.547 7.652 -7.156 1 55.12 343 ASP A C 1
ATOM 2679 O O . ASP A 1 343 ? -5.453 8.484 -7.23 1 55.12 343 ASP A O 1
ATOM 2683 N N . ILE A 1 344 ? -4.047 7.141 -6.18 1 58.19 344 ILE A N 1
ATOM 2684 C CA . ILE A 1 344 ? -4.719 7.473 -4.93 1 58.19 344 ILE A CA 1
ATOM 2685 C C . ILE A 1 344 ? -4.418 8.922 -4.547 1 58.19 344 ILE A C 1
ATOM 2687 O O . ILE A 1 344 ? -5.301 9.641 -4.078 1 58.19 344 ILE A O 1
ATOM 2691 N N . ALA A 1 345 ? -3.213 9.195 -4.887 1 59.28 345 ALA A N 1
ATOM 2692 C CA . ALA A 1 345 ? -2.842 10.578 -4.582 1 59.28 345 ALA A CA 1
ATOM 2693 C C . ALA A 1 345 ? -3.678 11.562 -5.391 1 59.28 345 ALA A C 1
ATOM 2695 O O . ALA A 1 345 ? -4.16 12.562 -4.855 1 59.28 345 ALA A O 1
ATOM 2696 N N . LEU A 1 346 ? -3.842 11.172 -6.559 1 62.78 346 LEU A N 1
ATOM 2697 C CA . LEU A 1 346 ? -4.621 12.055 -7.418 1 62.78 346 LEU A CA 1
ATOM 2698 C C . LEU A 1 346 ? -6.086 12.078 -7 1 62.78 346 LEU A C 1
ATOM 2700 O O . LEU A 1 346 ? -6.742 13.117 -7.059 1 62.78 346 LEU A O 1
ATOM 2704 N N . ALA A 1 347 ? -6.484 10.977 -6.523 1 64.38 347 ALA A N 1
ATOM 2705 C CA . ALA A 1 347 ? -7.875 10.875 -6.086 1 64.38 347 ALA A CA 1
ATOM 2706 C C . ALA A 1 347 ? -8.102 11.664 -4.801 1 64.38 347 ALA A C 1
ATOM 2708 O O . ALA A 1 347 ? -9.227 12.094 -4.52 1 64.38 347 ALA A O 1
ATOM 2709 N N . ALA A 1 348 ? -7.059 11.938 -4.184 1 66.38 348 ALA A N 1
ATOM 2710 C CA . ALA A 1 348 ? -7.164 12.617 -2.893 1 66.38 348 ALA A CA 1
ATOM 2711 C C . ALA A 1 348 ? -7.148 14.133 -3.066 1 66.38 348 ALA A C 1
ATOM 2713 O O . ALA A 1 348 ? -7.512 14.875 -2.148 1 66.38 348 ALA A O 1
ATOM 2714 N N . LEU A 1 349 ? -6.801 14.539 -4.219 1 72.94 349 LEU A N 1
ATOM 2715 C CA . LEU A 1 349 ? -6.734 15.984 -4.453 1 72.94 349 LEU A CA 1
ATOM 2716 C C . LEU A 1 349 ? -8.125 16.609 -4.379 1 72.94 349 LEU A C 1
ATOM 2718 O O . LEU A 1 349 ? -9.07 16.094 -4.98 1 72.94 349 LEU A O 1
ATOM 2722 N N . GLY A 1 350 ? -8.234 17.594 -3.592 1 78.25 350 GLY A N 1
ATOM 2723 C CA . GLY A 1 350 ? -9.5 18.297 -3.434 1 78.25 350 GLY A CA 1
ATOM 2724 C C . GLY A 1 350 ? -10.375 17.719 -2.348 1 78.25 350 GLY A C 1
ATOM 2725 O O . GLY A 1 350 ? -11.484 18.188 -2.109 1 78.25 350 GLY A O 1
ATOM 2726 N N . ALA A 1 351 ? -9.875 16.734 -1.712 1 80.94 351 ALA A N 1
ATOM 2727 C CA . ALA A 1 351 ? -10.641 16.109 -0.639 1 80.94 351 ALA A CA 1
ATOM 2728 C C . ALA A 1 351 ? -10.391 16.797 0.696 1 80.94 351 ALA A C 1
ATOM 2730 O O . ALA A 1 351 ? -9.25 16.844 1.168 1 80.94 351 ALA A O 1
ATOM 2731 N N . SER A 1 352 ? -11.43 17.312 1.237 1 90.81 352 SER A N 1
ATOM 2732 C CA . SER A 1 352 ? -11.312 18.016 2.508 1 90.81 352 SER A CA 1
ATOM 2733 C C . SER A 1 352 ? -12.086 17.297 3.613 1 90.81 352 SER A C 1
ATOM 2735 O O . SER A 1 352 ? -12.508 17.922 4.59 1 90.81 352 SER A O 1
ATOM 2737 N N . ASP A 1 353 ? -12.312 16.016 3.395 1 92.75 353 ASP A N 1
ATOM 2738 C CA . ASP A 1 353 ? -13.055 15.203 4.355 1 92.75 353 ASP A CA 1
ATOM 2739 C C . ASP A 1 353 ? -12.125 14.297 5.152 1 92.75 353 ASP A C 1
ATOM 2741 O O . ASP A 1 353 ? -11.656 13.273 4.645 1 92.75 353 ASP A O 1
ATOM 2745 N N . ASP A 1 354 ? -11.883 14.641 6.379 1 94.88 354 ASP A N 1
ATOM 2746 C CA . ASP A 1 354 ? -10.984 13.844 7.211 1 94.88 354 ASP A CA 1
ATOM 2747 C C . ASP A 1 354 ? -11.766 12.938 8.156 1 94.88 354 ASP A C 1
ATOM 2749 O O . ASP A 1 354 ? -11.242 12.5 9.18 1 94.88 354 ASP A O 1
ATOM 2753 N N . SER A 1 355 ? -13.062 12.766 7.828 1 94.38 355 SER A N 1
ATOM 2754 C CA . SER A 1 355 ? -13.836 11.766 8.562 1 94.38 355 SER A CA 1
ATOM 2755 C C . SER A 1 355 ? -13.438 10.352 8.164 1 94.38 355 SER A C 1
ATOM 2757 O O . SER A 1 355 ? -13.758 9.391 8.867 1 94.38 355 SER A O 1
ATOM 2759 N N . THR A 1 356 ? -12.797 10.258 7.066 1 87.12 356 THR A N 1
ATOM 2760 C CA . THR A 1 356 ? -12.352 8.969 6.543 1 87.12 356 THR A CA 1
ATOM 2761 C C . THR A 1 356 ? -10.922 9.062 6.031 1 87.12 356 THR A C 1
ATOM 2763 O O . THR A 1 356 ? -10.297 10.125 6.098 1 87.12 356 THR A O 1
ATOM 2766 N N . PHE A 1 357 ? -10.383 7.926 5.691 1 86.12 357 PHE A N 1
ATOM 2767 C CA . PHE A 1 357 ? -9.062 7.832 5.082 1 86.12 357 PHE A CA 1
ATOM 2768 C C . PHE A 1 357 ? -9 6.664 4.102 1 86.12 357 PHE A C 1
ATOM 2770 O O . PHE A 1 357 ? -9.898 5.824 4.074 1 86.12 357 PHE A O 1
ATOM 2777 N N . SER A 1 358 ? -7.969 6.668 3.318 1 82.38 358 SER A N 1
ATOM 2778 C CA . SER A 1 358 ? -7.793 5.625 2.316 1 82.38 358 SER A CA 1
ATOM 2779 C C . SER A 1 358 ? -7.387 4.301 2.959 1 82.38 358 SER A C 1
ATOM 2781 O O . SER A 1 358 ? -6.363 4.227 3.643 1 82.38 358 SER A O 1
ATOM 2783 N N . VAL A 1 359 ? -8.094 3.25 2.611 1 84.88 359 VAL A N 1
ATOM 2784 C CA . VAL A 1 359 ? -7.809 1.924 3.15 1 84.88 359 VAL A CA 1
ATOM 2785 C C . VAL A 1 359 ? -6.492 1.406 2.57 1 84.88 359 VAL A C 1
ATOM 2787 O O . VAL A 1 359 ? -5.723 0.733 3.262 1 84.88 359 VAL A O 1
ATOM 2790 N N . ALA A 1 360 ? -6.262 1.714 1.324 1 83.31 360 ALA A N 1
ATOM 2791 C CA . ALA A 1 360 ? -5.02 1.298 0.677 1 83.31 360 ALA A CA 1
ATOM 2792 C C . ALA A 1 360 ? -3.807 1.92 1.363 1 83.31 360 ALA A C 1
ATOM 2794 O O . ALA A 1 360 ? -2.818 1.232 1.634 1 83.31 360 ALA A O 1
ATOM 2795 N N . VAL A 1 361 ? -3.871 3.205 1.618 1 87.19 361 VAL A N 1
ATOM 2796 C CA . VAL A 1 361 ? -2.773 3.906 2.277 1 87.19 361 VAL A CA 1
ATOM 2797 C C . VAL A 1 361 ? -2.629 3.406 3.713 1 87.19 361 VAL A C 1
ATOM 2799 O O . VAL A 1 361 ? -1.514 3.182 4.188 1 87.19 361 VAL A O 1
ATOM 2802 N N . ALA A 1 362 ? -3.764 3.219 4.336 1 92.5 362 ALA A N 1
ATOM 2803 C CA . ALA A 1 362 ? -3.758 2.73 5.711 1 92.5 362 ALA A CA 1
ATOM 2804 C C . ALA A 1 362 ? -3.133 1.341 5.797 1 92.5 362 ALA A C 1
ATOM 2806 O O . ALA A 1 362 ? -2.422 1.03 6.758 1 92.5 362 ALA A O 1
ATOM 2807 N N . SER A 1 363 ? -3.367 0.522 4.836 1 92.31 363 SER A N 1
ATOM 2808 C CA . SER A 1 363 ? -2.783 -0.813 4.797 1 92.31 363 SER A CA 1
ATOM 2809 C C . SER A 1 363 ? -1.265 -0.748 4.66 1 92.31 363 SER A C 1
ATOM 2811 O O . SER A 1 363 ? -0.543 -1.476 5.344 1 92.31 363 SER A O 1
ATOM 2813 N N . HIS A 1 364 ? -0.86 0.076 3.762 1 91.81 364 HIS A N 1
ATOM 2814 C CA . HIS A 1 364 ? 0.573 0.284 3.59 1 91.81 364 HIS A CA 1
ATOM 2815 C C . HIS A 1 364 ? 1.229 0.705 4.902 1 91.81 364 HIS A C 1
ATOM 2817 O O . HIS A 1 364 ? 2.248 0.137 5.301 1 91.81 364 HIS A O 1
ATOM 2823 N N . LEU A 1 365 ? 0.636 1.653 5.531 1 95.69 365 LEU A N 1
ATOM 2824 C CA . LEU A 1 365 ? 1.218 2.178 6.762 1 95.69 365 LEU A CA 1
ATOM 2825 C C . LEU A 1 365 ? 1.245 1.109 7.852 1 95.69 365 LEU A C 1
ATOM 2827 O O . LEU A 1 365 ? 2.213 1.014 8.609 1 95.69 365 LEU A O 1
ATOM 2831 N N . ALA A 1 366 ? 0.262 0.365 7.93 1 96.62 366 ALA A N 1
ATOM 2832 C CA . ALA A 1 366 ? 0.133 -0.646 8.977 1 96.62 366 ALA A CA 1
ATOM 2833 C C . ALA A 1 366 ? 1.149 -1.768 8.781 1 96.62 366 ALA A C 1
AT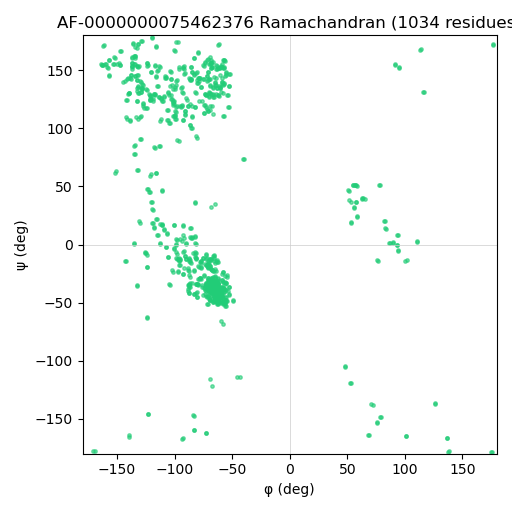OM 2835 O O . ALA A 1 366 ? 1.399 -2.551 9.703 1 96.62 366 ALA A O 1
ATOM 2836 N N . GLY A 1 367 ? 1.777 -1.813 7.609 1 96.62 367 GLY A N 1
ATOM 2837 C CA . GLY A 1 367 ? 2.604 -2.979 7.336 1 96.62 367 GLY A CA 1
ATOM 2838 C C . GLY A 1 367 ? 4.039 -2.627 7 1 96.62 367 GLY A C 1
ATOM 2839 O O . GLY A 1 367 ? 4.914 -3.498 6.992 1 96.62 367 GLY A O 1
ATOM 2840 N N . ALA A 1 368 ? 4.434 -1.431 6.805 1 96.06 368 ALA A N 1
ATOM 2841 C CA . ALA A 1 368 ? 5.68 -1.029 6.164 1 96.06 368 ALA A CA 1
ATOM 2842 C C . ALA A 1 368 ? 6.852 -1.109 7.137 1 96.06 368 ALA A C 1
ATOM 2844 O O . ALA A 1 368 ? 7.965 -1.479 6.754 1 96.06 368 ALA A O 1
ATOM 2845 N N . LEU A 1 369 ? 6.633 -0.833 8.391 1 97.88 369 LEU A N 1
ATOM 2846 C CA . LEU A 1 369 ? 7.738 -0.564 9.297 1 97.88 369 LEU A CA 1
ATOM 2847 C C . LEU A 1 369 ? 8.57 -1.822 9.531 1 97.88 369 LEU A C 1
ATOM 2849 O O . LEU A 1 369 ? 9.805 -1.774 9.492 1 97.88 369 LEU A O 1
ATOM 2853 N N . PRO A 1 370 ? 7.992 -2.992 9.75 1 97.31 370 PRO A N 1
ATOM 2854 C CA . PRO A 1 370 ? 8.836 -4.18 9.898 1 97.31 370 PRO A CA 1
ATOM 2855 C C . PRO A 1 370 ? 9.703 -4.441 8.672 1 97.31 370 PRO A C 1
ATOM 2857 O O . PRO A 1 370 ? 10.812 -4.977 8.797 1 97.31 370 PRO A O 1
ATOM 2860 N N . LEU A 1 371 ? 9.211 -4.07 7.52 1 95.25 371 LEU A N 1
ATOM 2861 C CA . LEU A 1 371 ? 9.992 -4.242 6.297 1 95.25 371 LEU A CA 1
ATOM 2862 C C . LEU A 1 371 ? 11.125 -3.219 6.223 1 95.25 371 LEU A C 1
ATOM 2864 O O . LEU A 1 371 ? 12.211 -3.525 5.73 1 95.25 371 LEU A O 1
ATOM 2868 N N . TYR A 1 372 ? 10.82 -2.035 6.68 1 96.88 372 TYR A N 1
ATOM 2869 C CA . TYR A 1 372 ? 11.812 -0.966 6.621 1 96.88 372 TYR A CA 1
ATOM 2870 C C . TYR A 1 372 ? 12.969 -1.235 7.582 1 96.88 372 TYR A C 1
ATOM 2872 O O . TYR A 1 372 ? 14.125 -0.938 7.27 1 96.88 372 TYR A O 1
ATOM 2880 N N . PHE A 1 373 ? 12.688 -1.778 8.742 1 97.75 373 PHE A N 1
ATOM 2881 C CA . PHE A 1 373 ? 13.719 -2.006 9.742 1 97.75 373 PHE A CA 1
ATOM 2882 C C . PHE A 1 373 ? 14.305 -3.408 9.609 1 97.75 373 PHE A C 1
ATOM 2884 O O . PHE A 1 373 ? 15.445 -3.65 10 1 97.75 373 PHE A O 1
ATOM 2891 N N . GLY A 1 374 ? 13.508 -4.273 9.062 1 95.06 374 GLY A N 1
ATOM 2892 C CA . GLY A 1 374 ? 13.898 -5.676 9.016 1 95.06 374 GLY A CA 1
ATOM 2893 C C . GLY A 1 374 ? 13.336 -6.488 10.164 1 95.06 374 GLY A C 1
ATOM 2894 O O . GLY A 1 374 ? 13.172 -5.977 11.273 1 95.06 374 GLY A O 1
ATOM 2895 N N . GLU A 1 375 ? 13.156 -7.715 9.938 1 91.69 375 GLU A N 1
ATOM 2896 C CA . GLU A 1 375 ? 12.484 -8.617 10.867 1 91.69 375 GLU A CA 1
ATOM 2897 C C . GLU A 1 375 ? 13.266 -8.758 12.164 1 91.69 375 GLU A C 1
ATOM 2899 O O . GLU A 1 375 ? 12.68 -8.789 13.25 1 91.69 375 GLU A O 1
ATOM 2904 N N . ARG A 1 376 ? 14.516 -8.891 12.055 1 92.31 376 ARG A N 1
ATOM 2905 C CA . ARG A 1 376 ? 15.344 -9.078 13.242 1 92.31 376 ARG A CA 1
ATOM 2906 C C . ARG A 1 376 ? 15.32 -7.828 14.117 1 92.31 376 ARG A C 1
ATOM 2908 O O . ARG A 1 376 ? 15.273 -7.93 15.352 1 92.31 376 ARG A O 1
ATOM 2915 N N . THR A 1 377 ? 15.383 -6.734 13.453 1 96.75 377 THR A N 1
ATOM 2916 C CA . THR A 1 377 ? 15.375 -5.465 14.172 1 96.75 377 THR A CA 1
ATOM 2917 C C . THR A 1 377 ? 14 -5.184 14.766 1 96.75 377 THR A C 1
ATOM 2919 O O . THR A 1 377 ? 13.891 -4.605 15.852 1 96.75 377 THR A O 1
ATOM 2922 N N . TRP A 1 378 ? 12.945 -5.598 14.07 1 97.31 378 TRP A N 1
ATOM 2923 C CA . TRP A 1 378 ? 11.586 -5.406 14.57 1 97.31 378 TRP A CA 1
ATOM 2924 C C . TRP A 1 378 ? 11.297 -6.336 15.742 1 97.31 378 TRP A C 1
ATOM 2926 O O . TRP A 1 378 ? 10.82 -5.895 16.781 1 97.31 378 TRP A O 1
ATOM 2936 N N . GLY A 1 379 ? 11.562 -7.66 15.57 1 96.44 379 GLY A N 1
ATOM 2937 C CA . GLY A 1 379 ? 11.336 -8.68 16.594 1 96.44 379 GLY A CA 1
ATOM 2938 C C . GLY A 1 379 ? 9.875 -9.047 16.75 1 96.44 379 GLY A C 1
ATOM 2939 O O . GLY A 1 379 ? 9.117 -9.016 15.773 1 96.44 379 GLY A O 1
ATOM 2940 N N . ARG A 1 380 ? 9.477 -9.516 17.969 1 96.69 380 ARG A N 1
ATOM 2941 C CA . ARG A 1 380 ? 8.109 -9.906 18.312 1 96.69 380 ARG A CA 1
ATOM 2942 C C . ARG A 1 380 ? 7.211 -8.68 18.469 1 96.69 380 ARG A C 1
ATOM 2944 O O . ARG A 1 380 ? 7.699 -7.566 18.672 1 96.69 380 ARG A O 1
ATOM 2951 N N . GLU A 1 381 ? 5.934 -8.961 18.281 1 97.25 381 GLU A N 1
ATOM 2952 C CA . GLU A 1 381 ? 4.977 -7.875 18.484 1 97.25 381 GLU A CA 1
ATOM 2953 C C . GLU A 1 381 ? 4.836 -7.543 19.969 1 97.25 381 GLU A C 1
ATOM 2955 O O . GLU A 1 381 ? 4.867 -8.438 20.812 1 97.25 381 GLU A O 1
ATOM 2960 N N . LYS A 1 382 ? 4.648 -6.312 20.203 1 95.5 382 LYS A N 1
ATOM 2961 C CA . LYS A 1 382 ? 4.465 -5.852 21.578 1 95.5 382 LYS A CA 1
ATOM 2962 C C . LYS A 1 382 ? 3.004 -5.949 22 1 95.5 382 LYS A C 1
ATOM 2964 O O . LYS A 1 382 ? 2.104 -5.645 21.219 1 95.5 382 LYS A O 1
ATOM 2969 N N . GLU A 1 383 ? 2.756 -6.328 23.234 1 93.69 383 GLU A N 1
ATOM 2970 C CA . GLU A 1 383 ? 1.419 -6.324 23.812 1 93.69 383 GLU A CA 1
ATOM 2971 C C . GLU A 1 383 ? 1.06 -4.949 24.375 1 93.69 383 GLU A C 1
ATOM 2973 O O . GLU A 1 383 ? 1.933 -4.211 24.828 1 93.69 383 GLU A O 1
ATOM 2978 N N . PRO A 1 384 ? -0.264 -4.668 24.297 1 93.44 384 PRO A N 1
ATOM 2979 C CA . PRO A 1 384 ? -0.665 -3.387 24.875 1 93.44 384 PRO A CA 1
ATOM 2980 C C . PRO A 1 384 ? -0.302 -3.275 26.359 1 93.44 384 PRO A C 1
ATOM 2982 O O . PRO A 1 384 ? -0.404 -4.258 27.094 1 93.44 384 PRO A O 1
ATOM 2985 N N . GLU A 1 385 ? 0.116 -2.119 26.625 1 89.25 385 GLU A N 1
ATOM 2986 C CA . GLU A 1 385 ? 0.349 -1.81 28.031 1 89.25 385 GLU A CA 1
ATOM 2987 C C . GLU A 1 385 ? -0.85 -1.091 28.656 1 89.25 385 GLU A C 1
ATOM 2989 O O . GLU A 1 385 ? -1.658 -0.499 27.938 1 89.25 385 GLU A O 1
ATOM 2994 N N . LYS A 1 386 ? -0.993 -1.308 29.922 1 74.88 386 LYS A N 1
ATOM 2995 C CA . LYS A 1 386 ? -2.043 -0.581 30.625 1 74.88 386 LYS A CA 1
ATOM 2996 C C . LYS A 1 386 ? -1.868 0.928 30.469 1 74.88 386 LYS A C 1
ATOM 2998 O O . LYS A 1 386 ? -0.785 1.461 30.719 1 74.88 386 LYS A O 1
ATOM 3003 N N . ALA A 1 387 ? -2.783 1.513 29.734 1 65.38 387 ALA A N 1
ATOM 3004 C CA . ALA A 1 387 ? -2.678 2.938 29.422 1 65.38 387 ALA A CA 1
ATOM 3005 C C . ALA A 1 387 ? -2.922 3.785 30.672 1 65.38 387 ALA A C 1
ATOM 3007 O O . ALA A 1 387 ? -3.775 3.455 31.5 1 65.38 387 ALA A O 1
ATOM 3008 N N . GLU A 1 388 ? -2.078 4.742 30.953 1 61.91 388 GLU A N 1
ATOM 3009 C CA . GLU A 1 388 ? -2.301 5.637 32.094 1 61.91 388 GLU A CA 1
ATOM 3010 C C . GLU A 1 388 ? -3.623 6.387 31.953 1 61.91 388 GLU A C 1
ATOM 3012 O O . GLU A 1 388 ? -4.461 6.355 32.844 1 61.91 388 GLU A O 1
ATOM 3017 N N . ASP A 1 389 ? -3.725 7.293 30.906 1 67.5 389 ASP A N 1
ATOM 3018 C CA . ASP A 1 389 ? -4.945 8.047 30.641 1 67.5 389 ASP A CA 1
ATOM 3019 C C . ASP A 1 389 ? -5.305 8.023 29.156 1 67.5 389 ASP A C 1
ATOM 3021 O O . ASP A 1 389 ? -4.617 8.625 28.328 1 67.5 389 ASP A O 1
ATOM 3025 N N . ASP A 1 390 ? -6.395 7.301 28.781 1 78.56 390 ASP A N 1
ATOM 3026 C CA . ASP A 1 390 ? -6.812 7.191 27.375 1 78.56 390 ASP A CA 1
ATOM 3027 C C . ASP A 1 390 ? -8.141 7.906 27.141 1 78.56 390 ASP A C 1
ATOM 3029 O O . ASP A 1 390 ? -8.758 7.75 26.094 1 78.56 390 ASP A O 1
ATOM 3033 N N . GLY A 1 391 ? -8.492 8.789 28.109 1 82.19 391 GLY A N 1
ATOM 3034 C CA . GLY A 1 391 ? -9.711 9.57 27.953 1 82.19 391 GLY A CA 1
ATOM 3035 C C . GLY A 1 391 ? -10.93 8.711 27.672 1 82.19 391 GLY A C 1
ATOM 3036 O O . GLY A 1 391 ? -11.867 9.156 27 1 82.19 391 GLY A O 1
ATOM 3037 N N . GLY A 1 392 ? -10.844 7.5 27.969 1 87.94 392 GLY A N 1
ATOM 3038 C CA . GLY A 1 392 ? -11.961 6.598 27.734 1 87.94 392 GLY A CA 1
ATOM 3039 C C . GLY A 1 392 ? -11.969 6.016 26.328 1 87.94 392 GLY A C 1
ATOM 3040 O O . GLY A 1 392 ? -12.883 5.273 25.969 1 87.94 392 GLY A O 1
ATOM 3041 N N . VAL A 1 393 ? -11.008 6.352 25.547 1 91.69 393 VAL A N 1
ATOM 3042 C CA . VAL A 1 393 ? -10.922 5.852 24.188 1 91.69 393 VAL A CA 1
ATOM 3043 C C . VAL A 1 393 ? -10.305 4.457 24.172 1 91.69 393 VAL A C 1
ATOM 3045 O O . VAL A 1 393 ? -9.312 4.207 24.859 1 91.69 393 VAL A O 1
ATOM 3048 N N . GLN A 1 394 ? -10.953 3.545 23.484 1 90.12 394 GLN A N 1
ATOM 3049 C CA . GLN A 1 394 ? -10.398 2.209 23.297 1 90.12 394 GLN A CA 1
ATOM 3050 C C . GLN A 1 394 ? -9.586 2.123 22 1 90.12 394 GLN A C 1
ATOM 3052 O O . GLN A 1 394 ? -10.156 2.049 20.906 1 90.12 394 GLN A O 1
ATOM 3057 N N . TRP A 1 395 ? -8.281 2.074 22.203 1 93.31 395 TRP A N 1
ATOM 3058 C CA . TRP A 1 395 ? -7.406 1.957 21.047 1 93.31 395 TRP A CA 1
ATOM 3059 C C . TRP A 1 395 ? -7.285 0.504 20.594 1 93.31 395 TRP A C 1
ATOM 3061 O O . TRP A 1 395 ? -7.594 -0.414 21.359 1 93.31 395 TRP A O 1
ATOM 3071 N N . GLY A 1 396 ? -6.859 0.329 19.344 1 93.75 396 GLY A N 1
ATOM 3072 C CA . GLY A 1 396 ? -6.617 -1.016 18.844 1 93.75 396 GLY A CA 1
ATOM 3073 C C . GLY A 1 396 ? -5.637 -1.8 19.703 1 93.75 396 GLY A C 1
ATOM 3074 O O . GLY A 1 396 ? -4.66 -1.242 20.203 1 93.75 396 GLY A O 1
ATOM 3075 N N . GLU A 1 397 ? -5.801 -3.102 19.781 1 95.5 397 GLU A N 1
ATOM 3076 C CA . GLU A 1 397 ? -4.984 -3.93 20.656 1 95.5 397 GLU A CA 1
ATOM 3077 C C . GLU A 1 397 ? -3.848 -4.598 19.891 1 95.5 397 GLU A C 1
ATOM 3079 O O . GLU A 1 397 ? -2.945 -5.184 20.5 1 95.5 397 GLU A O 1
ATOM 3084 N N . GLY A 1 398 ? -3.932 -4.527 18.625 1 95.56 398 GLY A N 1
ATOM 3085 C CA . GLY A 1 398 ? -2.838 -5.035 17.812 1 95.56 398 GLY A CA 1
ATOM 3086 C C . GLY A 1 398 ? -1.706 -4.039 17.641 1 95.56 398 GLY A C 1
ATOM 3087 O O . GLY A 1 398 ? -1.506 -3.17 18.5 1 95.56 398 GLY A O 1
ATOM 3088 N N . ARG A 1 399 ? -0.896 -4.23 16.625 1 96.69 399 ARG A N 1
ATOM 3089 C CA . ARG A 1 399 ? 0.224 -3.338 16.344 1 96.69 399 ARG A CA 1
ATOM 3090 C C . ARG A 1 399 ? -0.255 -1.905 16.141 1 96.69 399 ARG A C 1
ATOM 3092 O O . ARG A 1 399 ? 0.331 -0.966 16.672 1 96.69 399 ARG A O 1
ATOM 3099 N N . THR A 1 400 ? -1.293 -1.751 15.266 1 97.19 400 THR A N 1
ATOM 3100 C CA . THR A 1 400 ? -1.843 -0.432 14.977 1 97.19 400 THR A CA 1
ATOM 3101 C C . THR A 1 400 ? -2.838 -0.01 16.047 1 97.19 400 THR A C 1
ATOM 3103 O O . THR A 1 400 ? -3.867 -0.662 16.234 1 97.19 400 THR A O 1
ATOM 3106 N N . LYS A 1 401 ? -2.547 1.032 16.703 1 95.88 401 LYS A N 1
ATOM 3107 C CA . LYS A 1 401 ? -3.451 1.56 17.719 1 95.88 401 LYS A CA 1
ATOM 3108 C C . LYS A 1 401 ? -4.574 2.377 17.094 1 95.88 401 LYS A C 1
ATOM 3110 O O . LYS A 1 401 ? -5.73 2.281 17.516 1 95.88 401 LYS A O 1
ATOM 3115 N N . ALA A 1 402 ? -4.191 3.168 16.094 1 95.81 402 ALA A N 1
ATOM 3116 C CA . ALA A 1 402 ? -5.176 4.012 15.422 1 95.81 402 ALA A CA 1
ATOM 3117 C C . ALA A 1 402 ? -4.633 4.531 14.094 1 95.81 402 ALA A C 1
ATOM 3119 O O . ALA A 1 402 ? -3.42 4.582 13.883 1 95.81 402 ALA A O 1
ATOM 3120 N N . GLU A 1 403 ? -5.551 4.844 13.211 1 96.44 403 GLU A N 1
ATOM 3121 C CA . GLU A 1 403 ? -5.305 5.562 11.969 1 96.44 403 GLU A CA 1
ATOM 3122 C C . GLU A 1 403 ? -6.312 6.695 11.773 1 96.44 403 GLU A C 1
ATOM 3124 O O . GLU A 1 403 ? -7.461 6.59 12.211 1 96.44 403 GLU A O 1
ATOM 3129 N N . TRP A 1 404 ? -5.867 7.797 11.164 1 96.94 404 TRP A N 1
ATOM 3130 C CA . TRP A 1 404 ? -6.77 8.922 10.938 1 96.94 404 TRP A CA 1
ATOM 3131 C C . TRP A 1 404 ? -6.344 9.727 9.711 1 96.94 404 TRP A C 1
ATOM 3133 O O . TRP A 1 404 ? -5.227 9.57 9.219 1 96.94 404 TRP A O 1
ATOM 3143 N N . GLY A 1 405 ? -7.309 10.477 9.234 1 95.25 405 GLY A N 1
ATOM 3144 C CA . GLY A 1 405 ? -7.035 11.391 8.141 1 95.25 405 GLY A CA 1
ATOM 3145 C C . GLY A 1 405 ? -6.648 12.781 8.602 1 95.25 405 GLY A C 1
ATOM 3146 O O . GLY A 1 405 ? -6.984 13.188 9.719 1 95.25 405 GLY A O 1
ATOM 3147 N N . GLY A 1 406 ? -5.918 13.477 7.832 1 95.31 406 GLY A N 1
ATOM 3148 C CA . GLY A 1 406 ? -5.562 14.875 7.992 1 95.31 406 GLY A CA 1
ATOM 3149 C C . GLY A 1 406 ? -5.539 15.641 6.68 1 95.31 406 GLY A C 1
ATOM 3150 O O . GLY A 1 406 ? -5.098 15.109 5.656 1 95.31 406 GLY A O 1
ATOM 3151 N N . ILE A 1 407 ? -5.98 16.859 6.746 1 95.81 407 ILE A N 1
ATOM 3152 C CA . ILE A 1 407 ? -6.094 17.656 5.523 1 95.81 407 ILE A CA 1
ATOM 3153 C C . ILE A 1 407 ? -4.879 18.562 5.387 1 95.81 407 ILE A C 1
ATOM 3155 O O . ILE A 1 407 ? -4.645 19.438 6.234 1 95.81 407 ILE A O 1
ATOM 3159 N N . LEU A 1 408 ? -4.133 18.391 4.34 1 93.44 408 LEU A N 1
ATOM 3160 C CA . LEU A 1 408 ? -3.018 19.25 3.979 1 93.44 408 LEU A CA 1
ATOM 3161 C C . LEU A 1 408 ? -3.48 20.359 3.043 1 93.44 408 LEU A C 1
ATOM 3163 O O . LEU A 1 408 ? -4.434 20.188 2.281 1 93.44 408 LEU A O 1
ATOM 3167 N N . GLY A 1 409 ? -2.865 21.469 3.186 1 94.56 409 GLY A N 1
ATOM 3168 C CA . GLY A 1 409 ? -3.037 22.531 2.213 1 94.56 409 GLY A CA 1
ATOM 3169 C C . GLY A 1 409 ? -1.892 22.625 1.224 1 94.56 409 GLY A C 1
ATOM 3170 O O . GLY A 1 409 ? -0.809 23.109 1.562 1 94.56 409 GLY A O 1
ATOM 3171 N N . ILE A 1 410 ? -2.186 22.266 -0.031 1 92.25 410 ILE A N 1
ATOM 3172 C CA . ILE A 1 410 ? -1.166 22.281 -1.074 1 92.25 410 ILE A CA 1
ATOM 3173 C C . ILE A 1 410 ? -1.191 23.609 -1.816 1 92.25 410 ILE A C 1
ATOM 3175 O O . ILE A 1 410 ? -2.205 23.969 -2.416 1 92.25 410 ILE A O 1
ATOM 3179 N N . SER A 1 411 ? -0.088 24.266 -1.736 1 95.19 411 SER A N 1
ATOM 3180 C CA . SER A 1 411 ? 0.055 25.531 -2.434 1 95.19 411 SER A CA 1
ATOM 3181 C C . SER A 1 411 ? 0.334 25.328 -3.918 1 95.19 411 SER A C 1
ATOM 3183 O O . SER A 1 411 ? 1.091 24.422 -4.293 1 95.19 411 SER A O 1
ATOM 3185 N N . ALA A 1 412 ? -0.212 26.172 -4.742 1 92.69 412 ALA A N 1
ATOM 3186 C CA . ALA A 1 412 ? -0.119 26.062 -6.195 1 92.69 412 ALA A CA 1
ATOM 3187 C C . ALA A 1 412 ? 1.332 26.156 -6.66 1 92.69 412 ALA A C 1
ATOM 3189 O O . ALA A 1 412 ? 1.698 25.578 -7.684 1 92.69 412 ALA A O 1
ATOM 3190 N N . ASP A 1 413 ? 2.141 26.859 -5.922 1 91.38 413 ASP A N 1
ATOM 3191 C CA . ASP A 1 413 ? 3.539 26.953 -6.328 1 91.38 413 ASP A CA 1
ATOM 3192 C C . ASP A 1 413 ? 4.449 26.25 -5.336 1 91.38 413 ASP A C 1
ATOM 3194 O O . ASP A 1 413 ? 5.672 26.406 -5.379 1 91.38 413 ASP A O 1
ATOM 3198 N N . GLY A 1 414 ? 3.896 25.641 -4.289 1 92 414 GLY A N 1
ATOM 3199 C CA . GLY A 1 414 ? 4.648 24.797 -3.381 1 92 414 GLY A CA 1
ATOM 3200 C C . GLY A 1 414 ? 5.164 25.547 -2.162 1 92 414 GLY A C 1
ATOM 3201 O O . GLY A 1 414 ? 5.719 24.938 -1.245 1 92 414 GLY A O 1
ATOM 3202 N N . LEU A 1 415 ? 4.973 26.875 -2.105 1 95.25 415 LEU A N 1
ATOM 3203 C CA . LEU A 1 415 ? 5.461 27.688 -0.992 1 95.25 415 LEU A CA 1
ATOM 3204 C C . LEU A 1 415 ? 4.301 28.297 -0.215 1 95.25 415 LEU A C 1
ATOM 3206 O O . LEU A 1 415 ? 3.254 28.609 -0.792 1 95.25 415 LEU A O 1
ATOM 3210 N N . PRO A 1 416 ? 4.465 28.516 1.087 1 97.88 416 PRO A N 1
ATOM 3211 C CA . PRO A 1 416 ? 3.404 29.141 1.883 1 97.88 416 PRO A CA 1
ATOM 3212 C C . PRO A 1 416 ? 3.064 30.547 1.41 1 97.88 416 PRO A C 1
ATOM 3214 O O . PRO A 1 416 ? 3.912 31.234 0.833 1 97.88 416 PRO A O 1
ATOM 3217 N N . TRP A 1 417 ? 1.81 30.922 1.652 1 98.69 417 TRP A N 1
ATOM 3218 C CA . TRP A 1 417 ? 1.328 32.281 1.456 1 98.69 417 TRP A CA 1
ATOM 3219 C C . TRP A 1 417 ? 1.292 33.031 2.777 1 98.69 417 TRP A C 1
ATOM 3221 O O . TRP A 1 417 ? 0.464 32.75 3.645 1 98.69 417 TRP A O 1
ATOM 3231 N N . VAL A 1 418 ? 2.137 34.094 2.916 1 98.88 418 VAL A N 1
ATOM 3232 C CA . VAL A 1 418 ? 2.232 34.781 4.199 1 98.88 418 VAL A CA 1
ATOM 3233 C C . VAL A 1 418 ? 2.15 36.281 3.988 1 98.88 418 VAL A C 1
ATOM 3235 O O . VAL A 1 418 ? 2.918 36.844 3.205 1 98.88 418 VAL A O 1
ATOM 3238 N N . GLY A 1 419 ? 1.194 36.875 4.645 1 98.81 419 GLY A N 1
ATOM 3239 C CA . GLY A 1 419 ? 1.17 38.312 4.609 1 98.81 419 GLY A CA 1
ATOM 3240 C C . GLY A 1 419 ? -0.221 38.906 4.398 1 98.81 419 GLY A C 1
ATOM 3241 O O . GLY A 1 419 ? -1.219 38.219 4.637 1 98.81 419 GLY A O 1
ATOM 3242 N N . ARG A 1 420 ? -0.281 40.219 4.082 1 98.56 420 ARG A N 1
ATOM 3243 C CA . ARG A 1 420 ? -1.535 40.938 3.861 1 98.56 420 ARG A CA 1
ATOM 3244 C C . ARG A 1 420 ? -2.207 40.469 2.572 1 98.56 420 ARG A C 1
ATOM 3246 O O . ARG A 1 420 ? -1.55 40.344 1.541 1 98.56 420 ARG A O 1
ATOM 3253 N N . LEU A 1 421 ? -3.459 40.156 2.695 1 98.69 421 LEU A N 1
ATOM 3254 C CA . LEU A 1 421 ? -4.234 39.844 1.5 1 98.69 421 LEU A CA 1
ATOM 3255 C C . LEU A 1 421 ? -4.566 41.094 0.724 1 98.69 421 LEU A C 1
ATOM 3257 O O . LEU A 1 421 ? -5.203 42 1.258 1 98.69 421 LEU A O 1
ATOM 3261 N N . PRO A 1 422 ? -4.094 41.125 -0.517 1 98 422 PRO A N 1
ATOM 3262 C CA . PRO A 1 422 ? -4.613 42.219 -1.336 1 98 422 PRO A CA 1
ATOM 3263 C C . PRO A 1 422 ? -6.137 42.188 -1.462 1 98 422 PRO A C 1
ATOM 3265 O O . PRO A 1 422 ? -6.742 41.125 -1.452 1 98 422 PRO A O 1
ATOM 3268 N N . GLN A 1 423 ? -6.66 43.375 -1.662 1 96.56 423 GLN A N 1
ATOM 3269 C CA . GLN A 1 423 ? -8.109 43.5 -1.757 1 96.56 423 GLN A CA 1
ATOM 3270 C C . GLN A 1 423 ? -8.664 42.594 -2.861 1 96.56 423 GLN A C 1
ATOM 3272 O O . GLN A 1 423 ? -9.719 41.969 -2.695 1 96.56 423 GLN A O 1
ATOM 3277 N N . LYS A 1 424 ? -7.934 42.531 -3.889 1 96.19 424 LYS A N 1
ATOM 3278 C CA . LYS A 1 424 ? -8.344 41.719 -5.02 1 96.19 424 LYS A CA 1
ATOM 3279 C C . LYS A 1 424 ? -8.406 40.25 -4.621 1 96.19 424 LYS A C 1
ATOM 3281 O O . LYS A 1 424 ? -9.234 39.5 -5.137 1 96.19 424 LYS A O 1
ATOM 3286 N N . VAL A 1 425 ? -7.578 39.875 -3.73 1 97.69 425 VAL A N 1
ATOM 3287 C CA . VAL A 1 425 ? -7.477 38.469 -3.332 1 97.69 425 VAL A CA 1
ATOM 3288 C C . VAL A 1 425 ? -8.469 38.188 -2.207 1 97.69 425 VAL A C 1
ATOM 3290 O O . VAL A 1 425 ? -9.094 37.125 -2.182 1 97.69 425 VAL A O 1
ATOM 3293 N N . SER A 1 426 ? -8.625 39.094 -1.278 1 97.06 426 SER A N 1
ATOM 3294 C CA . SER A 1 426 ? -9.602 38.875 -0.215 1 97.06 426 SER A CA 1
ATOM 3295 C C . SER A 1 426 ? -11.023 38.938 -0.754 1 97.06 426 SER A C 1
ATOM 3297 O O . SER A 1 426 ? -11.938 38.344 -0.19 1 97.06 426 SER A O 1
ATOM 3299 N N . GLY A 1 427 ? -11.219 39.75 -1.807 1 94.94 427 GLY A N 1
ATOM 3300 C CA . GLY A 1 427 ? -12.516 39.844 -2.445 1 94.94 427 GLY A CA 1
ATOM 3301 C C . GLY A 1 427 ? -13.453 40.812 -1.737 1 94.94 427 GLY A C 1
ATOM 3302 O O . GLY A 1 427 ? -14.664 40.781 -1.949 1 94.94 427 GLY A O 1
ATOM 3303 N N . ARG A 1 428 ? -12.969 41.656 -0.815 1 96.19 428 ARG A N 1
ATOM 3304 C CA . ARG A 1 428 ? -13.82 42.594 -0.072 1 96.19 428 ARG A CA 1
ATOM 3305 C C . ARG A 1 428 ? -13.07 43.875 0.284 1 96.19 428 ARG A C 1
ATOM 3307 O O . ARG A 1 428 ? -11.836 43.844 0.37 1 96.19 428 ARG A O 1
ATOM 3314 N N . SER A 1 429 ? -13.852 44.906 0.48 1 97 429 SER A N 1
ATOM 3315 C CA . SER A 1 429 ? -13.266 46.188 0.864 1 97 429 SER A CA 1
ATOM 3316 C C . SER A 1 429 ? -12.688 46.125 2.273 1 97 429 SER A C 1
ATOM 3318 O O . SER A 1 429 ? -13.172 45.375 3.119 1 97 429 SER A O 1
ATOM 3320 N N . GLU A 1 430 ? -11.68 46.969 2.467 1 97.94 430 GLU A N 1
ATOM 3321 C CA . GLU A 1 430 ? -11.055 47.062 3.781 1 97.94 430 GLU A CA 1
ATOM 3322 C C . GLU A 1 430 ? -11.703 48.156 4.621 1 97.94 430 GLU A C 1
ATOM 3324 O O . GLU A 1 430 ? -12.242 49.125 4.078 1 97.94 430 GLU A O 1
ATOM 3329 N N . PRO A 1 431 ? -11.664 47.969 5.941 1 97.88 431 PRO A N 1
ATOM 3330 C CA . PRO A 1 431 ? -12.07 49.094 6.777 1 97.88 431 PRO A CA 1
ATOM 3331 C C . PRO A 1 431 ? -11.219 50.344 6.555 1 97.88 431 PRO A C 1
ATOM 3333 O O . PRO A 1 431 ? -10.055 50.219 6.148 1 97.88 431 PRO A O 1
ATOM 3336 N N . PRO A 1 432 ? -11.82 51.5 6.836 1 96.69 432 PRO A N 1
ATOM 3337 C CA . PRO A 1 432 ? -11.047 52.719 6.637 1 96.69 432 PRO A CA 1
ATOM 3338 C C . PRO A 1 432 ? -9.883 52.875 7.625 1 96.69 432 PRO A C 1
ATOM 3340 O O . PRO A 1 432 ? -9.914 52.25 8.695 1 96.69 432 PRO A O 1
ATOM 3343 N N . ALA A 1 433 ? -8.906 53.656 7.32 1 94.19 433 ALA A N 1
ATOM 3344 C CA . ALA A 1 433 ? -7.73 53.906 8.156 1 94.19 433 ALA A CA 1
ATOM 3345 C C . ALA A 1 433 ? -8.125 54.406 9.539 1 94.19 433 ALA A C 1
ATOM 3347 O O . ALA A 1 433 ? -7.434 54.125 10.523 1 94.19 433 ALA A O 1
ATOM 3348 N N . SER A 1 434 ? -9.234 55.031 9.633 1 92.38 434 SER A N 1
ATOM 3349 C CA . SER A 1 434 ? -9.711 55.594 10.898 1 92.38 434 SER A CA 1
ATOM 3350 C C . SER A 1 434 ? -10.109 54.5 11.867 1 92.38 434 SER A C 1
ATOM 3352 O O . SER A 1 434 ? -10.25 54.719 13.07 1 92.38 434 SER A O 1
ATOM 3354 N N . SER A 1 435 ? -10.242 53.344 11.312 1 94.5 435 SER A N 1
ATOM 3355 C CA . SER A 1 435 ? -10.641 52.219 12.133 1 94.5 435 SER A CA 1
ATOM 3356 C C . SER A 1 435 ? -9.422 51.469 12.664 1 94.5 435 SER A C 1
ATOM 3358 O O . SER A 1 435 ? -9.562 50.406 13.273 1 94.5 435 SER A O 1
ATOM 3360 N N . THR A 1 436 ? -8.258 52.031 12.445 1 95.38 436 THR A N 1
ATOM 3361 C CA . THR A 1 436 ? -7.031 51.438 12.969 1 95.38 436 THR A CA 1
ATOM 3362 C C . THR A 1 436 ? -7.043 51.406 14.492 1 95.38 436 THR A C 1
ATOM 3364 O O . THR A 1 436 ? -7.285 52.438 15.117 1 95.38 436 THR A O 1
ATOM 3367 N N . PRO A 1 437 ? -6.773 50.25 15.086 1 92.88 437 PRO A N 1
ATOM 3368 C CA . PRO A 1 437 ? -6.684 50.219 16.547 1 92.88 437 PRO A CA 1
ATOM 3369 C C . PRO A 1 437 ? -5.652 51.188 17.109 1 92.88 437 PRO A C 1
ATOM 3371 O O . PRO A 1 437 ? -4.551 51.312 16.562 1 92.88 437 PRO A O 1
ATOM 3374 N N . ARG A 1 438 ? -6.047 51.875 18.219 1 89.75 438 ARG A N 1
ATOM 3375 C CA . ARG A 1 438 ? -5.207 52.875 18.828 1 89.75 438 ARG A CA 1
ATOM 3376 C C . ARG A 1 438 ? -5.219 52.75 20.359 1 89.75 438 ARG A C 1
ATOM 3378 O O . ARG A 1 438 ? -6.121 52.125 20.922 1 89.75 438 ARG A O 1
ATOM 3385 N N . THR A 1 439 ? -4.133 53.188 20.891 1 80.44 439 THR A N 1
ATOM 3386 C CA . THR A 1 439 ? -4.078 53.219 22.359 1 80.44 439 THR A CA 1
ATOM 3387 C C . THR A 1 439 ? -5.027 54.281 22.906 1 80.44 439 THR A C 1
ATOM 3389 O O . THR A 1 439 ? -5.352 55.25 22.219 1 80.44 439 THR A O 1
ATOM 3392 N N . ALA A 1 440 ? -5.832 53.906 24.047 1 62.53 440 ALA A N 1
ATOM 3393 C CA . ALA A 1 440 ? -6.664 54.906 24.719 1 62.53 440 ALA A CA 1
ATOM 3394 C C . ALA A 1 440 ? -5.844 56.125 25.109 1 62.53 440 ALA A C 1
ATOM 3396 O O . ALA A 1 440 ? -4.684 56 25.516 1 62.53 440 ALA A O 1
ATOM 3397 N N . ALA A 1 441 ? -6.188 57.281 24.562 1 55.97 441 ALA A N 1
ATOM 3398 C CA . ALA A 1 441 ? -5.562 58.562 24.859 1 55.97 441 ALA A CA 1
ATOM 3399 C C . ALA A 1 441 ? -5.254 58.688 26.359 1 55.97 441 ALA A C 1
ATOM 3401 O O . ALA A 1 441 ? -6.156 58.594 27.188 1 55.97 441 ALA A O 1
ATOM 3402 N N . ARG A 1 442 ? -4.156 57.969 27.047 1 51.41 442 ARG A N 1
ATOM 3403 C CA . ARG A 1 442 ? -3.955 58.406 28.422 1 51.41 442 ARG A CA 1
ATOM 3404 C C . ARG A 1 442 ? -3.969 59.938 28.5 1 51.41 442 ARG A C 1
ATOM 3406 O O . ARG A 1 442 ? -4.949 60.531 28.953 1 51.41 442 ARG A O 1
ATOM 3413 N N . GLU A 1 443 ? -2.83 60.531 28.844 1 45.47 443 GLU A N 1
ATOM 3414 C CA . GLU A 1 443 ? -2.74 61.938 29.125 1 45.47 443 GLU A CA 1
ATOM 3415 C C . GLU A 1 443 ? -2.926 62.781 27.859 1 45.47 443 GLU A C 1
ATOM 3417 O O . GLU A 1 443 ? -3.988 63.375 27.656 1 45.47 443 GLU A O 1
ATOM 3422 N N . ALA A 1 444 ? -1.787 63.562 27.438 1 53.47 444 ALA A N 1
ATOM 3423 C CA . ALA A 1 444 ? -1.547 64.812 26.703 1 53.47 444 ALA A CA 1
ATOM 3424 C C . ALA A 1 444 ? -1.955 64.625 25.234 1 53.47 444 ALA A C 1
ATOM 3426 O O . ALA A 1 444 ? -1.393 65.312 24.359 1 53.47 444 ALA A O 1
ATOM 3427 N N . GLY A 1 445 ? -2.959 63.844 24.719 1 52.59 445 GLY A N 1
ATOM 3428 C CA . GLY A 1 445 ? -3.539 64.062 23.391 1 52.59 445 GLY A CA 1
ATOM 3429 C C . GLY A 1 445 ? -2.957 63.094 22.344 1 52.59 445 GLY A C 1
ATOM 3430 O O . GLY A 1 445 ? -3.219 63.281 21.156 1 52.59 445 GLY A O 1
ATOM 3431 N N . LEU A 1 446 ? -1.781 62.312 22.562 1 57.41 446 LEU A N 1
ATOM 3432 C CA . LEU A 1 446 ? -1.146 61.688 21.422 1 57.41 446 LEU A CA 1
ATOM 3433 C C . LEU A 1 446 ? -1.604 60.219 21.281 1 57.41 446 LEU A C 1
ATOM 3435 O O . LEU A 1 446 ? -1.37 59.406 22.188 1 57.41 446 LEU A O 1
ATOM 3439 N N . CYS A 1 447 ? -2.684 59.875 20.578 1 66.31 447 CYS A N 1
ATOM 3440 C CA . CYS A 1 447 ? -3.121 58.562 20.203 1 66.31 447 CYS A CA 1
ATOM 3441 C C . CYS A 1 447 ? -2.162 57.906 19.203 1 66.31 447 CYS A C 1
ATOM 3443 O O . CYS A 1 447 ? -1.791 58.562 18.219 1 66.31 447 CYS A O 1
ATOM 3445 N N . SER A 1 448 ? -1.418 56.781 19.625 1 81.38 448 SER A N 1
ATOM 3446 C CA . SER A 1 448 ? -0.527 56.094 18.703 1 81.38 448 SER A CA 1
ATOM 3447 C C . SER A 1 448 ? -1.181 54.844 18.125 1 81.38 448 SER A C 1
ATOM 3449 O O . SER A 1 448 ? -1.913 54.125 18.828 1 81.38 448 SER A O 1
ATOM 3451 N N . GLU A 1 449 ? -0.991 54.688 16.859 1 87.38 449 GLU A N 1
ATOM 3452 C CA . GLU A 1 449 ? -1.491 53.469 16.188 1 87.38 449 GLU A CA 1
ATOM 3453 C C . GLU A 1 449 ? -0.805 52.219 16.703 1 87.38 449 GLU A C 1
ATOM 3455 O O . GLU A 1 449 ? 0.419 52.188 16.844 1 87.38 449 GLU A O 1
ATOM 3460 N N . LEU A 1 450 ? -1.612 51.312 17.031 1 89.62 450 LEU A N 1
ATOM 3461 C CA . LEU A 1 450 ? -1.112 50.062 17.578 1 89.62 450 LEU A CA 1
ATOM 3462 C C . LEU A 1 450 ? -0.797 49.062 16.469 1 89.62 450 LEU A C 1
ATOM 3464 O O . LEU A 1 450 ? 0.018 48.156 16.656 1 89.62 450 LEU A O 1
ATOM 3468 N N . THR A 1 451 ? -1.486 49.219 15.352 1 95.94 451 THR A N 1
ATOM 3469 C CA . THR A 1 451 ? -1.39 48.219 14.281 1 95.94 451 THR A CA 1
ATOM 3470 C C . THR A 1 451 ? -1.204 48.938 12.93 1 95.94 451 THR A C 1
ATOM 3472 O O . THR A 1 451 ? -1.259 50.156 12.844 1 95.94 451 THR A O 1
ATOM 3475 N N . ALA A 1 452 ? -0.904 48.125 11.977 1 96.69 452 ALA A N 1
ATOM 3476 C CA . ALA A 1 452 ? -1.011 48.562 10.594 1 96.69 452 ALA A CA 1
ATOM 3477 C C . ALA A 1 452 ? -2.449 48.938 10.242 1 96.69 452 ALA A C 1
ATOM 3479 O O . ALA A 1 452 ? -3.359 48.75 11.055 1 96.69 452 ALA A O 1
ATOM 3480 N N . ALA A 1 453 ? -2.609 49.5 9.039 1 96.81 453 ALA A N 1
ATOM 3481 C CA . ALA A 1 453 ? -3.959 49.781 8.547 1 96.81 453 ALA A CA 1
ATOM 3482 C C . ALA A 1 453 ? -4.809 48.5 8.547 1 96.81 453 ALA A C 1
ATOM 3484 O O . ALA A 1 453 ? -4.301 47.406 8.297 1 96.81 453 ALA A O 1
ATOM 3485 N N . PRO A 1 454 ? -6.117 48.656 8.844 1 98.06 454 PRO A N 1
ATOM 3486 C CA . PRO A 1 454 ? -6.992 47.5 8.898 1 98.06 454 PRO A CA 1
ATOM 3487 C C . PRO A 1 454 ? -6.91 46.656 7.629 1 98.06 454 PRO A C 1
ATOM 3489 O O . PRO A 1 454 ? -6.727 47.188 6.531 1 98.06 454 PRO A O 1
ATOM 3492 N N . GLY A 1 455 ? -7.074 45.312 7.797 1 98.31 455 GLY A N 1
ATOM 3493 C CA . GLY A 1 455 ? -7 44.438 6.641 1 98.31 455 GLY A CA 1
ATOM 3494 C C . GLY A 1 455 ? -7.094 42.969 7.004 1 98.31 455 GLY A C 1
ATOM 3495 O O . GLY A 1 455 ? -7.324 42.625 8.164 1 98.31 455 GLY A O 1
ATOM 3496 N N . GLU A 1 456 ? -6.988 42.188 5.953 1 98.75 456 GLU A N 1
ATOM 3497 C CA . GLU A 1 456 ? -6.965 40.719 6.102 1 98.75 456 GLU A CA 1
ATOM 3498 C C . GLU A 1 456 ? -5.57 40.156 5.848 1 98.75 456 GLU A C 1
ATOM 3500 O O . GLU A 1 456 ? -4.824 40.688 5.02 1 98.75 456 GLU A O 1
ATOM 3505 N N . TRP A 1 457 ? -5.27 39.188 6.578 1 98.81 457 TRP A N 1
ATOM 3506 C CA . TRP A 1 457 ? -3.945 38.562 6.566 1 98.81 457 TRP A CA 1
ATOM 3507 C C . TRP A 1 457 ? -4.043 37.062 6.453 1 98.81 457 TRP A C 1
ATOM 3509 O O . TRP A 1 457 ? -5.039 36.438 6.867 1 98.81 457 TRP A O 1
ATOM 3519 N N . ILE A 1 458 ? -2.93 36.469 5.863 1 98.88 458 ILE A N 1
ATOM 3520 C CA . ILE A 1 458 ? -2.984 35.031 5.594 1 98.88 458 ILE A CA 1
ATOM 3521 C C . ILE A 1 458 ? -1.646 34.406 5.949 1 98.88 458 ILE A C 1
ATOM 3523 O O . ILE A 1 458 ? -0.593 35.031 5.812 1 98.88 458 ILE A O 1
ATOM 3527 N N . SER A 1 459 ? -1.63 33.25 6.473 1 98.81 459 SER A N 1
ATOM 3528 C CA . SER A 1 459 ? -0.557 32.25 6.492 1 98.81 459 SER A CA 1
ATOM 3529 C C . SER A 1 459 ? -1.098 30.844 6.262 1 98.81 459 SER A C 1
ATOM 3531 O O . SER A 1 459 ? -1.801 30.297 7.113 1 98.81 459 SER A O 1
ATOM 3533 N N . ALA A 1 460 ? -0.873 30.25 5.066 1 98.44 460 ALA A N 1
ATOM 3534 C CA . ALA A 1 460 ? -1.493 29 4.645 1 98.44 460 ALA A CA 1
ATOM 3535 C C . ALA A 1 460 ? -0.724 28.359 3.488 1 98.44 460 ALA A C 1
ATOM 3537 O O . ALA A 1 460 ? 0.251 28.938 2.994 1 98.44 460 ALA A O 1
ATOM 3538 N N . GLY A 1 461 ? -1.099 27.141 3.154 1 97.69 461 GLY A N 1
ATOM 3539 C CA . GLY A 1 461 ? -0.51 26.453 2.016 1 97.69 461 GLY A CA 1
ATOM 3540 C C . GLY A 1 461 ? 0.869 25.891 2.305 1 97.69 461 GLY A C 1
ATOM 3541 O O . GLY A 1 461 ? 1.806 26.094 1.531 1 97.69 461 GLY A O 1
ATOM 3542 N N . TYR A 1 462 ? 1.003 25.188 3.32 1 97.06 462 TYR A N 1
ATOM 3543 C CA . TYR A 1 462 ? 2.318 24.75 3.777 1 97.06 462 TYR A CA 1
ATOM 3544 C C . TYR A 1 462 ? 2.787 23.516 3.004 1 97.06 462 TYR A C 1
ATOM 3546 O O . TYR A 1 462 ? 3.936 23.094 3.143 1 97.06 462 TYR A O 1
ATOM 3554 N N . THR A 1 463 ? 1.979 22.906 2.268 1 93.31 463 THR A N 1
ATOM 3555 C CA . THR A 1 463 ? 2.305 21.844 1.33 1 93.31 463 THR A CA 1
ATOM 3556 C C . THR A 1 463 ? 2.998 20.688 2.045 1 93.31 463 THR A C 1
ATOM 3558 O O . THR A 1 463 ? 4.016 20.172 1.572 1 93.31 463 THR A O 1
ATOM 3561 N N . GLY A 1 464 ? 2.572 20.422 3.238 1 92.06 464 GLY A N 1
ATOM 3562 C CA . GLY A 1 464 ? 3.068 19.266 3.973 1 92.06 464 GLY A CA 1
ATOM 3563 C C . GLY A 1 464 ? 4.242 19.594 4.875 1 92.06 464 GLY A C 1
ATOM 3564 O O . GLY A 1 464 ? 4.699 18.75 5.645 1 92.06 464 GLY A O 1
ATOM 3565 N N . GLU A 1 465 ? 4.699 20.844 4.906 1 94.25 465 GLU A N 1
ATOM 3566 C CA . GLU A 1 465 ? 5.871 21.25 5.684 1 94.25 465 GLU A CA 1
ATOM 3567 C C . GLU A 1 465 ? 5.512 22.312 6.715 1 94.25 465 GLU A C 1
ATOM 3569 O O . GLU A 1 465 ? 6.297 23.234 6.969 1 94.25 465 GLU A O 1
ATOM 3574 N N . GLY A 1 466 ? 4.391 22.188 7.254 1 96.75 466 GLY A N 1
ATOM 3575 C CA . GLY A 1 466 ? 3.891 23.219 8.156 1 96.75 466 GLY A CA 1
ATOM 3576 C C . GLY A 1 466 ? 4.742 23.375 9.406 1 96.75 466 GLY A C 1
ATOM 3577 O O . GLY A 1 466 ? 4.93 24.484 9.898 1 96.75 466 GLY A O 1
ATOM 3578 N N . MET A 1 467 ? 5.301 22.312 9.875 1 97.75 467 MET A N 1
ATOM 3579 C CA . MET A 1 467 ? 5.984 22.344 11.164 1 97.75 467 MET A CA 1
ATOM 3580 C C . MET A 1 467 ? 7.328 23.047 11.055 1 97.75 467 MET A C 1
ATOM 3582 O O . MET A 1 467 ? 7.918 23.438 12.07 1 97.75 467 MET A O 1
ATOM 3586 N N . THR A 1 468 ? 7.762 23.297 9.812 1 97.88 468 THR A N 1
ATOM 3587 C CA . THR A 1 468 ? 9.008 24.031 9.633 1 97.88 468 THR A CA 1
ATOM 3588 C C . THR A 1 468 ? 8.758 25.344 8.906 1 97.88 468 THR A C 1
ATOM 3590 O O . THR A 1 468 ? 9.695 25.969 8.414 1 97.88 468 THR A O 1
ATOM 3593 N N . HIS A 1 469 ? 7.496 25.719 8.844 1 98.44 469 HIS A N 1
ATOM 3594 C CA . HIS A 1 469 ? 7.152 27 8.227 1 98.44 469 HIS A CA 1
ATOM 3595 C C . HIS A 1 469 ? 6.188 27.797 9.094 1 98.44 469 HIS A C 1
ATOM 3597 O O . HIS A 1 469 ? 6.312 29.016 9.219 1 98.44 469 HIS A O 1
ATOM 3603 N N . ALA A 1 470 ? 5.32 27.172 9.766 1 98.69 470 ALA A N 1
ATOM 3604 C CA . ALA A 1 470 ? 4.098 27.781 10.281 1 98.69 470 ALA A CA 1
ATOM 3605 C C . ALA A 1 470 ? 4.391 28.703 11.453 1 98.69 470 ALA A C 1
ATOM 3607 O O . ALA A 1 470 ? 3.846 29.812 11.539 1 98.69 470 ALA A O 1
ATOM 3608 N N . TRP A 1 471 ? 5.242 28.266 12.391 1 98.81 471 TRP A N 1
ATOM 3609 C CA . TRP A 1 471 ? 5.453 29.062 13.586 1 98.81 471 TRP A CA 1
ATOM 3610 C C . TRP A 1 471 ? 6.062 30.422 13.234 1 98.81 471 TRP A C 1
ATOM 3612 O O . TRP A 1 471 ? 5.547 31.469 13.625 1 98.81 471 TRP A O 1
ATOM 3622 N N . LEU A 1 472 ? 7.125 30.359 12.477 1 98.75 472 LEU A N 1
ATOM 3623 C CA . LEU A 1 472 ? 7.793 31.625 12.133 1 98.75 472 LEU A CA 1
ATOM 3624 C C . LEU A 1 472 ? 6.953 32.438 11.164 1 98.75 472 LEU A C 1
ATOM 3626 O O . LEU A 1 472 ? 7.051 33.656 11.141 1 98.75 472 LEU A O 1
ATOM 3630 N N . SER A 1 473 ? 6.168 31.797 10.367 1 98.88 473 SER A N 1
ATOM 3631 C CA . SER A 1 473 ? 5.219 32.562 9.547 1 98.88 473 SER A CA 1
ATOM 3632 C C . SER A 1 473 ? 4.207 33.281 10.414 1 98.88 473 SER A C 1
ATOM 3634 O O . SER A 1 473 ? 3.865 34.438 10.133 1 98.88 473 SER A O 1
ATOM 3636 N N . GLY A 1 474 ? 3.695 32.594 11.469 1 98.75 474 GLY A N 1
ATOM 3637 C CA . GLY A 1 474 ? 2.82 33.281 12.422 1 98.75 474 GLY A CA 1
ATOM 3638 C C . GLY A 1 474 ? 3.49 34.438 13.125 1 98.75 474 GLY A C 1
ATOM 3639 O O . GLY A 1 474 ? 2.869 35.5 13.344 1 98.75 474 GLY A O 1
ATOM 3640 N N . LYS A 1 475 ? 4.688 34.25 13.469 1 98.56 475 LYS A N 1
ATOM 3641 C CA . LYS A 1 475 ? 5.477 35.312 14.078 1 98.56 475 LYS A CA 1
ATOM 3642 C C . LYS A 1 475 ? 5.613 36.5 13.125 1 98.56 475 LYS A C 1
ATOM 3644 O O . LYS A 1 475 ? 5.469 37.656 13.539 1 98.56 475 LYS A O 1
ATOM 3649 N N . ALA A 1 476 ? 5.93 36.188 11.891 1 98.69 476 ALA A N 1
ATOM 3650 C CA . ALA A 1 476 ? 6.047 37.219 10.875 1 98.69 476 ALA A CA 1
ATOM 3651 C C . ALA A 1 476 ? 4.734 38 10.727 1 98.69 476 ALA A C 1
ATOM 3653 O O . ALA A 1 476 ? 4.73 39.219 10.648 1 98.69 476 ALA A O 1
ATOM 3654 N N . LEU A 1 477 ? 3.676 37.344 10.688 1 98.44 477 LEU A N 1
ATOM 3655 C CA . LEU A 1 477 ? 2.361 37.969 10.555 1 98.44 477 LEU A CA 1
ATOM 3656 C C . LEU A 1 477 ? 2.09 38.906 11.711 1 98.44 477 LEU A C 1
ATOM 3658 O O . LEU A 1 477 ? 1.513 39.969 11.516 1 98.44 477 LEU A O 1
ATOM 3662 N N . ALA A 1 478 ? 2.42 38.438 12.914 1 98.5 478 ALA A N 1
ATOM 3663 C CA . ALA A 1 478 ? 2.238 39.312 14.086 1 98.5 478 ALA A CA 1
ATOM 3664 C C . ALA A 1 478 ? 2.979 40.625 13.914 1 98.5 478 ALA A C 1
ATOM 3666 O O . ALA A 1 478 ? 2.42 41.688 14.18 1 98.5 478 ALA A O 1
ATOM 3667 N N . SER A 1 479 ? 4.195 40.531 13.453 1 97.88 479 SER A N 1
ATOM 3668 C CA . SER A 1 479 ? 4.98 41.719 13.219 1 97.88 479 SER A CA 1
ATOM 3669 C C . SER A 1 479 ? 4.328 42.594 12.156 1 97.88 479 SER A C 1
ATOM 3671 O O . SER A 1 479 ? 4.293 43.844 12.297 1 97.88 479 SER A O 1
ATOM 3673 N N . MET A 1 480 ? 3.818 42.031 11.156 1 98.12 480 MET A N 1
ATOM 3674 C CA . MET A 1 480 ? 3.186 42.781 10.078 1 98.12 480 MET A CA 1
ATOM 3675 C C . MET A 1 480 ? 1.938 43.5 10.57 1 98.12 480 MET A C 1
ATOM 3677 O O . MET A 1 480 ? 1.761 44.719 10.305 1 98.12 480 MET A O 1
ATOM 3681 N N . VAL A 1 481 ? 1.104 42.812 11.273 1 98.06 481 VAL A N 1
ATOM 3682 C CA . VAL A 1 481 ? -0.146 43.375 11.773 1 98.06 481 VAL A CA 1
ATOM 3683 C C . VAL A 1 481 ? 0.152 44.5 12.75 1 98.06 481 VAL A C 1
ATOM 3685 O O . VAL A 1 481 ? -0.549 45.531 12.766 1 98.06 481 VAL A O 1
ATOM 3688 N N . LEU A 1 482 ? 1.209 44.406 13.508 1 97.19 482 LEU A N 1
ATOM 3689 C CA . LEU A 1 482 ? 1.572 45.375 14.516 1 97.19 482 LEU A CA 1
ATOM 3690 C C . LEU A 1 482 ? 2.393 46.5 13.891 1 97.19 482 LEU A C 1
ATOM 3692 O O . LEU A 1 482 ? 2.963 47.344 14.609 1 97.19 482 LEU A O 1
ATOM 3696 N N . ASN A 1 483 ? 2.533 46.5 12.609 1 95.75 483 ASN A N 1
ATOM 3697 C CA . ASN A 1 483 ? 3.248 47.531 11.867 1 95.75 483 ASN A CA 1
ATOM 3698 C C . ASN A 1 483 ? 4.727 47.562 12.242 1 95.75 483 ASN A C 1
ATOM 3700 O O . ASN A 1 483 ? 5.297 48.656 12.422 1 95.75 483 ASN A O 1
ATOM 3704 N N . ARG A 1 484 ? 5.285 46.406 12.414 1 95.44 484 ARG A N 1
ATOM 3705 C CA . ARG A 1 484 ? 6.695 46.25 12.75 1 95.44 484 ARG A CA 1
ATOM 3706 C C . ARG A 1 484 ? 7.414 45.406 11.719 1 95.44 484 ARG A C 1
ATOM 3708 O O . ARG A 1 484 ? 8.133 44.469 12.07 1 95.44 484 ARG A O 1
ATOM 3715 N N . GLU A 1 485 ? 7.223 45.625 10.516 1 94.06 485 GLU A N 1
ATOM 3716 C CA . GLU A 1 485 ? 7.734 44.75 9.445 1 94.06 485 GLU A CA 1
ATOM 3717 C C . GLU A 1 485 ? 9.25 44.875 9.32 1 94.06 485 GLU A C 1
ATOM 3719 O O . GLU A 1 485 ? 9.898 44 8.75 1 94.06 485 GLU A O 1
ATOM 3724 N N . ASP A 1 486 ? 9.797 45.906 9.812 1 94.31 486 ASP A N 1
ATOM 3725 C CA . ASP A 1 486 ? 11.25 46.094 9.812 1 94.31 486 ASP A CA 1
ATOM 3726 C C . ASP A 1 486 ? 11.93 44.938 10.555 1 94.31 486 ASP A C 1
ATOM 3728 O O . ASP A 1 486 ? 13.086 44.594 10.273 1 94.31 486 ASP A O 1
ATOM 3732 N N . GLU A 1 487 ? 11.188 44.312 11.422 1 94.19 487 GLU A N 1
ATOM 3733 C CA . GLU A 1 487 ? 11.711 43.188 12.211 1 94.19 487 GLU A CA 1
ATOM 3734 C C . GLU A 1 487 ? 11.945 41.969 11.344 1 94.19 487 GLU A C 1
ATOM 3736 O O . GLU A 1 487 ? 12.656 41.031 11.742 1 94.19 487 GLU A O 1
ATOM 3741 N N . LEU A 1 488 ? 11.344 41.938 10.164 1 96 488 LEU A N 1
ATOM 3742 C CA . LEU A 1 488 ? 11.336 40.75 9.32 1 96 488 LEU A CA 1
ATOM 3743 C C . LEU A 1 488 ? 12.57 40.719 8.422 1 96 488 LEU A C 1
ATOM 3745 O O . LEU A 1 488 ? 12.93 39.656 7.895 1 96 488 LEU A O 1
ATOM 3749 N N . ARG A 1 489 ? 13.219 41.844 8.141 1 91.56 489 ARG A N 1
ATOM 3750 C CA . ARG A 1 489 ? 14.219 42.031 7.094 1 91.56 489 ARG A CA 1
ATOM 3751 C C . ARG A 1 489 ? 15.344 41.031 7.203 1 91.56 489 ARG A C 1
ATOM 3753 O O . ARG A 1 489 ? 15.867 40.562 6.188 1 91.56 489 ARG A O 1
ATOM 3760 N N . GLU A 1 490 ? 15.617 40.531 8.352 1 89.69 490 GLU A N 1
ATOM 3761 C CA . GLU A 1 490 ? 16.828 39.719 8.508 1 89.69 490 GLU A CA 1
ATOM 3762 C C . GLU A 1 490 ? 16.5 38.219 8.406 1 89.69 490 GLU A C 1
ATOM 3764 O O . GLU A 1 490 ? 17.391 37.406 8.164 1 89.69 490 GLU A O 1
ATOM 3769 N N . TRP A 1 491 ? 15.234 37.906 8.461 1 96.12 491 TRP A N 1
ATOM 3770 C CA . TRP A 1 491 ? 15.062 36.469 8.641 1 96.12 491 TRP A CA 1
ATOM 3771 C C . TRP A 1 491 ? 13.867 35.969 7.848 1 96.12 491 TRP A C 1
ATOM 3773 O O . TRP A 1 491 ? 13.727 34.75 7.629 1 96.12 491 TRP A O 1
ATOM 3783 N N . PHE A 1 492 ? 12.953 36.781 7.34 1 98 492 PHE A N 1
ATOM 3784 C CA . PHE A 1 492 ? 11.75 36.344 6.648 1 98 492 PHE A CA 1
ATOM 3785 C C . PHE A 1 492 ? 12.016 36.188 5.152 1 98 492 PHE A C 1
ATOM 3787 O O . PHE A 1 492 ? 12.453 37.125 4.496 1 98 492 PHE A O 1
ATOM 3794 N N . PRO A 1 493 ? 11.75 35 4.57 1 98 493 PRO A N 1
ATOM 3795 C CA . PRO A 1 493 ? 11.922 34.844 3.127 1 98 493 PRO A CA 1
ATOM 3796 C C . PRO A 1 493 ? 10.852 35.562 2.312 1 98 493 PRO A C 1
ATOM 3798 O O . PRO A 1 493 ? 9.695 35.156 2.299 1 98 493 PRO A O 1
ATOM 3801 N N . GLU A 1 494 ? 11.227 36.469 1.549 1 96.88 494 GLU A N 1
ATOM 3802 C CA . GLU A 1 494 ? 10.289 37.312 0.81 1 96.88 494 GLU A CA 1
ATOM 3803 C C . GLU A 1 494 ? 9.531 36.5 -0.242 1 96.88 494 GLU A C 1
ATOM 3805 O O . GLU A 1 494 ? 8.445 36.875 -0.665 1 96.88 494 GLU A O 1
ATOM 3810 N N . MET A 1 495 ? 10.102 35.375 -0.662 1 97 495 MET A N 1
ATOM 3811 C CA . MET A 1 495 ? 9.422 34.531 -1.645 1 97 495 MET A CA 1
ATOM 3812 C C . MET A 1 495 ? 8.141 33.969 -1.065 1 97 495 MET A C 1
ATOM 3814 O O . MET A 1 495 ? 7.293 33.438 -1.806 1 97 495 MET A O 1
ATOM 3818 N N . LEU A 1 496 ? 7.93 34 0.281 1 98.31 496 LEU A N 1
ATOM 3819 C CA . LEU A 1 496 ? 6.715 33.5 0.916 1 98.31 496 LEU A CA 1
ATOM 3820 C C . LEU A 1 496 ? 5.633 34.594 0.952 1 98.31 496 LEU A C 1
ATOM 3822 O O . LEU A 1 496 ? 4.465 34.281 1.201 1 98.31 496 LEU A O 1
ATOM 3826 N N . ARG A 1 497 ? 5.965 35.75 0.707 1 98.25 497 ARG A N 1
ATOM 3827 C CA . ARG A 1 497 ? 5.059 36.906 0.874 1 98.25 497 ARG A CA 1
ATOM 3828 C C . ARG A 1 497 ? 3.863 36.781 -0.068 1 98.25 497 ARG A C 1
ATOM 3830 O O . ARG A 1 497 ? 4.023 36.469 -1.246 1 98.25 497 ARG A O 1
ATOM 3837 N N . MET A 1 498 ? 2.713 37.031 0.486 1 98.19 498 MET A N 1
ATOM 3838 C CA . MET A 1 498 ? 1.498 37.156 -0.313 1 98.19 498 MET A CA 1
ATOM 3839 C C . MET A 1 498 ? 1.509 38.438 -1.127 1 98.19 498 MET A C 1
ATOM 3841 O O . MET A 1 498 ? 1.594 39.531 -0.565 1 98.19 498 MET A O 1
ATOM 3845 N N . THR A 1 499 ? 1.545 38.344 -2.393 1 98 499 THR A N 1
ATOM 3846 C CA . THR A 1 499 ? 1.434 39.469 -3.309 1 98 499 THR A CA 1
ATOM 3847 C C . THR A 1 499 ? 0.477 39.156 -4.453 1 98 499 THR A C 1
ATOM 3849 O O . THR A 1 499 ? 0.257 37.969 -4.773 1 98 499 THR A O 1
ATOM 3852 N N . GLU A 1 500 ? -0.05 40.188 -4.996 1 97.81 500 GLU A N 1
ATOM 3853 C CA . GLU A 1 500 ? -0.914 40 -6.156 1 97.81 500 GLU A CA 1
ATOM 3854 C C . GLU A 1 500 ? -0.149 39.344 -7.316 1 97.81 500 GLU A C 1
ATOM 3856 O O . GLU A 1 500 ? -0.686 38.5 -8.031 1 97.81 500 GLU A O 1
ATOM 3861 N N . LYS A 1 501 ? 1.053 39.75 -7.508 1 97.31 501 LYS A N 1
ATOM 3862 C CA . LYS A 1 501 ? 1.889 39.25 -8.586 1 97.31 501 LYS A CA 1
ATOM 3863 C C . LYS A 1 501 ? 2.104 37.75 -8.43 1 97.31 501 LYS A C 1
ATOM 3865 O O . LYS A 1 501 ? 1.926 36.969 -9.383 1 97.31 501 LYS A O 1
ATOM 3870 N N . ARG A 1 502 ? 2.51 37.281 -7.246 1 96.88 502 ARG A N 1
ATOM 3871 C CA . ARG A 1 502 ? 2.709 35.844 -6.988 1 96.88 502 ARG A CA 1
ATOM 3872 C C . ARG A 1 502 ? 1.406 35.094 -7.16 1 96.88 502 ARG A C 1
ATOM 3874 O O . ARG A 1 502 ? 1.396 34 -7.738 1 96.88 502 ARG A O 1
ATOM 3881 N N . TRP A 1 503 ? 0.325 35.656 -6.688 1 97.19 503 TRP A N 1
ATOM 3882 C CA . TRP A 1 503 ? -0.997 35.062 -6.777 1 97.19 503 TRP A CA 1
ATOM 3883 C C . TRP A 1 503 ? -1.391 34.812 -8.234 1 97.19 503 TRP A C 1
ATOM 3885 O O . TRP A 1 503 ? -1.918 33.75 -8.578 1 97.19 503 TRP A O 1
ATOM 3895 N N . LYS A 1 504 ? -1.083 35.75 -9.109 1 96 504 LYS A N 1
ATOM 3896 C CA . LYS A 1 504 ? -1.419 35.656 -10.523 1 96 504 LYS A CA 1
ATOM 3897 C C . LYS A 1 504 ? -0.546 34.594 -11.219 1 96 504 LYS A C 1
ATOM 3899 O O . LYS A 1 504 ? -1.015 33.875 -12.109 1 96 504 LYS A O 1
ATOM 3904 N N . GLN A 1 505 ? 0.61 34.469 -10.828 1 94.38 505 GLN A N 1
ATOM 3905 C CA . GLN A 1 505 ? 1.594 33.625 -11.523 1 94.38 505 GLN A CA 1
ATOM 3906 C C . GLN A 1 505 ? 1.495 32.188 -11.094 1 94.38 505 GLN A C 1
ATOM 3908 O O . GLN A 1 505 ? 1.773 31.266 -11.883 1 94.38 505 GLN A O 1
ATOM 3913 N N . ALA A 1 506 ? 1.151 31.906 -9.883 1 93.38 506 ALA A N 1
ATOM 3914 C CA . ALA A 1 506 ? 1.141 30.547 -9.328 1 93.38 506 ALA A CA 1
ATOM 3915 C C . ALA A 1 506 ? 0.017 29.719 -9.945 1 93.38 506 ALA A C 1
ATOM 3917 O O . ALA A 1 506 ? -1.138 30.156 -9.977 1 93.38 506 ALA A O 1
ATOM 3918 N N . THR A 1 507 ? 0.437 28.5 -10.477 1 89.06 507 THR A N 1
ATOM 3919 C CA . THR A 1 507 ? -0.552 27.578 -11.023 1 89.06 507 THR A CA 1
ATOM 3920 C C . THR A 1 507 ? -0.307 26.172 -10.508 1 89.06 507 THR A C 1
ATOM 3922 O O . THR A 1 507 ? 0.841 25.734 -10.375 1 89.06 507 THR A O 1
ATOM 3925 N N . LEU A 1 508 ? -1.37 25.484 -10.234 1 82.88 508 LEU A N 1
ATOM 3926 C CA . LEU A 1 508 ? -1.286 24.125 -9.68 1 82.88 508 LEU A CA 1
ATOM 3927 C C . LEU A 1 508 ? -0.731 23.156 -10.711 1 82.88 508 LEU A C 1
ATOM 3929 O O . LEU A 1 508 ? -0.007 22.219 -10.359 1 82.88 508 LEU A O 1
ATOM 3933 N N . GLY A 1 509 ? -1.112 23.312 -11.867 1 75.25 509 GLY A N 1
ATOM 3934 C CA . GLY A 1 509 ? -0.632 22.453 -12.938 1 75.25 509 GLY A CA 1
ATOM 3935 C C . GLY A 1 509 ? 0.881 22.375 -13.008 1 75.25 509 GLY A C 1
ATOM 3936 O O . GLY A 1 509 ? 1.443 21.281 -13.148 1 75.25 509 GLY A O 1
ATOM 3937 N N . ASP A 1 510 ? 1.506 23.438 -12.883 1 69.25 510 ASP A N 1
ATOM 3938 C CA . ASP A 1 510 ? 2.965 23.484 -12.922 1 69.25 510 ASP A CA 1
ATOM 3939 C C . ASP A 1 510 ? 3.57 22.734 -11.734 1 69.25 510 ASP A C 1
ATOM 3941 O O . ASP A 1 510 ? 4.574 22.047 -11.883 1 69.25 510 ASP A O 1
ATOM 3945 N N . PHE A 1 511 ? 2.896 22.781 -10.766 1 69.25 511 PHE A N 1
ATOM 3946 C CA . PHE A 1 511 ? 3.385 22.125 -9.562 1 69.25 511 PHE A CA 1
ATOM 3947 C C . PHE A 1 511 ? 3.234 20.609 -9.672 1 69.25 511 PHE A C 1
ATOM 3949 O O . PHE A 1 511 ? 4.164 19.859 -9.359 1 69.25 511 PHE A O 1
ATOM 3956 N N . LEU A 1 512 ? 2.129 20.281 -10.148 1 67.69 512 LEU A N 1
ATOM 3957 C CA . LEU A 1 512 ? 1.861 18.844 -10.273 1 67.69 512 LEU A CA 1
ATOM 3958 C C . LEU A 1 512 ? 2.785 18.203 -11.305 1 67.69 512 LEU A C 1
ATOM 3960 O O . LEU A 1 512 ? 3.266 17.094 -11.109 1 67.69 512 LEU A O 1
ATOM 3964 N N . VAL A 1 513 ? 3.053 18.953 -12.312 1 59.75 513 VAL A N 1
ATOM 3965 C CA . VAL A 1 513 ? 3.936 18.453 -13.359 1 59.75 513 VAL A CA 1
ATOM 3966 C C . VAL A 1 513 ? 5.352 18.281 -12.812 1 59.75 513 VAL A C 1
ATOM 3968 O O . VAL A 1 513 ? 6.016 17.281 -13.07 1 59.75 513 VAL A O 1
ATOM 3971 N N . LYS A 1 514 ? 5.758 19.156 -12.078 1 60.53 514 LYS A N 1
ATOM 3972 C CA . LYS A 1 514 ? 7.09 19.094 -11.492 1 60.53 514 LYS A CA 1
ATOM 3973 C C . LYS A 1 514 ? 7.223 17.922 -10.523 1 60.53 514 LYS A C 1
ATOM 3975 O O . LYS A 1 514 ? 8.25 17.25 -10.492 1 60.53 514 LYS A O 1
ATOM 3980 N N . ARG A 1 515 ? 6.219 17.703 -9.82 1 63.72 515 ARG A N 1
ATOM 3981 C CA . ARG A 1 515 ? 6.238 16.641 -8.82 1 63.72 515 ARG A CA 1
ATOM 3982 C C . ARG A 1 515 ? 6.195 15.273 -9.492 1 63.72 515 ARG A C 1
ATOM 3984 O O . ARG A 1 515 ? 6.816 14.32 -9.016 1 63.72 515 ARG A O 1
ATOM 3991 N N . LEU A 1 516 ? 5.469 15.234 -10.586 1 57.66 516 LEU A N 1
ATOM 3992 C CA . LEU A 1 516 ? 5.332 13.969 -11.305 1 57.66 516 LEU A CA 1
ATOM 3993 C C . LEU A 1 516 ? 6.582 13.68 -12.133 1 57.66 516 LEU A C 1
ATOM 3995 O O . LEU A 1 516 ? 6.883 12.523 -12.43 1 57.66 516 LEU A O 1
ATOM 3999 N N . SER A 1 517 ? 7.273 14.758 -12.578 1 50.16 517 SER A N 1
ATOM 4000 C CA . SER A 1 517 ? 8.469 14.602 -13.398 1 50.16 517 SER A CA 1
ATOM 4001 C C . SER A 1 517 ? 9.68 14.25 -12.539 1 50.16 517 SER A C 1
ATOM 4003 O O . SER A 1 517 ? 10.656 13.68 -13.039 1 50.16 517 SER A O 1
ATOM 4005 N N . SER A 1 518 ? 9.695 14.672 -11.359 1 48 518 SER A N 1
ATOM 4006 C CA . SER A 1 518 ? 10.828 14.406 -10.492 1 48 518 SER A CA 1
ATOM 4007 C C . SER A 1 518 ? 10.805 12.977 -9.961 1 48 518 SER A C 1
ATOM 4009 O O . SER A 1 518 ? 11.766 12.516 -9.352 1 48 518 SER A O 1
ATOM 4011 N N . GLY A 1 519 ? 9.703 12.273 -10.086 1 42.25 519 GLY A N 1
ATOM 4012 C CA . GLY A 1 519 ? 9.727 10.875 -9.68 1 42.25 519 GLY A CA 1
ATOM 4013 C C . GLY A 1 519 ? 10.125 9.945 -10.805 1 42.25 519 GLY A C 1
ATOM 4014 O O . GLY A 1 519 ? 10.039 10.297 -11.984 1 42.25 519 GLY A O 1
ATOM 4015 N N . MET B 1 1 ? 6.926 10.945 -20.469 1 50.69 1 MET B N 1
ATOM 4016 C CA . MET B 1 1 ? 7.094 9.977 -19.375 1 50.69 1 MET B CA 1
ATOM 4017 C C . MET B 1 1 ? 6.246 8.734 -19.625 1 50.69 1 MET B C 1
ATOM 4019 O O . MET B 1 1 ? 6.754 7.609 -19.578 1 50.69 1 MET B O 1
ATOM 4023 N N . ILE B 1 2 ? 5.133 8.984 -20.078 1 54.66 2 ILE B N 1
ATOM 4024 C CA . ILE B 1 2 ? 4.25 7.855 -20.344 1 54.66 2 ILE B CA 1
ATOM 4025 C C . ILE B 1 2 ? 4.754 7.078 -21.562 1 54.66 2 ILE B C 1
ATOM 4027 O O . ILE B 1 2 ? 4.801 5.844 -21.531 1 54.66 2 ILE B O 1
ATOM 4031 N N . ASN B 1 3 ? 5.246 7.797 -22.453 1 61.78 3 ASN B N 1
ATOM 4032 C CA . ASN B 1 3 ? 5.723 7.145 -23.672 1 61.78 3 ASN B CA 1
ATOM 4033 C C . ASN B 1 3 ? 6.984 6.324 -23.406 1 61.78 3 ASN B C 1
ATOM 4035 O O . ASN B 1 3 ? 7.137 5.227 -23.938 1 61.78 3 ASN B O 1
ATOM 4039 N N . GLN B 1 4 ? 7.852 6.93 -22.594 1 63.06 4 GLN B N 1
ATOM 4040 C CA . GLN B 1 4 ? 9.07 6.207 -22.25 1 63.06 4 GLN B CA 1
ATOM 4041 C C . GLN B 1 4 ? 8.758 4.938 -21.453 1 63.06 4 GLN B C 1
ATOM 4043 O O . GLN B 1 4 ? 9.375 3.895 -21.672 1 63.06 4 GLN B O 1
ATOM 4048 N N . PHE B 1 5 ? 7.773 5.027 -20.688 1 63.12 5 PHE B N 1
ATOM 4049 C CA . PHE B 1 5 ? 7.344 3.875 -19.906 1 63.12 5 PHE B CA 1
ATOM 4050 C C . PHE B 1 5 ? 6.766 2.793 -20.812 1 63.12 5 PHE B C 1
ATOM 4052 O O . PHE B 1 5 ? 7.105 1.615 -20.672 1 63.12 5 PHE B O 1
ATOM 4059 N N . LEU B 1 6 ? 6.055 3.188 -21.75 1 66.06 6 LEU B N 1
ATOM 4060 C CA . LEU B 1 6 ? 5.41 2.234 -22.656 1 66.06 6 LEU B CA 1
ATOM 4061 C C . LEU B 1 6 ? 6.438 1.551 -23.547 1 66.06 6 LEU B C 1
ATOM 4063 O O . LEU B 1 6 ? 6.305 0.365 -23.859 1 66.06 6 LEU B O 1
ATOM 4067 N N . ASP B 1 7 ? 7.449 2.279 -23.891 1 73.88 7 ASP B N 1
ATOM 4068 C CA . ASP B 1 7 ? 8.516 1.716 -24.703 1 73.88 7 ASP B CA 1
ATOM 4069 C C . ASP B 1 7 ? 9.32 0.677 -23.938 1 73.88 7 ASP B C 1
ATOM 4071 O O . ASP B 1 7 ? 9.672 -0.376 -24.469 1 73.88 7 ASP B O 1
ATOM 4075 N N . GLN B 1 8 ? 9.57 0.979 -22.734 1 73.06 8 GLN B N 1
ATOM 4076 C CA . GLN B 1 8 ? 10.297 0.041 -21.875 1 73.06 8 GLN B CA 1
ATOM 4077 C C . GLN B 1 8 ? 9.477 -1.219 -21.625 1 73.06 8 GLN B C 1
ATOM 4079 O O . GLN B 1 8 ? 10.023 -2.326 -21.609 1 73.06 8 GLN B O 1
ATOM 4084 N N . LEU B 1 9 ? 8.273 -1.06 -21.516 1 74.62 9 LEU B N 1
ATOM 4085 C CA . LEU B 1 9 ? 7.375 -2.188 -21.297 1 74.62 9 LEU B CA 1
ATOM 4086 C C . LEU B 1 9 ? 7.32 -3.078 -22.531 1 74.62 9 LEU B C 1
ATOM 4088 O O . LEU B 1 9 ? 7.359 -4.305 -22.422 1 74.62 9 LEU B O 1
ATOM 4092 N N . SER B 1 10 ? 7.281 -2.404 -23.625 1 77.88 10 SER B N 1
ATOM 4093 C CA . SER B 1 10 ? 7.23 -3.152 -24.891 1 77.88 10 SER B CA 1
ATOM 4094 C C . SER B 1 10 ? 8.492 -3.984 -25.078 1 77.88 10 SER B C 1
ATOM 4096 O O . SER B 1 10 ? 8.422 -5.133 -25.531 1 77.88 10 SER B O 1
ATOM 4098 N N . ARG B 1 11 ? 9.578 -3.393 -24.734 1 81.5 11 ARG B N 1
ATOM 4099 C CA . ARG B 1 11 ? 10.844 -4.105 -24.875 1 81.5 11 ARG B CA 1
ATOM 4100 C C . ARG B 1 11 ? 10.922 -5.273 -23.891 1 81.5 11 ARG B C 1
ATOM 4102 O O . ARG B 1 11 ? 11.391 -6.355 -24.25 1 81.5 11 ARG B O 1
ATOM 4109 N N . ARG B 1 12 ? 10.43 -5.219 -22.766 1 82.31 12 ARG B N 1
ATOM 4110 C CA . ARG B 1 12 ? 10.508 -6.227 -21.719 1 82.31 12 ARG B CA 1
ATOM 4111 C C . ARG B 1 12 ? 9.625 -7.43 -22.047 1 82.31 12 ARG B C 1
ATOM 4113 O O . ARG B 1 12 ? 10.008 -8.57 -21.797 1 82.31 12 ARG B O 1
ATOM 4120 N N . ILE B 1 13 ? 8.547 -7.18 -22.641 1 84.5 13 ILE B N 1
ATOM 4121 C CA . ILE B 1 13 ? 7.59 -8.25 -22.891 1 84.5 13 ILE B CA 1
ATOM 4122 C C . ILE B 1 13 ? 8.07 -9.109 -24.062 1 84.5 13 ILE B C 1
ATOM 4124 O O . ILE B 1 13 ? 7.645 -10.258 -24.219 1 84.5 13 ILE B O 1
ATOM 4128 N N . LYS B 1 14 ? 8.969 -8.531 -24.859 1 89.12 14 LYS B N 1
ATOM 4129 C CA . LYS B 1 14 ? 9.477 -9.258 -26.031 1 89.12 14 LYS B CA 1
ATOM 4130 C C . LYS B 1 14 ? 10.688 -10.117 -25.672 1 89.12 14 LYS B C 1
ATOM 4132 O O . LYS B 1 14 ? 11.07 -11 -26.422 1 89.12 14 LYS B O 1
ATOM 4137 N N . GLU B 1 15 ? 11.188 -9.867 -24.516 1 90.69 15 GLU B N 1
ATOM 4138 C CA . GLU B 1 15 ? 12.391 -10.586 -24.094 1 90.69 15 GLU B CA 1
ATOM 4139 C C . GLU B 1 15 ? 12.039 -11.953 -23.516 1 90.69 15 GLU B C 1
ATOM 4141 O O . GLU B 1 15 ? 10.969 -12.133 -22.938 1 90.69 15 GLU B O 1
ATOM 4146 N N . SER B 1 16 ? 12.953 -12.938 -23.75 1 94.44 16 SER B N 1
ATOM 4147 C CA . SER B 1 16 ? 12.82 -14.242 -23.109 1 94.44 16 SER B CA 1
ATOM 4148 C C . SER B 1 16 ? 12.867 -14.125 -21.594 1 94.44 16 SER B C 1
ATOM 4150 O O . SER B 1 16 ? 13.68 -13.375 -21.047 1 94.44 16 SER B O 1
ATOM 4152 N N . PRO B 1 17 ? 11.984 -14.781 -20.906 1 94.56 17 PRO B N 1
ATOM 4153 C CA . PRO B 1 17 ? 12.07 -14.789 -19.453 1 94.56 17 PRO B CA 1
ATOM 4154 C C . PRO B 1 17 ? 13.32 -15.516 -18.938 1 94.56 17 PRO B C 1
ATOM 4156 O O . PRO B 1 17 ? 13.617 -15.469 -17.75 1 94.56 17 PRO B O 1
ATOM 4159 N N . GLY B 1 18 ? 14.008 -16.172 -19.844 1 95.56 18 GLY B N 1
ATOM 4160 C CA . GLY B 1 18 ? 15.156 -16.969 -19.422 1 95.56 18 GLY B CA 1
ATOM 4161 C C . GLY B 1 18 ? 14.758 -18.188 -18.594 1 95.56 18 GLY B C 1
ATOM 4162 O O . GLY B 1 18 ? 13.664 -18.719 -18.75 1 95.56 18 GLY B O 1
ATOM 4163 N N . LEU B 1 19 ? 15.75 -18.766 -17.891 1 96.81 19 LEU B N 1
ATOM 4164 C CA . LEU B 1 19 ? 15.516 -19.859 -16.953 1 96.81 19 LEU B CA 1
ATOM 4165 C C . LEU B 1 19 ? 15.141 -19.312 -15.578 1 96.81 19 LEU B C 1
ATOM 4167 O O . LEU B 1 19 ? 15.445 -18.172 -15.258 1 96.81 19 LEU B O 1
ATOM 4171 N N . PRO B 1 20 ? 14.391 -20.062 -14.781 1 96.88 20 PRO B N 1
ATOM 4172 C CA . PRO B 1 20 ? 14.148 -19.609 -13.406 1 96.88 20 PRO B CA 1
ATOM 4173 C C . PRO B 1 20 ? 15.438 -19.281 -12.656 1 96.88 20 PRO B C 1
ATOM 4175 O O . PRO B 1 20 ? 16.422 -20.016 -12.781 1 96.88 20 PRO B O 1
ATOM 4178 N N . VAL B 1 21 ? 15.391 -18.1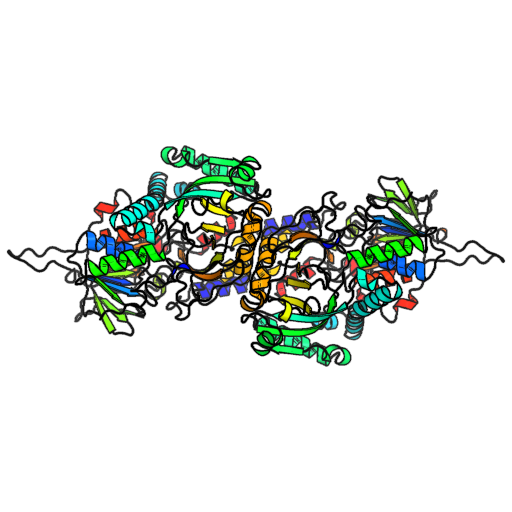88 -11.953 1 96 21 VAL B N 1
ATOM 4179 C CA . VAL B 1 21 ? 16.594 -17.797 -11.219 1 96 21 VAL B CA 1
ATOM 4180 C C . VAL B 1 21 ? 16.922 -18.844 -10.156 1 96 21 VAL B C 1
ATOM 4182 O O . VAL B 1 21 ? 16.016 -19.469 -9.594 1 96 21 VAL B O 1
ATOM 4185 N N . MET B 1 22 ? 18.094 -19 -9.836 1 94.62 22 MET B N 1
ATOM 4186 C CA . MET B 1 22 ? 18.562 -20.094 -8.984 1 94.62 22 MET B CA 1
ATOM 4187 C C . MET B 1 22 ? 18.438 -19.719 -7.512 1 94.62 22 MET B C 1
ATOM 4189 O O . MET B 1 22 ? 18.5 -20.594 -6.641 1 94.62 22 MET B O 1
ATOM 4193 N N . ASN B 1 23 ? 18.266 -18.422 -7.18 1 95 23 ASN B N 1
ATOM 4194 C CA . ASN B 1 23 ? 18.141 -17.953 -5.801 1 95 23 ASN B CA 1
ATOM 4195 C C . ASN B 1 23 ? 16.781 -17.328 -5.539 1 95 23 ASN B C 1
ATOM 4197 O O . ASN B 1 23 ? 16.688 -16.172 -5.109 1 95 23 ASN B O 1
ATOM 4201 N N . PRO B 1 24 ? 15.758 -18.062 -5.676 1 96.25 24 PRO B N 1
ATOM 4202 C CA . PRO B 1 24 ? 14.422 -17.516 -5.457 1 96.25 24 PRO B CA 1
ATOM 4203 C C . PRO B 1 24 ? 14.148 -17.188 -3.99 1 96.25 24 PRO B C 1
ATOM 4205 O O . PRO B 1 24 ? 14.812 -17.734 -3.104 1 96.25 24 PRO B O 1
ATOM 4208 N N . SER B 1 25 ? 13.242 -16.266 -3.75 1 95.88 25 SER B N 1
ATOM 4209 C CA . SER B 1 25 ? 12.727 -16.078 -2.396 1 95.88 25 SER B CA 1
ATOM 4210 C C . SER B 1 25 ? 12.109 -17.375 -1.865 1 95.88 25 SER B C 1
ATOM 4212 O O . SER B 1 25 ? 11.75 -18.25 -2.641 1 95.88 25 SER B O 1
ATOM 4214 N N . LEU B 1 26 ? 11.984 -17.547 -0.578 1 96.38 26 LEU B N 1
ATOM 4215 C CA . LEU B 1 26 ? 11.617 -18.812 0.041 1 96.38 26 LEU B CA 1
ATOM 4216 C C . LEU B 1 26 ? 10.133 -18.828 0.396 1 96.38 26 LEU B C 1
ATOM 4218 O O . LEU B 1 26 ? 9.703 -18.125 1.312 1 96.38 26 LEU B O 1
ATOM 4222 N N . PRO B 1 27 ? 9.352 -19.656 -0.299 1 97.56 27 PRO B N 1
ATOM 4223 C CA . PRO B 1 27 ? 7.938 -19.766 0.063 1 97.56 27 PRO B CA 1
ATOM 4224 C C . PRO B 1 27 ? 7.715 -20.656 1.288 1 97.56 27 PRO B C 1
ATOM 4226 O O . PRO B 1 27 ? 8.352 -21.703 1.423 1 97.56 27 PRO B O 1
ATOM 4229 N N . PHE B 1 28 ? 6.805 -20.344 2.131 1 97.19 28 PHE B N 1
ATOM 4230 C CA . PHE B 1 28 ? 6.457 -21.062 3.352 1 97.19 28 PHE B CA 1
ATOM 4231 C C . PHE B 1 28 ? 5.973 -22.469 3.033 1 97.19 28 PHE B C 1
ATOM 4233 O O . PHE B 1 28 ? 6.258 -23.406 3.775 1 97.19 28 PHE B O 1
ATOM 4240 N N . TRP B 1 29 ? 5.293 -22.656 1.938 1 98 29 TRP B N 1
ATOM 4241 C CA . TRP B 1 29 ? 4.668 -23.906 1.538 1 98 29 TRP B CA 1
ATOM 4242 C C . TRP B 1 29 ? 5.695 -25.047 1.5 1 98 29 TRP B C 1
ATOM 4244 O O . TRP B 1 29 ? 5.363 -26.203 1.771 1 98 29 TRP B O 1
ATOM 4254 N N . THR B 1 30 ? 6.914 -24.688 1.152 1 97.75 30 THR B N 1
ATOM 4255 C CA . THR B 1 30 ? 7.883 -25.703 0.765 1 97.75 30 THR B CA 1
ATOM 4256 C C . THR B 1 30 ? 8.664 -26.203 1.98 1 97.75 30 THR B C 1
ATOM 4258 O O . THR B 1 30 ? 9.539 -27.062 1.856 1 97.75 30 THR B O 1
ATOM 4261 N N . ILE B 1 31 ? 8.266 -25.609 3.105 1 96.31 31 ILE B N 1
ATOM 4262 C CA . ILE B 1 31 ? 8.984 -25.984 4.32 1 96.31 31 ILE B CA 1
ATOM 4263 C C . ILE B 1 31 ? 8.055 -26.734 5.266 1 96.31 31 ILE B C 1
ATOM 4265 O O . ILE B 1 31 ? 6.973 -26.234 5.605 1 96.31 31 ILE B O 1
ATOM 4269 N N . PRO B 1 32 ? 8.406 -27.938 5.754 1 95 32 PRO B N 1
ATOM 4270 C CA . PRO B 1 32 ? 9.633 -28.672 5.422 1 95 32 PRO B CA 1
ATOM 4271 C C . PRO B 1 32 ? 9.648 -29.172 3.979 1 95 32 PRO B C 1
ATOM 4273 O O . PRO B 1 32 ? 8.586 -29.438 3.404 1 95 32 PRO B O 1
ATOM 4276 N N . LYS B 1 33 ? 10.773 -29.391 3.453 1 96.56 33 LYS B N 1
ATOM 4277 C CA . LYS B 1 33 ? 10.945 -29.859 2.082 1 96.56 33 LYS B CA 1
ATOM 4278 C C . LYS B 1 33 ? 10.484 -31.297 1.938 1 96.56 33 LYS B C 1
ATOM 4280 O O . LYS B 1 33 ? 10.68 -32.125 2.842 1 96.56 33 LYS B O 1
ATOM 4285 N N . SER B 1 34 ? 9.883 -31.562 0.806 1 97.69 34 SER B N 1
ATOM 4286 C CA . SER B 1 34 ? 9.602 -32.969 0.457 1 97.69 34 SER B CA 1
ATOM 4287 C C . SER B 1 34 ? 10.875 -33.781 0.358 1 97.69 34 SER B C 1
ATOM 4289 O O . SER B 1 34 ? 11.938 -33.25 0.017 1 97.69 34 SER B O 1
ATOM 4291 N N . PRO B 1 35 ? 10.781 -35.094 0.61 1 96.94 35 PRO B N 1
ATOM 4292 C CA . PRO B 1 35 ? 11.961 -35.938 0.457 1 96.94 35 PRO B CA 1
ATOM 4293 C C . PRO B 1 35 ? 12.477 -36 -0.98 1 96.94 35 PRO B C 1
ATOM 4295 O O . PRO B 1 35 ? 13.641 -36.344 -1.213 1 96.94 35 PRO B O 1
ATOM 4298 N N . ILE B 1 36 ? 11.672 -35.562 -1.901 1 98.5 36 ILE B N 1
ATOM 4299 C CA . ILE B 1 36 ? 12.102 -35.656 -3.293 1 98.5 36 ILE B CA 1
ATOM 4300 C C . ILE B 1 36 ? 12.406 -34.25 -3.834 1 98.5 36 ILE B C 1
ATOM 4302 O O . ILE B 1 36 ? 12.562 -34.062 -5.043 1 98.5 36 ILE B O 1
ATOM 4306 N N . SER B 1 37 ? 12.5 -33.281 -2.982 1 98.12 37 SER B N 1
ATOM 4307 C CA . SER B 1 37 ? 12.648 -31.906 -3.408 1 98.12 37 SER B CA 1
ATOM 4308 C C . SER B 1 37 ? 13.82 -31.734 -4.363 1 98.12 37 SER B C 1
ATOM 4310 O O . SER B 1 37 ? 13.719 -31.031 -5.371 1 98.12 37 SER B O 1
ATOM 4312 N N . SER B 1 38 ? 14.883 -32.406 -4.094 1 98.12 38 SER B N 1
ATOM 4313 C CA . SER B 1 38 ? 16.109 -32.25 -4.883 1 98.12 38 SER B CA 1
ATOM 4314 C C . SER B 1 38 ? 16.516 -33.562 -5.543 1 98.12 38 SER B C 1
ATOM 4316 O O . SER B 1 38 ? 17.703 -33.812 -5.777 1 98.12 38 SER B O 1
ATOM 4318 N N . ILE B 1 39 ? 15.523 -34.344 -5.836 1 98.44 39 ILE B N 1
ATOM 4319 C CA . ILE B 1 39 ? 15.789 -35.656 -6.41 1 98.44 39 ILE B CA 1
ATOM 4320 C C . ILE B 1 39 ? 16.438 -35.5 -7.785 1 98.44 39 ILE B C 1
ATOM 4322 O O . ILE B 1 39 ? 16.047 -34.625 -8.562 1 98.44 39 ILE B O 1
ATOM 4326 N N . GLN B 1 40 ? 17.438 -36.281 -8.062 1 97.94 40 GLN B N 1
ATOM 4327 C CA . GLN B 1 40 ? 18.125 -36.344 -9.359 1 97.94 40 GLN B CA 1
ATOM 4328 C C . GLN B 1 40 ? 18.359 -37.781 -9.812 1 97.94 40 GLN B C 1
ATOM 4330 O O . GLN B 1 40 ? 19.453 -38.281 -9.688 1 97.94 40 GLN B O 1
ATOM 4335 N N . GLN B 1 41 ? 17.375 -38.281 -10.422 1 97.44 41 GLN B N 1
ATOM 4336 C CA . GLN B 1 41 ? 17.547 -39.625 -11 1 97.44 41 GLN B CA 1
ATOM 4337 C C . GLN B 1 41 ? 18.391 -39.562 -12.273 1 97.44 41 GLN B C 1
ATOM 4339 O O . GLN B 1 41 ? 18.469 -38.531 -12.93 1 97.44 41 GLN B O 1
ATOM 4344 N N . PRO B 1 42 ? 19.062 -40.688 -12.594 1 96.06 42 PRO B N 1
ATOM 4345 C CA . PRO B 1 42 ? 19.844 -40.688 -13.836 1 96.06 42 PRO B CA 1
ATOM 4346 C C . PRO B 1 42 ? 18.984 -40.438 -15.07 1 96.06 42 PRO B C 1
ATOM 4348 O O . PRO B 1 42 ? 17.844 -40.906 -15.141 1 96.06 42 PRO B O 1
ATOM 4351 N N . LEU B 1 43 ? 19.531 -39.781 -16.016 1 97.19 43 LEU B N 1
ATOM 4352 C CA . LEU B 1 43 ? 18.828 -39.469 -17.25 1 97.19 43 LEU B CA 1
ATOM 4353 C C . LEU B 1 43 ? 18.797 -40.656 -18.172 1 97.19 43 LEU B C 1
ATOM 4355 O O . LEU B 1 43 ? 19.844 -41.219 -18.531 1 97.19 43 LEU B O 1
ATOM 4359 N N . PRO B 1 44 ? 17.656 -41.062 -18.562 1 97.31 44 PRO B N 1
ATOM 4360 C CA . PRO B 1 44 ? 17.594 -42.125 -19.594 1 97.31 44 PRO B CA 1
ATOM 4361 C C . PRO B 1 44 ? 18.016 -41.594 -20.969 1 97.31 44 PRO B C 1
ATOM 4363 O O . PRO B 1 44 ? 17.922 -40.406 -21.234 1 97.31 44 PRO B O 1
ATOM 4366 N N . ASP B 1 45 ? 18.422 -42.562 -21.844 1 97.5 45 ASP B N 1
ATOM 4367 C CA . ASP B 1 45 ? 18.766 -42.188 -23.219 1 97.5 45 ASP B CA 1
ATOM 4368 C C . ASP B 1 45 ? 17.516 -41.781 -24 1 97.5 45 ASP B C 1
ATOM 4370 O O . ASP B 1 45 ? 17.562 -40.875 -24.844 1 97.5 45 ASP B O 1
ATOM 4374 N N . TYR B 1 46 ? 16.469 -42.5 -23.688 1 97.81 46 TYR B N 1
ATOM 4375 C CA . TYR B 1 46 ? 15.195 -42.281 -24.391 1 97.81 46 TYR B CA 1
ATOM 4376 C C . TYR B 1 46 ? 14.023 -42.438 -23.438 1 97.81 46 TYR B C 1
ATOM 4378 O O . TYR B 1 46 ? 14.047 -43.312 -22.547 1 97.81 46 TYR B O 1
ATOM 4386 N N . VAL B 1 47 ? 13.062 -41.656 -23.547 1 98.25 47 VAL B N 1
ATOM 4387 C CA . VAL B 1 47 ? 11.742 -41.844 -22.969 1 98.25 47 VAL B CA 1
ATOM 4388 C C . VAL B 1 47 ? 10.672 -41.469 -23.984 1 98.25 47 VAL B C 1
ATOM 4390 O O . VAL B 1 47 ? 10.945 -40.75 -24.938 1 98.25 47 VAL B O 1
ATOM 4393 N N . ASP B 1 48 ? 9.43 -41.906 -23.797 1 98.12 48 ASP B N 1
ATOM 4394 C CA . ASP B 1 48 ? 8.344 -41.625 -24.719 1 98.12 48 ASP B CA 1
ATOM 4395 C C . ASP B 1 48 ? 7.938 -40.156 -24.609 1 98.12 48 ASP B C 1
ATOM 4397 O O . ASP B 1 48 ? 7.574 -39.531 -25.625 1 98.12 48 ASP B O 1
ATOM 4401 N N . THR B 1 49 ? 7.938 -39.625 -23.406 1 98.69 49 THR B N 1
ATOM 4402 C CA . THR B 1 49 ? 7.512 -38.25 -23.172 1 98.69 49 THR B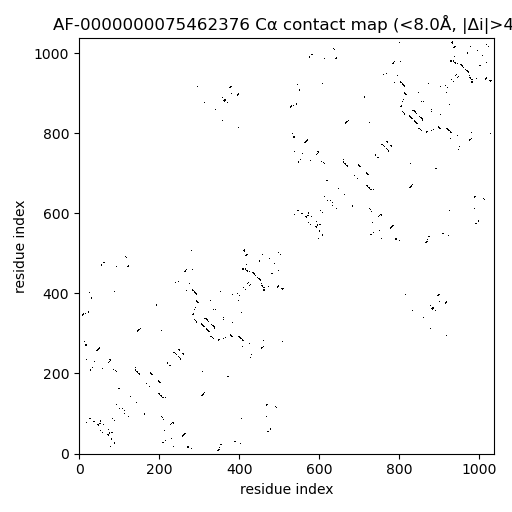 CA 1
ATOM 4403 C C . THR B 1 49 ? 8.406 -37.562 -22.141 1 98.69 49 THR B C 1
ATOM 4405 O O . THR B 1 49 ? 8.688 -38.125 -21.094 1 98.69 49 THR B O 1
ATOM 4408 N N . VAL B 1 50 ? 8.898 -36.375 -22.484 1 98.94 50 VAL B N 1
ATOM 4409 C CA . VAL B 1 50 ? 9.562 -35.5 -21.516 1 98.94 50 VAL B CA 1
ATOM 4410 C C . VAL B 1 50 ? 8.602 -34.406 -21.062 1 98.94 50 VAL B C 1
ATOM 4412 O O . VAL B 1 50 ? 8.008 -33.719 -21.891 1 98.94 50 VAL B O 1
ATOM 4415 N N . VAL B 1 51 ? 8.383 -34.312 -19.781 1 98.94 51 VAL B N 1
ATOM 4416 C CA . VAL B 1 51 ? 7.594 -33.25 -19.172 1 98.94 51 VAL B CA 1
ATOM 4417 C C . VAL B 1 51 ? 8.523 -32.219 -18.562 1 98.94 51 VAL B C 1
ATOM 4419 O O . VAL B 1 51 ? 9.352 -32.531 -17.703 1 98.94 51 VAL B O 1
ATOM 4422 N N . ILE B 1 52 ? 8.438 -30.984 -19.016 1 98.94 52 ILE B N 1
ATOM 4423 C CA . ILE B 1 52 ? 9.258 -29.906 -18.469 1 98.94 52 ILE B CA 1
ATOM 4424 C C . ILE B 1 52 ? 8.438 -29.109 -17.453 1 98.94 52 ILE B C 1
ATOM 4426 O O . ILE B 1 52 ? 7.559 -28.328 -17.828 1 98.94 52 ILE B O 1
ATOM 4430 N N . GLY B 1 53 ? 8.758 -29.266 -16.172 1 98.81 53 GLY B N 1
ATOM 4431 C CA . GLY B 1 53 ? 8.031 -28.641 -15.078 1 98.81 53 GLY B CA 1
ATOM 4432 C C . GLY B 1 53 ? 7.355 -29.656 -14.164 1 98.81 53 GLY B C 1
ATOM 4433 O O . GLY B 1 53 ? 6.633 -30.531 -14.633 1 98.81 53 GLY B O 1
ATOM 4434 N N . SER B 1 54 ? 7.551 -29.5 -12.898 1 98.88 54 SER B N 1
ATOM 4435 C CA . SER B 1 54 ? 7.059 -30.484 -11.938 1 98.88 54 SER B CA 1
ATOM 4436 C C . SER B 1 54 ? 5.926 -29.906 -11.094 1 98.88 54 SER B C 1
ATOM 4438 O O . SER B 1 54 ? 5.602 -30.438 -10.031 1 98.88 54 SER B O 1
ATOM 4440 N N . GLY B 1 55 ? 5.309 -28.812 -11.516 1 98.69 55 GLY B N 1
ATOM 4441 C CA . GLY B 1 55 ? 4.145 -28.266 -10.836 1 98.69 55 GLY B CA 1
ATOM 4442 C C . GLY B 1 55 ? 2.891 -29.094 -11.039 1 98.69 55 GLY B C 1
ATOM 4443 O O . GLY B 1 55 ? 2.963 -30.25 -11.453 1 98.69 55 GLY B O 1
ATOM 4444 N N . ILE B 1 56 ? 1.81 -28.438 -10.758 1 98.88 56 ILE B N 1
ATOM 4445 C CA . ILE B 1 56 ? 0.534 -29.141 -10.742 1 98.88 56 ILE B CA 1
ATOM 4446 C C . ILE B 1 56 ? 0.176 -29.594 -12.156 1 98.88 56 ILE B C 1
ATOM 4448 O O . ILE B 1 56 ? -0.42 -30.656 -12.344 1 98.88 56 ILE B O 1
ATOM 4452 N N . THR B 1 57 ? 0.51 -28.844 -13.164 1 98.88 57 THR B N 1
ATOM 4453 C CA . THR B 1 57 ? 0.251 -29.25 -14.539 1 98.88 57 THR B CA 1
ATOM 4454 C C . THR B 1 57 ? 1.022 -30.516 -14.898 1 98.88 57 THR B C 1
ATOM 4456 O O . THR B 1 57 ? 0.45 -31.469 -15.422 1 98.88 57 THR B O 1
ATOM 4459 N N . GLY B 1 58 ? 2.33 -30.516 -14.609 1 98.88 58 GLY B N 1
ATOM 4460 C CA . GLY B 1 58 ? 3.146 -31.688 -14.883 1 98.88 58 GLY B CA 1
ATOM 4461 C C . GLY B 1 58 ? 2.707 -32.906 -14.102 1 98.88 58 GLY B C 1
ATOM 4462 O O . GLY B 1 58 ? 2.625 -34 -14.648 1 98.88 58 GLY B O 1
ATOM 4463 N N . ALA B 1 59 ? 2.436 -32.688 -12.859 1 98.88 59 ALA B N 1
ATOM 4464 C CA . ALA B 1 59 ? 1.976 -33.781 -12.016 1 98.88 59 ALA B CA 1
ATOM 4465 C C . ALA B 1 59 ? 0.669 -34.375 -12.539 1 98.88 59 ALA B C 1
ATOM 4467 O O . ALA B 1 59 ? 0.49 -35.594 -12.555 1 98.88 59 ALA B O 1
ATOM 4468 N N . SER B 1 60 ? -0.225 -33.5 -12.906 1 98.88 60 SER B N 1
ATOM 4469 C CA . SER B 1 60 ? -1.504 -33.938 -13.445 1 98.88 60 SER B CA 1
ATOM 4470 C C . SER B 1 60 ? -1.308 -34.781 -14.719 1 98.88 60 SER B C 1
ATOM 4472 O O . SER B 1 60 ? -1.914 -35.844 -14.867 1 98.88 60 SER B O 1
ATOM 4474 N N . PHE B 1 61 ? -0.498 -34.281 -15.617 1 98.81 61 PHE B N 1
ATOM 4475 C CA . PHE B 1 61 ? -0.234 -35.031 -16.859 1 98.81 61 PHE B CA 1
ATOM 4476 C C . PHE B 1 61 ? 0.271 -36.438 -16.562 1 98.81 61 PHE B C 1
ATOM 4478 O O . PHE B 1 61 ? -0.268 -37.406 -17.078 1 98.81 61 PHE B O 1
ATOM 4485 N N . VAL B 1 62 ? 1.293 -36.5 -15.758 1 98.81 62 VAL B N 1
ATOM 4486 C CA . VAL B 1 62 ? 1.938 -37.781 -15.477 1 98.81 62 VAL B CA 1
ATOM 4487 C C . VAL B 1 62 ? 0.955 -38.719 -14.773 1 98.81 62 VAL B C 1
ATOM 4489 O O . VAL B 1 62 ? 0.84 -39.906 -15.133 1 98.81 62 VAL B O 1
ATOM 4492 N N . TYR B 1 63 ? 0.26 -38.188 -13.758 1 98.75 63 TYR B N 1
ATOM 4493 C CA . TYR B 1 63 ? -0.716 -39 -13.016 1 98.75 63 TYR B CA 1
ATOM 4494 C C . TYR B 1 63 ? -1.748 -39.594 -13.953 1 98.75 63 TYR B C 1
ATOM 4496 O O . TYR B 1 63 ? -2.018 -40.812 -13.891 1 98.75 63 TYR B O 1
ATOM 4504 N N . ASN B 1 64 ? -2.277 -38.812 -14.797 1 98.31 64 ASN B N 1
ATOM 4505 C CA . ASN B 1 64 ? -3.363 -39.25 -15.664 1 98.31 64 ASN B CA 1
ATOM 4506 C C . ASN B 1 64 ? -2.846 -40.125 -16.812 1 98.31 64 ASN B C 1
ATOM 4508 O O . ASN B 1 64 ? -3.514 -41.062 -17.234 1 98.31 64 ASN B O 1
ATOM 4512 N N . ALA B 1 65 ? -1.698 -39.812 -17.328 1 97.94 65 ALA B N 1
ATOM 4513 C CA . ALA B 1 65 ? -1.119 -40.594 -18.422 1 97.94 65 ALA B CA 1
ATOM 4514 C C . ALA B 1 65 ? -0.788 -42.031 -17.953 1 97.94 65 ALA B C 1
ATOM 4516 O O . ALA B 1 65 ? -1.165 -43 -18.594 1 97.94 65 ALA B O 1
ATOM 4517 N N . LEU B 1 66 ? -0.119 -42.094 -16.812 1 97 66 LEU B N 1
ATOM 4518 C CA . LEU B 1 66 ? 0.347 -43.375 -16.328 1 97 66 LEU B CA 1
ATOM 4519 C C . LEU B 1 66 ? -0.811 -44.188 -15.766 1 97 66 LEU B C 1
ATOM 4521 O O . LEU B 1 66 ? -0.744 -45.438 -15.727 1 97 66 LEU B O 1
ATOM 4525 N N . SER B 1 67 ? -1.828 -43.5 -15.297 1 94.81 67 SER B N 1
ATOM 4526 C CA . SER B 1 67 ? -3.023 -44.219 -14.859 1 94.81 67 SER B CA 1
ATOM 4527 C C . SER B 1 67 ? -3.732 -44.906 -16.031 1 94.81 67 SER B C 1
ATOM 4529 O O . SER B 1 67 ? -4.375 -45.938 -15.867 1 94.81 67 SER B O 1
ATOM 4531 N N . ARG B 1 68 ? -3.641 -44.344 -17.172 1 90.94 68 ARG B N 1
ATOM 4532 C CA . ARG B 1 68 ? -4.312 -44.875 -18.359 1 90.94 68 ARG B CA 1
ATOM 4533 C C . ARG B 1 68 ? -3.457 -45.906 -19.062 1 90.94 68 ARG B C 1
ATOM 4535 O O . ARG B 1 68 ? -3.979 -46.906 -19.578 1 90.94 68 ARG B O 1
ATOM 4542 N N . ASP B 1 69 ? -2.201 -45.625 -19.156 1 88.25 69 ASP B N 1
ATOM 4543 C CA . ASP B 1 69 ? -1.266 -46.531 -19.812 1 88.25 69 ASP B CA 1
ATOM 4544 C C . ASP B 1 69 ? 0.07 -46.562 -19.078 1 88.25 69 ASP B C 1
ATOM 4546 O O . ASP B 1 69 ? 0.905 -45.688 -19.234 1 88.25 69 ASP B O 1
ATOM 4550 N N . ASP B 1 70 ? 0.304 -47.625 -18.469 1 84.56 70 ASP B N 1
ATOM 4551 C CA . ASP B 1 70 ? 1.514 -47.719 -17.656 1 84.56 70 ASP B CA 1
ATOM 4552 C C . ASP B 1 70 ? 2.67 -48.312 -18.453 1 84.56 70 ASP B C 1
ATOM 4554 O O . ASP B 1 70 ? 3.674 -48.75 -17.891 1 84.56 70 ASP B O 1
ATOM 4558 N N . SER B 1 71 ? 2.52 -48.312 -19.766 1 91.12 71 SER B N 1
ATOM 4559 C CA . SER B 1 71 ? 3.619 -48.812 -20.594 1 91.12 71 SER B CA 1
ATOM 4560 C C . SER B 1 71 ? 4.48 -47.656 -21.094 1 91.12 71 SER B C 1
ATOM 4562 O O . SER B 1 71 ? 5.594 -47.875 -21.578 1 91.12 71 SER B O 1
ATOM 4564 N N . ILE B 1 72 ? 3.951 -46.5 -20.953 1 94.62 72 ILE B N 1
ATOM 4565 C CA . ILE B 1 72 ? 4.707 -45.375 -21.469 1 94.62 72 ILE B CA 1
ATOM 4566 C C . ILE B 1 72 ? 5.789 -44.969 -20.469 1 94.62 72 ILE B C 1
ATOM 4568 O O . ILE B 1 72 ? 5.594 -45.094 -19.25 1 94.62 72 ILE B O 1
ATOM 4572 N N . ARG B 1 73 ? 6.895 -44.469 -20.922 1 96.94 73 ARG B N 1
ATOM 4573 C CA . ARG B 1 73 ? 7.996 -43.969 -20.109 1 96.94 73 ARG B CA 1
ATOM 4574 C C . ARG B 1 73 ? 8.016 -42.438 -20.109 1 96.94 73 ARG B C 1
ATOM 4576 O O . ARG B 1 73 ? 7.98 -41.812 -21.172 1 96.94 73 ARG B O 1
ATOM 4583 N N . VAL B 1 74 ? 8.07 -41.906 -18.906 1 98.56 74 VAL B N 1
ATOM 4584 C CA . VAL B 1 74 ? 7.973 -40.438 -18.781 1 98.56 74 VAL B CA 1
ATOM 4585 C C . VAL B 1 74 ? 9.133 -39.906 -17.922 1 98.56 74 VAL B C 1
ATOM 4587 O O . VAL B 1 74 ? 9.461 -40.5 -16.891 1 98.56 74 VAL B O 1
ATOM 4590 N N . LEU B 1 75 ? 9.828 -38.875 -18.406 1 98.88 75 LEU B N 1
ATOM 4591 C CA . LEU B 1 75 ? 10.828 -38.125 -17.641 1 98.88 75 LEU B CA 1
ATOM 4592 C C . LEU B 1 75 ? 10.336 -36.719 -17.328 1 98.88 75 LEU B C 1
ATOM 4594 O O . LEU B 1 75 ? 9.898 -36 -18.219 1 98.88 75 LEU B O 1
ATOM 4598 N N . MET B 1 76 ? 10.32 -36.406 -16.047 1 98.94 76 MET B N 1
ATOM 4599 C CA . MET B 1 76 ? 9.992 -35.062 -15.609 1 98.94 76 MET B CA 1
ATOM 4600 C C . MET B 1 76 ? 11.25 -34.281 -15.25 1 98.94 76 MET B C 1
ATOM 4602 O O . MET B 1 76 ? 12.062 -34.719 -14.445 1 98.94 76 MET B O 1
ATOM 4606 N N . LEU B 1 77 ? 11.43 -33.125 -15.914 1 98.88 77 LEU B N 1
ATOM 4607 C CA . LEU B 1 77 ? 12.547 -32.25 -15.648 1 98.88 77 LEU B CA 1
ATOM 4608 C C . LEU B 1 77 ? 12.094 -31.031 -14.836 1 98.88 77 LEU B C 1
ATOM 4610 O O . LEU B 1 77 ? 11.016 -30.484 -15.062 1 98.88 77 LEU B O 1
ATOM 4614 N N . GLU B 1 78 ? 12.836 -30.656 -13.867 1 98.69 78 GLU B N 1
ATOM 4615 C CA . GLU B 1 78 ? 12.617 -29.453 -13.078 1 98.69 78 GLU B CA 1
ATOM 4616 C C . GLU B 1 78 ? 13.898 -28.625 -12.938 1 98.69 78 GLU B C 1
ATOM 4618 O O . GLU B 1 78 ? 14.961 -29.172 -12.656 1 98.69 78 GLU B O 1
ATOM 4623 N N . ALA B 1 79 ? 13.773 -27.328 -13.227 1 98.38 79 ALA B N 1
ATOM 4624 C CA . ALA B 1 79 ? 14.938 -26.453 -13.258 1 98.38 79 ALA B CA 1
ATOM 4625 C C . ALA B 1 79 ? 15.477 -26.203 -11.844 1 98.38 79 ALA B C 1
ATOM 4627 O O . ALA B 1 79 ? 16.688 -26.016 -11.664 1 98.38 79 ALA B O 1
ATOM 4628 N N . ARG B 1 80 ? 14.57 -26.234 -10.898 1 98.19 80 ARG B N 1
ATOM 4629 C CA . ARG B 1 80 ? 14.938 -26.031 -9.492 1 98.19 80 ARG B CA 1
ATOM 4630 C C . ARG B 1 80 ? 14.508 -27.219 -8.641 1 98.19 80 ARG B C 1
ATOM 4632 O O . ARG B 1 80 ? 14.633 -28.375 -9.062 1 98.19 80 ARG B O 1
ATOM 4639 N N . ASP B 1 81 ? 14.117 -26.969 -7.402 1 98.5 81 ASP B N 1
ATOM 4640 C CA . ASP B 1 81 ? 13.516 -28.016 -6.586 1 98.5 81 ASP B CA 1
ATOM 4641 C C . ASP B 1 81 ? 12.148 -28.422 -7.133 1 98.5 81 ASP B C 1
ATOM 4643 O O . ASP B 1 81 ? 11.477 -27.625 -7.789 1 98.5 81 ASP B O 1
ATOM 4647 N N . VAL B 1 82 ? 11.773 -29.641 -6.875 1 98.75 82 VAL B N 1
ATOM 4648 C CA . VAL B 1 82 ? 10.469 -30.156 -7.293 1 98.75 82 VAL B CA 1
ATOM 4649 C C . VAL B 1 82 ? 9.367 -29.219 -6.789 1 98.75 82 VAL B C 1
ATOM 4651 O O . VAL B 1 82 ? 9.367 -28.828 -5.617 1 98.75 82 VAL B O 1
ATOM 4654 N N . CYS B 1 83 ? 8.516 -28.812 -7.668 1 98.56 83 CYS B N 1
ATOM 4655 C CA . CYS B 1 83 ? 7.328 -28.016 -7.379 1 98.56 83 CYS B CA 1
ATOM 4656 C C . CYS B 1 83 ? 7.711 -26.656 -6.805 1 98.56 83 CYS B C 1
ATOM 4658 O O . CYS B 1 83 ? 7.047 -26.141 -5.898 1 98.56 83 CYS B O 1
ATOM 4660 N N . SER B 1 84 ? 8.758 -26.047 -7.32 1 97.19 84 SER B N 1
ATOM 4661 C CA . SER B 1 84 ? 9.289 -24.797 -6.781 1 97.19 84 SER B CA 1
ATOM 4662 C C . SER B 1 84 ? 8.656 -23.594 -7.465 1 97.19 84 SER B C 1
ATOM 4664 O O . SER B 1 84 ? 8.82 -22.453 -7.012 1 97.19 84 SER B O 1
ATOM 4666 N N . GLY B 1 85 ? 7.906 -23.797 -8.539 1 97.19 85 GLY B N 1
ATOM 4667 C CA . GLY B 1 85 ? 7.336 -22.703 -9.312 1 97.19 85 GLY B CA 1
ATOM 4668 C C . GLY B 1 85 ? 6.043 -22.172 -8.719 1 97.19 85 GLY B C 1
ATOM 4669 O O . GLY B 1 85 ? 5.879 -22.141 -7.5 1 97.19 85 GLY B O 1
ATOM 4670 N N . ALA B 1 86 ? 5.141 -21.719 -9.578 1 97.62 86 ALA B N 1
ATOM 4671 C CA . ALA B 1 86 ? 3.914 -21.031 -9.18 1 97.62 86 ALA B CA 1
ATOM 4672 C C . ALA B 1 86 ? 3.064 -21.906 -8.258 1 97.62 86 ALA B C 1
ATOM 4674 O O . ALA B 1 86 ? 2.4 -21.391 -7.352 1 97.62 86 ALA B O 1
ATOM 4675 N N . THR B 1 87 ? 3.092 -23.188 -8.43 1 98.38 87 THR B N 1
ATOM 4676 C CA . THR B 1 87 ? 2.285 -24.094 -7.625 1 98.38 87 THR B CA 1
ATOM 4677 C C . THR B 1 87 ? 2.697 -24.016 -6.16 1 98.38 87 THR B C 1
ATOM 4679 O O . THR B 1 87 ? 1.843 -23.969 -5.27 1 98.38 87 THR B O 1
ATOM 4682 N N . GLY B 1 88 ? 3.938 -23.984 -5.879 1 98.12 88 GLY B N 1
ATOM 4683 C CA . GLY B 1 88 ? 4.43 -23.938 -4.508 1 98.12 88 GLY B CA 1
ATOM 4684 C C . GLY B 1 88 ? 4.5 -22.531 -3.945 1 98.12 88 GLY B C 1
ATOM 4685 O O . GLY B 1 88 ? 5.113 -22.312 -2.898 1 98.12 88 GLY B O 1
ATOM 4686 N N . ARG B 1 89 ? 3.844 -21.531 -4.617 1 98.12 89 ARG B N 1
ATOM 4687 C CA . ARG B 1 89 ? 4.062 -20.141 -4.207 1 98.12 89 ARG B CA 1
ATOM 4688 C C . ARG B 1 89 ? 2.746 -19.375 -4.141 1 98.12 89 ARG B C 1
ATOM 4690 O O . ARG B 1 89 ? 2.727 -18.203 -3.797 1 98.12 89 ARG B O 1
ATOM 4697 N N . ASN B 1 90 ? 1.625 -20 -4.41 1 97.62 90 ASN B N 1
ATOM 4698 C CA . ASN B 1 90 ? 0.36 -19.281 -4.539 1 97.62 90 ASN B CA 1
ATOM 4699 C C . ASN B 1 90 ? -0.404 -19.25 -3.217 1 97.62 90 ASN B C 1
ATOM 4701 O O . ASN B 1 90 ? 0.159 -19.547 -2.164 1 97.62 90 ASN B O 1
ATOM 4705 N N . GLY B 1 91 ? -1.65 -18.875 -3.234 1 98 91 GLY B N 1
ATOM 4706 C CA . GLY B 1 91 ? -2.414 -18.625 -2.023 1 98 91 GLY B CA 1
ATOM 4707 C C . GLY B 1 91 ? -3.166 -19.844 -1.524 1 98 91 GLY B C 1
ATOM 4708 O O . GLY B 1 91 ? -3.799 -19.797 -0.467 1 98 91 GLY B O 1
ATOM 4709 N N . GLY B 1 92 ? -3.154 -20.938 -2.279 1 98.31 92 GLY B N 1
ATOM 4710 C CA . GLY B 1 92 ? -3.781 -22.172 -1.847 1 98.31 92 GLY B CA 1
ATOM 4711 C C . GLY B 1 92 ? -5.277 -22.203 -2.1 1 98.31 92 GLY B C 1
ATOM 4712 O O . GLY B 1 92 ? -6 -22.984 -1.474 1 98.31 92 GLY B O 1
ATOM 4713 N N . HIS B 1 93 ? -5.703 -21.375 -2.99 1 97.75 93 HIS B N 1
ATOM 4714 C CA . HIS B 1 93 ? -7.121 -21.312 -3.33 1 97.75 93 HIS B CA 1
ATOM 4715 C C . HIS B 1 93 ? -7.477 -22.344 -4.395 1 97.75 93 HIS B C 1
ATOM 4717 O O . HIS B 1 93 ? -6.688 -22.594 -5.309 1 97.75 93 HIS B O 1
ATOM 4723 N N . ILE B 1 94 ? -8.625 -22.891 -4.242 1 97.56 94 ILE B N 1
ATOM 4724 C CA . ILE B 1 94 ? -9.305 -23.531 -5.363 1 97.56 94 ILE B CA 1
ATOM 4725 C C . ILE B 1 94 ? -10.664 -22.859 -5.59 1 97.56 94 ILE B C 1
ATOM 4727 O O . ILE B 1 94 ? -11.711 -23.5 -5.441 1 97.56 94 ILE B O 1
ATOM 4731 N N . ASN B 1 95 ? -10.656 -21.578 -5.848 1 94.06 95 ASN B N 1
ATOM 4732 C CA . ASN B 1 95 ? -11.852 -20.766 -6.047 1 94.06 95 ASN B CA 1
ATOM 4733 C C . ASN B 1 95 ? -11.969 -20.297 -7.492 1 94.06 95 ASN B C 1
ATOM 4735 O O . ASN B 1 95 ? -11.273 -19.359 -7.906 1 94.06 95 ASN B O 1
ATOM 4739 N N . PRO B 1 96 ? -12.883 -20.844 -8.234 1 90.69 96 PRO B N 1
ATOM 4740 C CA . PRO B 1 96 ? -12.984 -20.453 -9.641 1 90.69 96 PRO B CA 1
ATOM 4741 C C . PRO B 1 96 ? -13.734 -19.141 -9.828 1 90.69 96 PRO B C 1
ATOM 4743 O O . PRO B 1 96 ? -14.703 -18.859 -9.117 1 90.69 96 PRO B O 1
ATOM 4746 N N . PRO B 1 97 ? -13.25 -18.344 -10.758 1 86.94 97 PRO B N 1
ATOM 4747 C CA . PRO B 1 97 ? -14.125 -17.266 -11.211 1 86.94 97 PRO B CA 1
ATOM 4748 C C . PRO B 1 97 ? -15.359 -17.766 -11.945 1 86.94 97 PRO B C 1
ATOM 4750 O O . PRO B 1 97 ? -15.258 -18.641 -12.812 1 86.94 97 PRO B O 1
ATOM 4753 N N . LEU B 1 98 ? -16.516 -17.328 -11.578 1 91.94 98 LEU B N 1
ATOM 4754 C CA . LEU B 1 98 ? -17.75 -17.859 -12.133 1 91.94 98 LEU B CA 1
ATOM 4755 C C . LEU B 1 98 ? -18.594 -16.75 -12.75 1 91.94 98 LEU B C 1
ATOM 4757 O O . LEU B 1 98 ? -18.641 -16.609 -13.969 1 91.94 98 LEU B O 1
ATOM 4761 N N . TRP B 1 99 ? -19.031 -15.836 -12 1 92.56 99 TRP B N 1
ATOM 4762 C CA . TRP B 1 99 ? -19.938 -14.828 -12.516 1 92.56 99 TRP B CA 1
ATOM 4763 C C . TRP B 1 99 ? -19.188 -13.57 -12.938 1 92.56 99 TRP B C 1
ATOM 4765 O O . TRP B 1 99 ? -19.672 -12.773 -13.734 1 92.56 99 TRP B O 1
ATOM 4775 N N . ASN B 1 100 ? -17.984 -13.477 -12.453 1 86.44 100 ASN B N 1
ATOM 4776 C CA . ASN B 1 100 ? -17.203 -12.258 -12.664 1 86.44 100 ASN B CA 1
ATOM 4777 C C . ASN B 1 100 ? -16.969 -11.992 -14.141 1 86.44 100 ASN B C 1
ATOM 4779 O O . ASN B 1 100 ? -16.969 -10.836 -14.57 1 86.44 100 ASN B O 1
ATOM 4783 N N . ASP B 1 101 ? -16.766 -13.031 -14.891 1 87.19 101 ASP B N 1
ATOM 4784 C CA . ASP B 1 101 ? -16.5 -12.844 -16.312 1 87.19 101 ASP B CA 1
ATOM 4785 C C . ASP B 1 101 ? -17.562 -13.539 -17.156 1 87.19 101 ASP B C 1
ATOM 4787 O O . ASP B 1 101 ? -17.344 -13.82 -18.344 1 87.19 101 ASP B O 1
ATOM 4791 N N . TRP B 1 102 ? -18.672 -13.859 -16.609 1 92.69 102 TRP B N 1
ATOM 4792 C CA . TRP B 1 102 ? -19.719 -14.633 -17.281 1 92.69 102 TRP B CA 1
ATOM 4793 C C . TRP B 1 102 ? -20.234 -13.891 -18.516 1 92.69 102 TRP B C 1
ATOM 4795 O O . TRP B 1 102 ? -20.281 -14.453 -19.609 1 92.69 102 TRP B O 1
ATOM 4805 N N . ASN B 1 103 ? -20.562 -12.617 -18.328 1 90.94 103 ASN B N 1
ATOM 4806 C CA . ASN B 1 103 ? -21.141 -11.859 -19.422 1 90.94 103 ASN B CA 1
ATOM 4807 C C . ASN B 1 103 ? -20.156 -11.711 -20.578 1 90.94 103 ASN B C 1
ATOM 4809 O O . ASN B 1 103 ? -20.547 -11.781 -21.75 1 90.94 103 ASN B O 1
ATOM 4813 N N . TYR B 1 104 ? -19.047 -11.57 -20.219 1 88.38 104 TYR B N 1
ATOM 4814 C CA . TYR B 1 104 ? -18.016 -11.469 -21.25 1 88.38 104 TYR B CA 1
ATOM 4815 C C . TYR B 1 104 ? -17.859 -12.781 -22 1 88.38 104 TYR B C 1
ATOM 4817 O O . TYR B 1 104 ? -17.812 -12.797 -23.234 1 88.38 104 TYR B O 1
ATOM 4825 N N . LEU B 1 105 ? -17.734 -13.875 -21.281 1 93.06 105 LEU B N 1
ATOM 4826 C CA . LEU B 1 105 ? -17.547 -15.195 -21.875 1 93.06 105 LEU B CA 1
ATOM 4827 C C . LEU B 1 105 ? -18.75 -15.555 -22.766 1 93.06 105 LEU B C 1
ATOM 4829 O O . LEU B 1 105 ? -18.562 -16.094 -23.859 1 93.06 105 LEU B O 1
ATOM 4833 N N . LYS B 1 106 ? -19.891 -15.242 -22.266 1 94.88 106 LYS B N 1
ATOM 4834 C CA . LYS B 1 106 ? -21.109 -15.508 -23.031 1 94.88 106 LYS B CA 1
ATOM 4835 C C . LYS B 1 106 ? -21.125 -14.719 -24.328 1 94.88 106 LYS B C 1
ATOM 4837 O O . LYS B 1 106 ? -21.484 -15.258 -25.391 1 94.88 106 LYS B O 1
ATOM 4842 N N . ALA B 1 107 ? -20.734 -13.5 -24.266 1 94.06 107 ALA B N 1
ATOM 4843 C CA . ALA B 1 107 ? -20.734 -12.633 -25.438 1 94.06 107 ALA B CA 1
ATOM 4844 C C . ALA B 1 107 ? -19.672 -13.07 -26.438 1 94.06 107 ALA B C 1
ATOM 4846 O O . ALA B 1 107 ? -19.906 -13.039 -27.656 1 94.06 107 ALA B O 1
ATOM 4847 N N . GLN B 1 108 ? -18.578 -13.523 -25.969 1 92.38 108 GLN B N 1
ATOM 4848 C CA . GLN B 1 108 ? -17.422 -13.797 -26.828 1 92.38 108 GLN B CA 1
ATOM 4849 C C . GLN B 1 108 ? -17.5 -15.211 -27.391 1 92.38 108 GLN B C 1
ATOM 4851 O O . GLN B 1 108 ? -17.094 -15.438 -28.547 1 92.38 108 GLN B O 1
ATOM 4856 N N . TYR B 1 109 ? -18.031 -16.203 -26.625 1 95.25 109 TYR B N 1
ATOM 4857 C CA . TYR B 1 109 ? -17.875 -17.594 -27.016 1 95.25 109 TYR B CA 1
ATOM 4858 C C . TYR B 1 109 ? -19.234 -18.297 -27.094 1 95.25 109 TYR B C 1
ATOM 4860 O O . TYR B 1 109 ? -19.328 -19.438 -27.547 1 95.25 109 TYR B O 1
ATOM 4868 N N . GLY B 1 110 ? -20.297 -17.656 -26.672 1 95.94 110 GLY B N 1
ATOM 4869 C CA . GLY B 1 110 ? -21.609 -18.281 -26.609 1 95.94 110 GLY B CA 1
ATOM 4870 C C . GLY B 1 110 ? -21.891 -18.922 -25.266 1 95.94 110 GLY B C 1
ATOM 4871 O O . GLY B 1 110 ? -20.969 -19.328 -24.562 1 95.94 110 GLY B O 1
ATOM 4872 N N . GLU B 1 111 ? -23.125 -19.031 -24.969 1 94.94 111 GLU B N 1
ATOM 4873 C CA . GLU B 1 111 ? -23.562 -19.531 -23.672 1 94.94 111 GLU B CA 1
ATOM 4874 C C . GLU B 1 111 ? -23.094 -20.969 -23.453 1 94.94 111 GLU B C 1
ATOM 4876 O O . GLU B 1 111 ? -22.656 -21.328 -22.359 1 94.94 111 GLU B O 1
ATOM 4881 N N . LYS B 1 112 ? -23.234 -21.766 -24.453 1 94.88 112 LYS B N 1
ATOM 4882 C CA . LYS B 1 112 ? -22.875 -23.172 -24.328 1 94.88 112 LYS B CA 1
ATOM 4883 C C . LYS B 1 112 ? -21.422 -23.344 -23.906 1 94.88 112 LYS B C 1
ATOM 4885 O O . LYS B 1 112 ? -21.125 -24.047 -22.953 1 94.88 112 LYS B O 1
ATOM 4890 N N . ASP B 1 113 ? -20.5 -22.688 -24.594 1 95.56 113 ASP B N 1
ATOM 4891 C CA . ASP B 1 113 ? -19.078 -22.781 -24.297 1 95.56 113 ASP B CA 1
ATOM 4892 C C . ASP B 1 113 ? -18.75 -22.156 -22.953 1 95.56 113 ASP B C 1
ATOM 4894 O O . ASP B 1 113 ? -17.906 -22.656 -22.219 1 95.56 113 ASP B O 1
ATOM 4898 N N . ALA B 1 114 ? -19.422 -21.078 -22.641 1 95.56 114 ALA B N 1
ATOM 4899 C CA . ALA B 1 114 ? -19.25 -20.438 -21.328 1 95.56 114 ALA B CA 1
ATOM 4900 C C . ALA B 1 114 ? -19.641 -21.375 -20.203 1 95.56 114 ALA B C 1
ATOM 4902 O O . ALA B 1 114 ? -18.969 -21.422 -19.156 1 95.56 114 ALA B O 1
ATOM 4903 N N . ARG B 1 115 ? -20.672 -22.156 -20.422 1 95.38 115 ARG B N 1
ATOM 4904 C CA . ARG B 1 115 ? -21.109 -23.125 -19.422 1 95.38 115 ARG B CA 1
ATOM 4905 C C . ARG B 1 115 ? -20.094 -24.234 -19.25 1 95.38 115 ARG B C 1
ATOM 4907 O O . ARG B 1 115 ? -19.859 -24.703 -18.125 1 95.38 115 ARG B O 1
ATOM 4914 N N . ILE B 1 116 ? -19.547 -24.641 -20.312 1 96.38 116 ILE B N 1
ATOM 4915 C CA . ILE B 1 116 ? -18.547 -25.703 -20.266 1 96.38 116 ILE B CA 1
ATOM 4916 C C . ILE B 1 116 ? -17.328 -25.219 -19.469 1 96.38 116 ILE B C 1
ATOM 4918 O O . ILE B 1 116 ? -16.797 -25.953 -18.625 1 96.38 116 ILE B O 1
ATOM 4922 N N . LEU B 1 117 ? -16.953 -24 -19.719 1 96.94 117 LEU B N 1
ATOM 4923 C CA . LEU B 1 117 ? -15.805 -23.453 -18.984 1 96.94 117 LEU B CA 1
ATOM 4924 C C . LEU B 1 117 ? -16.125 -23.344 -17.5 1 96.94 117 LEU B C 1
ATOM 4926 O O . LEU B 1 117 ? -15.281 -23.672 -16.656 1 96.94 117 LEU B O 1
ATOM 4930 N N . ASN B 1 118 ? -17.297 -22.844 -17.156 1 95.81 118 ASN B N 1
ATOM 4931 C CA . ASN B 1 118 ? -17.703 -22.75 -15.758 1 95.81 118 ASN B CA 1
ATOM 4932 C C . ASN B 1 118 ? -17.688 -24.125 -15.086 1 95.81 118 ASN B C 1
ATOM 4934 O O . ASN B 1 118 ? -17.188 -24.266 -13.969 1 95.81 118 ASN B O 1
ATOM 4938 N N . SER B 1 119 ? -18.234 -25.062 -15.773 1 95.94 119 SER B N 1
ATOM 4939 C CA . SER B 1 119 ? -18.266 -26.422 -15.242 1 95.94 119 SER B CA 1
ATOM 4940 C C . SER B 1 119 ? -16.844 -26.984 -15.078 1 95.94 119 SER B C 1
ATOM 4942 O O . SER B 1 119 ? -16.562 -27.656 -14.094 1 95.94 119 SER B O 1
ATOM 4944 N N . PHE B 1 120 ? -16.062 -26.703 -16.047 1 97.75 120 PHE B N 1
ATOM 4945 C CA . PHE B 1 120 ? -14.648 -27.094 -16.031 1 97.75 120 PHE B CA 1
ATOM 4946 C C . PHE B 1 120 ? -13.953 -26.531 -14.797 1 97.75 120 PHE B C 1
ATOM 4948 O O . PHE B 1 120 ? -13.281 -27.266 -14.062 1 97.75 120 PHE B O 1
ATOM 4955 N N . ARG B 1 121 ? -14.109 -25.266 -14.539 1 97.38 121 ARG B N 1
ATOM 4956 C CA . ARG B 1 121 ? -13.5 -24.594 -13.398 1 97.38 121 ARG B CA 1
ATOM 4957 C C . ARG B 1 121 ? -14.031 -25.156 -12.078 1 97.38 121 ARG B C 1
ATOM 4959 O O . ARG B 1 121 ? -13.258 -25.453 -11.172 1 97.38 121 ARG B O 1
ATOM 4966 N N . LEU B 1 122 ? -15.32 -25.406 -11.992 1 95.69 122 LEU B N 1
ATOM 4967 C CA . LEU B 1 122 ? -15.984 -25.891 -10.789 1 95.69 122 LEU B CA 1
ATOM 4968 C C . LEU B 1 122 ? -15.547 -27.312 -10.461 1 95.69 122 LEU B C 1
ATOM 4970 O O . LEU B 1 122 ? -15.484 -27.703 -9.289 1 95.69 122 LEU B O 1
ATOM 4974 N N . ALA B 1 123 ? -15.203 -28.031 -11.422 1 96.81 123 ALA B N 1
ATOM 4975 C CA . ALA B 1 123 ? -14.898 -29.453 -11.258 1 96.81 123 ALA B CA 1
ATOM 4976 C C . ALA B 1 123 ? -13.578 -29.656 -10.516 1 96.81 123 ALA B C 1
ATOM 4978 O O . ALA B 1 123 ? -13.32 -30.734 -9.969 1 96.81 123 ALA B O 1
ATOM 4979 N N . HIS B 1 124 ? -12.758 -28.672 -10.484 1 97.88 124 HIS B N 1
ATOM 4980 C CA . HIS B 1 124 ? -11.414 -28.828 -9.938 1 97.88 124 HIS B CA 1
ATOM 4981 C C . HIS B 1 124 ? -11.461 -29.172 -8.453 1 97.88 124 HIS B C 1
ATOM 4983 O O . HIS B 1 124 ? -10.734 -30.062 -8 1 97.88 124 HIS B O 1
ATOM 4989 N N . VAL B 1 125 ? -12.289 -28.516 -7.695 1 95.5 125 VAL B N 1
ATOM 4990 C CA . VAL B 1 125 ? -12.32 -28.766 -6.262 1 95.5 125 VAL B CA 1
ATOM 4991 C C . VAL B 1 125 ? -12.688 -30.234 -6.004 1 95.5 125 VAL B C 1
ATOM 4993 O O . VAL B 1 125 ? -12.031 -30.906 -5.215 1 95.5 125 VAL B O 1
ATOM 4996 N N . ARG B 1 126 ? -13.664 -30.688 -6.688 1 95.75 126 ARG B N 1
ATOM 4997 C CA . ARG B 1 126 ? -14.109 -32.062 -6.512 1 95.75 126 ARG B CA 1
ATOM 4998 C C . ARG B 1 126 ? -13.039 -33.062 -6.961 1 95.75 126 ARG B C 1
ATOM 5000 O O . ARG B 1 126 ? -12.797 -34.062 -6.297 1 95.75 126 ARG B O 1
ATOM 5007 N N . GLU B 1 127 ? -12.469 -32.75 -8.078 1 97.69 127 GLU B N 1
ATOM 5008 C CA . GLU B 1 127 ? -11.445 -33.625 -8.633 1 97.69 127 GLU B CA 1
ATOM 5009 C C . GLU B 1 127 ? -10.242 -33.719 -7.695 1 97.69 127 GLU B C 1
ATOM 5011 O O . GLU B 1 127 ? -9.742 -34.812 -7.43 1 97.69 127 GLU B O 1
ATOM 5016 N N . LEU B 1 128 ? -9.75 -32.594 -7.219 1 98.5 128 LEU B N 1
ATOM 5017 C CA . LEU B 1 128 ? -8.586 -32.562 -6.34 1 98.5 128 LEU B CA 1
ATOM 5018 C C . LEU B 1 128 ? -8.883 -33.281 -5.016 1 98.5 128 LEU B C 1
ATOM 5020 O O . LEU B 1 128 ? -8.039 -33.969 -4.477 1 98.5 128 LEU B O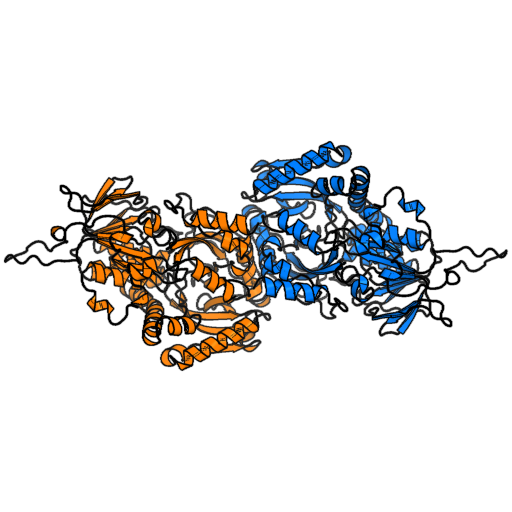 1
ATOM 5024 N N . GLN B 1 129 ? -10.078 -33.062 -4.516 1 97.69 129 GLN B N 1
ATOM 5025 C CA . GLN B 1 129 ? -10.484 -33.719 -3.289 1 97.69 129 GLN B CA 1
ATOM 5026 C C . GLN B 1 129 ? -10.547 -35.25 -3.488 1 97.69 129 GLN B C 1
ATOM 5028 O O . GLN B 1 129 ? -10.109 -36 -2.625 1 97.69 129 GLN B O 1
ATOM 5033 N N . ALA B 1 130 ? -11.109 -35.656 -4.574 1 98.25 130 ALA B N 1
ATOM 5034 C CA . ALA B 1 130 ? -11.227 -37.094 -4.879 1 98.25 130 ALA B CA 1
ATOM 5035 C C . ALA B 1 130 ? -9.852 -37.719 -4.984 1 98.25 130 ALA B C 1
ATOM 5037 O O . ALA B 1 130 ? -9.625 -38.812 -4.445 1 98.25 130 ALA B O 1
ATOM 5038 N N . ILE B 1 131 ? -8.984 -37.094 -5.656 1 98.38 131 ILE B N 1
ATOM 5039 C CA . ILE B 1 131 ? -7.641 -37.625 -5.832 1 98.38 131 ILE B CA 1
ATOM 5040 C C . ILE B 1 131 ? -6.934 -37.719 -4.477 1 98.38 131 ILE B C 1
ATOM 5042 O O . ILE B 1 131 ? -6.273 -38.688 -4.168 1 98.38 131 ILE B O 1
ATOM 5046 N N . ALA B 1 132 ? -7.035 -36.656 -3.725 1 98.5 132 ALA B N 1
ATOM 5047 C CA . ALA B 1 132 ? -6.398 -36.625 -2.41 1 98.5 132 ALA B CA 1
ATOM 5048 C C . ALA B 1 132 ? -6.891 -37.781 -1.543 1 98.5 132 ALA B C 1
ATOM 5050 O O . ALA B 1 132 ? -6.109 -38.406 -0.813 1 98.5 132 ALA B O 1
ATOM 5051 N N . SER B 1 133 ? -8.156 -38.062 -1.604 1 98.25 133 SER B N 1
ATOM 5052 C CA . SER B 1 133 ? -8.75 -39.156 -0.849 1 98.25 133 SER B CA 1
ATOM 5053 C C . SER B 1 133 ? -8.289 -40.5 -1.389 1 98.25 133 SER B C 1
ATOM 5055 O O . SER B 1 133 ? -7.871 -41.375 -0.624 1 98.25 133 SER B O 1
ATOM 5057 N N . GLN B 1 134 ? -8.359 -40.656 -2.688 1 98.19 134 GLN B N 1
ATOM 5058 C CA . GLN B 1 134 ? -8.016 -41.906 -3.348 1 98.19 134 GLN B CA 1
ATOM 5059 C C . GLN B 1 134 ? -6.551 -42.281 -3.107 1 98.19 134 GLN B C 1
ATOM 5061 O O . GLN B 1 134 ? -6.219 -43.438 -2.924 1 98.19 134 GLN B O 1
ATOM 5066 N N . GLU B 1 135 ? -5.719 -41.312 -3.115 1 98.31 135 GLU B N 1
ATOM 5067 C CA . GLU B 1 135 ? -4.281 -41.531 -3.006 1 98.31 135 GLU B CA 1
ATOM 5068 C C . GLU B 1 135 ? -3.812 -41.438 -1.559 1 98.31 135 GLU B C 1
ATOM 5070 O O . GLU B 1 135 ? -2.615 -41.531 -1.279 1 98.31 135 GLU B O 1
ATOM 5075 N N . ASP B 1 136 ? -4.727 -41.25 -0.629 1 98.25 136 ASP B N 1
ATOM 5076 C CA . ASP B 1 136 ? -4.457 -41.188 0.804 1 98.25 136 ASP B CA 1
ATOM 5077 C C . ASP B 1 136 ? -3.451 -40.094 1.134 1 98.25 136 ASP B C 1
ATOM 5079 O O . ASP B 1 136 ? -2.436 -40.344 1.783 1 98.25 136 ASP B O 1
ATOM 5083 N N . ILE B 1 137 ? -3.717 -38.875 0.634 1 98.5 137 ILE B N 1
ATOM 5084 C CA . ILE B 1 137 ? -2.863 -37.75 0.938 1 98.5 137 ILE B CA 1
ATOM 5085 C C . ILE B 1 137 ? -3.721 -36.562 1.4 1 98.5 137 ILE B C 1
ATOM 5087 O O . ILE B 1 137 ? -3.312 -35.406 1.284 1 98.5 137 ILE B O 1
ATOM 5091 N N . LEU B 1 138 ? -4.906 -36.781 1.828 1 98 138 LEU B N 1
ATOM 5092 C CA . LEU B 1 138 ? -5.844 -35.75 2.248 1 98 138 LEU B CA 1
ATOM 5093 C C . LEU B 1 138 ? -5.289 -34.969 3.436 1 98 138 LEU B C 1
ATOM 5095 O O . LEU B 1 138 ? -5.406 -33.719 3.486 1 98 138 LEU B O 1
ATOM 5099 N N . LYS B 1 139 ? -4.703 -35.625 4.387 1 97.38 139 LYS B N 1
ATOM 5100 C CA . LYS B 1 139 ? -4.164 -34.969 5.578 1 97.38 139 LYS B CA 1
ATOM 5101 C C . LYS B 1 139 ? -3.029 -34.031 5.219 1 97.38 139 LYS B C 1
ATOM 5103 O O . LYS B 1 139 ? -3.01 -32.875 5.664 1 97.38 139 LYS B O 1
ATOM 5108 N N . GLU B 1 140 ? -2.102 -34.438 4.371 1 97.19 140 GLU B N 1
ATOM 5109 C CA . GLU B 1 140 ? -0.942 -33.656 3.98 1 97.19 140 GLU B CA 1
ATOM 5110 C C . GLU B 1 140 ? -1.341 -32.5 3.045 1 97.19 140 GLU B C 1
ATOM 5112 O O . GLU B 1 140 ? -0.845 -31.375 3.176 1 97.19 140 GLU B O 1
ATOM 5117 N N . SER B 1 141 ? -2.256 -32.781 2.143 1 98.31 141 SER B N 1
ATOM 5118 C CA . SER B 1 141 ? -2.633 -31.828 1.112 1 98.31 141 SER B CA 1
ATOM 5119 C C . SER B 1 141 ? -3.662 -30.844 1.636 1 98.31 141 SER B C 1
ATOM 5121 O O . SER B 1 141 ? -3.891 -29.797 1.021 1 98.31 141 SER B O 1
ATOM 5123 N N . GLN B 1 142 ? -4.375 -31.203 2.67 1 98.06 142 GLN B N 1
ATOM 5124 C CA . GLN B 1 142 ? -5.348 -30.344 3.346 1 98.06 142 GLN B CA 1
ATOM 5125 C C . GLN B 1 142 ? -6.426 -29.875 2.379 1 98.06 142 GLN B C 1
ATOM 5127 O O . GLN B 1 142 ? -6.953 -28.766 2.521 1 98.06 142 GLN B O 1
ATOM 5132 N N . VAL B 1 143 ? -6.66 -30.641 1.255 1 98.38 143 VAL B N 1
ATOM 5133 C CA . VAL B 1 143 ? -7.742 -30.281 0.347 1 98.38 143 VAL B CA 1
ATOM 5134 C C . VAL B 1 143 ? -9.07 -30.266 1.103 1 98.38 143 VAL B C 1
ATOM 5136 O O . VAL B 1 143 ? -9.406 -31.219 1.792 1 98.38 143 VAL B O 1
ATOM 5139 N N . ARG B 1 144 ? -9.844 -29.172 0.949 1 97.69 144 ARG B N 1
ATOM 5140 C CA . ARG B 1 144 ? -11.117 -29.062 1.655 1 97.69 144 ARG B CA 1
ATOM 5141 C C . ARG B 1 144 ? -12.023 -28.031 0.987 1 97.69 144 ARG B C 1
ATOM 5143 O O . ARG B 1 144 ? -11.539 -27.094 0.332 1 97.69 144 ARG B O 1
ATOM 5150 N N . VAL B 1 145 ? -13.273 -28.219 1.205 1 97 145 VAL B N 1
ATOM 5151 C CA . VAL B 1 145 ? -14.25 -27.203 0.829 1 97 145 VAL B CA 1
ATOM 5152 C C . VAL B 1 145 ? -14.289 -26.094 1.888 1 97 145 VAL B C 1
ATOM 5154 O O . VAL B 1 145 ? -14.156 -26.375 3.082 1 97 145 VAL B O 1
ATOM 5157 N N . THR B 1 146 ? -14.383 -24.875 1.477 1 97.94 146 THR B N 1
ATOM 5158 C CA . THR B 1 146 ? -14.492 -23.719 2.367 1 97.94 146 THR B CA 1
ATOM 5159 C C . THR B 1 146 ? -15.742 -22.906 2.047 1 97.94 146 THR B C 1
ATOM 5161 O O . THR B 1 146 ? -16.312 -23.031 0.964 1 97.94 146 THR B O 1
ATOM 5164 N N . GLU B 1 147 ? -16.234 -22.203 3.045 1 97.94 147 GLU B N 1
ATOM 5165 C CA . GLU B 1 147 ? -17.125 -21.078 2.732 1 97.94 147 GLU B CA 1
ATOM 5166 C C . GLU B 1 147 ? -16.328 -19.891 2.174 1 97.94 147 GLU B C 1
ATOM 5168 O O . GLU B 1 147 ? -15.539 -19.281 2.887 1 97.94 147 GLU B O 1
ATOM 5173 N N . HIS B 1 148 ? -16.594 -19.641 0.929 1 97.94 148 HIS B N 1
ATOM 5174 C CA . HIS B 1 148 ? -15.852 -18.578 0.258 1 97.94 148 HIS B CA 1
ATOM 5175 C C . HIS B 1 148 ? -16.609 -17.25 0.321 1 97.94 148 HIS B C 1
ATOM 5177 O O . HIS B 1 148 ? -17.828 -17.219 0.143 1 97.94 148 HIS B O 1
ATOM 5183 N N . LEU B 1 149 ? -15.883 -16.188 0.631 1 98.19 149 LEU B N 1
ATOM 5184 C CA . LEU B 1 149 ? -16.453 -14.852 0.688 1 98.19 149 LEU B CA 1
ATOM 5185 C C . LEU B 1 149 ? -15.742 -13.914 -0.271 1 98.19 149 LEU B C 1
ATOM 5187 O O . LEU B 1 149 ? -14.523 -13.758 -0.206 1 98.19 149 LEU B O 1
ATOM 5191 N N . GLU B 1 150 ? -16.469 -13.289 -1.16 1 97.44 150 GLU B N 1
ATOM 5192 C CA . GLU B 1 150 ? -16.031 -12.094 -1.864 1 97.44 150 GLU B CA 1
ATOM 5193 C C . GLU B 1 150 ? -16.453 -10.828 -1.12 1 97.44 150 GLU B C 1
ATOM 5195 O O . GLU B 1 150 ? -17.641 -10.508 -1.054 1 97.44 150 GLU B O 1
ATOM 5200 N N . VAL B 1 151 ? -15.492 -10.086 -0.638 1 97.5 151 VAL B N 1
ATOM 5201 C CA . VAL B 1 151 ? -15.781 -8.969 0.254 1 97.5 151 VAL B CA 1
ATOM 5202 C C . VAL B 1 151 ? -15.516 -7.648 -0.469 1 97.5 151 VAL B C 1
ATOM 5204 O O . VAL B 1 151 ? -14.414 -7.426 -0.976 1 97.5 151 VAL B O 1
ATOM 5207 N N . PHE B 1 152 ? -16.5 -6.75 -0.474 1 95.94 152 PHE B N 1
ATOM 5208 C CA . PHE B 1 152 ? -16.406 -5.492 -1.205 1 95.94 152 PHE B CA 1
ATOM 5209 C C . PHE B 1 152 ? -16.391 -4.309 -0.245 1 95.94 152 PHE B C 1
ATOM 5211 O O . PHE B 1 152 ? -17.25 -4.219 0.643 1 95.94 152 PHE B O 1
ATOM 5218 N N . PHE B 1 153 ? -15.531 -3.359 -0.481 1 92.31 153 PHE B N 1
ATOM 5219 C CA . PHE B 1 153 ? -15.383 -2.227 0.425 1 92.31 153 PHE B CA 1
ATOM 5220 C C . PHE B 1 153 ? -16.016 -0.974 -0.168 1 92.31 153 PHE B C 1
ATOM 5222 O O . PHE B 1 153 ? -16.188 0.033 0.525 1 92.31 153 PHE B O 1
ATOM 5229 N N . THR B 1 154 ? -16.375 -1.037 -1.419 1 89.25 154 THR B N 1
ATOM 5230 C CA . THR B 1 154 ? -17.078 0.081 -2.033 1 89.25 154 THR B CA 1
ATOM 5231 C C . THR B 1 154 ? -18.484 -0.336 -2.461 1 89.25 154 THR B C 1
ATOM 5233 O O . THR B 1 154 ? -18.688 -1.455 -2.938 1 89.25 154 THR B O 1
ATOM 5236 N N . GLN B 1 155 ? -19.406 0.597 -2.332 1 93.19 155 GLN B N 1
ATOM 5237 C CA . GLN B 1 155 ? -20.797 0.321 -2.705 1 93.19 155 GLN B CA 1
ATOM 5238 C C . GLN B 1 155 ? -20.922 0.089 -4.207 1 93.19 155 GLN B C 1
ATOM 5240 O O . GLN B 1 155 ? -21.703 -0.761 -4.645 1 93.19 155 GLN B O 1
ATOM 5245 N N . ASP B 1 156 ? -20.156 0.812 -4.973 1 91.25 156 ASP B N 1
ATOM 5246 C CA . ASP B 1 156 ? -20.203 0.673 -6.426 1 91.25 156 ASP B CA 1
ATOM 5247 C C . ASP B 1 156 ? -19.781 -0.728 -6.859 1 91.25 156 ASP B C 1
ATOM 5249 O O . ASP B 1 156 ? -20.469 -1.372 -7.656 1 91.25 156 ASP B O 1
ATOM 5253 N N . ASP B 1 157 ? -18.703 -1.209 -6.332 1 91.25 157 ASP B N 1
ATOM 5254 C CA . ASP B 1 157 ? -18.219 -2.545 -6.672 1 91.25 157 ASP B CA 1
ATOM 5255 C C . ASP B 1 157 ? -19.234 -3.613 -6.254 1 91.25 157 ASP B C 1
ATOM 5257 O O . ASP B 1 157 ? -19.5 -4.551 -7.012 1 91.25 157 ASP B O 1
ATOM 5261 N N . PHE B 1 158 ? -19.766 -3.467 -5.059 1 96.19 158 PHE B N 1
ATOM 5262 C CA . PHE B 1 158 ? -20.719 -4.445 -4.547 1 96.19 158 PHE B CA 1
ATOM 5263 C C . PHE B 1 158 ? -21.969 -4.504 -5.426 1 96.19 158 PHE B C 1
ATOM 5265 O O . PHE B 1 158 ? -22.438 -5.586 -5.777 1 96.19 158 PHE B O 1
ATOM 5272 N N . THR B 1 159 ? -22.438 -3.326 -5.836 1 96.69 159 THR B N 1
ATOM 5273 C CA . THR B 1 159 ? -23.641 -3.244 -6.66 1 96.69 159 THR B CA 1
ATOM 5274 C C . THR B 1 159 ? -23.391 -3.885 -8.023 1 96.69 159 THR B C 1
ATOM 5276 O O . THR B 1 159 ? -24.219 -4.664 -8.508 1 96.69 159 THR B O 1
ATOM 5279 N N . GLU B 1 160 ? -22.328 -3.582 -8.602 1 93.75 160 GLU B N 1
ATOM 5280 C CA . GLU B 1 160 ? -21.984 -4.148 -9.906 1 93.75 160 GLU B CA 1
ATOM 5281 C C . GLU B 1 160 ? -21.875 -5.668 -9.836 1 93.75 160 GLU B C 1
ATOM 5283 O O . GLU B 1 160 ? -22.344 -6.371 -10.734 1 93.75 160 GLU B O 1
ATOM 5288 N N . GLU B 1 161 ? -21.266 -6.16 -8.82 1 94.44 161 GLU B N 1
ATOM 5289 C CA . GLU B 1 161 ? -21.078 -7.598 -8.672 1 94.44 161 GLU B CA 1
ATOM 5290 C C . GLU B 1 161 ? -22.406 -8.305 -8.398 1 94.44 161 GLU B C 1
ATOM 5292 O O . GLU B 1 161 ? -22.609 -9.445 -8.828 1 94.44 161 GLU B O 1
ATOM 5297 N N . CYS B 1 162 ? -23.25 -7.668 -7.633 1 96.12 162 CYS B N 1
ATOM 5298 C CA . CYS B 1 162 ? -24.578 -8.227 -7.398 1 96.12 162 CYS B CA 1
ATOM 5299 C C . CYS B 1 162 ? -25.359 -8.359 -8.703 1 96.12 162 CYS B C 1
ATOM 5301 O O . CYS B 1 162 ? -26.062 -9.344 -8.922 1 96.12 162 CYS B O 1
ATOM 5303 N N . GLU B 1 163 ? -25.188 -7.371 -9.523 1 95.94 163 GLU B N 1
ATOM 5304 C CA . GLU B 1 163 ? -25.859 -7.422 -10.82 1 95.94 163 GLU B CA 1
ATOM 5305 C C . GLU B 1 163 ? -25.328 -8.57 -11.672 1 95.94 163 GLU B C 1
ATOM 5307 O O . GLU B 1 163 ? -26.109 -9.297 -12.297 1 95.94 163 GLU B O 1
ATOM 5312 N N . ALA B 1 164 ? -24.047 -8.711 -11.664 1 94.25 164 ALA B N 1
ATOM 5313 C CA . ALA B 1 164 ? -23.422 -9.805 -12.414 1 94.25 164 ALA B CA 1
ATOM 5314 C C . ALA B 1 164 ? -23.875 -11.164 -11.867 1 94.25 164 ALA B C 1
ATOM 5316 O O . ALA B 1 164 ? -24.125 -12.094 -12.633 1 94.25 164 ALA B O 1
ATOM 5317 N N . LEU B 1 165 ? -23.922 -11.273 -10.594 1 96.12 165 LEU B N 1
ATOM 5318 C CA . LEU B 1 165 ? -24.359 -12.508 -9.953 1 96.12 165 LEU B CA 1
ATOM 5319 C C . LEU B 1 165 ? -25.797 -12.852 -10.359 1 96.12 165 LEU B C 1
ATOM 5321 O O . LEU B 1 165 ? -26.094 -14.016 -10.641 1 96.12 165 LEU B O 1
ATOM 5325 N N . GLU B 1 166 ? -26.625 -11.891 -10.367 1 95.31 166 GLU B N 1
ATOM 5326 C CA . GLU B 1 166 ? -28.031 -12.109 -10.727 1 95.31 166 GLU B CA 1
ATOM 5327 C C . GLU B 1 166 ? -28.156 -12.57 -12.172 1 95.31 166 GLU B C 1
ATOM 5329 O O . GLU B 1 166 ? -28.984 -13.43 -12.484 1 95.31 166 GLU B O 1
ATOM 5334 N N . GLU B 1 167 ? -27.406 -11.969 -12.969 1 94.44 167 GLU B N 1
ATOM 5335 C CA . GLU B 1 167 ? -27.422 -12.391 -14.367 1 94.44 167 GLU B CA 1
ATOM 5336 C C . GLU B 1 167 ? -26.969 -13.844 -14.516 1 94.44 167 GLU B C 1
ATOM 5338 O O . GLU B 1 167 ? -27.578 -14.602 -15.273 1 94.44 167 GLU B O 1
ATOM 5343 N N . TRP B 1 168 ? -25.953 -14.125 -13.828 1 95.31 168 TRP B N 1
ATOM 5344 C CA . TRP B 1 168 ? -25.453 -15.5 -13.859 1 95.31 168 TRP B CA 1
ATOM 5345 C C . TRP B 1 168 ? -26.484 -16.469 -13.281 1 95.31 168 TRP B C 1
ATOM 5347 O O . TRP B 1 168 ? -26.672 -17.562 -13.812 1 95.31 168 TRP B O 1
ATOM 5357 N N . LYS B 1 169 ? -27.141 -16.109 -12.242 1 94.62 169 LYS B N 1
ATOM 5358 C CA . LYS B 1 169 ? -28.203 -16.906 -11.641 1 94.62 169 LYS B CA 1
ATOM 5359 C C . LYS B 1 169 ? -29.328 -17.156 -12.641 1 94.62 169 LYS B C 1
ATOM 5361 O O . LYS B 1 169 ? -29.938 -18.234 -12.625 1 94.62 169 LYS B O 1
ATOM 5366 N N . GLY B 1 170 ? -29.594 -16.25 -13.398 1 93.81 170 GLY B N 1
ATOM 5367 C CA . GLY B 1 170 ? -30.609 -16.406 -14.422 1 93.81 170 GLY B CA 1
ATOM 5368 C C . GLY B 1 170 ? -30.25 -17.453 -15.469 1 93.81 170 GLY B C 1
ATOM 5369 O O . GLY B 1 170 ? -31.109 -18.203 -15.922 1 93.81 170 GLY B O 1
ATOM 5370 N N . ASP B 1 171 ? -29.016 -17.484 -15.797 1 92.69 171 ASP B N 1
ATOM 5371 C CA . ASP B 1 171 ? -28.547 -18.359 -16.875 1 92.69 171 ASP B CA 1
ATOM 5372 C C . ASP B 1 171 ? -28.219 -19.75 -16.359 1 92.69 171 ASP B C 1
ATOM 5374 O O . ASP B 1 171 ? -28.422 -20.75 -17.062 1 92.69 171 ASP B O 1
ATOM 5378 N N . VAL B 1 172 ? -27.688 -19.828 -15.172 1 92.5 172 VAL B N 1
ATOM 5379 C CA . VAL B 1 172 ? -27.219 -21.094 -14.625 1 92.5 172 VAL B CA 1
ATOM 5380 C C . VAL B 1 172 ? -27.75 -21.266 -13.203 1 92.5 172 VAL B C 1
ATOM 5382 O O . VAL B 1 172 ? -26.953 -21.422 -12.266 1 92.5 172 VAL B O 1
ATOM 5385 N N . PRO B 1 173 ? -28.891 -21.359 -13 1 91.44 173 PRO B N 1
ATOM 5386 C CA . PRO B 1 173 ? -29.469 -21.391 -11.648 1 91.44 173 PRO B CA 1
ATOM 5387 C C . PRO B 1 173 ? -29.047 -22.625 -10.852 1 91.44 173 PRO B C 1
ATOM 5389 O O . PRO B 1 173 ? -28.938 -22.562 -9.625 1 91.44 173 PRO B O 1
ATOM 5392 N N . GLU B 1 174 ? -28.781 -23.672 -11.453 1 89.19 174 GLU B N 1
ATOM 5393 C CA . GLU B 1 174 ? -28.484 -24.922 -10.766 1 89.19 174 GLU B CA 1
ATOM 5394 C C . GLU B 1 174 ? -27.203 -24.812 -9.953 1 89.19 174 GLU B C 1
ATOM 5396 O O . GLU B 1 174 ? -27.047 -25.469 -8.922 1 89.19 174 GLU B O 1
ATOM 5401 N N . VAL B 1 175 ? -26.328 -23.984 -10.367 1 87.06 175 VAL B N 1
ATOM 5402 C CA . VAL B 1 175 ? -25.047 -23.797 -9.68 1 87.06 175 VAL B CA 1
ATOM 5403 C C . VAL B 1 175 ? -25.094 -22.5 -8.883 1 87.06 175 VAL B C 1
ATOM 5405 O O . VAL B 1 175 ? -24.625 -22.438 -7.742 1 87.06 175 VAL B O 1
ATOM 5408 N N . ALA B 1 176 ? -25.734 -21.516 -9.352 1 88.69 176 ALA B N 1
ATOM 5409 C CA . ALA B 1 176 ? -25.656 -20.141 -8.875 1 88.69 176 ALA B CA 1
ATOM 5410 C C . ALA B 1 176 ? -26.453 -19.953 -7.59 1 88.69 176 ALA B C 1
ATOM 5412 O O . ALA B 1 176 ? -26.219 -19.016 -6.828 1 88.69 176 ALA B O 1
ATOM 5413 N N . GLN B 1 177 ? -27.297 -20.844 -7.277 1 88.94 177 GLN B N 1
ATOM 5414 C CA . GLN B 1 177 ? -28.172 -20.703 -6.121 1 88.94 177 GLN B CA 1
ATOM 5415 C C . GLN B 1 177 ? -27.391 -20.797 -4.816 1 88.94 177 GLN B C 1
ATOM 5417 O O . GLN B 1 177 ? -27.844 -20.312 -3.775 1 88.94 177 GLN B O 1
ATOM 5422 N N . GLU B 1 178 ? -26.266 -21.312 -4.824 1 92.75 178 GLU B N 1
ATOM 5423 C CA . GLU B 1 178 ? -25.453 -21.469 -3.627 1 92.75 178 GLU B CA 1
ATOM 5424 C C . GLU B 1 178 ? -24.719 -20.188 -3.281 1 92.75 178 GLU B C 1
ATOM 5426 O O . GLU B 1 178 ? -24.125 -20.062 -2.203 1 92.75 178 GLU B O 1
ATOM 5431 N N . TYR B 1 179 ? -24.797 -19.219 -4.156 1 96 179 TYR B N 1
ATOM 5432 C CA . TYR B 1 179 ? -24.125 -17.938 -3.939 1 96 179 TYR B CA 1
ATOM 5433 C C . TYR B 1 179 ? -25.125 -16.875 -3.477 1 96 179 TYR B C 1
ATOM 5435 O O . TYR B 1 179 ? -26.141 -16.641 -4.129 1 96 179 TYR B O 1
ATOM 5443 N N . ILE B 1 180 ? -24.828 -16.25 -2.324 1 97.19 180 ILE B N 1
ATOM 5444 C CA . ILE B 1 180 ? -25.766 -15.336 -1.689 1 97.19 180 ILE B CA 1
ATOM 5445 C C . ILE B 1 180 ? -25.062 -14.016 -1.383 1 97.19 180 ILE B C 1
ATOM 5447 O O . ILE B 1 180 ? -23.953 -14 -0.834 1 97.19 180 ILE B O 1
ATOM 5451 N N . ALA B 1 181 ? -25.75 -12.93 -1.736 1 97.88 181 ALA B N 1
ATOM 5452 C CA . ALA B 1 181 ? -25.234 -11.594 -1.457 1 97.88 181 ALA B CA 1
ATOM 5453 C C . ALA B 1 181 ? -25.75 -11.062 -0.125 1 97.88 181 ALA B C 1
ATOM 5455 O O . ALA B 1 181 ? -26.922 -11.25 0.201 1 97.88 181 ALA B O 1
ATOM 5456 N N . TYR B 1 182 ? -24.875 -10.555 0.731 1 98.25 182 TYR B N 1
ATOM 5457 C CA . TYR B 1 182 ? -25.172 -9.891 1.991 1 98.25 182 TYR B CA 1
ATOM 5458 C C . TYR B 1 182 ? -24.719 -8.438 1.971 1 98.25 182 TYR B C 1
ATOM 5460 O O . TYR B 1 182 ? -23.547 -8.156 1.678 1 98.25 182 TYR B O 1
ATOM 5468 N N . ALA B 1 183 ? -25.594 -7.496 2.324 1 96.56 183 ALA B N 1
ATOM 5469 C CA . ALA B 1 183 ? -25.25 -6.078 2.256 1 96.56 183 ALA B CA 1
ATOM 5470 C C . ALA B 1 183 ? -24.938 -5.523 3.643 1 96.56 183 ALA B C 1
ATOM 5472 O O . ALA B 1 183 ? -25.531 -5.957 4.637 1 96.56 183 ALA B O 1
ATOM 5473 N N . ASP B 1 184 ? -23.984 -4.672 3.705 1 91.94 184 ASP B N 1
ATOM 5474 C CA . ASP B 1 184 ? -23.734 -3.746 4.805 1 91.94 184 ASP B CA 1
ATOM 5475 C C . ASP B 1 184 ? -23.672 -4.484 6.141 1 91.94 184 ASP B C 1
ATOM 5477 O O . ASP B 1 184 ? -22.891 -5.438 6.285 1 91.94 184 ASP B O 1
ATOM 5481 N N . THR B 1 185 ? -24.578 -4.125 7.051 1 94.56 185 THR B N 1
ATOM 5482 C CA . THR B 1 185 ? -24.516 -4.582 8.438 1 94.56 185 THR B CA 1
ATOM 5483 C C . THR B 1 185 ? -24.703 -6.094 8.516 1 94.56 185 THR B C 1
ATOM 5485 O O . THR B 1 185 ? -24.125 -6.75 9.383 1 94.56 185 THR B O 1
ATOM 5488 N N . GLU B 1 186 ? -25.484 -6.641 7.613 1 97.12 186 GLU B N 1
ATOM 5489 C CA . GLU B 1 186 ? -25.672 -8.086 7.613 1 97.12 186 GLU B CA 1
ATOM 5490 C C . GLU B 1 186 ? -24.359 -8.82 7.324 1 97.12 186 GLU B C 1
ATOM 5492 O O . GLU B 1 186 ? -24.031 -9.789 8 1 97.12 186 GLU B O 1
ATOM 5497 N N . ALA B 1 187 ? -23.641 -8.336 6.285 1 97.19 187 ALA B N 1
ATOM 5498 C CA . ALA B 1 187 ? -22.344 -8.922 5.953 1 97.19 187 ALA B CA 1
ATOM 5499 C C . ALA B 1 187 ? -21.359 -8.742 7.102 1 97.19 187 ALA B C 1
ATOM 5501 O O . ALA B 1 187 ? -20.641 -9.68 7.453 1 97.19 187 ALA B O 1
ATOM 5502 N N . GLN B 1 188 ? -21.297 -7.562 7.66 1 97.25 188 GLN B N 1
ATOM 5503 C CA . GLN B 1 188 ? -20.359 -7.203 8.711 1 97.25 188 GLN B CA 1
ATOM 5504 C C . GLN B 1 188 ? -20.562 -8.07 9.953 1 97.25 188 GLN B C 1
ATOM 5506 O O . GLN B 1 188 ? -19.594 -8.641 10.477 1 97.25 188 GLN B O 1
ATOM 5511 N N . GLU B 1 189 ? -21.766 -8.273 10.344 1 97.06 189 GLU B N 1
ATOM 5512 C CA . GLU B 1 189 ? -22.078 -9.008 11.562 1 97.06 189 GLU B CA 1
ATOM 5513 C C . GLU B 1 189 ? -22 -10.516 11.328 1 97.06 189 GLU B C 1
ATOM 5515 O O . GLU B 1 189 ? -21.422 -11.25 12.133 1 97.06 189 GLU B O 1
ATOM 5520 N N . LYS B 1 190 ? -22.547 -10.977 10.266 1 97.31 190 LYS B N 1
ATOM 5521 C CA . LYS B 1 190 ? -22.609 -12.406 9.992 1 97.31 190 LYS B CA 1
ATOM 5522 C C . LYS B 1 190 ? -21.219 -13 9.852 1 97.31 190 LYS B C 1
ATOM 5524 O O . LYS B 1 190 ? -20.969 -14.125 10.297 1 97.31 190 LYS B O 1
ATOM 5529 N N . PHE B 1 191 ? -20.344 -12.234 9.258 1 98.06 191 PHE B N 1
ATOM 5530 C CA . PHE B 1 191 ? -19.047 -12.805 8.922 1 98.06 191 PHE B CA 1
ATOM 5531 C C . PHE B 1 191 ? -17.938 -12.117 9.703 1 98.06 191 PHE B C 1
ATOM 5533 O O . PHE B 1 191 ? -16.75 -12.344 9.445 1 98.06 191 PHE B O 1
ATOM 5540 N N . SER B 1 192 ? -18.312 -11.25 10.664 1 97.5 192 SER B N 1
ATOM 5541 C CA . SER B 1 192 ? -17.359 -10.547 11.523 1 97.5 192 SER B CA 1
ATOM 5542 C C . SER B 1 192 ? -16.328 -9.789 10.703 1 97.5 192 SER B C 1
ATOM 5544 O O . SER B 1 192 ? -15.117 -9.953 10.914 1 97.5 192 SER B O 1
ATOM 5546 N N . LEU B 1 193 ? -16.812 -8.977 9.75 1 97.62 193 LEU B N 1
ATOM 5547 C CA . LEU B 1 193 ? -15.977 -8.148 8.898 1 97.62 193 LEU B CA 1
ATOM 5548 C C . LEU B 1 193 ? -15.945 -6.703 9.391 1 97.62 193 LEU B C 1
ATOM 5550 O O . LEU B 1 193 ? -16.75 -6.324 10.25 1 97.62 193 LEU B O 1
ATOM 5554 N N . SER B 1 194 ? -15.07 -5.984 8.898 1 95.94 194 SER B N 1
ATOM 5555 C CA . SER B 1 194 ? -14.938 -4.57 9.227 1 95.94 194 SER B CA 1
ATOM 5556 C C . SER B 1 194 ? -16.219 -3.811 8.93 1 95.94 194 SER B C 1
ATOM 5558 O O . SER B 1 194 ? -16.938 -4.137 7.984 1 95.94 194 SER B O 1
ATOM 5560 N N . ILE B 1 195 ? -16.453 -2.717 9.672 1 93.31 195 ILE B N 1
ATOM 5561 C CA . ILE B 1 195 ? -17.609 -1.861 9.484 1 93.31 195 ILE B CA 1
ATOM 5562 C C . ILE B 1 195 ? -17.5 -1.122 8.156 1 93.31 195 ILE B C 1
ATOM 5564 O O . ILE B 1 195 ? -18.484 -0.581 7.648 1 93.31 195 ILE B O 1
ATOM 5568 N N . ARG B 1 196 ? -16.375 -1.144 7.551 1 91.12 196 ARG B N 1
ATOM 5569 C CA . ARG B 1 196 ? -16.125 -0.458 6.289 1 91.12 196 ARG B CA 1
ATOM 5570 C C . ARG B 1 196 ? -16.641 -1.282 5.109 1 91.12 196 ARG B C 1
ATOM 5572 O O . ARG B 1 196 ? -16.75 -0.772 3.994 1 91.12 196 ARG B O 1
ATOM 5579 N N . VAL B 1 197 ? -16.984 -2.482 5.309 1 95.81 197 VAL B N 1
ATOM 5580 C CA . VAL B 1 197 ? -17.406 -3.387 4.242 1 95.81 197 VAL B CA 1
ATOM 5581 C C . VAL B 1 197 ? -18.797 -2.994 3.742 1 95.81 197 VAL B C 1
ATOM 5583 O O . VAL B 1 197 ? -19.719 -2.854 4.531 1 95.81 197 VAL B O 1
ATOM 5586 N N . ALA B 1 198 ? -18.906 -2.838 2.406 1 96.31 198 ALA B N 1
ATOM 5587 C CA . ALA B 1 198 ? -20.188 -2.504 1.772 1 96.31 198 ALA B CA 1
ATOM 5588 C C . ALA B 1 198 ? -21.062 -3.742 1.62 1 96.31 198 ALA B C 1
ATOM 5590 O O . ALA B 1 198 ? -22.297 -3.645 1.655 1 96.31 198 ALA B O 1
ATOM 5591 N N . GLY B 1 199 ? -20.422 -4.855 1.383 1 97.94 199 GLY B N 1
ATOM 5592 C CA . GLY B 1 199 ? -21.141 -6.117 1.23 1 97.94 199 GLY B CA 1
ATOM 5593 C C . GLY B 1 199 ? -20.219 -7.273 0.872 1 97.94 199 GLY B C 1
ATOM 5594 O O . GLY B 1 199 ? -19.016 -7.086 0.677 1 97.94 199 GLY B O 1
ATOM 5595 N N . CYS B 1 200 ? -20.812 -8.484 0.892 1 97.69 200 CYS B N 1
ATOM 5596 C CA . CYS B 1 200 ? -20.047 -9.656 0.478 1 97.69 200 CYS B CA 1
ATOM 5597 C C . CYS B 1 200 ? -20.953 -10.688 -0.191 1 97.69 200 CYS B C 1
ATOM 5599 O O . CYS B 1 200 ? -22.172 -10.641 -0.045 1 97.69 200 CYS B O 1
ATOM 5601 N N . ILE B 1 201 ? -20.422 -11.484 -1.015 1 97.88 201 ILE B N 1
ATOM 5602 C CA . ILE B 1 201 ? -21.078 -12.633 -1.633 1 97.88 201 ILE B CA 1
ATOM 5603 C C . ILE B 1 201 ? -20.453 -13.922 -1.116 1 97.88 201 ILE B C 1
ATOM 5605 O O . ILE B 1 201 ? -19.234 -14.094 -1.16 1 97.88 201 ILE B O 1
ATOM 5609 N N . SER B 1 202 ? -21.328 -14.766 -0.608 1 97.75 202 SER B N 1
ATOM 5610 C CA . SER B 1 202 ? -20.859 -16.031 -0.043 1 97.75 202 SER B CA 1
ATOM 5611 C C . SER B 1 202 ? -21.25 -17.203 -0.938 1 97.75 202 SER B C 1
ATOM 5613 O O . SER B 1 202 ? -22.281 -17.172 -1.606 1 97.75 202 SER B O 1
ATOM 5615 N N . GLY B 1 203 ? -20.406 -18.203 -1.026 1 96.62 203 GLY B N 1
ATOM 5616 C CA . GLY B 1 203 ? -20.641 -19.453 -1.728 1 96.62 203 GLY B CA 1
ATOM 5617 C C . GLY B 1 203 ? -19.562 -20.5 -1.453 1 96.62 203 GLY B C 1
ATOM 5618 O O . GLY B 1 203 ? -18.672 -20.281 -0.626 1 96.62 203 GLY B O 1
ATOM 5619 N N . PRO B 1 204 ? -19.719 -21.594 -2.086 1 95.81 204 PRO B N 1
ATOM 5620 C CA . PRO B 1 204 ? -18.703 -22.641 -1.882 1 95.81 204 PRO B CA 1
ATOM 5621 C C . PRO B 1 204 ? -17.375 -22.297 -2.535 1 95.81 204 PRO B C 1
ATOM 5623 O O . PRO B 1 204 ? -17.344 -21.734 -3.625 1 95.81 204 PRO B O 1
ATOM 5626 N N . GLY B 1 205 ? -16.297 -22.625 -1.874 1 95.94 205 GLY B N 1
ATOM 5627 C CA . GLY B 1 205 ? -14.938 -22.562 -2.387 1 95.94 205 GLY B CA 1
ATOM 5628 C C . GLY B 1 205 ? -14.078 -23.734 -1.969 1 95.94 205 GLY B C 1
ATOM 5629 O O . GLY B 1 205 ? -14.602 -24.812 -1.658 1 95.94 205 GLY B O 1
ATOM 5630 N N . GLY B 1 206 ? -12.805 -23.578 -2.123 1 97.56 206 GLY B N 1
ATOM 5631 C CA . GLY B 1 206 ? -11.875 -24.625 -1.719 1 97.56 206 GLY B CA 1
ATOM 5632 C C . GLY B 1 206 ? -10.5 -24.094 -1.363 1 97.56 206 GLY B C 1
ATOM 5633 O O . GLY B 1 206 ? -10.148 -22.969 -1.738 1 97.56 206 GLY B O 1
ATOM 5634 N N . ALA B 1 207 ? -9.805 -24.828 -0.559 1 98.5 207 ALA B N 1
ATOM 5635 C CA . ALA B 1 207 ? -8.422 -24.547 -0.198 1 98.5 207 ALA B CA 1
ATOM 5636 C C . ALA B 1 207 ? -7.578 -25.812 -0.208 1 98.5 207 ALA B C 1
ATOM 5638 O O . ALA B 1 207 ? -8.117 -26.922 -0.129 1 98.5 207 ALA B O 1
ATOM 5639 N N . ILE B 1 208 ? -6.309 -25.625 -0.373 1 98.75 208 ILE B N 1
ATOM 5640 C CA . ILE B 1 208 ? -5.41 -26.766 -0.544 1 98.75 208 ILE B CA 1
ATOM 5641 C C . ILE B 1 208 ? -3.988 -26.359 -0.157 1 98.75 208 ILE B C 1
ATOM 5643 O O . ILE B 1 208 ? -3.645 -25.172 -0.185 1 98.75 208 ILE B O 1
ATOM 5647 N N . HIS B 1 209 ? -3.215 -27.234 0.414 1 98.69 209 HIS B N 1
ATOM 5648 C CA . HIS B 1 209 ? -1.762 -27.125 0.452 1 98.69 209 HIS B CA 1
ATOM 5649 C C . HIS B 1 209 ? -1.135 -27.594 -0.855 1 98.69 209 HIS B C 1
ATOM 5651 O O . HIS B 1 209 ? -0.759 -28.766 -0.983 1 98.69 209 HIS B O 1
ATOM 5657 N N . PRO B 1 210 ? -0.907 -26.703 -1.801 1 98.56 210 PRO B N 1
ATOM 5658 C CA . PRO B 1 210 ? -0.601 -27.109 -3.17 1 98.56 210 PRO B CA 1
ATOM 5659 C C . PRO B 1 210 ? 0.722 -27.875 -3.275 1 98.56 210 PRO B C 1
ATOM 5661 O O . PRO B 1 210 ? 0.813 -28.859 -4 1 98.56 210 PRO B O 1
ATOM 5664 N N . TYR B 1 211 ? 1.745 -27.453 -2.533 1 98.75 211 TYR B N 1
ATOM 5665 C CA . TYR B 1 211 ? 3.051 -28.094 -2.541 1 98.75 211 TYR B CA 1
ATOM 5666 C C . TYR B 1 211 ? 2.947 -29.531 -2.039 1 98.75 211 TYR B C 1
ATOM 5668 O O . TYR B 1 211 ? 3.504 -30.453 -2.648 1 98.75 211 TYR B O 1
ATOM 5676 N N . ARG B 1 212 ? 2.242 -29.75 -0.979 1 98.75 212 ARG B N 1
ATOM 5677 C CA . ARG B 1 212 ? 2.121 -31.078 -0.409 1 98.75 212 ARG B CA 1
ATOM 5678 C C . ARG B 1 212 ? 1.258 -31.984 -1.292 1 98.75 212 ARG B C 1
ATOM 5680 O O . ARG B 1 212 ? 1.511 -33.188 -1.401 1 98.75 212 ARG B O 1
ATOM 5687 N N . PHE B 1 213 ? 0.238 -31.422 -1.838 1 98.75 213 PHE B N 1
ATOM 5688 C CA . PHE B 1 213 ? -0.569 -32.219 -2.76 1 98.75 213 PHE B CA 1
ATOM 5689 C C . PHE B 1 213 ? 0.292 -32.781 -3.883 1 98.75 213 PHE B C 1
ATOM 5691 O O . PHE B 1 213 ? 0.278 -33.969 -4.133 1 98.75 213 PHE B O 1
ATOM 5698 N N . VAL B 1 214 ? 1.061 -31.922 -4.527 1 98.88 214 VAL B N 1
ATOM 5699 C CA . VAL B 1 214 ? 1.833 -32.281 -5.707 1 98.88 214 VAL B CA 1
ATOM 5700 C C . VAL B 1 214 ? 2.971 -33.219 -5.305 1 98.88 214 VAL B C 1
ATOM 5702 O O . VAL B 1 214 ? 3.152 -34.281 -5.906 1 98.88 214 VAL B O 1
ATOM 5705 N N . THR B 1 215 ? 3.721 -32.906 -4.281 1 98.88 215 THR B N 1
ATOM 5706 C CA . THR B 1 215 ? 4.914 -33.688 -3.947 1 98.88 215 THR B CA 1
ATOM 5707 C C . THR B 1 215 ? 4.535 -35.031 -3.379 1 98.88 215 THR B C 1
ATOM 5709 O O . THR B 1 215 ? 5.195 -36.031 -3.668 1 98.88 215 THR B O 1
ATOM 5712 N N . CYS B 1 216 ? 3.461 -35.062 -2.584 1 98.81 216 CYS B N 1
ATOM 5713 C CA . CYS B 1 216 ? 3.016 -36.375 -2.086 1 98.81 216 CYS B CA 1
ATOM 5714 C C . CYS B 1 216 ? 2.566 -37.281 -3.232 1 98.81 216 CYS B C 1
ATOM 5716 O O . CYS B 1 216 ? 2.848 -38.469 -3.23 1 98.81 216 CYS B O 1
ATOM 5718 N N . LEU B 1 217 ? 1.885 -36.688 -4.16 1 98.69 217 LEU B N 1
ATOM 5719 C CA . LEU B 1 217 ? 1.428 -37.469 -5.312 1 98.69 217 LEU B CA 1
ATOM 5720 C C . LEU B 1 217 ? 2.609 -37.969 -6.133 1 98.69 217 LEU B C 1
ATOM 5722 O O . LEU B 1 217 ? 2.623 -39.125 -6.574 1 98.69 217 LEU B O 1
ATOM 5726 N N . LEU B 1 218 ? 3.6 -37.125 -6.359 1 98.81 218 LEU B N 1
ATOM 5727 C CA . LEU B 1 218 ? 4.766 -37.5 -7.152 1 98.81 218 LEU B CA 1
ATOM 5728 C C . LEU B 1 218 ? 5.562 -38.594 -6.461 1 98.81 218 LEU B C 1
ATOM 5730 O O . LEU B 1 218 ? 6.094 -39.5 -7.125 1 98.81 218 LEU B O 1
ATOM 5734 N N . VAL B 1 219 ? 5.652 -38.531 -5.133 1 98.75 219 VAL B N 1
ATOM 5735 C CA . VAL B 1 219 ? 6.309 -39.594 -4.379 1 98.75 219 VAL B CA 1
ATOM 5736 C C . VAL B 1 219 ? 5.613 -40.938 -4.648 1 98.75 219 VAL B C 1
ATOM 5738 O O . VAL B 1 219 ? 6.27 -41.938 -4.91 1 98.75 219 VAL B O 1
ATOM 5741 N N . LYS B 1 220 ? 4.32 -40.938 -4.641 1 98.31 220 LYS B N 1
ATOM 5742 C CA . LYS B 1 220 ? 3.541 -42.125 -4.871 1 98.31 220 LYS B CA 1
ATOM 5743 C C . LYS B 1 220 ? 3.727 -42.656 -6.297 1 98.31 220 LYS B C 1
ATOM 5745 O O . LYS B 1 220 ? 3.816 -43.844 -6.52 1 98.31 220 LYS B O 1
ATOM 5750 N N . LEU B 1 221 ? 3.742 -41.75 -7.23 1 98.31 221 LEU B N 1
ATOM 5751 C CA . LEU B 1 221 ? 3.908 -42.125 -8.625 1 98.31 221 LEU B CA 1
ATOM 5752 C C . LEU B 1 221 ? 5.285 -42.75 -8.867 1 98.31 221 LEU B C 1
ATOM 5754 O O . LEU B 1 221 ? 5.418 -43.719 -9.617 1 98.31 221 LEU B O 1
ATOM 5758 N N . LEU B 1 222 ? 6.324 -42.156 -8.281 1 98.25 222 LEU B N 1
ATOM 5759 C CA . LEU B 1 222 ? 7.68 -42.688 -8.398 1 98.25 222 LEU B CA 1
ATOM 5760 C C . LEU B 1 222 ? 7.75 -44.125 -7.852 1 98.25 222 LEU B C 1
ATOM 5762 O O . LEU B 1 222 ? 8.438 -44.969 -8.422 1 98.25 222 LEU B O 1
ATOM 5766 N N . ASP B 1 223 ? 7.039 -44.344 -6.77 1 97.69 223 ASP B N 1
ATOM 5767 C CA . ASP B 1 223 ? 7.02 -45.656 -6.16 1 97.69 223 ASP B CA 1
ATOM 5768 C C . ASP B 1 223 ? 6.246 -46.656 -7.023 1 97.69 223 ASP B C 1
ATOM 5770 O O . ASP B 1 223 ? 6.719 -47.781 -7.285 1 97.69 223 ASP B O 1
ATOM 5774 N N . ARG B 1 224 ? 5.105 -46.219 -7.508 1 97.38 224 ARG B N 1
ATOM 5775 C CA . ARG B 1 224 ? 4.188 -47.094 -8.258 1 97.38 224 ARG B CA 1
ATOM 5776 C C . ARG B 1 224 ? 4.738 -47.406 -9.641 1 97.38 224 ARG B C 1
ATOM 5778 O O . ARG B 1 224 ? 4.539 -48.5 -10.164 1 97.38 224 ARG B O 1
ATOM 5785 N N . HIS B 1 225 ? 5.465 -46.406 -10.219 1 97.38 225 HIS B N 1
ATOM 5786 C CA . HIS B 1 225 ? 5.934 -46.531 -11.602 1 97.38 225 HIS B CA 1
ATOM 5787 C C . HIS B 1 225 ? 7.445 -46.375 -11.68 1 97.38 225 HIS B C 1
ATOM 5789 O O . HIS B 1 225 ? 7.949 -45.625 -12.539 1 97.38 225 HIS B O 1
ATOM 5795 N N . SER B 1 226 ? 8.188 -47.031 -10.867 1 95.5 226 SER B N 1
ATOM 5796 C CA . SER B 1 226 ? 9.609 -46.812 -10.648 1 95.5 226 SER B CA 1
ATOM 5797 C C . SER B 1 226 ? 10.414 -47.125 -11.914 1 95.5 226 SER B C 1
ATOM 5799 O O . SER B 1 226 ? 11.508 -46.594 -12.102 1 95.5 226 SER B O 1
ATOM 5801 N N . GLU B 1 227 ? 9.875 -47.906 -12.812 1 94.56 227 GLU B N 1
ATOM 5802 C CA . GLU B 1 227 ? 10.625 -48.281 -14.008 1 94.56 227 GLU B CA 1
ATOM 5803 C C . GLU B 1 227 ? 10.242 -47.438 -15.203 1 94.56 227 GLU B C 1
ATOM 5805 O O . GLU B 1 227 ? 10.875 -47.5 -16.25 1 94.56 227 GLU B O 1
ATOM 5810 N N . ARG B 1 228 ? 9.211 -46.625 -14.977 1 95.38 228 ARG B N 1
ATOM 5811 C CA . ARG B 1 228 ? 8.641 -45.938 -16.125 1 95.38 228 ARG B CA 1
ATOM 5812 C C . ARG B 1 228 ? 8.625 -44.406 -15.922 1 95.38 228 ARG B C 1
ATOM 5814 O O . ARG B 1 228 ? 8.5 -43.656 -16.875 1 95.38 228 ARG B O 1
ATOM 5821 N N . PHE B 1 229 ? 8.727 -44.031 -14.711 1 98.25 229 PHE B N 1
ATOM 5822 C CA . PHE B 1 229 ? 8.633 -42.625 -14.391 1 98.25 229 PHE B CA 1
ATOM 5823 C C . PHE B 1 229 ? 9.891 -42.125 -13.68 1 98.25 229 PHE B C 1
ATOM 5825 O O . PHE B 1 229 ? 10.312 -42.719 -12.68 1 98.25 229 PHE B O 1
ATOM 5832 N N . PHE B 1 230 ? 10.453 -41.031 -14.211 1 98.5 230 PHE B N 1
ATOM 5833 C CA . PHE B 1 230 ? 11.688 -40.438 -13.68 1 98.5 230 PHE B CA 1
ATOM 5834 C C . PHE B 1 230 ? 11.523 -38.969 -13.43 1 98.5 230 PHE B C 1
ATOM 5836 O O . PHE B 1 230 ? 10.844 -38.25 -14.188 1 98.5 230 PHE B O 1
ATOM 5843 N N . ILE B 1 231 ? 12.086 -38.531 -12.32 1 98.88 231 ILE B N 1
ATOM 5844 C CA . ILE B 1 231 ? 12.148 -37.094 -12.039 1 98.88 231 ILE B CA 1
ATOM 5845 C C . ILE B 1 231 ? 13.594 -36.688 -11.805 1 98.88 231 ILE B C 1
ATOM 5847 O O . ILE B 1 231 ? 14.352 -37.375 -11.117 1 98.88 231 ILE B O 1
ATOM 5851 N N . THR B 1 232 ? 14.008 -35.625 -12.422 1 98.75 232 THR B N 1
ATOM 5852 C CA . THR B 1 232 ? 15.312 -35.031 -12.109 1 98.75 232 THR B CA 1
ATOM 5853 C C . THR B 1 232 ? 15.188 -33.531 -11.844 1 98.75 232 THR B C 1
ATOM 5855 O O . THR B 1 232 ? 14.859 -32.781 -12.742 1 98.75 232 THR B O 1
ATOM 5858 N N . ALA B 1 233 ? 15.383 -33.156 -10.602 1 98.62 233 ALA B N 1
ATOM 5859 C CA . ALA B 1 233 ? 15.398 -31.75 -10.164 1 98.62 233 ALA B CA 1
ATOM 5860 C C . ALA B 1 233 ? 16.734 -31.094 -10.469 1 98.62 233 ALA B C 1
ATOM 5862 O O . ALA B 1 233 ? 17.688 -31.766 -10.867 1 98.62 233 ALA B O 1
ATOM 5863 N N . HIS B 1 234 ? 16.734 -29.734 -10.391 1 98.31 234 HIS B N 1
ATOM 5864 C CA . HIS B 1 234 ? 17.922 -28.938 -10.68 1 98.31 234 HIS B CA 1
ATOM 5865 C C . HIS B 1 234 ? 18.516 -29.328 -12.039 1 98.31 234 HIS B C 1
ATOM 5867 O O . HIS B 1 234 ? 19.734 -29.484 -12.164 1 98.31 234 HIS B O 1
ATOM 5873 N N . THR B 1 235 ? 17.688 -29.594 -12.945 1 98.56 235 THR B N 1
ATOM 5874 C CA . THR B 1 235 ? 18.031 -29.984 -14.305 1 98.56 235 THR B CA 1
ATOM 5875 C C . THR B 1 235 ? 17.172 -29.234 -15.32 1 98.56 235 THR B C 1
ATOM 5877 O O . THR B 1 235 ? 16.25 -29.797 -15.898 1 98.56 235 THR B O 1
ATOM 5880 N N . PRO B 1 236 ? 17.516 -28 -15.555 1 98.56 236 PRO B N 1
ATOM 5881 C CA . PRO B 1 236 ? 16.734 -27.203 -16.5 1 98.56 236 PRO B CA 1
ATOM 5882 C C . PRO B 1 236 ? 16.859 -27.719 -17.938 1 98.56 236 PRO B C 1
ATOM 5884 O O . PRO B 1 236 ? 17.922 -28.141 -18.359 1 98.56 236 PRO B O 1
ATOM 5887 N N . CYS B 1 237 ? 15.734 -27.781 -18.609 1 98.81 237 CYS B N 1
ATOM 5888 C CA . CYS B 1 237 ? 15.805 -27.938 -20.062 1 98.81 237 CYS B CA 1
ATOM 5889 C C . CYS B 1 237 ? 16.344 -26.656 -20.703 1 98.81 237 CYS B C 1
ATOM 5891 O O . CYS B 1 237 ? 15.719 -25.609 -20.625 1 98.81 237 CYS B O 1
ATOM 5893 N N . THR B 1 238 ? 17.438 -26.734 -21.375 1 98.44 238 THR B N 1
ATOM 5894 C CA . THR B 1 238 ? 18.078 -25.531 -21.906 1 98.44 238 THR B CA 1
ATOM 5895 C C . THR B 1 238 ? 17.781 -25.375 -23.391 1 98.44 238 THR B C 1
ATOM 5897 O O . THR B 1 238 ? 17.906 -24.266 -23.938 1 98.44 238 THR B O 1
ATOM 5900 N N . ASP B 1 239 ? 17.469 -26.5 -24 1 98.25 239 ASP B N 1
ATOM 5901 C CA . ASP B 1 239 ? 17.203 -26.484 -25.438 1 98.25 239 ASP B CA 1
ATOM 5902 C C . ASP B 1 239 ? 16.453 -27.734 -25.875 1 98.25 239 ASP B C 1
ATOM 5904 O O . ASP B 1 239 ? 16.469 -28.75 -25.188 1 98.25 239 ASP B O 1
ATOM 5908 N N . ILE B 1 240 ? 15.719 -27.641 -26.953 1 98.75 240 ILE B N 1
ATOM 5909 C CA . ILE B 1 240 ? 15.07 -28.75 -27.641 1 98.75 240 ILE B CA 1
ATOM 5910 C C . ILE B 1 240 ? 15.445 -28.75 -29.109 1 98.75 240 ILE B C 1
ATOM 5912 O O . ILE B 1 240 ? 15.133 -27.797 -29.844 1 98.75 240 ILE B O 1
ATOM 5916 N N . LYS B 1 241 ? 16.094 -29.797 -29.547 1 98.44 241 LYS B N 1
ATOM 5917 C CA . LYS B 1 241 ? 16.5 -29.891 -30.938 1 98.44 241 LYS B CA 1
ATOM 5918 C C . LYS B 1 241 ? 15.516 -30.719 -31.75 1 98.44 241 LYS B C 1
ATOM 5920 O O . LYS B 1 241 ? 15 -31.719 -31.281 1 98.44 241 LYS B O 1
ATOM 5925 N N . ALA B 1 242 ? 15.281 -30.297 -32.938 1 98.25 242 ALA B N 1
ATOM 5926 C CA . ALA B 1 242 ? 14.438 -31.016 -33.875 1 98.25 242 ALA B CA 1
ATOM 5927 C C . ALA B 1 242 ? 15.086 -32.312 -34.312 1 98.25 242 ALA B C 1
ATOM 5929 O O . ALA B 1 242 ? 16.297 -32.5 -34.188 1 98.25 242 ALA B O 1
ATOM 5930 N N . PRO B 1 243 ? 14.211 -33.188 -34.75 1 98.06 243 PRO B N 1
ATOM 5931 C CA . PRO B 1 243 ? 14.773 -34.469 -35.281 1 98.06 243 PRO B CA 1
ATOM 5932 C C . PRO B 1 243 ? 15.641 -34.25 -36.5 1 98.06 243 PRO B C 1
ATOM 5934 O O . PRO B 1 243 ? 15.492 -33.25 -37.219 1 98.06 243 PRO B O 1
ATOM 5937 N N . THR B 1 244 ? 16.562 -35.188 -36.656 1 96.88 244 THR B N 1
ATOM 5938 C CA . THR B 1 244 ? 17.359 -35.281 -37.875 1 96.88 244 THR B CA 1
ATOM 5939 C C . THR B 1 244 ? 17.141 -36.625 -38.562 1 96.88 244 THR B C 1
ATOM 5941 O O . THR B 1 244 ? 16.391 -37.469 -38.062 1 96.88 244 THR B O 1
ATOM 5944 N N . ALA B 1 245 ? 17.812 -36.781 -39.688 1 95.06 245 ALA B N 1
ATOM 5945 C CA . ALA B 1 245 ? 17.703 -38.031 -40.406 1 95.06 245 ALA B CA 1
ATOM 5946 C C . ALA B 1 245 ? 18.25 -39.188 -39.594 1 95.06 245 ALA B C 1
ATOM 5948 O O . ALA B 1 245 ? 17.719 -40.312 -39.625 1 95.06 245 ALA B O 1
ATOM 5949 N N . SER B 1 246 ? 19.266 -38.938 -38.812 1 95.88 246 SER B N 1
ATOM 5950 C CA . SER B 1 246 ? 19.938 -40 -38.062 1 95.88 246 SER B CA 1
ATOM 5951 C C . SER B 1 246 ? 19.297 -40.125 -36.688 1 95.88 246 SER B C 1
ATOM 5953 O O . SER B 1 246 ? 19.406 -41.188 -36.062 1 95.88 246 SER B O 1
ATOM 5955 N N . ILE B 1 247 ? 18.641 -39.156 -36.25 1 97.31 247 ILE B N 1
ATOM 5956 C CA . ILE B 1 247 ? 17.969 -39.156 -34.938 1 97.31 247 ILE B CA 1
ATOM 5957 C C . ILE B 1 247 ? 16.531 -38.719 -35.094 1 97.31 247 ILE B C 1
ATOM 5959 O O . ILE B 1 247 ? 16.203 -37.531 -34.938 1 97.31 247 ILE B O 1
ATOM 5963 N N . PRO B 1 248 ? 15.609 -39.625 -35.312 1 97.81 248 PRO B N 1
ATOM 5964 C CA . PRO B 1 248 ? 14.227 -39.281 -35.625 1 97.81 248 PRO B CA 1
ATOM 5965 C C . PRO B 1 248 ? 13.398 -38.969 -34.406 1 97.81 248 PRO B C 1
ATOM 5967 O O . PRO B 1 248 ? 12.25 -39.406 -34.281 1 97.81 248 PRO B O 1
ATOM 5970 N N . TYR B 1 249 ? 14.016 -38.312 -33.375 1 98.56 249 TYR B N 1
ATOM 5971 C CA . TYR B 1 249 ? 13.391 -37.875 -32.156 1 98.56 249 TYR B CA 1
ATOM 5972 C C . TYR B 1 249 ? 13.789 -36.438 -31.812 1 98.56 249 TYR B C 1
ATOM 5974 O O . TYR B 1 249 ? 14.727 -35.906 -32.375 1 98.56 249 TYR B O 1
ATOM 5982 N N . TYR B 1 250 ? 12.984 -35.812 -30.922 1 98.75 250 TYR B N 1
ATOM 5983 C CA . TYR B 1 250 ? 13.492 -34.594 -30.297 1 98.75 250 TYR B CA 1
ATOM 5984 C C . TYR B 1 250 ? 14.695 -34.906 -29.406 1 98.75 250 TYR B C 1
ATOM 5986 O O . TYR B 1 250 ? 14.766 -35.969 -28.797 1 98.75 250 TYR B O 1
ATOM 5994 N N . THR B 1 251 ? 15.633 -34.031 -29.359 1 98.81 251 THR B N 1
ATOM 5995 C CA . THR B 1 251 ? 16.703 -34.062 -28.375 1 98.81 251 THR B CA 1
ATOM 5996 C C . THR B 1 251 ? 16.5 -32.969 -27.328 1 98.81 251 THR B C 1
ATOM 5998 O O . THR B 1 251 ? 16.656 -31.781 -27.609 1 98.81 251 THR B O 1
ATOM 6001 N N . VAL B 1 252 ? 16.109 -33.344 -26.141 1 98.88 252 VAL B N 1
ATOM 6002 C CA . VAL B 1 252 ? 15.961 -32.438 -25.031 1 98.88 252 VAL B CA 1
ATOM 6003 C C . VAL B 1 252 ? 17.312 -32.25 -24.328 1 98.88 252 VAL B C 1
ATOM 6005 O O . VAL B 1 252 ? 17.859 -33.25 -23.797 1 98.88 252 VAL B O 1
ATOM 6008 N N . CYS B 1 253 ? 17.781 -31.047 -24.297 1 98.81 253 CYS B N 1
ATOM 6009 C CA . CYS B 1 253 ? 19.125 -30.766 -23.781 1 98.81 253 CYS B CA 1
ATOM 6010 C C . CYS B 1 253 ? 19.062 -30.25 -22.359 1 98.81 253 CYS B C 1
ATOM 6012 O O . CYS B 1 253 ? 18.25 -29.391 -22.031 1 98.81 253 CYS B O 1
ATOM 6014 N N . THR B 1 254 ? 19.875 -30.75 -21.484 1 98.44 254 THR B N 1
ATOM 6015 C CA . THR B 1 254 ? 20.078 -30.281 -20.109 1 98.44 254 THR B CA 1
ATOM 6016 C C . THR B 1 254 ? 21.562 -30.219 -19.781 1 98.44 254 THR B C 1
ATOM 6018 O O . THR B 1 254 ? 22.391 -30.828 -20.453 1 98.44 254 THR B O 1
ATOM 6021 N N . PRO B 1 255 ? 21.938 -29.5 -18.734 1 97.81 255 PRO B N 1
ATOM 6022 C CA . PRO B 1 255 ? 23.328 -29.469 -18.297 1 97.81 255 PRO B CA 1
ATOM 6023 C C . PRO B 1 255 ? 23.828 -30.844 -17.828 1 97.81 255 PRO B C 1
ATOM 6025 O O . PRO B 1 255 ? 25.031 -31.062 -17.75 1 97.81 255 PRO B O 1
ATOM 6028 N N . ARG B 1 256 ? 22.953 -31.781 -17.609 1 97.81 256 ARG B N 1
ATOM 6029 C CA . ARG B 1 256 ? 23.328 -33.094 -17.109 1 97.81 256 ARG B CA 1
ATOM 6030 C C . ARG B 1 256 ? 23.375 -34.125 -18.219 1 97.81 256 ARG B C 1
ATOM 6032 O O . ARG B 1 256 ? 23.734 -35.281 -18 1 97.81 256 ARG B O 1
ATOM 6039 N N . GLY B 1 257 ? 22.984 -33.688 -19.438 1 98.19 257 GLY B N 1
ATOM 6040 C CA . GLY B 1 257 ? 22.938 -34.594 -20.578 1 98.19 257 GLY B CA 1
ATOM 6041 C C . GLY B 1 257 ? 21.703 -34.375 -21.438 1 98.19 257 GLY B C 1
ATOM 6042 O O . GLY B 1 257 ? 20.906 -33.469 -21.188 1 98.19 257 GLY B O 1
ATOM 6043 N N . ASN B 1 258 ? 21.594 -35.219 -22.484 1 98.5 258 ASN B N 1
ATOM 6044 C CA . ASN B 1 258 ? 20.484 -35.156 -23.422 1 98.5 258 ASN B CA 1
ATOM 6045 C C . ASN B 1 258 ? 19.578 -36.375 -23.328 1 98.5 258 ASN B C 1
ATOM 6047 O O . ASN B 1 258 ? 20.031 -37.438 -22.922 1 98.5 258 ASN B O 1
ATOM 6051 N N . VAL B 1 259 ? 18.375 -36.156 -23.672 1 98.69 259 VAL B N 1
ATOM 6052 C CA . VAL B 1 259 ? 17.406 -37.25 -23.703 1 98.69 259 VAL B CA 1
ATOM 6053 C C . VAL B 1 259 ? 16.625 -37.188 -25.031 1 98.69 259 VAL B C 1
ATOM 6055 O O . VAL B 1 259 ? 16.219 -36.125 -25.469 1 98.69 259 VAL B O 1
ATOM 6058 N N . LEU B 1 260 ? 16.484 -38.344 -25.656 1 98.75 260 LEU B N 1
ATOM 6059 C CA . LEU B 1 260 ? 15.648 -38.438 -26.859 1 98.75 260 LEU B CA 1
ATOM 6060 C C . LEU B 1 260 ? 14.195 -38.719 -26.484 1 98.75 260 LEU B C 1
ATOM 6062 O O . LEU B 1 260 ? 13.93 -39.469 -25.531 1 98.75 260 LEU B O 1
ATOM 6066 N N . THR B 1 261 ? 13.305 -38.156 -27.203 1 98.75 261 THR B N 1
ATOM 6067 C CA . THR B 1 261 ? 11.898 -38.375 -26.875 1 98.75 261 THR B CA 1
ATOM 6068 C C . THR B 1 261 ? 11.016 -38.094 -28.094 1 98.75 261 THR B C 1
ATOM 6070 O O . THR B 1 261 ? 11.383 -37.344 -28.984 1 98.75 261 THR B O 1
ATOM 6073 N N . ALA B 1 262 ? 9.875 -38.75 -28.141 1 98.5 262 ALA B N 1
ATOM 6074 C CA . ALA B 1 262 ? 8.875 -38.5 -29.172 1 98.5 262 ALA B CA 1
ATOM 6075 C C . ALA B 1 262 ? 8.016 -37.281 -28.828 1 98.5 262 ALA B C 1
ATOM 6077 O O . ALA B 1 262 ? 7.582 -36.562 -29.719 1 98.5 262 ALA B O 1
ATOM 6078 N N . HIS B 1 263 ? 7.777 -37.094 -27.562 1 98.75 263 HIS B N 1
ATOM 6079 C CA . HIS B 1 263 ? 6.859 -36.062 -27.125 1 98.75 263 HIS B CA 1
ATOM 6080 C C . HIS B 1 263 ? 7.508 -35.156 -26.078 1 98.75 263 HIS B C 1
ATOM 6082 O O . HIS B 1 263 ? 8.211 -35.656 -25.188 1 98.75 263 HIS B O 1
ATOM 6088 N N . VAL B 1 264 ? 7.301 -33.844 -26.188 1 98.94 264 VAL B N 1
ATOM 6089 C CA . VAL B 1 264 ? 7.695 -32.875 -25.172 1 98.94 264 VAL B CA 1
ATOM 6090 C C . VAL B 1 264 ? 6.461 -32.156 -24.641 1 98.94 264 VAL B C 1
ATOM 6092 O O . VAL B 1 264 ? 5.664 -31.609 -25.406 1 98.94 264 VAL B O 1
ATOM 6095 N N . VAL B 1 265 ? 6.227 -32.156 -23.375 1 98.94 265 VAL B N 1
ATOM 6096 C CA . VAL B 1 265 ? 5.133 -31.438 -22.719 1 98.94 265 VAL B CA 1
ATOM 6097 C C . VAL B 1 265 ? 5.684 -30.219 -21.969 1 98.94 265 VAL B C 1
ATOM 6099 O O . VAL B 1 265 ? 6.445 -30.375 -21.016 1 98.94 265 VAL B O 1
ATOM 6102 N N . HIS B 1 266 ? 5.277 -29.078 -22.422 1 98.88 266 HIS B N 1
ATOM 6103 C CA . HIS B 1 266 ? 5.652 -27.828 -21.75 1 98.88 266 HIS B CA 1
ATOM 6104 C C . HIS B 1 266 ? 4.695 -27.516 -20.609 1 98.88 266 HIS B C 1
ATOM 6106 O O . HIS B 1 266 ? 3.635 -26.922 -20.828 1 98.88 266 HIS B O 1
ATOM 6112 N N . ALA B 1 267 ? 5.082 -27.797 -19.438 1 98.81 267 ALA B N 1
ATOM 6113 C CA . ALA B 1 267 ? 4.371 -27.453 -18.203 1 98.81 267 ALA B CA 1
ATOM 6114 C C . ALA B 1 267 ? 5.129 -26.391 -17.406 1 98.81 267 ALA B C 1
ATOM 6116 O O . ALA B 1 267 ? 5.277 -26.516 -16.188 1 98.81 267 ALA B O 1
ATOM 6117 N N . THR B 1 268 ? 5.586 -25.312 -18.125 1 98.06 268 THR B N 1
ATOM 6118 C CA . THR B 1 268 ? 6.5 -24.328 -17.547 1 98.06 268 THR B CA 1
ATOM 6119 C C . THR B 1 268 ? 5.777 -23.016 -17.266 1 98.06 268 THR B C 1
ATOM 6121 O O . THR B 1 268 ? 6.379 -22.062 -16.766 1 98.06 268 THR B O 1
ATOM 6124 N N . ASN B 1 269 ? 4.539 -22.953 -17.594 1 97.62 269 ASN B N 1
ATOM 6125 C CA . ASN B 1 269 ? 3.693 -21.797 -17.375 1 97.62 269 ASN B CA 1
ATOM 6126 C C . ASN B 1 269 ? 4.371 -20.5 -17.844 1 97.62 269 ASN B C 1
ATOM 6128 O O . ASN B 1 269 ? 4.672 -20.359 -19.031 1 97.62 269 ASN B O 1
ATOM 6132 N N . SER B 1 270 ? 4.855 -19.703 -16.953 1 95 270 SER B N 1
ATOM 6133 C CA . SER B 1 270 ? 5.359 -18.359 -17.266 1 95 270 SER B CA 1
ATOM 6134 C C . SER B 1 270 ? 6.625 -18.438 -18.109 1 95 270 SER B C 1
ATOM 6136 O O . SER B 1 270 ? 6.957 -17.484 -18.828 1 95 270 SER B O 1
ATOM 6138 N N . TRP B 1 271 ? 7.324 -19.516 -18.094 1 97.06 271 TRP B N 1
ATOM 6139 C CA . TRP B 1 271 ? 8.633 -19.609 -18.734 1 97.06 271 TRP B CA 1
ATOM 6140 C C . TRP B 1 271 ? 8.516 -20.266 -20.109 1 97.06 271 TRP B C 1
ATOM 6142 O O . TRP B 1 271 ? 9.523 -20.484 -20.797 1 97.06 271 TRP B O 1
ATOM 6152 N N . VAL B 1 272 ? 7.367 -20.547 -20.531 1 97.62 272 VAL B N 1
ATOM 6153 C CA . VAL B 1 272 ? 7.152 -21.359 -21.719 1 97.62 272 VAL B CA 1
ATOM 6154 C C . VAL B 1 272 ? 7.836 -20.719 -22.922 1 97.62 272 VAL B C 1
ATOM 6156 O O . VAL B 1 272 ? 8.383 -21.406 -23.781 1 97.62 272 VAL B O 1
ATOM 6159 N N . SER B 1 273 ? 7.82 -19.375 -23 1 96.44 273 SER B N 1
ATOM 6160 C CA . SER B 1 273 ? 8.305 -18.688 -24.188 1 96.44 273 SER B CA 1
ATOM 6161 C C . SER B 1 273 ? 9.828 -18.766 -24.281 1 96.44 273 SER B C 1
ATOM 6163 O O . SER B 1 273 ? 10.398 -18.422 -25.328 1 96.44 273 SER B O 1
ATOM 6165 N N . HIS B 1 274 ? 10.484 -19.203 -23.203 1 97.12 274 HIS B N 1
ATOM 6166 C CA . HIS B 1 274 ? 11.922 -19.406 -23.266 1 97.12 274 HIS B CA 1
ATOM 6167 C C . HIS B 1 274 ? 12.273 -20.531 -24.25 1 97.12 274 HIS B C 1
ATOM 6169 O O . HIS B 1 274 ? 13.234 -20.422 -25 1 97.12 274 HIS B O 1
ATOM 6175 N N . LEU B 1 275 ? 11.492 -21.609 -24.203 1 97.69 275 LEU B N 1
ATOM 6176 C CA . LEU B 1 275 ? 11.758 -22.781 -25.047 1 97.69 275 LEU B CA 1
ATOM 6177 C C . LEU B 1 275 ? 10.906 -22.75 -26.312 1 97.69 275 LEU B C 1
ATOM 6179 O O . LEU B 1 275 ? 11.203 -23.453 -27.281 1 97.69 275 LEU B O 1
ATOM 6183 N N . VAL B 1 276 ? 9.789 -22.031 -26.25 1 98.12 276 VAL B N 1
ATOM 6184 C CA . VAL B 1 276 ? 8.891 -21.828 -27.375 1 98.12 276 VAL B CA 1
ATOM 6185 C C . VAL B 1 276 ? 8.828 -20.344 -27.734 1 98.12 276 VAL B C 1
ATOM 6187 O O . VAL B 1 276 ? 7.855 -19.656 -27.406 1 98.12 276 VAL B O 1
ATOM 6190 N N . ALA B 1 277 ? 9.758 -19.891 -28.484 1 96.75 277 ALA B N 1
ATOM 6191 C CA . ALA B 1 277 ? 10.031 -18.469 -28.703 1 96.75 277 ALA B CA 1
ATOM 6192 C C . ALA B 1 277 ? 8.812 -17.75 -29.281 1 96.75 277 ALA B C 1
ATOM 6194 O O . ALA B 1 277 ? 8.508 -16.625 -28.906 1 96.75 277 ALA B O 1
ATOM 6195 N N . PRO B 1 278 ? 8.047 -18.344 -30.172 1 97 278 PRO B N 1
ATOM 6196 C CA . PRO B 1 278 ? 6.898 -17.625 -30.75 1 97 278 PRO B CA 1
ATOM 6197 C C . PRO B 1 278 ? 5.809 -17.344 -29.719 1 97 278 PRO B C 1
ATOM 6199 O O . PRO B 1 278 ? 4.859 -16.609 -30 1 97 278 PRO B O 1
ATOM 6202 N N . MET B 1 279 ? 5.93 -17.938 -28.547 1 97 279 MET B N 1
ATOM 6203 C CA . MET B 1 279 ? 4.973 -17.672 -27.484 1 97 279 MET B CA 1
ATOM 6204 C C . MET B 1 279 ? 5.375 -16.422 -26.688 1 97 279 MET B C 1
ATOM 6206 O O . MET B 1 279 ? 4.699 -16.047 -25.734 1 97 279 MET B O 1
ATOM 6210 N N . ARG B 1 280 ? 6.449 -15.781 -27.234 1 94.12 280 ARG B N 1
ATOM 6211 C CA . ARG B 1 280 ? 6.766 -14.469 -26.688 1 94.12 280 ARG B CA 1
ATOM 6212 C C . ARG B 1 280 ? 5.605 -13.492 -26.875 1 94.12 280 ARG B C 1
ATOM 6214 O O . ARG B 1 280 ? 4.945 -13.508 -27.922 1 94.12 280 ARG B O 1
ATOM 6221 N N . GLU B 1 281 ? 5.262 -12.727 -25.859 1 91.75 281 GLU B N 1
ATOM 6222 C CA . GLU B 1 281 ? 4.18 -11.75 -25.828 1 91.75 281 GLU B CA 1
ATOM 6223 C C . GLU B 1 281 ? 2.822 -12.43 -25.688 1 91.75 281 GLU B C 1
ATOM 6225 O O . GLU B 1 281 ? 1.81 -11.758 -25.453 1 91.75 281 GLU B O 1
ATOM 6230 N N . LYS B 1 282 ? 2.84 -13.789 -25.922 1 95.25 282 LYS B N 1
ATOM 6231 C CA . LYS B 1 282 ? 1.577 -14.508 -25.781 1 95.25 282 LYS B CA 1
ATOM 6232 C C . LYS B 1 282 ? 1.365 -14.969 -24.344 1 95.25 282 LYS B C 1
ATOM 6234 O O . LYS B 1 282 ? 0.227 -15.094 -23.891 1 95.25 282 LYS B O 1
ATOM 6239 N N . VAL B 1 283 ? 2.408 -15.328 -23.688 1 95.62 283 VAL B N 1
ATOM 6240 C CA . VAL B 1 283 ? 2.459 -15.57 -22.25 1 95.62 283 VAL B CA 1
ATOM 6241 C C . VAL B 1 283 ? 3.541 -14.703 -21.609 1 95.62 283 VAL B C 1
ATOM 6243 O O . VAL B 1 283 ? 4.727 -14.867 -21.906 1 95.62 283 VAL B O 1
ATOM 6246 N N . VAL B 1 284 ? 3.146 -13.82 -20.734 1 93 284 VAL B N 1
ATOM 6247 C CA . VAL B 1 284 ? 4.062 -12.836 -20.156 1 93 284 VAL B CA 1
ATOM 6248 C C . VAL B 1 284 ? 4.172 -13.047 -18.656 1 93 284 VAL B C 1
ATOM 6250 O O . VAL B 1 284 ? 3.16 -13.148 -17.953 1 93 284 VAL B O 1
ATOM 6253 N N . PRO B 1 285 ? 5.398 -13.125 -18.219 1 93.62 285 PRO B N 1
ATOM 6254 C CA . PRO B 1 285 ? 5.562 -13.297 -16.766 1 93.62 285 PRO B CA 1
ATOM 6255 C C . PRO B 1 285 ? 5.285 -12.016 -15.984 1 93.62 285 PRO B C 1
ATOM 6257 O O . PRO B 1 285 ? 5.605 -10.922 -16.453 1 93.62 285 PRO B O 1
ATOM 6260 N N . ILE B 1 286 ? 4.684 -12.148 -14.844 1 89.81 286 ILE B N 1
ATOM 6261 C CA . ILE B 1 286 ? 4.539 -11.094 -13.844 1 89.81 286 ILE B CA 1
ATOM 6262 C C . ILE B 1 286 ? 4.922 -11.625 -12.469 1 89.81 286 ILE B C 1
ATOM 6264 O O . ILE B 1 286 ? 4.547 -12.742 -12.102 1 89.81 286 ILE B O 1
ATOM 6268 N N . CYS B 1 287 ? 5.668 -10.836 -11.742 1 91.56 287 CYS B N 1
ATOM 6269 C CA . CYS B 1 287 ? 6.035 -11.234 -10.391 1 91.56 287 CYS B CA 1
ATOM 6270 C C . CYS B 1 287 ? 5.027 -10.719 -9.375 1 91.56 287 CYS B C 1
ATOM 6272 O O . CYS B 1 287 ? 4.879 -9.508 -9.203 1 91.56 287 CYS B O 1
ATOM 6274 N N . ALA B 1 288 ? 4.305 -11.586 -8.773 1 91.44 288 ALA B N 1
ATOM 6275 C CA . ALA B 1 288 ? 3.365 -11.258 -7.707 1 91.44 288 ALA B CA 1
ATOM 6276 C C . ALA B 1 288 ? 3.982 -11.523 -6.336 1 91.44 288 ALA B C 1
ATOM 6278 O O . ALA B 1 288 ? 5.125 -11.977 -6.238 1 91.44 288 ALA B O 1
ATOM 6279 N N . THR B 1 289 ? 3.236 -11.141 -5.254 1 93.31 289 THR B N 1
ATOM 6280 C CA . THR B 1 289 ? 3.77 -11.258 -3.902 1 93.31 289 THR B CA 1
ATOM 6281 C C . THR B 1 289 ? 2.791 -12.008 -3 1 93.31 289 THR B C 1
ATOM 6283 O O . THR B 1 289 ? 1.581 -11.781 -3.068 1 93.31 289 THR B O 1
ATOM 6286 N N . MET B 1 290 ? 3.352 -12.961 -2.219 1 96.75 290 MET B N 1
ATOM 6287 C CA . MET B 1 290 ? 2.621 -13.719 -1.207 1 96.75 290 MET B CA 1
ATOM 6288 C C . MET B 1 290 ? 3.176 -13.438 0.186 1 96.75 290 MET B C 1
ATOM 6290 O O . MET B 1 290 ? 4.328 -13.031 0.329 1 96.75 290 MET B O 1
ATOM 6294 N N . SER B 1 291 ? 2.283 -13.617 1.174 1 98 291 SER B N 1
ATOM 6295 C CA . SER B 1 291 ? 2.711 -13.547 2.566 1 98 291 SER B CA 1
ATOM 6296 C C . SER B 1 291 ? 2.082 -14.656 3.396 1 98 291 SER B C 1
ATOM 6298 O O . SER B 1 291 ? 1.071 -15.242 2.998 1 98 291 SER B O 1
ATOM 6300 N N . VAL B 1 292 ? 2.729 -15.047 4.461 1 98.19 292 VAL B N 1
ATOM 6301 C CA . VAL B 1 292 ? 2.176 -15.891 5.512 1 98.19 292 VAL B CA 1
ATOM 6302 C C . VAL B 1 292 ? 2.238 -15.156 6.852 1 98.19 292 VAL B C 1
ATOM 6304 O O . VAL B 1 292 ? 3.275 -14.594 7.207 1 98.19 292 VAL B O 1
ATOM 6307 N N . GLN B 1 293 ? 1.12 -15.117 7.469 1 98.19 293 GLN B N 1
ATOM 6308 C CA . GLN B 1 293 ? 1.012 -14.297 8.672 1 98.19 293 GLN B CA 1
ATOM 6309 C C . GLN B 1 293 ? 0.335 -15.07 9.805 1 98.19 293 GLN B C 1
ATOM 6311 O O . GLN B 1 293 ? -0.432 -16 9.555 1 98.19 293 GLN B O 1
ATOM 6316 N N . ARG B 1 294 ? 0.651 -14.68 11.039 1 97.62 294 ARG B N 1
ATOM 6317 C CA . ARG B 1 294 ? -0.078 -15.172 12.203 1 97.62 294 ARG B CA 1
ATOM 6318 C C . ARG B 1 294 ? -1.42 -14.461 12.344 1 97.62 294 ARG B C 1
ATOM 6320 O O . ARG B 1 294 ? -1.513 -13.25 12.133 1 97.62 294 ARG B O 1
ATOM 6327 N N . PRO B 1 295 ? -2.49 -15.25 12.625 1 98.19 295 PRO B N 1
ATOM 6328 C CA . PRO B 1 295 ? -3.779 -14.586 12.852 1 98.19 295 PRO B CA 1
ATOM 6329 C C . PRO B 1 295 ? -3.826 -13.828 14.172 1 98.19 295 PRO B C 1
ATOM 6331 O O . PRO B 1 295 ? -3.189 -14.234 15.148 1 98.19 295 PRO B O 1
ATOM 6334 N N . GLY B 1 296 ? -4.621 -12.695 14.164 1 97.75 296 GLY B N 1
ATOM 6335 C CA . GLY B 1 296 ? -4.926 -12.086 15.453 1 97.75 296 GLY B CA 1
ATOM 6336 C C . GLY B 1 296 ? -5.594 -13.039 16.422 1 97.75 296 GLY B C 1
ATOM 6337 O O . GLY B 1 296 ? -6.234 -14.008 16.016 1 97.75 296 GLY B O 1
ATOM 6338 N N . MET B 1 297 ? -5.484 -12.711 17.625 1 97.19 297 MET B N 1
ATOM 6339 C CA . MET B 1 297 ? -5.914 -13.641 18.672 1 97.19 297 MET B CA 1
ATOM 6340 C C . MET B 1 297 ? -7.434 -13.805 18.656 1 97.19 297 MET B C 1
ATOM 6342 O O . MET B 1 297 ? -7.957 -14.805 19.141 1 97.19 297 MET B O 1
ATOM 6346 N N . ALA B 1 298 ? -8.188 -12.867 18.094 1 97.56 298 ALA B N 1
ATOM 6347 C CA . ALA B 1 298 ? -9.648 -12.953 18.109 1 97.56 298 ALA B CA 1
ATOM 6348 C C . ALA B 1 298 ? -10.188 -13.312 16.734 1 97.56 298 ALA B C 1
ATOM 6350 O O . ALA B 1 298 ? -11.406 -13.305 16.516 1 97.56 298 ALA B O 1
ATOM 6351 N N . LEU B 1 299 ? -9.359 -13.688 15.773 1 97.94 299 LEU B N 1
ATOM 6352 C CA . LEU B 1 299 ? -9.742 -13.805 14.367 1 97.94 299 LEU B CA 1
ATOM 6353 C C . LEU B 1 299 ? -10.477 -15.117 14.117 1 97.94 299 LEU B C 1
ATOM 6355 O O . LEU B 1 299 ? -11.195 -15.25 13.125 1 97.94 299 LEU B O 1
ATOM 6359 N N . GLY B 1 300 ? -10.383 -16.078 14.961 1 97.06 300 GLY B N 1
ATOM 6360 C CA . GLY B 1 300 ? -10.93 -17.406 14.773 1 97.06 300 GLY B CA 1
ATOM 6361 C C . GLY B 1 300 ? -12.422 -17.406 14.492 1 97.06 300 GLY B C 1
ATOM 6362 O O . GLY B 1 300 ? -12.906 -18.219 13.703 1 97.06 300 GLY B O 1
ATOM 6363 N N . ARG B 1 301 ? -13.125 -16.5 15.062 1 94.12 301 ARG B N 1
ATOM 6364 C CA . ARG B 1 301 ? -14.57 -16.438 14.883 1 94.12 301 ARG B CA 1
ATOM 6365 C C . ARG B 1 301 ? -14.93 -16.062 13.453 1 94.12 301 ARG B C 1
ATOM 6367 O O . ARG B 1 301 ? -15.961 -16.5 12.93 1 94.12 301 ARG B O 1
ATOM 6374 N N . ALA B 1 302 ? -14.141 -15.312 12.891 1 97.69 302 ALA B N 1
ATOM 6375 C CA . ALA B 1 302 ? -14.414 -14.836 11.539 1 97.69 302 ALA B CA 1
ATOM 6376 C C . ALA B 1 302 ? -13.977 -15.859 10.5 1 97.69 302 ALA B C 1
ATOM 6378 O O . ALA B 1 302 ? -14.734 -16.172 9.57 1 97.69 302 ALA B O 1
ATOM 6379 N N . THR B 1 303 ? -12.82 -16.469 10.68 1 98.31 303 THR B N 1
ATOM 6380 C CA . THR B 1 303 ? -12.219 -17.281 9.633 1 98.31 303 THR B CA 1
ATOM 6381 C C . THR B 1 303 ? -12.562 -18.75 9.844 1 98.31 303 THR B C 1
ATOM 6383 O O . THR B 1 303 ? -12.336 -19.578 8.953 1 98.31 303 THR B O 1
ATOM 6386 N N . LEU B 1 304 ? -13.094 -19.094 11.039 1 97.88 304 LEU B N 1
ATOM 6387 C CA . LEU B 1 304 ? -13.383 -20.469 11.422 1 97.88 304 LEU B CA 1
ATOM 6388 C C . LEU B 1 304 ? -12.141 -21.344 11.312 1 97.88 304 LEU B C 1
ATOM 6390 O O . LEU B 1 304 ? -12.219 -22.484 10.883 1 97.88 304 LEU B O 1
ATOM 6394 N N . ASP B 1 305 ? -11.008 -20.734 11.547 1 97 305 ASP B N 1
ATOM 6395 C CA . ASP B 1 305 ? -9.703 -21.375 11.617 1 97 305 ASP B CA 1
ATOM 6396 C C . ASP B 1 305 ? -9.445 -22.25 10.391 1 97 305 ASP B C 1
ATOM 6398 O O . ASP B 1 305 ? -9.078 -23.406 10.508 1 97 305 ASP B O 1
ATOM 6402 N N . GLY B 1 306 ? -9.742 -21.672 9.281 1 97.5 306 GLY B N 1
ATOM 6403 C CA . GLY B 1 306 ? -9.344 -22.328 8.047 1 97.5 306 GLY B CA 1
ATOM 6404 C C . GLY B 1 306 ? -10.516 -22.875 7.25 1 97.5 306 GLY B C 1
ATOM 6405 O O . GLY B 1 306 ? -10.336 -23.406 6.152 1 97.5 306 GLY B O 1
ATOM 6406 N N . GLN B 1 307 ? -11.703 -22.688 7.641 1 98.06 307 GLN B N 1
ATOM 6407 C CA . GLN B 1 307 ? -12.875 -23.203 6.938 1 98.06 307 GLN B CA 1
ATOM 6408 C C . GLN B 1 307 ? -13.523 -22.141 6.07 1 98.06 307 GLN B C 1
ATOM 6410 O O . GLN B 1 307 ? -14.508 -22.406 5.379 1 98.06 307 GLN B O 1
ATOM 6415 N N . ARG B 1 308 ? -12.93 -20.953 6.098 1 98.38 308 ARG B N 1
ATOM 6416 C CA . ARG B 1 308 ? -13.344 -19.906 5.172 1 98.38 308 ARG B CA 1
ATOM 6417 C C . ARG B 1 308 ? -12.18 -19.453 4.297 1 98.38 308 ARG B C 1
ATOM 6419 O O . ARG B 1 308 ? -11.016 -19.531 4.715 1 98.38 308 ARG B O 1
ATOM 6426 N N . SER B 1 309 ? -12.453 -19.062 3.135 1 98.38 309 SER B N 1
ATOM 6427 C CA . SER B 1 309 ? -11.531 -18.391 2.223 1 98.38 309 SER B CA 1
ATOM 6428 C C . SER B 1 309 ? -12.102 -17.047 1.763 1 98.38 309 SER B C 1
ATOM 6430 O O . SER B 1 309 ? -13.312 -16.828 1.836 1 98.38 309 SER B O 1
ATOM 6432 N N . TYR B 1 310 ? -11.219 -16.125 1.358 1 98.25 310 TYR B N 1
ATOM 6433 C CA . TYR B 1 310 ? -11.672 -14.766 1.08 1 98.25 310 TYR B CA 1
ATOM 6434 C C . TYR B 1 310 ? -11.023 -14.227 -0.186 1 98.25 310 TYR B C 1
ATOM 6436 O O . TYR B 1 310 ? -9.875 -14.562 -0.495 1 98.25 310 TYR B O 1
ATOM 6444 N N . VAL B 1 311 ? -11.711 -13.461 -0.888 1 96.81 311 VAL B N 1
ATOM 6445 C CA . VAL B 1 311 ? -11.203 -12.461 -1.818 1 96.81 311 VAL B CA 1
ATOM 6446 C C . VAL B 1 311 ? -11.695 -11.078 -1.407 1 96.81 311 VAL B C 1
ATOM 6448 O O . VAL B 1 311 ? -12.898 -10.875 -1.185 1 96.81 311 VAL B O 1
ATOM 6451 N N . PHE B 1 312 ? -10.797 -10.156 -1.228 1 95.81 312 PHE B N 1
ATOM 6452 C CA . PHE B 1 312 ? -11.117 -8.789 -0.817 1 95.81 312 PHE B CA 1
ATOM 6453 C C . PHE B 1 312 ? -10.977 -7.824 -1.986 1 95.81 312 PHE B C 1
ATOM 6455 O O . PHE B 1 312 ? -9.961 -7.844 -2.693 1 95.81 312 PHE B O 1
ATOM 6462 N N . HIS B 1 313 ? -11.992 -7.035 -2.16 1 91.94 313 HIS B N 1
ATOM 6463 C CA . HIS B 1 313 ? -11.984 -5.988 -3.176 1 91.94 313 HIS B CA 1
ATOM 6464 C C . HIS B 1 313 ? -11.992 -4.602 -2.539 1 91.94 313 HIS B C 1
ATOM 6466 O O . HIS B 1 313 ? -13.047 -3.977 -2.408 1 91.94 313 HIS B O 1
ATOM 6472 N N . PRO B 1 314 ? -10.836 -4.117 -2.188 1 85.69 314 PRO B N 1
ATOM 6473 C CA . PRO B 1 314 ? -10.766 -2.822 -1.508 1 85.69 314 PRO B CA 1
ATOM 6474 C C . PRO B 1 314 ? -11.062 -1.65 -2.441 1 85.69 314 PRO B C 1
ATOM 6476 O O . PRO B 1 314 ? -11.289 -0.529 -1.977 1 85.69 314 PRO B O 1
ATOM 6479 N N . GLY B 1 315 ? -11.148 -1.915 -3.658 1 75.94 315 GLY B N 1
ATOM 6480 C CA . GLY B 1 315 ? -11.273 -0.895 -4.688 1 75.94 315 GLY B CA 1
ATOM 6481 C C . GLY B 1 315 ? -10.062 -0.821 -5.605 1 75.94 315 GLY B C 1
ATOM 6482 O O . GLY B 1 315 ? -9.047 -1.462 -5.348 1 75.94 315 GLY B O 1
ATOM 6483 N N . GLY B 1 316 ? -10.133 -0.181 -6.609 1 69 316 GLY B N 1
ATOM 6484 C CA . GLY B 1 316 ? -9.031 -0.049 -7.551 1 69 316 GLY B CA 1
ATOM 6485 C C . GLY B 1 316 ? -8.867 -1.261 -8.445 1 69 316 GLY B C 1
ATOM 6486 O O . GLY B 1 316 ? -9.844 -1.916 -8.805 1 69 316 GLY B O 1
ATOM 6487 N N . LEU B 1 317 ? -7.531 -1.365 -8.719 1 68.06 317 LEU B N 1
ATOM 6488 C CA . LEU B 1 317 ? -7.227 -2.453 -9.648 1 68.06 317 LEU B CA 1
ATOM 6489 C C . LEU B 1 317 ? -6.836 -3.717 -8.883 1 68.06 317 LEU B C 1
ATOM 6491 O O . LEU B 1 317 ? -6.082 -3.652 -7.914 1 68.06 317 LEU B O 1
ATOM 6495 N N . GLY B 1 318 ? -7.621 -4.762 -9.094 1 77.56 318 GLY B N 1
ATOM 6496 C CA . GLY B 1 318 ? -7.211 -6.055 -8.57 1 77.56 318 GLY B CA 1
ATOM 6497 C C . GLY B 1 318 ? -7.922 -6.43 -7.281 1 77.56 318 GLY B C 1
ATOM 6498 O O . GLY B 1 318 ? -8.969 -5.867 -6.957 1 77.56 318 GLY B O 1
ATOM 6499 N N . TYR B 1 319 ? -7.414 -7.406 -6.57 1 89.56 319 TYR B N 1
ATOM 6500 C CA . TYR B 1 319 ? -7.996 -7.93 -5.336 1 89.56 319 TYR B CA 1
ATOM 6501 C C . TYR B 1 319 ? -6.934 -8.617 -4.484 1 89.56 319 TYR B C 1
ATOM 6503 O O . TYR B 1 319 ? -5.84 -8.922 -4.969 1 89.56 319 TYR B O 1
ATOM 6511 N N . ASP B 1 320 ? -7.203 -8.734 -3.232 1 94.44 320 ASP B N 1
ATOM 6512 C CA . ASP B 1 320 ? -6.41 -9.539 -2.307 1 94.44 320 ASP B CA 1
ATOM 6513 C C . ASP B 1 320 ? -7.113 -10.852 -1.983 1 94.44 320 ASP B C 1
ATOM 6515 O O . ASP B 1 320 ? -8.336 -10.945 -2.053 1 94.44 320 ASP B O 1
ATOM 6519 N N . TYR B 1 321 ? -6.367 -11.883 -1.727 1 97.06 321 TYR B N 1
ATOM 6520 C CA . TYR B 1 321 ? -6.957 -13.195 -1.497 1 97.06 321 TYR B CA 1
ATOM 6521 C C . TYR B 1 321 ? -6.328 -13.875 -0.284 1 97.06 321 TYR B C 1
ATOM 6523 O O . TYR B 1 321 ? -5.133 -13.719 -0.028 1 97.06 321 TYR B O 1
ATOM 6531 N N . LEU B 1 322 ? -7.191 -14.648 0.445 1 98.56 322 LEU B N 1
ATOM 6532 C CA . LEU B 1 322 ? -6.777 -15.211 1.728 1 98.56 322 LEU B CA 1
ATOM 6533 C C . LEU B 1 322 ? -7.324 -16.625 1.912 1 98.56 322 LEU B C 1
ATOM 6535 O O . LEU B 1 322 ? -8.523 -16.844 1.734 1 98.56 322 LEU B O 1
ATOM 6539 N N . THR B 1 323 ? -6.461 -17.547 2.16 1 98.69 323 THR B N 1
ATOM 6540 C CA . THR B 1 323 ? -6.793 -18.828 2.793 1 98.69 323 THR B CA 1
ATOM 6541 C C . THR B 1 323 ? -6.082 -18.953 4.137 1 98.69 323 THR B C 1
ATOM 6543 O O . THR B 1 323 ? -5.27 -18.109 4.504 1 98.69 323 THR B O 1
ATOM 6546 N N . GLN B 1 324 ? -6.484 -19.984 4.875 1 98.62 324 GLN B N 1
ATOM 6547 C CA . GLN B 1 324 ? -5.902 -20.219 6.191 1 98.62 324 GLN B CA 1
ATOM 6548 C C . GLN B 1 324 ? -5.652 -21.703 6.438 1 98.62 324 GLN B C 1
ATOM 6550 O O . GLN B 1 324 ? -6.496 -22.531 6.109 1 98.62 324 GLN B O 1
ATOM 6555 N N . LEU B 1 325 ? -4.398 -22.016 6.895 1 97.88 325 LEU B N 1
ATOM 6556 C CA . LEU B 1 325 ? -4.109 -23.406 7.219 1 97.88 325 LEU B CA 1
ATOM 6557 C C . LEU B 1 325 ? -4.949 -23.875 8.398 1 97.88 325 LEU B C 1
ATOM 6559 O O . LEU B 1 325 ? -5.125 -23.141 9.375 1 97.88 325 LEU B O 1
ATOM 6563 N N . PRO B 1 326 ? -5.457 -25.078 8.328 1 97.12 326 PRO B N 1
ATOM 6564 C CA . PRO B 1 326 ? -6.32 -25.578 9.398 1 97.12 326 PRO B CA 1
ATOM 6565 C C . PRO B 1 326 ? -5.535 -26.125 10.578 1 97.12 326 PRO B C 1
ATOM 6567 O O . PRO B 1 326 ? -6.117 -26.438 11.625 1 97.12 326 PRO B O 1
ATOM 6570 N N . VAL B 1 327 ? -4.238 -26.25 10.461 1 94.12 327 VAL B N 1
ATOM 6571 C CA . VAL B 1 327 ? -3.391 -26.812 11.5 1 94.12 327 VAL B CA 1
ATOM 6572 C C . VAL B 1 327 ? -2.23 -25.859 11.797 1 94.12 327 VAL B C 1
ATOM 6574 O O . VAL B 1 327 ? -2.098 -24.812 11.156 1 94.12 327 VAL B O 1
ATOM 6577 N N . GLY B 1 328 ? -1.444 -26.203 12.789 1 91.75 328 GLY B N 1
ATOM 6578 C CA . GLY B 1 328 ? -0.331 -25.344 13.156 1 91.75 328 GLY B CA 1
ATOM 6579 C C . GLY B 1 328 ? -0.768 -24.047 13.82 1 91.75 328 GLY B C 1
ATOM 6580 O O . GLY B 1 328 ? -1.661 -24.062 14.664 1 91.75 328 GLY B O 1
ATOM 6581 N N . GLU B 1 329 ? -0.145 -22.922 13.438 1 93.75 329 GLU B N 1
ATOM 6582 C CA . GLU B 1 329 ? -0.508 -21.625 13.984 1 93.75 329 GLU B CA 1
ATOM 6583 C C . GLU B 1 329 ? -1.72 -21.031 13.266 1 93.75 329 GLU B C 1
ATOM 6585 O O . GLU B 1 329 ? -2.096 -19.891 13.508 1 93.75 329 GLU B O 1
ATOM 6590 N N . HIS B 1 330 ? -2.322 -21.891 12.375 1 96.38 330 HIS B N 1
ATOM 6591 C CA . HIS B 1 330 ? -3.412 -21.422 11.531 1 96.38 330 HIS B CA 1
ATOM 6592 C C . HIS B 1 330 ? -2.986 -20.219 10.703 1 96.38 330 HIS B C 1
ATOM 6594 O O . HIS B 1 330 ? -3.658 -19.188 10.711 1 96.38 330 HIS B O 1
ATOM 6600 N N . GLU B 1 331 ? -1.863 -20.453 10.07 1 97.25 331 GLU B N 1
ATOM 6601 C CA . GLU B 1 331 ? -1.244 -19.375 9.312 1 97.25 331 GLU B CA 1
ATOM 6602 C C . GLU B 1 331 ? -2.189 -18.828 8.242 1 97.25 331 GLU B C 1
ATOM 6604 O O . GLU B 1 331 ? -2.904 -19.609 7.594 1 97.25 331 GLU B O 1
ATOM 6609 N N . LEU B 1 332 ? -2.229 -17.516 8.109 1 98.75 332 LEU B N 1
ATOM 6610 C CA . LEU B 1 332 ? -2.967 -16.812 7.062 1 98.75 332 LEU B CA 1
ATOM 6611 C C . LEU B 1 332 ? -2.135 -16.719 5.789 1 98.75 332 LEU B C 1
ATOM 6613 O O . LEU B 1 332 ? -1.085 -16.078 5.777 1 98.75 332 LEU B O 1
ATOM 6617 N N . MET B 1 333 ? -2.51 -17.422 4.77 1 98.75 333 MET B N 1
ATOM 6618 C CA . MET B 1 333 ? -1.883 -17.312 3.453 1 98.75 333 MET B CA 1
ATOM 6619 C C . MET B 1 333 ? -2.52 -16.203 2.633 1 98.75 333 MET B C 1
ATOM 6621 O O . MET B 1 333 ? -3.602 -16.375 2.07 1 98.75 333 MET B O 1
ATOM 6625 N N . PHE B 1 334 ? -1.816 -15.102 2.559 1 98.5 334 PHE B N 1
ATOM 6626 C CA . PHE B 1 334 ? -2.418 -13.859 2.08 1 98.5 334 PHE B CA 1
ATOM 6627 C C . PHE B 1 334 ? -1.591 -13.258 0.95 1 98.5 334 PHE B C 1
ATOM 6629 O O . PHE B 1 334 ? -0.388 -13.039 1.103 1 98.5 334 PHE B O 1
ATOM 6636 N N . GLY B 1 335 ? -2.236 -13.078 -0.26 1 96.62 335 GLY B N 1
ATOM 6637 C CA . GLY B 1 335 ? -1.587 -12.492 -1.42 1 96.62 335 GLY B CA 1
ATOM 6638 C C . GLY B 1 335 ? -2.414 -11.406 -2.078 1 96.62 335 GLY B C 1
ATOM 6639 O O . GLY B 1 335 ? -3.537 -11.125 -1.653 1 96.62 335 GLY B O 1
ATOM 6640 N N . GLY B 1 336 ? -1.857 -10.711 -3.031 1 92.31 336 GLY B N 1
ATOM 6641 C CA . GLY B 1 336 ? -2.492 -9.609 -3.742 1 92.31 336 GLY B CA 1
ATOM 6642 C C . GLY B 1 336 ? -1.672 -8.336 -3.723 1 92.31 336 GLY B C 1
ATOM 6643 O O . GLY B 1 336 ? -0.474 -8.352 -4.008 1 92.31 336 GLY B O 1
ATOM 6644 N N . GLY B 1 337 ? -2.293 -7.227 -3.496 1 82.12 337 GLY B N 1
ATOM 6645 C CA . GLY B 1 337 ? -1.669 -5.926 -3.314 1 82.12 337 GLY B CA 1
ATOM 6646 C C . GLY B 1 337 ? -1.57 -5.125 -4.602 1 82.12 337 GLY B C 1
ATOM 6647 O O . GLY B 1 337 ? -0.928 -4.074 -4.637 1 82.12 337 GLY B O 1
ATOM 6648 N N . TRP B 1 338 ? -2.172 -5.562 -5.703 1 66.5 338 TRP B N 1
ATOM 6649 C CA . TRP B 1 338 ? -2.029 -4.875 -6.98 1 66.5 338 TRP B CA 1
ATOM 6650 C C . TRP B 1 338 ? -2.918 -3.635 -7.031 1 66.5 338 TRP B C 1
ATOM 6652 O O . TRP B 1 338 ? -2.645 -2.699 -7.789 1 66.5 338 TRP B O 1
ATOM 6662 N N . ALA B 1 339 ? -3.896 -3.713 -6.363 1 51.59 339 ALA B N 1
ATOM 6663 C CA . ALA B 1 339 ? -4.805 -2.568 -6.352 1 51.59 339 ALA B CA 1
ATOM 6664 C C . ALA B 1 339 ? -4.059 -1.279 -6.016 1 51.59 339 ALA B C 1
ATOM 6666 O O . ALA B 1 339 ? -4.398 -0.207 -6.516 1 51.59 339 ALA B O 1
ATOM 6667 N N . SER B 1 340 ? -3.182 -1.432 -5.195 1 51.66 340 SER B N 1
ATOM 6668 C CA . SER B 1 340 ? -2.508 -0.257 -4.648 1 51.66 340 SER B CA 1
ATOM 6669 C C . SER B 1 340 ? -1.408 0.233 -5.586 1 51.66 340 SER B C 1
ATOM 6671 O O . SER B 1 340 ? -0.805 1.281 -5.348 1 51.66 340 SER B O 1
ATOM 6673 N N . ALA B 1 341 ? -1.355 -0.565 -6.742 1 55.25 341 ALA B N 1
ATOM 6674 C CA . ALA B 1 341 ? -0.089 -0.207 -7.379 1 55.25 341 ALA B CA 1
ATOM 6675 C C . ALA B 1 341 ? -0.158 -0.402 -8.891 1 55.25 341 ALA B C 1
ATOM 6677 O O . ALA B 1 341 ? 0.521 -1.271 -9.438 1 55.25 341 ALA B O 1
ATOM 6678 N N . PHE B 1 342 ? -1.094 0.377 -9.484 1 52.62 342 PHE B N 1
ATOM 6679 C CA . PHE B 1 342 ? -1.163 0.206 -10.93 1 52.62 342 PHE B CA 1
ATOM 6680 C C . PHE B 1 342 ? 0.224 0.303 -11.555 1 52.62 342 PHE B C 1
ATOM 6682 O O . PHE B 1 342 ? 0.591 -0.521 -12.398 1 52.62 342 PHE B O 1
ATOM 6689 N N . ASP B 1 343 ? 0.789 1.271 -11.109 1 55.41 343 ASP B N 1
ATOM 6690 C CA . ASP B 1 343 ? 2.129 1.495 -11.641 1 55.41 343 ASP B CA 1
ATOM 6691 C C . ASP B 1 343 ? 3.059 0.333 -11.305 1 55.41 343 ASP B C 1
ATOM 6693 O O . ASP B 1 343 ? 3.885 -0.07 -12.125 1 55.41 343 ASP B O 1
ATOM 6697 N N . ILE B 1 344 ? 2.758 -0.134 -10.219 1 58.34 344 ILE B N 1
ATOM 6698 C CA . ILE B 1 344 ? 3.598 -1.247 -9.789 1 58.34 344 ILE B CA 1
ATOM 6699 C C . ILE B 1 344 ? 3.266 -2.49 -10.609 1 58.34 344 ILE B C 1
ATOM 6701 O O . ILE B 1 344 ? 4.164 -3.238 -11.008 1 58.34 344 ILE B O 1
ATOM 6705 N N . ALA B 1 345 ? 2.006 -2.51 -10.852 1 59.31 345 ALA B N 1
ATOM 6706 C CA . ALA B 1 345 ? 1.602 -3.66 -11.656 1 59.31 345 ALA B CA 1
ATOM 6707 C C . ALA B 1 345 ? 2.227 -3.605 -13.047 1 59.31 345 ALA B C 1
ATOM 6709 O O . ALA B 1 345 ? 2.723 -4.613 -13.555 1 59.31 345 ALA B O 1
ATOM 6710 N N . LEU B 1 346 ? 2.211 -2.438 -13.508 1 62.72 346 LEU B N 1
ATOM 6711 C CA . LEU B 1 346 ? 2.781 -2.285 -14.844 1 62.72 346 LEU B CA 1
ATOM 6712 C C . LEU B 1 346 ? 4.289 -2.498 -14.82 1 62.72 346 LEU B C 1
ATOM 6714 O O . LEU B 1 346 ? 4.855 -3.072 -15.75 1 62.72 346 LEU B O 1
ATOM 6718 N N . ALA B 1 347 ? 4.84 -2.123 -13.742 1 64.38 347 ALA B N 1
ATOM 6719 C CA . ALA B 1 347 ? 6.285 -2.277 -13.602 1 64.38 347 ALA B CA 1
ATOM 6720 C C . ALA B 1 347 ? 6.668 -3.746 -13.438 1 64.38 347 ALA B C 1
ATOM 6722 O O . ALA B 1 347 ? 7.785 -4.148 -13.766 1 64.38 347 ALA B O 1
ATOM 6723 N N . ALA B 1 348 ? 5.711 -4.484 -13.102 1 66.94 348 ALA B N 1
ATOM 6724 C CA . ALA B 1 348 ? 5.977 -5.895 -12.828 1 66.94 348 ALA B CA 1
ATOM 6725 C C . ALA B 1 348 ? 5.832 -6.738 -14.086 1 66.94 348 ALA B C 1
ATOM 6727 O O . ALA B 1 348 ? 6.289 -7.883 -14.133 1 66.94 348 ALA B O 1
ATOM 6728 N N . LEU B 1 349 ? 5.273 -6.148 -15.07 1 73.25 349 LEU B N 1
ATOM 6729 C CA . LEU B 1 349 ? 5.074 -6.902 -16.312 1 73.25 349 LEU B CA 1
ATOM 6730 C C . LEU B 1 349 ? 6.41 -7.258 -16.953 1 73.25 349 LEU B C 1
ATOM 6732 O O . LEU B 1 349 ? 7.289 -6.402 -17.078 1 73.25 349 LEU B O 1
ATOM 6736 N N . GLY B 1 350 ? 6.574 -8.484 -17.219 1 78.38 350 GLY B N 1
ATOM 6737 C CA . GLY B 1 350 ? 7.793 -8.961 -17.844 1 78.38 350 GLY B CA 1
ATOM 6738 C C . GLY B 1 350 ? 8.867 -9.352 -16.859 1 78.38 350 GLY B C 1
ATOM 6739 O O . GLY B 1 350 ? 9.961 -9.766 -17.234 1 78.38 350 GLY B O 1
ATOM 6740 N N . ALA B 1 351 ? 8.539 -9.242 -15.633 1 80.88 351 ALA B N 1
ATOM 6741 C CA . ALA B 1 351 ? 9.5 -9.602 -14.602 1 80.88 351 ALA B CA 1
ATOM 6742 C C . ALA B 1 351 ? 9.406 -11.086 -14.25 1 80.88 351 ALA B C 1
ATOM 6744 O O . ALA B 1 351 ? 8.352 -11.562 -13.828 1 80.88 351 ALA B O 1
ATOM 6745 N N . SER B 1 352 ? 10.477 -11.758 -14.453 1 90.81 352 SER B N 1
ATOM 6746 C CA . SER B 1 352 ? 10.5 -13.188 -14.188 1 90.81 352 SER B CA 1
ATOM 6747 C C . SER B 1 352 ? 11.484 -13.516 -13.062 1 90.81 352 SER B C 1
ATOM 6749 O O . SER B 1 352 ? 12.008 -14.633 -13 1 90.81 352 SER B O 1
ATOM 6751 N N . ASP B 1 353 ? 11.766 -12.516 -12.25 1 92.75 353 ASP B N 1
ATOM 6752 C CA . ASP B 1 353 ? 12.703 -12.68 -11.148 1 92.75 353 ASP B CA 1
ATOM 6753 C C . ASP B 1 353 ? 11.977 -12.773 -9.812 1 92.75 353 ASP B C 1
ATOM 6755 O O . ASP B 1 353 ? 11.516 -11.766 -9.273 1 92.75 353 ASP B O 1
ATOM 6759 N N . ASP B 1 354 ? 11.898 -13.953 -9.273 1 94.94 354 ASP B N 1
ATOM 6760 C CA . ASP B 1 354 ? 11.203 -14.148 -8 1 94.94 354 ASP B CA 1
ATOM 6761 C C . ASP B 1 354 ? 12.188 -14.234 -6.84 1 94.94 354 ASP B C 1
ATOM 6763 O O . ASP B 1 354 ? 11.859 -14.773 -5.781 1 94.94 354 ASP B O 1
ATOM 6767 N N . SER B 1 355 ? 13.422 -13.766 -7.109 1 94.38 355 SER B N 1
ATOM 6768 C CA . SER B 1 355 ? 14.367 -13.633 -6.004 1 94.38 355 SER B CA 1
ATOM 6769 C C . SER B 1 355 ? 14.008 -12.453 -5.105 1 94.38 355 SER B C 1
ATOM 6771 O O . SER B 1 355 ? 14.508 -12.352 -3.98 1 94.38 355 SER B O 1
ATOM 6773 N N . THR B 1 356 ? 13.211 -11.609 -5.617 1 87.25 356 THR B N 1
ATOM 6774 C CA . THR B 1 356 ? 12.781 -10.422 -4.883 1 87.25 356 THR B CA 1
ATOM 6775 C C . THR B 1 356 ? 11.281 -10.188 -5.055 1 87.25 356 THR B C 1
ATOM 6777 O O . THR B 1 356 ? 10.602 -10.969 -5.719 1 87.25 356 THR B O 1
ATOM 6780 N N . PHE B 1 357 ? 10.789 -9.234 -4.32 1 86.19 357 PHE B N 1
ATOM 6781 C CA . PHE B 1 357 ? 9.406 -8.797 -4.422 1 86.19 357 PHE B CA 1
ATOM 6782 C C . PHE B 1 357 ? 9.281 -7.305 -4.156 1 86.19 357 PHE B C 1
ATOM 6784 O O . PHE B 1 357 ? 10.227 -6.676 -3.686 1 86.19 357 PHE B O 1
ATOM 6791 N N . SER B 1 358 ? 8.141 -6.777 -4.492 1 82.38 358 SER B N 1
ATOM 6792 C CA . SER B 1 358 ? 7.895 -5.352 -4.301 1 82.38 358 SER B CA 1
ATOM 6793 C C . SER B 1 358 ? 7.684 -5.02 -2.828 1 82.38 358 SER B C 1
ATOM 6795 O O . SER B 1 358 ? 6.781 -5.559 -2.188 1 82.38 358 SER B O 1
ATOM 6797 N N . VAL B 1 359 ? 8.406 -4.031 -2.348 1 84.94 359 VAL B N 1
ATOM 6798 C CA . VAL B 1 359 ? 8.297 -3.611 -0.955 1 84.94 359 VAL B CA 1
ATOM 6799 C C . VAL B 1 359 ? 6.953 -2.93 -0.724 1 84.94 359 VAL B C 1
ATOM 6801 O O . VAL B 1 359 ? 6.348 -3.08 0.341 1 84.94 359 VAL B O 1
ATOM 6804 N N . ALA B 1 360 ? 6.512 -2.186 -1.712 1 83.31 360 ALA B N 1
ATOM 6805 C CA . ALA B 1 360 ? 5.219 -1.513 -1.612 1 83.31 360 ALA B CA 1
ATOM 6806 C C . ALA B 1 360 ? 4.086 -2.523 -1.473 1 83.31 360 ALA B C 1
ATOM 6808 O O . ALA B 1 360 ? 3.201 -2.361 -0.627 1 83.31 360 ALA B O 1
ATOM 6809 N N . VAL B 1 361 ? 4.102 -3.543 -2.293 1 87.19 361 VAL B N 1
ATOM 6810 C CA . VAL B 1 361 ? 3.068 -4.574 -2.248 1 87.19 361 VAL B CA 1
ATOM 6811 C C . VAL B 1 361 ? 3.18 -5.359 -0.943 1 87.19 361 VAL B C 1
ATOM 6813 O O . VAL B 1 361 ? 2.168 -5.656 -0.304 1 87.19 361 VAL B O 1
ATOM 6816 N N . ALA B 1 362 ? 4.406 -5.633 -0.582 1 92.56 362 ALA B N 1
ATOM 6817 C CA . ALA B 1 362 ? 4.641 -6.371 0.656 1 92.56 362 ALA B CA 1
ATOM 6818 C C . ALA B 1 362 ? 4.141 -5.586 1.866 1 92.56 362 ALA B C 1
ATOM 6820 O O . ALA B 1 362 ? 3.607 -6.172 2.812 1 92.56 362 ALA B O 1
ATOM 6821 N N . SER B 1 363 ? 4.285 -4.312 1.848 1 92.31 363 SER B N 1
ATOM 6822 C CA . SER B 1 363 ? 3.799 -3.465 2.932 1 92.31 363 SER B CA 1
ATOM 6823 C C . SER B 1 363 ? 2.277 -3.512 3.027 1 92.31 363 SER B C 1
ATOM 6825 O O . SER B 1 363 ? 1.723 -3.619 4.125 1 92.31 363 SER B O 1
ATOM 6827 N N . HIS B 1 364 ? 1.68 -3.387 1.897 1 91.88 364 HIS B N 1
ATOM 6828 C CA . HIS B 1 364 ? 0.226 -3.494 1.851 1 91.88 364 HIS B CA 1
ATOM 6829 C C . HIS B 1 364 ? -0.249 -4.812 2.453 1 91.88 364 HIS B C 1
ATOM 6831 O O . HIS B 1 364 ? -1.15 -4.824 3.295 1 91.88 364 HIS B O 1
ATOM 6837 N N . LEU B 1 365 ? 0.364 -5.852 2.039 1 95.62 365 LEU B N 1
ATOM 6838 C CA . LEU B 1 365 ? -0.059 -7.172 2.5 1 95.62 365 LEU B CA 1
ATOM 6839 C C . LEU B 1 365 ? 0.16 -7.32 4 1 95.62 365 LEU B C 1
ATOM 6841 O O . LEU B 1 365 ? -0.669 -7.906 4.699 1 95.62 365 LEU B O 1
ATOM 6845 N N . ALA B 1 366 ? 1.194 -6.82 4.465 1 96.56 366 ALA B N 1
ATOM 6846 C CA . ALA B 1 366 ? 1.558 -6.965 5.875 1 96.56 366 ALA B CA 1
ATOM 6847 C C . ALA B 1 366 ? 0.61 -6.168 6.766 1 96.56 366 ALA B C 1
ATOM 6849 O O . ALA B 1 366 ? 0.569 -6.379 7.98 1 96.56 366 ALA B O 1
ATOM 6850 N N . GLY B 1 367 ? -0.19 -5.297 6.16 1 96.56 367 GLY B N 1
ATOM 6851 C CA . GLY B 1 367 ? -0.962 -4.402 7.008 1 96.56 367 GLY B CA 1
ATOM 6852 C C . GLY B 1 367 ? -2.455 -4.469 6.742 1 96.56 367 GLY B C 1
ATOM 6853 O O . GLY B 1 367 ? -3.254 -3.959 7.531 1 96.56 367 GLY B O 1
ATOM 6854 N N . ALA B 1 368 ? -2.953 -5.129 5.773 1 96.06 368 ALA B N 1
ATOM 6855 C CA . ALA B 1 368 ? -4.309 -4.988 5.254 1 96.06 368 ALA B CA 1
ATOM 6856 C C . ALA B 1 368 ? -5.309 -5.766 6.105 1 96.06 368 ALA B C 1
ATOM 6858 O O . ALA B 1 368 ? -6.438 -5.316 6.316 1 96.06 368 ALA B O 1
ATOM 6859 N N . LEU B 1 369 ? -4.93 -6.875 6.652 1 97.81 369 LEU B N 1
ATOM 6860 C CA . LEU B 1 369 ? -5.898 -7.824 7.191 1 97.81 369 LEU B CA 1
ATOM 6861 C C . LEU B 1 369 ? -6.59 -7.254 8.422 1 97.81 369 LEU B C 1
ATOM 6863 O O . LEU B 1 369 ? -7.812 -7.348 8.555 1 97.81 369 LEU B O 1
ATOM 6867 N N . PRO B 1 370 ? -5.898 -6.621 9.367 1 97.31 370 PRO B N 1
ATOM 6868 C CA . PRO B 1 370 ? -6.621 -6.031 10.492 1 97.31 370 PRO B CA 1
ATOM 6869 C C . PRO B 1 370 ? -7.648 -4.992 10.062 1 97.31 370 PRO B C 1
ATOM 6871 O O . PRO B 1 370 ? -8.68 -4.82 10.719 1 97.31 370 PRO B O 1
ATOM 6874 N N . LEU B 1 371 ? -7.371 -4.32 8.977 1 95.31 371 LEU B N 1
ATOM 6875 C CA . LEU B 1 371 ? -8.312 -3.332 8.461 1 95.31 371 LEU B CA 1
ATOM 6876 C C . LEU B 1 371 ? -9.508 -4.016 7.805 1 95.31 371 LEU B C 1
ATOM 6878 O O . LEU B 1 371 ? -10.641 -3.523 7.898 1 95.31 371 LEU B O 1
ATOM 6882 N N . TYR B 1 372 ? -9.234 -5.102 7.137 1 96.88 372 TYR B N 1
ATOM 6883 C CA . TYR B 1 372 ? -10.297 -5.816 6.434 1 96.88 372 TYR B CA 1
ATOM 6884 C C . TYR B 1 372 ? -11.258 -6.461 7.422 1 96.88 372 TYR B C 1
ATOM 6886 O O . TYR B 1 372 ? -12.469 -6.496 7.18 1 96.88 372 TYR B O 1
ATOM 6894 N N . PHE B 1 373 ? -10.773 -6.977 8.523 1 97.75 373 PHE B N 1
ATOM 6895 C CA . PHE B 1 373 ? -11.617 -7.672 9.484 1 97.75 373 PHE B CA 1
ATOM 6896 C C . PHE B 1 373 ? -12.109 -6.715 10.562 1 97.75 373 PHE B C 1
ATOM 6898 O O . PHE B 1 373 ? -13.164 -6.938 11.164 1 97.75 373 PHE B O 1
ATOM 6905 N N . GLY B 1 374 ? -11.352 -5.676 10.758 1 95 374 GLY B N 1
ATOM 6906 C CA . GLY B 1 374 ? -11.641 -4.77 11.852 1 95 374 GLY B CA 1
ATOM 6907 C C . GLY B 1 374 ? -10.852 -5.078 13.109 1 95 374 GLY B C 1
ATOM 6908 O O . GLY B 1 374 ? -10.555 -6.242 13.391 1 95 374 GLY B O 1
ATOM 6909 N N . GLU B 1 375 ? -10.609 -4.105 13.867 1 91.69 375 GLU B N 1
ATOM 6910 C CA . GLU B 1 375 ? -9.734 -4.188 15.039 1 91.69 375 GLU B CA 1
ATOM 6911 C C . GLU B 1 375 ? -10.297 -5.141 16.078 1 91.69 375 GLU B C 1
ATOM 6913 O O . GLU B 1 375 ? -9.555 -5.91 16.703 1 91.69 375 GLU B O 1
ATOM 6918 N N . ARG B 1 376 ? -11.531 -5.051 16.312 1 92.38 376 ARG B N 1
ATOM 6919 C CA . ARG B 1 376 ? -12.156 -5.898 17.328 1 92.38 376 ARG B CA 1
ATOM 6920 C C . ARG B 1 376 ? -12.094 -7.367 16.922 1 92.38 376 ARG B C 1
ATOM 6922 O O . ARG B 1 376 ? -11.844 -8.234 17.766 1 92.38 376 ARG B O 1
ATOM 6929 N N . THR B 1 377 ? -12.336 -7.574 15.688 1 96.75 377 THR B N 1
ATOM 6930 C CA . THR B 1 377 ? -12.312 -8.938 15.164 1 96.75 377 THR B CA 1
ATOM 6931 C C . THR B 1 377 ? -10.883 -9.469 15.109 1 96.75 377 THR B C 1
ATOM 6933 O O . THR B 1 377 ? -10.656 -10.664 15.328 1 96.75 377 THR B O 1
ATOM 6936 N N . TRP B 1 378 ? -9.922 -8.609 14.82 1 97.31 378 TRP B N 1
ATOM 6937 C CA . TRP B 1 378 ? -8.523 -9.016 14.773 1 97.31 378 TRP B CA 1
ATOM 6938 C C . TRP B 1 378 ? -7.992 -9.297 16.172 1 97.31 378 TRP B C 1
ATOM 6940 O O . TRP B 1 378 ? -7.391 -10.344 16.422 1 97.31 378 TRP B O 1
ATOM 6950 N N . GLY B 1 379 ? -8.188 -8.336 17.125 1 96.44 379 GLY B N 1
ATOM 6951 C CA . GLY B 1 379 ? -7.742 -8.445 18.516 1 96.44 379 GLY B CA 1
ATOM 6952 C C . GLY B 1 379 ? -6.25 -8.227 18.672 1 96.44 379 GLY B C 1
ATOM 6953 O O . GLY B 1 379 ? -5.648 -7.445 17.922 1 96.44 379 GLY B O 1
ATOM 6954 N N . ARG B 1 380 ? -5.633 -8.828 19.719 1 96.75 380 ARG B N 1
ATOM 6955 C CA . ARG B 1 380 ? -4.207 -8.742 20.016 1 96.75 380 ARG B CA 1
ATOM 6956 C C . ARG B 1 380 ? -3.389 -9.578 19.031 1 96.75 380 ARG B C 1
ATOM 6958 O O . ARG B 1 380 ? -3.92 -10.484 18.391 1 96.75 380 ARG B O 1
ATOM 6965 N N . GLU B 1 381 ? -2.137 -9.164 18.938 1 97.19 381 GLU B N 1
ATOM 6966 C CA . GLU B 1 381 ? -1.239 -9.945 18.094 1 97.19 381 GLU B CA 1
ATOM 6967 C C . GLU B 1 381 ? -0.895 -11.281 18.75 1 97.19 381 GLU B C 1
ATOM 6969 O O . GLU B 1 381 ? -0.735 -11.359 19.969 1 97.19 381 GLU B O 1
ATOM 6974 N N . LYS B 1 382 ? -0.765 -12.242 17.938 1 95.44 382 LYS B N 1
ATOM 6975 C CA . LYS B 1 382 ? -0.408 -13.57 18.406 1 95.44 382 LYS B CA 1
ATOM 6976 C C . LYS B 1 382 ? 1.105 -13.727 18.531 1 95.44 382 LYS B C 1
ATOM 6978 O O . LYS B 1 382 ? 1.853 -13.25 17.672 1 95.44 382 LYS B O 1
ATOM 6983 N N . GLU B 1 383 ? 1.568 -14.422 19.547 1 93.56 383 GLU B N 1
ATOM 6984 C CA . GLU B 1 383 ? 2.977 -14.773 19.719 1 93.56 383 GLU B CA 1
ATOM 6985 C C . GLU B 1 383 ? 3.316 -16.047 18.953 1 93.56 383 GLU B C 1
ATOM 6987 O O . GLU B 1 383 ? 2.473 -16.938 18.812 1 93.56 383 GLU B O 1
ATOM 6992 N N . PRO B 1 384 ? 4.59 -16.078 18.484 1 93.38 384 PRO B N 1
ATOM 6993 C CA . PRO B 1 384 ? 4.98 -17.312 17.812 1 93.38 384 PRO B CA 1
ATOM 6994 C C . PRO B 1 384 ? 4.848 -18.547 18.719 1 93.38 384 PRO B C 1
ATOM 6996 O O . PRO B 1 384 ? 5.137 -18.469 19.922 1 93.38 384 PRO B O 1
ATOM 6999 N N . GLU B 1 385 ? 4.398 -19.516 18.078 1 89.25 385 GLU B N 1
ATOM 7000 C CA . GLU B 1 385 ? 4.363 -20.812 18.766 1 89.25 385 GLU B CA 1
ATOM 7001 C C . GLU B 1 385 ? 5.59 -21.641 18.406 1 89.25 385 GLU B C 1
ATOM 7003 O O . GLU B 1 385 ? 6.246 -21.406 17.391 1 89.25 385 GLU B O 1
ATOM 7008 N N . LYS B 1 386 ? 5.934 -22.484 19.328 1 75.19 386 LYS B N 1
ATOM 7009 C CA . LYS B 1 386 ? 7.027 -23.406 19.062 1 75.19 386 LYS B CA 1
ATOM 7010 C C . LYS B 1 386 ? 6.723 -24.266 17.828 1 75.19 386 LYS B C 1
ATOM 7012 O O . LYS B 1 386 ? 5.66 -24.891 17.75 1 75.19 386 LYS B O 1
ATOM 7017 N N . ALA B 1 387 ? 7.473 -23.984 16.828 1 65.12 387 ALA B N 1
ATOM 7018 C CA . ALA B 1 387 ? 7.219 -24.672 15.57 1 65.12 387 ALA B CA 1
ATOM 7019 C C . ALA B 1 387 ? 7.598 -26.156 15.656 1 65.12 387 ALA B C 1
ATOM 7021 O O . ALA B 1 387 ? 8.594 -26.5 16.297 1 65.12 387 ALA B O 1
ATOM 7022 N N . GLU B 1 388 ? 6.723 -27.078 15.242 1 61.91 388 GLU B N 1
ATOM 7023 C CA . GLU B 1 388 ? 7.066 -28.484 15.227 1 61.91 388 GLU B CA 1
ATOM 7024 C C . GLU B 1 388 ? 8.297 -28.75 14.359 1 61.91 388 GLU B C 1
ATOM 7026 O O . GLU B 1 388 ? 9.273 -29.344 14.828 1 61.91 388 GLU B O 1
ATOM 7031 N N . ASP B 1 389 ? 8.156 -28.562 12.977 1 67.5 389 ASP B N 1
ATOM 7032 C CA . ASP B 1 389 ? 9.258 -28.766 12.039 1 67.5 389 ASP B CA 1
ATOM 7033 C C . ASP B 1 389 ? 9.383 -27.594 11.078 1 67.5 389 ASP B C 1
ATOM 7035 O O . ASP B 1 389 ? 8.539 -27.406 10.195 1 67.5 389 ASP B O 1
ATOM 7039 N N . ASP B 1 390 ? 10.453 -26.734 11.227 1 78.69 390 ASP B N 1
ATOM 7040 C CA . ASP B 1 390 ? 10.656 -25.562 10.367 1 78.69 390 ASP B CA 1
ATOM 7041 C C . ASP B 1 390 ? 11.867 -25.75 9.461 1 78.69 390 ASP B C 1
ATOM 7043 O O . ASP B 1 390 ? 12.32 -24.812 8.812 1 78.69 390 ASP B O 1
ATOM 7047 N N . GLY B 1 391 ? 12.305 -27.047 9.336 1 82.56 391 GLY B N 1
ATOM 7048 C CA . GLY B 1 391 ? 13.422 -27.328 8.453 1 82.56 391 GLY B CA 1
ATOM 7049 C C . GLY B 1 391 ? 14.648 -26.484 8.734 1 82.56 391 GLY B C 1
ATOM 7050 O O . GLY B 1 391 ? 15.43 -26.188 7.828 1 82.56 391 GLY B O 1
ATOM 7051 N N . GLY B 1 392 ? 14.695 -25.938 9.859 1 88.19 392 GLY B N 1
ATOM 7052 C CA . GLY B 1 392 ? 15.828 -25.094 10.219 1 88.19 392 GLY B CA 1
ATOM 7053 C C . GLY B 1 392 ? 15.664 -23.656 9.789 1 88.19 392 GLY B C 1
ATOM 7054 O O . GLY B 1 392 ? 16.562 -22.828 9.984 1 88.19 392 GLY B O 1
ATOM 7055 N N . VAL B 1 393 ? 14.57 -23.344 9.203 1 91.75 393 VAL B N 1
ATOM 7056 C CA . VAL B 1 393 ? 14.312 -21.984 8.742 1 91.75 393 VAL B CA 1
ATOM 7057 C C . VAL B 1 393 ? 13.805 -21.125 9.898 1 91.75 393 VAL B C 1
ATOM 7059 O O . VAL B 1 393 ? 12.945 -21.578 10.672 1 91.75 393 VAL B O 1
ATOM 7062 N N . GLN B 1 394 ? 14.398 -19.969 10.062 1 90.12 394 GLN B N 1
ATOM 7063 C CA . GLN B 1 394 ? 13.914 -19.016 11.055 1 90.12 394 GLN B CA 1
ATOM 7064 C C . GLN B 1 394 ? 12.922 -18.031 10.438 1 90.12 394 GLN B C 1
ATOM 7066 O O . GLN B 1 394 ? 13.32 -17.109 9.719 1 90.12 394 GLN B O 1
ATOM 7071 N N . TRP B 1 395 ? 11.672 -18.25 10.805 1 93.25 395 TRP B N 1
ATOM 7072 C CA . TRP B 1 395 ? 10.641 -17.359 10.297 1 93.25 395 TRP B CA 1
ATOM 7073 C C . TRP B 1 395 ? 10.555 -16.094 11.148 1 93.25 395 TRP B C 1
ATOM 7075 O O . TRP B 1 395 ? 11.039 -16.062 12.281 1 93.25 395 TRP B O 1
ATOM 7085 N N . GLY B 1 396 ? 9.961 -15.055 10.562 1 93.62 396 GLY B N 1
ATOM 7086 C CA . GLY B 1 396 ? 9.742 -13.828 11.312 1 93.62 396 GLY B CA 1
ATOM 7087 C C . GLY B 1 396 ? 8.969 -14.039 12.602 1 93.62 396 GLY B C 1
ATOM 7088 O O . GLY B 1 396 ? 8.039 -14.852 12.641 1 93.62 396 GLY B O 1
ATOM 7089 N N . GLU B 1 397 ? 9.242 -13.258 13.617 1 95.38 397 GLU B N 1
ATOM 7090 C CA . GLU B 1 397 ? 8.633 -13.453 14.93 1 95.38 397 GLU B CA 1
ATOM 7091 C C . GLU B 1 397 ? 7.441 -12.516 15.125 1 95.38 397 GLU B C 1
ATOM 7093 O O . GLU B 1 397 ? 6.688 -12.664 16.094 1 95.38 397 GLU B O 1
ATOM 7098 N N . GLY B 1 398 ? 7.324 -11.586 14.266 1 95.56 398 GLY B N 1
ATOM 7099 C CA . GLY B 1 398 ? 6.164 -10.719 14.312 1 95.56 398 GLY B CA 1
ATOM 7100 C C . GLY B 1 398 ? 4.949 -11.305 13.625 1 95.56 398 GLY B C 1
ATOM 7101 O O . GLY B 1 398 ? 4.82 -12.531 13.516 1 95.56 398 GLY B O 1
ATOM 7102 N N . ARG B 1 399 ? 4.004 -10.461 13.258 1 96.75 399 ARG B N 1
ATOM 7103 C CA . ARG B 1 399 ? 2.793 -10.891 12.562 1 96.75 399 ARG B CA 1
ATOM 7104 C C . ARG B 1 399 ? 3.131 -11.617 11.266 1 96.75 399 ARG B C 1
ATOM 7106 O O . ARG B 1 399 ? 2.572 -12.672 10.984 1 96.75 399 ARG B O 1
ATOM 7113 N N . THR B 1 400 ? 4.012 -10.977 10.445 1 97.19 400 THR B N 1
ATOM 7114 C CA . THR B 1 400 ? 4.414 -11.555 9.172 1 97.19 400 THR B CA 1
ATOM 7115 C C . THR B 1 400 ? 5.527 -12.578 9.375 1 97.19 400 THR B C 1
ATOM 7117 O O . THR B 1 400 ? 6.617 -12.234 9.828 1 97.19 400 THR B O 1
ATOM 7120 N N . LYS B 1 401 ? 5.266 -13.758 9.031 1 95.88 401 LYS B N 1
ATOM 7121 C CA . LYS B 1 401 ? 6.273 -14.812 9.133 1 95.88 401 LYS B CA 1
ATOM 7122 C C . LYS B 1 401 ? 7.227 -14.773 7.941 1 95.88 401 LYS B C 1
ATOM 7124 O O . LYS B 1 401 ? 8.438 -14.961 8.102 1 95.88 401 LYS B O 1
ATOM 7129 N N . ALA B 1 402 ? 6.645 -14.562 6.762 1 95.75 402 ALA B N 1
ATOM 7130 C CA . ALA B 1 402 ? 7.449 -14.523 5.547 1 95.75 402 ALA B CA 1
ATOM 7131 C C . ALA B 1 402 ? 6.68 -13.875 4.398 1 95.75 402 ALA B C 1
ATOM 7133 O O . ALA B 1 402 ? 5.445 -13.836 4.414 1 95.75 402 ALA B O 1
ATOM 7134 N N . GLU B 1 403 ? 7.418 -13.336 3.471 1 96.44 403 GLU B N 1
ATOM 7135 C CA . GLU B 1 403 ? 6.938 -12.859 2.178 1 96.44 403 GLU B CA 1
ATOM 7136 C C . GLU B 1 403 ? 7.816 -13.367 1.04 1 96.44 403 GLU B C 1
ATOM 7138 O O . GLU B 1 403 ? 9.023 -13.555 1.216 1 96.44 403 GLU B O 1
ATOM 7143 N N . TRP B 1 404 ? 7.207 -13.633 -0.121 1 96.94 404 TRP B N 1
ATOM 7144 C CA . TRP B 1 404 ? 7.984 -14.117 -1.259 1 96.94 404 TRP B CA 1
ATOM 7145 C C . TRP B 1 404 ? 7.316 -13.727 -2.574 1 96.94 404 TRP B C 1
ATOM 7147 O O . TRP B 1 404 ? 6.148 -13.344 -2.596 1 96.94 404 TRP B O 1
ATOM 7157 N N . GLY B 1 405 ? 8.141 -13.781 -3.596 1 95.19 405 GLY B N 1
ATOM 7158 C CA . GLY B 1 405 ? 7.641 -13.547 -4.941 1 95.19 405 GLY B CA 1
ATOM 7159 C C . GLY B 1 405 ? 7.23 -14.82 -5.656 1 95.19 405 GLY B C 1
ATOM 7160 O O . GLY B 1 405 ? 7.707 -15.906 -5.316 1 95.19 405 GLY B O 1
ATOM 7161 N N . GLY B 1 406 ? 6.332 -14.734 -6.551 1 95.25 406 GLY B N 1
ATOM 7162 C CA . GLY B 1 406 ? 5.906 -15.781 -7.469 1 95.25 406 GLY B CA 1
ATOM 7163 C C . GLY B 1 406 ? 5.629 -15.266 -8.867 1 95.25 406 GLY B C 1
ATOM 7164 O O . GLY B 1 406 ? 5.07 -14.18 -9.039 1 95.25 406 GLY B O 1
ATOM 7165 N N . ILE B 1 407 ? 5.984 -16.078 -9.828 1 95.81 407 ILE B N 1
ATOM 7166 C CA . ILE B 1 407 ? 5.852 -15.641 -11.219 1 95.81 407 ILE B CA 1
ATOM 7167 C C . ILE B 1 407 ? 4.566 -16.219 -11.812 1 95.81 407 ILE B C 1
ATOM 7169 O O . ILE B 1 407 ? 4.406 -17.438 -11.906 1 95.81 407 ILE B O 1
ATOM 7173 N N . LEU B 1 408 ? 3.682 -15.352 -12.211 1 93.44 408 LEU B N 1
ATOM 7174 C CA . LEU B 1 408 ? 2.467 -15.711 -12.93 1 93.44 408 LEU B CA 1
ATOM 7175 C C . LEU B 1 408 ? 2.695 -15.68 -14.438 1 93.44 408 LEU B C 1
ATOM 7177 O O . LEU B 1 408 ? 3.531 -14.906 -14.922 1 93.44 408 LEU B O 1
ATOM 7181 N N . GLY B 1 409 ? 2.027 -16.531 -15.102 1 94.56 409 GLY B N 1
ATOM 7182 C CA . GLY B 1 409 ? 1.97 -16.453 -16.547 1 94.56 409 GLY B CA 1
ATOM 7183 C C . GLY B 1 409 ? 0.684 -15.844 -17.062 1 94.56 409 GLY B C 1
ATOM 7184 O O . GLY B 1 409 ? -0.365 -16.484 -17.062 1 94.56 409 GLY B O 1
ATOM 7185 N N . ILE B 1 410 ? 0.809 -14.641 -17.625 1 92.19 410 ILE B N 1
ATOM 7186 C CA . ILE B 1 410 ? -0.355 -13.922 -18.125 1 92.19 410 ILE B CA 1
ATOM 7187 C C . ILE B 1 410 ? -0.54 -14.211 -19.609 1 92.19 410 ILE B C 1
ATOM 7189 O O . ILE B 1 410 ? 0.342 -13.914 -20.422 1 92.19 410 ILE B O 1
ATOM 7193 N N . SER B 1 411 ? -1.661 -14.758 -19.891 1 95.19 411 SER B N 1
ATOM 7194 C CA . SER B 1 411 ? -2.002 -15.055 -21.281 1 95.19 411 SER B CA 1
ATOM 7195 C C . SER B 1 411 ? -2.49 -13.805 -22 1 95.19 411 SER B C 1
ATOM 7197 O O . SER B 1 411 ? -3.23 -13 -21.438 1 95.19 411 SER B O 1
ATOM 7199 N N . ALA B 1 412 ? -2.143 -13.68 -23.25 1 92.69 412 ALA B N 1
ATOM 7200 C CA . ALA B 1 412 ? -2.449 -12.508 -24.062 1 92.69 412 ALA B CA 1
ATOM 7201 C C . ALA B 1 412 ? -3.957 -12.312 -24.203 1 92.69 412 ALA B C 1
ATOM 7203 O O . ALA B 1 412 ? -4.434 -11.188 -24.344 1 92.69 412 ALA B O 1
ATOM 7204 N N . ASP B 1 413 ? -4.691 -13.391 -24.156 1 91.31 413 ASP B N 1
ATOM 7205 C CA . ASP B 1 413 ? -6.137 -13.242 -24.266 1 91.31 413 ASP B CA 1
ATOM 7206 C C . ASP B 1 413 ? -6.832 -13.609 -22.953 1 91.31 413 ASP B C 1
ATOM 7208 O O . ASP B 1 413 ? -8.055 -13.773 -22.922 1 91.31 413 ASP B O 1
ATOM 7212 N N . GLY B 1 414 ? -6.082 -13.984 -21.922 1 91.94 414 GLY B N 1
ATOM 7213 C CA . GLY B 1 414 ? -6.625 -14.195 -20.594 1 91.94 414 GLY B CA 1
ATOM 7214 C C . GLY B 1 414 ? -6.996 -15.633 -20.312 1 91.94 414 GLY B C 1
ATOM 7215 O O . GLY B 1 414 ? -7.363 -15.984 -19.188 1 91.94 414 GLY B O 1
ATOM 7216 N N . LEU B 1 415 ? -6.902 -16.516 -21.344 1 95.19 415 LEU B N 1
ATOM 7217 C CA . LEU B 1 415 ? -7.27 -17.922 -21.188 1 95.19 415 LEU B CA 1
ATOM 7218 C C . LEU B 1 415 ? -6.051 -18.828 -21.344 1 95.19 415 LEU B C 1
ATOM 7220 O O . LEU B 1 415 ? -5.133 -18.5 -22.109 1 95.19 415 LEU B O 1
ATOM 7224 N N . PRO B 1 416 ? -6.027 -19.984 -20.672 1 97.88 416 PRO B N 1
ATOM 7225 C CA . PRO B 1 416 ? -4.906 -20.906 -20.812 1 97.88 416 PRO B CA 1
ATOM 7226 C C . PRO B 1 416 ? -4.746 -21.422 -22.234 1 97.88 416 PRO B C 1
ATOM 7228 O O . PRO B 1 416 ? -5.723 -21.484 -22.984 1 97.88 416 PRO B O 1
ATOM 7231 N N . TRP B 1 417 ? -3.5 -21.75 -22.562 1 98.69 417 TRP B N 1
ATOM 7232 C CA . TRP B 1 417 ? -3.156 -22.438 -23.797 1 98.69 417 TRP B CA 1
ATOM 7233 C C . TRP B 1 417 ? -2.975 -23.938 -23.562 1 98.69 417 TRP B C 1
ATOM 7235 O O . TRP B 1 417 ? -2.004 -24.344 -22.922 1 98.69 417 TRP B O 1
ATOM 7245 N N . VAL B 1 418 ? -3.859 -24.766 -24.141 1 98.88 418 VAL B N 1
ATOM 7246 C CA . VAL B 1 418 ? -3.807 -26.203 -23.844 1 98.88 418 VAL B CA 1
ATOM 7247 C C . VAL B 1 418 ? -3.871 -27 -25.141 1 98.88 418 VAL B C 1
ATOM 7249 O O . VAL B 1 418 ? -4.793 -26.828 -25.938 1 98.88 418 VAL B O 1
ATOM 7252 N N . GLY B 1 419 ? -2.875 -27.812 -25.328 1 98.81 419 GLY B N 1
ATOM 7253 C CA . GLY B 1 419 ? -2.961 -28.719 -26.453 1 98.81 419 GLY B CA 1
ATOM 7254 C C . GLY B 1 419 ? -1.665 -28.828 -27.234 1 98.81 419 GLY B C 1
ATOM 7255 O O . GLY B 1 419 ? -0.596 -28.484 -26.719 1 98.81 419 GLY B O 1
ATOM 7256 N N . ARG B 1 420 ? -1.755 -29.438 -28.469 1 98.56 420 ARG B N 1
ATOM 7257 C CA . ARG B 1 420 ? -0.604 -29.625 -29.344 1 98.56 420 ARG B CA 1
ATOM 7258 C C . ARG B 1 420 ? -0.103 -28.297 -29.891 1 98.56 420 ARG B C 1
ATOM 7260 O O . ARG B 1 420 ? -0.898 -27.469 -30.328 1 98.56 420 ARG B O 1
ATOM 7267 N N . LEU B 1 421 ? 1.173 -28.094 -29.75 1 98.69 421 LEU B N 1
ATOM 7268 C CA . LEU B 1 421 ? 1.779 -26.922 -30.391 1 98.69 421 LEU B CA 1
ATOM 7269 C C . LEU B 1 421 ? 1.892 -27.125 -31.891 1 98.69 421 LEU B C 1
ATOM 7271 O O . LEU B 1 421 ? 2.531 -28.078 -32.344 1 98.69 421 LEU B O 1
ATOM 7275 N N . PRO B 1 422 ? 1.233 -26.234 -32.625 1 98 422 PRO B N 1
ATOM 7276 C CA . PRO B 1 422 ? 1.538 -26.266 -34.062 1 98 422 PRO B CA 1
ATOM 7277 C C . PRO B 1 422 ? 3.02 -26.047 -34.344 1 98 422 PRO B C 1
ATOM 7279 O O . PRO B 1 422 ? 3.697 -25.328 -33.625 1 98 422 PRO B O 1
ATOM 7282 N N . GLN B 1 423 ? 3.43 -26.609 -35.438 1 96.56 423 GLN B N 1
ATOM 7283 C CA . GLN B 1 423 ? 4.836 -26.516 -35.812 1 96.56 423 GLN B CA 1
ATOM 7284 C C . GLN B 1 423 ? 5.277 -25.062 -35.906 1 96.56 423 GLN B C 1
ATOM 7286 O O . GLN B 1 423 ? 6.383 -24.719 -35.5 1 96.56 423 GLN B O 1
ATOM 7291 N N . LYS B 1 424 ? 4.402 -24.266 -36.406 1 96.25 424 LYS B N 1
ATOM 7292 C CA . LYS B 1 424 ? 4.691 -22.844 -36.531 1 96.25 424 LYS B CA 1
ATOM 7293 C C . LYS B 1 424 ? 4.926 -22.203 -35.188 1 96.25 424 LYS B C 1
ATOM 7295 O O . LYS B 1 424 ? 5.723 -21.266 -35.062 1 96.25 424 LYS B O 1
ATOM 7300 N N . VAL B 1 425 ? 4.266 -22.719 -34.219 1 97.69 425 VAL B N 1
ATOM 7301 C CA . VAL B 1 425 ? 4.328 -22.125 -32.875 1 97.69 425 VAL B CA 1
ATOM 7302 C C . VAL B 1 425 ? 5.5 -22.734 -32.094 1 97.69 425 VAL B C 1
ATOM 7304 O O . VAL B 1 425 ? 6.195 -22.031 -31.359 1 97.69 425 VAL B O 1
ATOM 7307 N N . SER B 1 426 ? 5.738 -24.016 -32.25 1 97.06 426 SER B N 1
ATOM 7308 C CA . SER B 1 426 ? 6.883 -24.625 -31.562 1 97.06 426 SER B CA 1
ATOM 7309 C C . SER B 1 426 ? 8.195 -24.141 -32.188 1 97.06 426 SER B C 1
ATOM 7311 O O . SER B 1 426 ? 9.227 -24.125 -31.5 1 97.06 426 SER B O 1
ATOM 7313 N N . GLY B 1 427 ? 8.156 -23.844 -33.469 1 94.88 427 GLY B N 1
ATOM 7314 C CA . GLY B 1 427 ? 9.328 -23.328 -34.156 1 94.88 427 GLY B CA 1
ATOM 7315 C C . GLY B 1 427 ? 10.289 -24.422 -34.594 1 94.88 427 GLY B C 1
ATOM 7316 O O . GLY B 1 427 ? 11.453 -24.156 -34.906 1 94.88 427 GLY B O 1
ATOM 7317 N N . ARG B 1 428 ? 9.883 -25.703 -34.594 1 96.12 428 ARG B N 1
ATOM 7318 C CA . ARG B 1 428 ? 10.773 -26.797 -34.969 1 96.12 428 ARG B CA 1
ATOM 7319 C C . ARG B 1 428 ? 9.992 -27.938 -35.594 1 96.12 428 ARG B C 1
ATOM 7321 O O . ARG B 1 428 ? 8.797 -28.094 -35.344 1 96.12 428 ARG B O 1
ATOM 7328 N N . SER B 1 429 ? 10.719 -28.719 -36.406 1 96.94 429 SER B N 1
ATOM 7329 C CA . SER B 1 429 ? 10.109 -29.875 -37.062 1 96.94 429 SER B CA 1
ATOM 7330 C C . SER B 1 429 ? 9.766 -30.953 -36.031 1 96.94 429 SER B C 1
ATOM 7332 O O . SER B 1 429 ? 10.43 -31.078 -35 1 96.94 429 SER B O 1
ATOM 7334 N N . GLU B 1 430 ? 8.734 -31.719 -36.406 1 97.94 430 GLU B N 1
ATOM 7335 C CA . GLU B 1 430 ? 8.312 -32.844 -35.562 1 97.94 430 GLU B CA 1
ATOM 7336 C C . GLU B 1 430 ? 9 -34.125 -35.969 1 97.94 430 GLU B C 1
ATOM 7338 O O . GLU B 1 430 ? 9.383 -34.312 -37.125 1 97.94 430 GLU B O 1
ATOM 7343 N N . PRO B 1 431 ? 9.18 -35 -34.969 1 97.88 431 PRO B N 1
ATOM 7344 C CA . PRO B 1 431 ? 9.625 -36.344 -35.375 1 97.88 431 PRO B CA 1
ATOM 7345 C C . PRO B 1 431 ? 8.656 -37.031 -36.344 1 97.88 431 PRO B C 1
ATOM 7347 O O . PRO B 1 431 ? 7.461 -36.719 -36.344 1 97.88 431 PRO B O 1
ATOM 7350 N N . PRO B 1 432 ? 9.211 -37.969 -37.125 1 96.75 432 PRO B N 1
ATOM 7351 C CA . PRO B 1 432 ? 8.328 -38.656 -38.094 1 96.75 432 PRO B CA 1
ATOM 7352 C C . PRO B 1 432 ? 7.328 -39.562 -37.375 1 96.75 432 PRO B C 1
ATOM 7354 O O . PRO B 1 432 ? 7.562 -40 -36.25 1 96.75 432 PRO B O 1
ATOM 7357 N N . ALA B 1 433 ? 6.254 -39.938 -38.031 1 94.19 433 ALA B N 1
ATOM 7358 C CA . ALA B 1 433 ? 5.199 -40.812 -37.5 1 94.19 433 ALA B CA 1
ATOM 7359 C C . ALA B 1 433 ? 5.766 -42.156 -37.094 1 94.19 433 ALA B C 1
ATOM 7361 O O . ALA B 1 433 ? 5.25 -42.781 -36.156 1 94.19 433 ALA B O 1
ATOM 7362 N N . SER B 1 434 ? 6.828 -42.531 -37.688 1 92.31 434 SER B N 1
ATOM 7363 C CA . SER B 1 434 ? 7.449 -43.844 -37.375 1 92.31 434 SER B CA 1
ATOM 7364 C C . SER B 1 434 ? 8.078 -43.844 -36 1 92.31 434 SER B C 1
ATOM 7366 O O . SER B 1 434 ? 8.391 -44.906 -35.438 1 92.31 434 SER B O 1
ATOM 7368 N N . SER B 1 435 ? 8.203 -42.656 -35.5 1 94.44 435 SER B N 1
ATOM 7369 C CA . SER B 1 435 ? 8.805 -42.531 -34.188 1 94.44 435 SER B CA 1
ATOM 7370 C C . SER B 1 435 ? 7.738 -42.562 -33.094 1 94.44 435 SER B C 1
ATOM 7372 O O . SER B 1 435 ? 8.047 -42.344 -31.906 1 94.44 435 SER B O 1
ATOM 7374 N N . THR B 1 436 ? 6.508 -42.812 -33.469 1 95.25 436 THR B N 1
ATOM 7375 C CA . THR B 1 436 ? 5.43 -42.938 -32.5 1 95.25 436 THR B CA 1
ATOM 7376 C C . THR B 1 436 ? 5.676 -44.094 -31.547 1 95.25 436 THR B C 1
ATOM 7378 O O . THR B 1 436 ? 5.934 -45.219 -31.969 1 95.25 436 THR B O 1
ATOM 7381 N N . PRO B 1 437 ? 5.594 -43.812 -30.234 1 92.69 437 PRO B N 1
ATOM 7382 C CA . PRO B 1 437 ? 5.73 -44.938 -29.281 1 92.69 437 PRO B CA 1
ATOM 7383 C C . PRO B 1 437 ? 4.719 -46.031 -29.516 1 92.69 437 PRO B C 1
ATOM 7385 O O . PRO B 1 437 ? 3.541 -45.781 -29.766 1 92.69 437 PRO B O 1
ATOM 7388 N N . ARG B 1 438 ? 5.227 -47.281 -29.391 1 89.62 438 ARG B N 1
ATOM 7389 C CA . ARG B 1 438 ? 4.414 -48.469 -29.656 1 89.62 438 ARG B CA 1
ATOM 7390 C C . ARG B 1 438 ? 4.648 -49.531 -28.609 1 89.62 438 ARG B C 1
ATOM 7392 O O . ARG B 1 438 ? 5.664 -49.531 -27.906 1 89.62 438 ARG B O 1
ATOM 7399 N N . THR B 1 439 ? 3.623 -50.312 -28.391 1 79.88 439 THR B N 1
ATOM 7400 C CA . THR B 1 439 ? 3.77 -51.438 -27.5 1 79.88 439 THR B CA 1
ATOM 7401 C C . THR B 1 439 ? 4.676 -52.5 -28.125 1 79.88 439 THR B C 1
ATOM 7403 O O . THR B 1 439 ? 4.797 -52.594 -29.344 1 79.88 439 THR B O 1
ATOM 7406 N N . ALA B 1 440 ? 5.672 -53.125 -27.234 1 64.19 440 ALA B N 1
ATOM 7407 C CA . ALA B 1 440 ? 6.496 -54.25 -27.719 1 64.19 440 ALA B CA 1
ATOM 7408 C C . ALA B 1 440 ? 5.625 -55.375 -28.281 1 64.19 440 ALA B C 1
ATOM 7410 O O . ALA B 1 440 ? 4.555 -55.656 -27.75 1 64.19 440 ALA B O 1
ATOM 7411 N N . ALA B 1 441 ? 5.824 -55.625 -29.516 1 54.69 441 ALA B N 1
ATOM 7412 C CA . ALA B 1 441 ? 5.125 -56.688 -30.219 1 54.69 441 ALA B CA 1
ATOM 7413 C C . ALA B 1 441 ? 5.008 -57.938 -29.344 1 54.69 441 ALA B C 1
ATOM 7415 O O . ALA B 1 441 ? 6.016 -58.469 -28.875 1 54.69 441 ALA B O 1
ATOM 7416 N N . ARG B 1 442 ? 4.082 -58.062 -28.188 1 51.06 442 ARG B N 1
ATOM 7417 C CA . ARG B 1 442 ? 4.027 -59.406 -27.625 1 51.06 442 ARG B CA 1
ATOM 7418 C C . ARG B 1 442 ? 3.961 -60.438 -28.734 1 51.06 442 ARG B C 1
ATOM 7420 O O . ARG B 1 442 ? 4.953 -61.125 -29.016 1 51.06 442 ARG B O 1
ATOM 7427 N N . GLU B 1 443 ? 2.803 -61.156 -28.812 1 45.62 443 GLU B N 1
ATOM 7428 C CA . GLU B 1 443 ? 2.652 -62.281 -29.719 1 45.62 443 GLU B CA 1
ATOM 7429 C C . GLU B 1 443 ? 2.656 -61.812 -31.172 1 45.62 443 GLU B C 1
ATOM 7431 O O . GLU B 1 443 ? 3.463 -60.969 -31.562 1 45.62 443 GLU B O 1
ATOM 7436 N N . ALA B 1 444 ? 1.463 -62.156 -31.938 1 52.88 444 ALA B N 1
ATOM 7437 C CA . ALA B 1 444 ? 1.103 -62.406 -33.344 1 52.88 444 ALA B CA 1
ATOM 7438 C C . ALA B 1 444 ? 1.27 -61.156 -34.188 1 52.88 444 ALA B C 1
ATOM 7440 O O . ALA B 1 444 ? 0.526 -60.938 -35.156 1 52.88 444 ALA B O 1
ATOM 7441 N N . GLY B 1 445 ? 2.23 -60.156 -34.062 1 52.34 445 GLY B N 1
ATOM 7442 C CA . GLY B 1 445 ? 2.59 -59.25 -35.156 1 52.34 445 GLY B CA 1
ATOM 7443 C C . GLY B 1 445 ? 1.938 -57.875 -35 1 52.34 445 GLY B C 1
ATOM 7444 O O . GLY B 1 445 ? 2.021 -57.062 -35.906 1 52.34 445 GLY B O 1
ATOM 7445 N N . LEU B 1 446 ? 0.864 -57.594 -34.062 1 57.5 446 LEU B N 1
ATOM 7446 C CA . LEU B 1 446 ? 0.124 -56.344 -34.188 1 57.5 446 LEU B CA 1
ATOM 7447 C C . LEU B 1 446 ? 0.659 -55.281 -33.219 1 57.5 446 LEU B C 1
ATOM 7449 O O . LEU B 1 446 ? 0.603 -55.469 -32 1 57.5 446 LEU B O 1
ATOM 7453 N N . CYS B 1 447 ? 1.63 -54.438 -33.562 1 66.25 447 CYS B N 1
ATOM 7454 C CA . CYS B 1 447 ? 2.094 -53.281 -32.812 1 66.25 447 CYS B CA 1
ATOM 7455 C C . CYS B 1 447 ? 1.039 -52.188 -32.812 1 66.25 447 CYS B C 1
ATOM 7457 O O . CYS B 1 447 ? 0.473 -51.844 -33.844 1 66.25 447 CYS B O 1
ATOM 7459 N N . SER B 1 448 ? 0.458 -51.844 -31.547 1 81.62 448 SER B N 1
ATOM 7460 C CA . SER B 1 448 ? -0.509 -50.75 -31.453 1 81.62 448 SER B CA 1
ATOM 7461 C C . SER B 1 448 ? 0.148 -49.469 -30.953 1 81.62 448 SER B C 1
ATOM 7463 O O . SER B 1 448 ? 1.028 -49.5 -30.094 1 81.62 448 SER B O 1
ATOM 7465 N N . GLU B 1 449 ? -0.192 -48.406 -31.609 1 87.12 449 GLU B N 1
ATOM 7466 C CA . GLU B 1 449 ? 0.292 -47.094 -31.203 1 87.12 449 GLU B CA 1
ATOM 7467 C C . GLU B 1 449 ? -0.202 -46.719 -29.797 1 87.12 449 GLU B C 1
ATOM 7469 O O . GLU B 1 449 ? -1.384 -46.906 -29.484 1 87.12 449 GLU B O 1
ATOM 7474 N N . LEU B 1 450 ? 0.723 -46.344 -29.016 1 89.44 450 LEU B N 1
ATOM 7475 C CA . LEU B 1 450 ? 0.417 -46 -27.641 1 89.44 450 LEU B CA 1
ATOM 7476 C C . LEU B 1 450 ? 0.01 -44.531 -27.531 1 89.44 450 LEU B C 1
ATOM 7478 O O . LEU B 1 450 ? -0.703 -44.156 -26.594 1 89.44 450 LEU B O 1
ATOM 7482 N N . THR B 1 451 ? 0.51 -43.719 -28.438 1 95.94 451 THR B N 1
ATOM 7483 C CA . THR B 1 451 ? 0.323 -42.281 -28.344 1 95.94 451 THR B CA 1
ATOM 7484 C C . THR B 1 451 ? -0.116 -41.719 -29.688 1 95.94 451 THR B C 1
ATOM 7486 O O . THR B 1 451 ? -0.16 -42.438 -30.688 1 95.94 451 THR B O 1
ATOM 7489 N N . ALA B 1 452 ? -0.503 -40.5 -29.625 1 96.69 452 ALA B N 1
ATOM 7490 C CA . ALA B 1 452 ? -0.646 -39.719 -30.859 1 96.69 452 ALA B CA 1
ATOM 7491 C C . ALA B 1 452 ? 0.689 -39.562 -31.578 1 96.69 452 ALA B C 1
ATOM 7493 O O . ALA B 1 452 ? 1.725 -40 -31.078 1 96.69 452 ALA B O 1
ATOM 7494 N N . ALA B 1 453 ? 0.62 -39 -32.812 1 96.88 453 ALA B N 1
ATOM 7495 C CA . ALA B 1 453 ? 1.854 -38.719 -33.531 1 96.88 453 ALA B CA 1
ATOM 7496 C C . ALA B 1 453 ? 2.785 -37.844 -32.688 1 96.88 453 ALA B C 1
ATOM 7498 O O . ALA B 1 453 ? 2.33 -37 -31.922 1 96.88 453 ALA B O 1
ATOM 7499 N N . PRO B 1 454 ? 4.113 -38.062 -32.812 1 98.12 454 PRO B N 1
ATOM 7500 C CA . PRO B 1 454 ? 5.07 -37.281 -32.031 1 98.12 454 PRO B CA 1
ATOM 7501 C C . PRO B 1 454 ? 4.859 -35.781 -32.156 1 98.12 454 PRO B C 1
ATOM 7503 O O . PRO B 1 454 ? 4.465 -35.312 -33.219 1 98.12 454 PRO B O 1
ATOM 7506 N N . GLY B 1 455 ? 5.141 -35.062 -31.078 1 98.31 455 GLY B N 1
ATOM 7507 C CA . GLY B 1 455 ? 4.953 -33.594 -31.109 1 98.31 455 GLY B CA 1
ATOM 7508 C C . GLY B 1 455 ? 5.203 -32.938 -29.781 1 98.31 455 GLY B C 1
ATOM 7509 O O . GLY B 1 455 ? 5.637 -33.594 -28.828 1 98.31 455 GLY B O 1
ATOM 7510 N N . GLU B 1 456 ? 5 -31.625 -29.812 1 98.75 456 GLU B N 1
ATOM 7511 C CA . GLU B 1 456 ? 5.109 -30.812 -28.609 1 98.75 456 GLU B CA 1
ATOM 7512 C C . GLU B 1 456 ? 3.734 -30.359 -28.125 1 98.75 456 GLU B C 1
ATOM 7514 O O . GLU B 1 456 ? 2.834 -30.125 -28.938 1 98.75 456 GLU B O 1
ATOM 7519 N N . TRP B 1 457 ? 3.625 -30.312 -26.859 1 98.88 457 TRP B N 1
ATOM 7520 C CA . TRP B 1 457 ? 2.361 -30 -26.203 1 98.88 457 TRP B CA 1
ATOM 7521 C C . TRP B 1 457 ? 2.551 -28.938 -25.125 1 98.88 457 TRP B C 1
ATOM 7523 O O . TRP B 1 457 ? 3.643 -28.797 -24.578 1 98.88 457 TRP B O 1
ATOM 7533 N N . ILE B 1 458 ? 1.407 -28.188 -24.891 1 98.88 458 ILE B N 1
ATOM 7534 C CA . ILE B 1 458 ? 1.526 -27.062 -23.969 1 98.88 458 ILE B CA 1
ATOM 7535 C C . ILE B 1 458 ? 0.308 -27.016 -23.047 1 98.88 458 ILE B C 1
ATOM 7537 O O . ILE B 1 458 ? -0.797 -27.391 -23.453 1 98.88 458 ILE B O 1
ATOM 7541 N N . SER B 1 459 ? 0.459 -26.688 -21.844 1 98.81 459 SER B N 1
ATOM 7542 C CA . SER B 1 459 ? -0.523 -26.141 -20.906 1 98.81 459 SER B CA 1
ATOM 7543 C C . SER B 1 459 ? 0.076 -25.031 -20.062 1 98.81 459 SER B C 1
ATOM 7545 O O . SER B 1 459 ? 0.94 -25.281 -19.219 1 98.81 459 SER B O 1
ATOM 7547 N N . ALA B 1 460 ? -0.284 -23.734 -20.312 1 98.44 460 ALA B N 1
ATOM 7548 C CA . ALA B 1 460 ? 0.356 -22.578 -19.719 1 98.44 460 ALA B CA 1
ATOM 7549 C C . ALA B 1 460 ? -0.533 -21.344 -19.844 1 98.44 460 ALA B C 1
ATOM 7551 O O . ALA B 1 460 ? -1.608 -21.391 -20.453 1 98.44 460 ALA B O 1
ATOM 7552 N N . GLY B 1 461 ? -0.126 -20.281 -19.172 1 97.62 461 GLY B N 1
ATOM 7553 C CA . GLY B 1 461 ? -0.83 -19 -19.281 1 97.62 461 GLY B CA 1
ATOM 7554 C C . GLY B 1 461 ? -2.105 -18.969 -18.453 1 97.62 461 GLY B C 1
ATOM 7555 O O . GLY B 1 461 ? -3.162 -18.578 -18.953 1 97.62 461 GLY B O 1
ATOM 7556 N N . TYR B 1 462 ? -2.025 -19.297 -17.25 1 97.06 462 TYR B N 1
ATOM 7557 C CA . TYR B 1 462 ? -3.221 -19.453 -16.422 1 97.06 462 TYR B CA 1
ATOM 7558 C C . TYR B 1 462 ? -3.711 -18.109 -15.906 1 97.06 462 TYR B C 1
ATOM 7560 O O . TYR B 1 462 ? -4.789 -18.031 -15.305 1 97.06 462 TYR B O 1
ATOM 7568 N N . THR B 1 463 ? -2.98 -17.109 -16.016 1 93.31 463 THR B N 1
ATOM 7569 C CA . THR B 1 463 ? -3.365 -15.727 -15.742 1 93.31 463 THR B CA 1
ATOM 7570 C C . THR B 1 463 ? -3.855 -15.578 -14.305 1 93.31 463 THR B C 1
ATOM 7572 O O . THR B 1 463 ? -4.895 -14.961 -14.055 1 93.31 463 THR B O 1
ATOM 7575 N N . GLY B 1 464 ? -3.244 -16.281 -13.43 1 91.88 464 GLY B N 1
ATOM 7576 C CA . GLY B 1 464 ? -3.539 -16.141 -12.016 1 91.88 464 GLY B CA 1
ATOM 7577 C C . GLY B 1 464 ? -4.582 -17.125 -11.516 1 91.88 464 GLY B C 1
ATOM 7578 O O . GLY B 1 464 ? -4.848 -17.219 -10.32 1 91.88 464 GLY B O 1
ATOM 7579 N N . GLU B 1 465 ? -5.113 -17.984 -12.391 1 94.19 465 GLU B N 1
ATOM 7580 C CA . GLU B 1 465 ? -6.18 -18.922 -12.023 1 94.19 465 GLU B CA 1
ATOM 7581 C C . GLU B 1 465 ? -5.742 -20.375 -12.242 1 94.19 465 GLU B C 1
ATOM 7583 O O . GLU B 1 465 ? -6.543 -21.203 -12.664 1 94.19 465 GLU B O 1
ATOM 7588 N N . GLY B 1 466 ? -4.539 -20.625 -11.992 1 96.75 466 GLY B N 1
ATOM 7589 C CA . GLY B 1 466 ? -3.98 -21.938 -12.281 1 96.75 466 GLY B CA 1
ATOM 7590 C C . GLY B 1 466 ? -4.641 -23.047 -11.492 1 96.75 466 GLY B C 1
ATOM 7591 O O . GLY B 1 466 ? -4.832 -24.156 -12.008 1 96.75 466 GLY B O 1
ATOM 7592 N N . MET B 1 467 ? -5.047 -22.766 -10.289 1 97.75 467 MET B N 1
ATOM 7593 C CA . MET B 1 467 ? -5.523 -23.828 -9.398 1 97.75 467 MET B CA 1
ATOM 7594 C C . MET B 1 467 ? -6.918 -24.281 -9.805 1 97.75 467 MET B C 1
ATOM 7596 O O . MET B 1 467 ? -7.371 -25.344 -9.375 1 97.75 467 MET B O 1
ATOM 7600 N N . THR B 1 468 ? -7.551 -23.531 -10.695 1 97.88 468 THR B N 1
ATOM 7601 C CA . THR B 1 468 ? -8.859 -23.953 -11.18 1 97.88 468 THR B CA 1
ATOM 7602 C C . THR B 1 468 ? -8.82 -24.219 -12.68 1 97.88 468 THR B C 1
ATOM 7604 O O . THR B 1 468 ? -9.867 -24.328 -13.328 1 97.88 468 THR B O 1
ATOM 7607 N N . HIS B 1 469 ? -7.613 -24.328 -13.203 1 98.44 469 HIS B N 1
ATOM 7608 C CA . HIS B 1 469 ? -7.461 -24.656 -14.617 1 98.44 469 HIS B CA 1
ATOM 7609 C C . HIS B 1 469 ? -6.434 -25.766 -14.82 1 98.44 469 HIS B C 1
ATOM 7611 O O . HIS B 1 469 ? -6.633 -26.656 -15.656 1 98.44 469 HIS B O 1
ATOM 7617 N N . ALA B 1 470 ? -5.434 -25.797 -14.062 1 98.69 470 ALA B N 1
ATOM 7618 C CA . ALA B 1 470 ? -4.191 -26.5 -14.391 1 98.69 470 ALA B CA 1
ATOM 7619 C C . ALA B 1 470 ? -4.371 -28 -14.32 1 98.69 470 ALA B C 1
ATOM 7621 O O . ALA B 1 470 ? -3.906 -28.734 -15.195 1 98.69 470 ALA B O 1
ATOM 7622 N N . TRP B 1 471 ? -5.031 -28.5 -13.258 1 98.81 471 TRP B N 1
ATOM 7623 C CA . TRP B 1 471 ? -5.117 -29.953 -13.094 1 98.81 471 TRP B CA 1
ATOM 7624 C C . TRP B 1 471 ? -5.871 -30.594 -14.25 1 98.81 471 TRP B C 1
ATOM 7626 O O . TRP B 1 471 ? -5.375 -31.516 -14.891 1 98.81 471 TRP B O 1
ATOM 7636 N N . LEU B 1 472 ? -7.035 -30.062 -14.523 1 98.75 472 LEU B N 1
ATOM 7637 C CA . LEU B 1 472 ? -7.836 -30.656 -15.594 1 98.75 472 LEU B CA 1
ATOM 7638 C C . LEU B 1 472 ? -7.211 -30.375 -16.953 1 98.75 472 LEU B C 1
ATOM 7640 O O . LEU B 1 472 ? -7.398 -31.156 -17.891 1 98.75 472 LEU B O 1
ATOM 7644 N N . SER B 1 473 ? -6.52 -29.297 -17.094 1 98.88 473 SER B N 1
ATOM 7645 C CA . SER B 1 473 ? -5.762 -29.094 -18.328 1 98.88 473 SER B CA 1
ATOM 7646 C C . SER B 1 473 ? -4.688 -30.156 -18.516 1 98.88 473 SER B C 1
ATOM 7648 O O . SER B 1 473 ? -4.48 -30.656 -19.625 1 98.88 473 SER B O 1
ATOM 7650 N N . GLY B 1 474 ? -3.965 -30.484 -17.406 1 98.75 474 GLY B N 1
ATOM 7651 C CA . GLY B 1 474 ? -3.008 -31.578 -17.453 1 98.75 474 GLY B CA 1
ATOM 7652 C C . GLY B 1 474 ? -3.645 -32.906 -17.797 1 98.75 474 GLY B C 1
ATOM 7653 O O . GLY B 1 474 ? -3.078 -33.688 -18.562 1 98.75 474 GLY B O 1
ATOM 7654 N N . LYS B 1 475 ? -4.762 -33.125 -17.25 1 98.56 475 LYS B N 1
ATOM 7655 C CA . LYS B 1 475 ? -5.52 -34.344 -17.562 1 98.56 475 LYS B CA 1
ATOM 7656 C C . LYS B 1 475 ? -5.891 -34.375 -19.047 1 98.56 475 LYS B C 1
ATOM 7658 O O . LYS B 1 475 ? -5.762 -35.406 -19.688 1 98.56 475 LYS B O 1
ATOM 7663 N N . ALA B 1 476 ? -6.375 -33.25 -19.531 1 98.69 476 ALA B N 1
ATOM 7664 C CA . ALA B 1 476 ? -6.719 -33.156 -20.938 1 98.69 476 ALA B CA 1
ATOM 7665 C C . ALA B 1 476 ? -5.504 -33.438 -21.828 1 98.69 476 ALA B C 1
ATOM 7667 O O . ALA B 1 476 ? -5.605 -34.156 -22.812 1 98.69 476 ALA B O 1
ATOM 7668 N N . LEU B 1 477 ? -4.418 -32.906 -21.5 1 98.44 477 LEU B N 1
ATOM 7669 C CA . LEU B 1 477 ? -3.189 -33.094 -22.266 1 98.44 477 LEU B CA 1
ATOM 7670 C C . LEU B 1 477 ? -2.814 -34.594 -22.312 1 98.44 477 LEU B C 1
ATOM 7672 O O . LEU B 1 477 ? -2.354 -35.094 -23.344 1 98.44 477 LEU B O 1
ATOM 7676 N N . ALA B 1 478 ? -2.92 -35.219 -21.156 1 98.5 478 ALA B N 1
ATOM 7677 C CA . ALA B 1 478 ? -2.625 -36.656 -21.094 1 98.5 478 ALA B CA 1
ATOM 7678 C C . ALA B 1 478 ? -3.477 -37.438 -22.109 1 98.5 478 ALA B C 1
ATOM 7680 O O . ALA B 1 478 ? -2.963 -38.281 -22.844 1 98.5 478 ALA B O 1
ATOM 7681 N N . SER B 1 479 ? -4.738 -37.094 -22.125 1 97.81 479 SER B N 1
ATOM 7682 C CA . SER B 1 479 ? -5.637 -37.75 -23.078 1 97.81 479 SER B CA 1
ATOM 7683 C C . SER B 1 479 ? -5.219 -37.469 -24.516 1 97.81 479 SER B C 1
ATOM 7685 O O . SER B 1 479 ? -5.254 -38.344 -25.359 1 97.81 479 SER B O 1
ATOM 7687 N N . MET B 1 480 ? -4.828 -36.281 -24.781 1 98.19 480 MET B N 1
ATOM 7688 C CA . MET B 1 480 ? -4.426 -35.906 -26.125 1 98.19 480 MET B CA 1
ATOM 7689 C C . MET B 1 480 ? -3.172 -36.656 -26.562 1 98.19 480 MET B C 1
ATOM 7691 O O . MET B 1 480 ? -3.125 -37.219 -27.672 1 98.19 480 MET B O 1
ATOM 7695 N N . VAL B 1 481 ? -2.189 -36.688 -25.703 1 98.06 481 VAL B N 1
ATOM 7696 C CA . VAL B 1 481 ? -0.923 -37.344 -26.016 1 98.06 481 VAL B CA 1
ATOM 7697 C C . VAL B 1 481 ? -1.153 -38.844 -26.234 1 98.06 481 VAL B C 1
ATOM 7699 O O . VAL B 1 481 ? -0.538 -39.438 -27.109 1 98.06 481 VAL B O 1
ATOM 7702 N N . LEU B 1 482 ? -2.068 -39.406 -25.5 1 97.12 482 LEU B N 1
ATOM 7703 C CA . LEU B 1 482 ? -2.348 -40.844 -25.578 1 97.12 482 LEU B CA 1
ATOM 7704 C C . LEU B 1 482 ? -3.332 -41.156 -26.703 1 97.12 482 LEU B C 1
ATOM 7706 O O . LEU B 1 482 ? -3.842 -42.281 -26.797 1 97.12 482 LEU B O 1
ATOM 7710 N N . ASN B 1 483 ? -3.676 -40.156 -27.469 1 95.75 483 ASN B N 1
ATOM 7711 C CA . ASN B 1 483 ? -4.57 -40.312 -28.625 1 95.75 483 ASN B CA 1
ATOM 7712 C C . ASN B 1 483 ? -5.973 -40.719 -28.188 1 95.75 483 ASN B C 1
ATOM 7714 O O . ASN B 1 483 ? -6.59 -41.594 -28.812 1 95.75 483 ASN B O 1
ATOM 7718 N N . ARG B 1 484 ? -6.41 -40.156 -27.109 1 95.38 484 ARG B N 1
ATOM 7719 C CA . ARG B 1 484 ? -7.734 -40.406 -26.547 1 95.38 484 ARG B CA 1
ATOM 7720 C C . ARG B 1 484 ? -8.539 -39.125 -26.438 1 95.38 484 ARG B C 1
ATOM 7722 O O . ARG B 1 484 ? -9.125 -38.844 -25.391 1 95.38 484 ARG B O 1
ATOM 7729 N N . GLU B 1 485 ? -8.555 -38.344 -27.391 1 94 485 GLU B N 1
ATOM 7730 C CA . GLU B 1 485 ? -9.164 -37 -27.328 1 94 485 GLU B CA 1
ATOM 7731 C C . GLU B 1 485 ? -10.688 -37.094 -27.266 1 94 485 GLU B C 1
ATOM 7733 O O . GLU B 1 485 ? -11.352 -36.156 -26.859 1 94 485 GLU B O 1
ATOM 7738 N N . ASP B 1 486 ? -11.227 -38.156 -27.656 1 94.25 486 ASP B N 1
ATOM 7739 C CA . ASP B 1 486 ? -12.672 -38.375 -27.562 1 94.25 486 ASP B CA 1
ATOM 7740 C C . ASP B 1 486 ? -13.141 -38.25 -26.109 1 94.25 486 ASP B C 1
ATOM 7742 O O . ASP B 1 486 ? -14.297 -37.906 -25.859 1 94.25 486 ASP B O 1
ATOM 7746 N N . GLU B 1 487 ? -12.227 -38.469 -25.203 1 94.19 487 GLU B N 1
ATOM 7747 C CA . GLU B 1 487 ? -12.547 -38.406 -23.781 1 94.19 487 GLU B CA 1
ATOM 7748 C C . GLU B 1 487 ? -12.812 -36.969 -23.344 1 94.19 487 GLU B C 1
ATOM 7750 O O . GLU B 1 487 ? -13.383 -36.719 -22.281 1 94.19 487 GLU B O 1
ATOM 7755 N N . LEU B 1 488 ? -12.398 -36 -24.172 1 96 488 LEU B N 1
ATOM 7756 C CA . LEU B 1 488 ? -12.43 -34.594 -23.797 1 96 488 LEU B CA 1
ATOM 7757 C C . LEU B 1 488 ? -13.781 -33.969 -24.141 1 96 488 LEU B C 1
ATOM 7759 O O . LEU B 1 488 ? -14.141 -32.906 -23.609 1 96 488 LEU B O 1
ATOM 7763 N N . ARG B 1 489 ? -14.562 -34.531 -25.062 1 91.69 489 ARG B N 1
ATOM 7764 C CA . ARG B 1 489 ? -15.719 -33.938 -25.703 1 91.69 489 ARG B CA 1
ATOM 7765 C C . ARG B 1 489 ? -16.734 -33.438 -24.688 1 91.69 489 ARG B C 1
ATOM 7767 O O . ARG B 1 489 ? -17.375 -32.406 -24.891 1 91.69 489 ARG B O 1
ATOM 7774 N N . GLU B 1 490 ? -16.781 -34.031 -23.547 1 89.88 490 GLU B N 1
ATOM 7775 C CA . GLU B 1 490 ? -17.891 -33.719 -22.641 1 89.88 490 GLU B CA 1
ATOM 7776 C C . GLU B 1 490 ? -17.484 -32.656 -21.609 1 89.88 490 GLU B C 1
ATOM 7778 O O . GLU B 1 490 ? -18.344 -32.031 -21 1 89.88 490 GLU B O 1
ATOM 7783 N N . TRP B 1 491 ? -16.203 -32.406 -21.562 1 96.19 491 TRP B N 1
ATOM 7784 C CA . TRP B 1 491 ? -15.906 -31.609 -20.375 1 96.19 491 TRP B CA 1
ATOM 7785 C C . TRP B 1 491 ? -14.812 -30.594 -20.672 1 96.19 491 TRP B C 1
ATOM 7787 O O . TRP B 1 491 ? -14.617 -29.641 -19.906 1 96.19 491 TRP B O 1
ATOM 7797 N N . PHE B 1 492 ? -14.047 -30.672 -21.766 1 98 492 PHE B N 1
ATOM 7798 C CA . PHE B 1 492 ? -12.938 -29.766 -22.031 1 98 492 PHE B CA 1
ATOM 7799 C C . PHE B 1 492 ? -13.414 -28.547 -22.812 1 98 492 PHE B C 1
ATOM 7801 O O . PHE B 1 492 ? -14.023 -28.672 -23.875 1 98 492 PHE B O 1
ATOM 7808 N N . PRO B 1 493 ? -13.156 -27.312 -22.328 1 98 493 PRO B N 1
ATOM 7809 C CA . PRO B 1 493 ? -13.531 -26.109 -23.062 1 98 493 PRO B CA 1
ATOM 7810 C C . PRO B 1 493 ? -12.664 -25.875 -24.297 1 98 493 PRO B C 1
ATOM 7812 O O . PRO B 1 493 ? -11.492 -25.516 -24.156 1 98 493 PRO B O 1
ATOM 7815 N N . GLU B 1 494 ? -13.195 -25.906 -25.406 1 96.88 494 GLU B N 1
ATOM 7816 C CA . GLU B 1 494 ? -12.453 -25.812 -26.656 1 96.88 494 GLU B CA 1
ATOM 7817 C C . GLU B 1 494 ? -11.805 -24.438 -26.812 1 96.88 494 GLU B C 1
ATOM 7819 O O . GLU B 1 494 ? -10.828 -24.281 -27.547 1 96.88 494 GLU B O 1
ATOM 7824 N N . MET B 1 495 ? -12.352 -23.438 -26.125 1 97 495 MET B N 1
ATOM 7825 C CA . MET B 1 495 ? -11.773 -22.094 -26.203 1 97 495 MET B CA 1
ATOM 7826 C C . MET B 1 495 ? -10.375 -22.078 -25.594 1 97 495 MET B C 1
ATOM 7828 O O . MET B 1 495 ? -9.625 -21.125 -25.797 1 97 495 MET B O 1
ATOM 7832 N N . LEU B 1 496 ? -9.969 -23.125 -24.828 1 98.31 496 LEU B N 1
ATOM 7833 C CA . LEU B 1 496 ? -8.641 -23.203 -24.234 1 98.31 496 LEU B CA 1
ATOM 7834 C C . LEU B 1 496 ? -7.645 -23.844 -25.203 1 98.31 496 LEU B C 1
ATOM 7836 O O . LEU B 1 496 ? -6.434 -23.766 -25 1 98.31 496 LEU B O 1
ATOM 7840 N N . ARG B 1 497 ? -8.094 -24.438 -26.203 1 98.19 497 ARG B N 1
ATOM 7841 C CA . ARG B 1 497 ? -7.254 -25.219 -27.109 1 98.19 497 ARG B CA 1
ATOM 7842 C C . ARG B 1 497 ? -6.215 -24.344 -27.797 1 98.19 497 ARG B C 1
ATOM 7844 O O . ARG B 1 497 ? -6.535 -23.25 -28.266 1 98.19 497 ARG B O 1
ATOM 7851 N N . MET B 1 498 ? -5.02 -24.844 -27.812 1 98.19 498 MET B N 1
ATOM 7852 C CA . MET B 1 498 ? -3.953 -24.219 -28.594 1 98.19 498 MET B CA 1
ATOM 7853 C C . MET B 1 498 ? -4.18 -24.422 -30.094 1 98.19 498 MET B C 1
ATOM 7855 O O . MET B 1 498 ? -4.258 -25.562 -30.562 1 98.19 498 MET B O 1
ATOM 7859 N N . THR B 1 499 ? -4.398 -23.406 -30.797 1 98 499 THR B N 1
ATOM 7860 C CA . THR B 1 499 ? -4.512 -23.422 -32.25 1 98 499 THR B CA 1
ATOM 7861 C C . THR B 1 499 ? -3.721 -22.266 -32.875 1 98 499 THR B C 1
ATOM 7863 O O . THR B 1 499 ? -3.467 -21.25 -32.219 1 98 499 THR B O 1
ATOM 7866 N N . GLU B 1 500 ? -3.363 -22.484 -34.062 1 97.75 500 GLU B N 1
ATOM 7867 C CA . GLU B 1 500 ? -2.674 -21.406 -34.781 1 97.75 500 GLU B CA 1
ATOM 7868 C C . GLU B 1 500 ? -3.559 -20.172 -34.906 1 97.75 500 GLU B C 1
ATOM 7870 O O . GLU B 1 500 ? -3.076 -19.047 -34.812 1 97.75 500 GLU B O 1
ATOM 7875 N N . LYS B 1 501 ? -4.797 -20.359 -35.188 1 97.25 501 LYS B N 1
ATOM 7876 C CA . LYS B 1 501 ? -5.746 -19.266 -35.312 1 97.25 501 LYS B CA 1
ATOM 7877 C C . LYS B 1 501 ? -5.828 -18.438 -34.031 1 97.25 501 LYS B C 1
ATOM 7879 O O . LYS B 1 501 ? -5.742 -17.203 -34.094 1 97.25 501 LYS B O 1
ATOM 7884 N N . ARG B 1 502 ? -6.02 -19.078 -32.875 1 96.81 502 ARG B N 1
ATOM 7885 C CA . ARG B 1 502 ? -6.074 -18.375 -31.609 1 96.81 502 ARG B CA 1
ATOM 7886 C C . ARG B 1 502 ? -4.762 -17.656 -31.328 1 96.81 502 ARG B C 1
ATOM 7888 O O . ARG B 1 502 ? -4.762 -16.516 -30.859 1 96.81 502 ARG B O 1
ATOM 7895 N N . TRP B 1 503 ? -3.658 -18.328 -31.641 1 97.12 503 TRP B N 1
ATOM 7896 C CA . TRP B 1 503 ? -2.326 -17.766 -31.438 1 97.12 503 TRP B CA 1
ATOM 7897 C C . TRP B 1 503 ? -2.145 -16.484 -32.25 1 97.12 503 TRP B C 1
ATOM 7899 O O . TRP B 1 503 ? -1.602 -15.492 -31.734 1 97.12 503 TRP B O 1
ATOM 7909 N N . LYS B 1 504 ? -2.65 -16.422 -33.438 1 95.94 504 LYS B N 1
ATOM 7910 C CA . LYS B 1 504 ? -2.529 -15.25 -34.312 1 95.94 504 LYS B CA 1
ATOM 7911 C C . LYS B 1 504 ? -3.418 -14.109 -33.812 1 95.94 504 LYS B C 1
ATOM 7913 O O . LYS B 1 504 ? -3.037 -12.938 -33.906 1 95.94 504 LYS B O 1
ATOM 7918 N N . GLN B 1 505 ? -4.48 -14.391 -33.281 1 94.25 505 GLN B N 1
ATOM 7919 C CA . GLN B 1 505 ? -5.496 -13.406 -32.938 1 94.25 505 GLN B CA 1
ATOM 7920 C C . GLN B 1 505 ? -5.23 -12.789 -31.547 1 94.25 505 GLN B C 1
ATOM 7922 O O . GLN B 1 505 ? -5.559 -11.625 -31.312 1 94.25 505 GLN B O 1
ATOM 7927 N N . ALA B 1 506 ? -4.691 -13.523 -30.641 1 93.25 506 ALA B N 1
ATOM 7928 C CA . ALA B 1 506 ? -4.504 -13.078 -29.266 1 93.25 506 ALA B CA 1
ATOM 7929 C C . ALA B 1 506 ? -3.428 -12 -29.188 1 93.25 506 ALA B C 1
ATOM 7931 O O . ALA B 1 506 ? -2.324 -12.172 -29.703 1 93.25 506 ALA B O 1
ATOM 7932 N N . THR B 1 507 ? -3.826 -10.836 -28.531 1 89 507 THR B N 1
ATOM 7933 C CA . THR B 1 507 ? -2.867 -9.758 -28.297 1 89 507 THR B CA 1
ATOM 7934 C C . THR B 1 507 ? -2.93 -9.266 -26.859 1 89 507 THR B C 1
ATOM 7936 O O . THR B 1 507 ? -4.012 -9.18 -26.281 1 89 507 THR B O 1
ATOM 7939 N N . LEU B 1 508 ? -1.805 -8.969 -26.328 1 83.12 508 LEU B N 1
ATOM 7940 C CA . LEU B 1 508 ? -1.707 -8.531 -24.938 1 83.12 508 LEU B CA 1
ATOM 7941 C C . LEU B 1 508 ? -2.35 -7.164 -24.75 1 83.12 508 LEU B C 1
ATOM 7943 O O . LEU B 1 508 ? -2.943 -6.887 -23.719 1 83.12 508 LEU B O 1
ATOM 7947 N N . GLY B 1 509 ? -2.16 -6.348 -25.672 1 75.25 509 GLY B N 1
ATOM 7948 C CA . GLY B 1 509 ? -2.742 -5.016 -25.609 1 75.25 509 GLY B CA 1
ATOM 7949 C C . GLY B 1 509 ? -4.238 -5.027 -25.359 1 75.25 509 GLY B C 1
ATOM 7950 O O . GLY B 1 509 ? -4.742 -4.266 -24.531 1 75.25 509 GLY B O 1
ATOM 7951 N N . ASP B 1 510 ? -4.91 -5.875 -26 1 69.44 510 ASP B N 1
ATOM 7952 C CA . ASP B 1 510 ? -6.355 -5.992 -25.844 1 69.44 510 ASP B CA 1
ATOM 7953 C C . ASP B 1 510 ? -6.719 -6.461 -24.438 1 69.44 510 ASP B C 1
ATOM 7955 O O . ASP B 1 510 ? -7.688 -5.977 -23.844 1 69.44 510 ASP B O 1
ATOM 7959 N N . PHE B 1 511 ? -5.906 -7.223 -23.953 1 71.31 511 PHE B N 1
ATOM 7960 C CA . PHE B 1 511 ? -6.152 -7.75 -22.625 1 71.31 511 PHE B CA 1
ATOM 7961 C C . PHE B 1 511 ? -5.918 -6.676 -21.562 1 71.31 511 PHE B C 1
ATOM 7963 O O . PHE B 1 511 ? -6.73 -6.508 -20.656 1 71.31 511 PHE B O 1
ATOM 7970 N N . LEU B 1 512 ? -4.883 -5.965 -21.75 1 67.5 512 LEU B N 1
ATOM 7971 C CA . LEU B 1 512 ? -4.535 -4.93 -20.781 1 67.5 512 LEU B CA 1
ATOM 7972 C C . LEU B 1 512 ? -5.562 -3.799 -20.812 1 67.5 512 LEU B C 1
ATOM 7974 O O . LEU B 1 512 ? -5.922 -3.266 -19.75 1 67.5 512 LEU B O 1
ATOM 7978 N N . VAL B 1 513 ? -6.039 -3.541 -21.969 1 60.16 513 VAL B N 1
ATOM 7979 C CA . VAL B 1 513 ? -7.035 -2.484 -22.109 1 60.16 513 VAL B CA 1
ATOM 7980 C C . VAL B 1 513 ? -8.328 -2.904 -21.422 1 60.16 513 VAL B C 1
ATOM 7982 O O . VAL B 1 513 ? -8.953 -2.105 -20.719 1 60.16 513 VAL B O 1
ATOM 7985 N N . LYS B 1 514 ? -8.672 -4.055 -21.562 1 60.66 514 LYS B N 1
ATOM 7986 C CA . LYS B 1 514 ? -9.891 -4.574 -20.953 1 60.66 514 LYS B CA 1
ATOM 7987 C C . LYS B 1 514 ? -9.789 -4.562 -19.438 1 60.66 514 LYS B C 1
ATOM 7989 O O . LYS B 1 514 ? -10.75 -4.227 -18.75 1 60.66 514 LYS B O 1
ATOM 7994 N N . ARG B 1 515 ? -8.68 -4.859 -18.953 1 63.91 515 ARG B N 1
ATOM 7995 C CA . ARG B 1 515 ? -8.461 -4.922 -17.516 1 63.91 515 ARG B CA 1
ATOM 7996 C C . ARG B 1 515 ? -8.438 -3.521 -16.906 1 63.91 515 ARG B C 1
ATOM 7998 O O . ARG B 1 515 ? -8.906 -3.318 -15.789 1 63.91 515 ARG B O 1
ATOM 8005 N N . LEU B 1 516 ? -7.883 -2.625 -17.688 1 57.78 516 LEU B N 1
ATOM 8006 C CA . LEU B 1 516 ? -7.781 -1.25 -17.219 1 57.78 516 LEU B CA 1
ATOM 8007 C C . LEU B 1 516 ? -9.125 -0.535 -17.328 1 57.78 516 LEU B C 1
ATOM 8009 O O . LEU B 1 516 ? -9.391 0.417 -16.594 1 57.78 516 LEU B O 1
ATOM 8013 N N . SER B 1 517 ? -9.961 -0.948 -18.312 1 50.16 517 SER B N 1
ATOM 8014 C CA . SER B 1 517 ? -11.266 -0.32 -18.531 1 50.16 517 SER B CA 1
ATOM 8015 C C . SER B 1 517 ? -12.297 -0.84 -17.531 1 50.16 517 SER B C 1
ATOM 8017 O O . SER B 1 517 ? -13.297 -0.173 -17.266 1 50.16 517 SER B O 1
ATOM 8019 N N . SER B 1 518 ? -12.141 -2 -17.109 1 48.12 518 SER B N 1
ATOM 8020 C CA . SER B 1 518 ? -13.109 -2.578 -16.172 1 48.12 518 SER B CA 1
ATOM 8021 C C . SER B 1 518 ? -12.906 -2.041 -14.766 1 48.12 518 SER B C 1
ATOM 8023 O O . SER B 1 518 ? -13.734 -2.271 -13.883 1 48.12 518 SER B O 1
ATOM 8025 N N . GLY B 1 519 ? -11.797 -1.386 -14.453 1 42.41 519 GLY B N 1
ATOM 8026 C CA . GLY B 1 519 ? -11.672 -0.77 -13.141 1 42.41 519 GLY B CA 1
ATOM 8027 C C . GLY B 1 519 ? -12.18 0.657 -13.094 1 42.41 519 GLY B C 1
ATOM 8028 O O . GLY B 1 519 ? -12.289 1.315 -14.133 1 42.41 519 GLY B O 1
#